Protein AF-0000000072552000 (afdb_homodimer)

Radius of gyration: 31.7 Å; Cα contacts (8 Å, |Δi|>4): 2117; chains: 2; bounding box: 64×114×76 Å

Sequence (1060 aa):
MGSQPPVSKRLIVCCDGTWMNSDNGYQEPTLEHPQPTLQVPSNVTRISRCFKRRCDDGTLQVMSYESGVGTGSNVIDHLTGGAFGLGLSERVREAYSYLCANHMDGDEIFLVGFSRGAFTARSVAGMVGTLGLLTREGLEYFYPIFKDMENWNNDKYEDEFPGQPFPNKPKGPNAADEYRTRLEKLGYTRVYQENGELIKIKAVCVWDTVGSLGIPKVSTYKWHDTSLSDRIEHAFQALALDETRAPFTPAVWERLPENRLTTDLRQVWFPGNHANCGGGWPDQEAADASLAWMMDQMASVGVEFDLSCLERVAHKTVSYYKSLKPAKKGLEWAVEPIYKENQPVRPWALGSINKAGDFIYKLSGFENRTPGLYKRTDPKTDRETGIFLQDTNERIHSSARVRLACKGLGLDDKAVWTCPSLANWQLKHTNETFKDPIPHDPSWWQGPPDESGVDKQESGRWIWEYAGPQGAAPTDPKQRIMVEEPLGPFERYLLQLTEGTPNVYLFAETQDIDWQGNKIPALRSRKNGVMGSQPPVSKRLIVCCDGTWMNSDNGYQEPTLEHPQPTLQVPSNVTRISRCFKRRCDDGTLQVMSYESGVGTGSNVIDHLTGGAFGLGLSERVREAYSYLCANHMDGDEIFLVGFSRGAFTARSVAGMVGTLGLLTREGLEYFYPIFKDMENWNNDKYEDEFPGQPFPNKPKGPNAADEYRTRLEKLGYTRVYQENGELIKIKAVCVWDTVGSLGIPKVSTYKWHDTSLSDRIEHAFQALALDETRAPFTPAVWERLPENRLTTDLRQVWFPGNHANCGGGWPDQEAADASLAWMMDQMASVGVEFDLSCLERVAHKTVSYYKSLKPAKKGLEWAVEPIYKENQPVRPWALGSINKAGDFIYKLSGFENRTPGLYKRTDPKTDRETGIFLQDTNERIHSSARVRLACKGLGLDDKAVWTCPSLANWQLKHTNETFKDPIPHDPSWWQGPPDESGVDKQESGRWIWEYAGPQGAAPTDPKQRIMVEEPLGPFERYLLQLTEGTPNVYLFAETQDIDWQGNKIPALRSRKNGV

pLDDT: mean 84.99, std 17.93, range [25.27, 98.88]

Secondary structure (DSSP, 8-state):
--------EEEEEEEE-SS--TTT-EEPPPSS--S-EEPPPBHHHHHHTTB-SB-TTS-EEEEEEE-----SS-TTHHHHSHHHHHHHHHHHHHHHHHHHHH--TT-EEEEEEETHHHHHHHHHHHHHHHH-EE-HHHHTTHHHHHHHHHTTT-TT---SSTTSS-SS---STTHHHHHHHHHHHHT-EE-B-TTSPBP-EEEEEEE--B-SSSS---GGG-----BPPTTEEEEEEEEESS--BGGG-B---B--GGGTTT-EEEEEEESS-HHHHHB-SS--HHHHHHHHHHHHHHHTTT--B-HHHHHHHHHHHHHHHHHSPP-SS---SS-HHHHHHHTTS--TT---B-----THHHHH-B----TT--EEEPTTT-PEEEEEPS---EEEEHHHHHHHHTT-B-BTTSSB---GGGTTEEEEEE------SS-SS-TT--S----SSGGGSPSSEEEEEE-S-GGGS-SSGGGGEEEEEPP-HHHHHHHHHH-TTTTHHHHHTTS-EEETTEEE--SGGGGGG-/--------EEEEEEEE-SS--TTT-EEPPPSS--S-EEPPPBHHHHHHTTB-SB-TTS-EEEEEEE-----SS-HHHHHHSHHHHHHHHHHHHHHHHHHHHH--TT-EEEEEEETHHHHHHHHHHHHHHHH-EE-HHHHTTHHHHHHHHHTTT-TT---SSTTSS-SS---STTHHHHHHHHHHHHT-EE-B-TTSPBP-EEEEEEE--B-SSSS---GGG-----BPPTTEEEEEEEEESS--BGGG-B---B--GGGTTT-EEEEEEESS-HHHHHB-SS--HHHHHHHHHHHHHHHTTT--B-HHHHHHHHHHHHHHHHHSPP-SS---SS-HHHHHHHTTS--TT---B-----THHHHH-B----TT--EEEPTTT-PEEEEEPS---EEEEHHHHHHHHTT-B-BTTSSB---GGGTTEEEEEE------SS-SS-TT--S----SSGGGSPSSEEEEEE-S-GGGS-SSGGGGEEEEEPP-HHHHHHHHHH-TTTTHHHHHTTS-EEETTEEE--SGGGGGG-

Foldseek 3Di:
DPPPPPAAAEEEEQFEADLLQQVCLWDDADPVRNDTGGFWDWLSVLQLVWFDQADPVGYGYDYHYDGHCNPPDDPVCCQADPVVLVRLLVLLLVSLVVCLVDDAPPYAYEQEYAASSLVSSLLNQVCCLQQNRFHPVLNVQSVLVLVCLLCQAPPPDDRPDAQVVHHPQHHDDCRSVVVNVVCVVVRGHDQAHPVGHGQAHAEYHYEQYQPDHRNPPSSRCLVLQLEDDLRYAEYEYEHELPAWQPSSAGSFHFYDPVCVPRYHYYYEYFYAHRCQCTHGDQQNQSVLLNSLVSVLVVVLSPTDTRLVSNVVVLVSNQVSLVPDDPDPDADQQFADQQSVQFPPADFHLQIAHEDDPDVVSVVSGTHGAAPLQAADADSVPRHGDLARGHHSLYAYACSVLLLQQGQGAHYPRHGGDQRVNLLQWDKDWAQDDDDASADADDPSDPDDDQPLCLVVADHTWIKIAGRHDPVRDHPDRVSRIHTHHDRHPSSSVSQVSGLTPPRSSVSSLCGWGQHPNDTRHRPPPPPVVD/DPPPDPAAAEEEEQFEADLLQQVCLWDDADPVRNDTGGFWDWLSVLQLVWFDQADPVGYGYDYHYDGHCNPPDDPVCCQADPVVLVRLLVSLLVSLVVCLVDDAPPYAYEQEYAASSLVSSLLNQVCCLQQNRFHPVLNVQSVLVLVCLLCQAPPPDDRPDAQVVHHPQHHDDCRSVVVNVVCVVVRGHDQAHPVGHGQAHAEYHYEQYQDDHRNPLSSRCLVLVLEDDLRYAEYEYEHELFAWQPSSAGSFHFYDPVCVPRYHYYYEYFYAHRCQCGHGDQQNQSVLLNSLVSVLVVVLSPTDTRLVSSVVVLVSNQVSLVPDDPDPDADQQFADQQSVQFPPADFHLQIAHEDDPDVVSVVSGTHGAAPLQAADADSVPRHGDLAGGHPSLYAYACSVLLLQQGQGAHYPRHGGDQRVNLLQWDKDWAQDDDDASADADDPSDPDDDQPLCLVVADHTWIKIAGRHDPVRAHPDRVSRIHTHHDRHPSSSVSQVSGLGPPRSSVSSLCGWGDHPNDTRHRPPPPPVVD

Structure (mmCIF, N/CA/C/O backbone):
data_AF-0000000072552000-model_v1
#
loop_
_entity.id
_entity.type
_entity.pdbx_description
1 polymer 'Predicted protein'
#
loop_
_atom_site.group_PDB
_atom_site.id
_atom_site.type_symbol
_atom_site.label_atom_id
_atom_site.label_alt_id
_atom_site.label_comp_id
_atom_site.label_asym_id
_atom_site.label_entity_id
_atom_site.label_seq_id
_atom_site.pdbx_PDB_ins_code
_atom_site.Cartn_x
_atom_site.Cartn_y
_atom_site.Cartn_z
_atom_site.occupancy
_atom_site.B_iso_or_equiv
_atom_site.auth_seq_id
_atom_site.auth_comp_id
_atom_site.auth_asym_id
_atom_site.auth_atom_id
_atom_site.pdbx_PDB_model_num
ATOM 1 N N . MET A 1 1 ? 10.758 -7.742 34.344 1 27.23 1 MET A N 1
ATOM 2 C CA . MET A 1 1 ? 9.797 -8.344 33.438 1 27.23 1 MET A CA 1
ATOM 3 C C . MET A 1 1 ? 10.477 -8.789 32.156 1 27.23 1 MET A C 1
ATOM 5 O O . MET A 1 1 ? 11.25 -8.047 31.562 1 27.23 1 MET A O 1
ATOM 9 N N . GLY A 1 2 ? 10.711 -9.93 31.859 1 33.81 2 GLY A N 1
ATOM 10 C CA . GLY A 1 2 ? 11.547 -10.508 30.828 1 33.81 2 GLY A CA 1
ATOM 11 C C . GLY A 1 2 ? 11.211 -10.008 29.438 1 33.81 2 GLY A C 1
ATOM 12 O O . GLY A 1 2 ? 10.039 -9.852 29.094 1 33.81 2 GLY A O 1
ATOM 13 N N . SER A 1 3 ? 12.023 -9.234 28.719 1 39.22 3 SER A N 1
ATOM 14 C CA . SER A 1 3 ? 11.875 -8.555 27.422 1 39.22 3 SER A CA 1
ATOM 15 C C . SER A 1 3 ? 11.266 -9.492 26.391 1 39.22 3 SER A C 1
ATOM 17 O O . SER A 1 3 ? 11.781 -10.578 26.141 1 39.22 3 SER A O 1
ATOM 19 N N . GLN A 1 4 ? 10.039 -9.82 26.438 1 43.84 4 GLN A N 1
ATOM 20 C CA . GLN A 1 4 ? 9.438 -10.672 25.422 1 43.84 4 GLN A CA 1
ATOM 21 C C . GLN A 1 4 ? 10.141 -10.508 24.078 1 43.84 4 GLN A C 1
ATOM 23 O O . GLN A 1 4 ? 10.578 -9.406 23.734 1 43.84 4 GLN A O 1
ATOM 28 N N . PRO A 1 5 ? 10.719 -11.57 23.641 1 51.59 5 PRO A N 1
ATOM 29 C CA . PRO A 1 5 ? 11.406 -11.484 22.344 1 51.59 5 PRO A CA 1
ATOM 30 C C . PRO A 1 5 ? 10.602 -10.711 21.297 1 51.59 5 PRO A C 1
ATOM 32 O O . PRO A 1 5 ? 9.367 -10.789 21.281 1 51.59 5 PRO A O 1
ATOM 35 N N . PRO A 1 6 ? 11.172 -9.703 20.766 1 62.53 6 PRO A N 1
ATOM 36 C CA . PRO A 1 6 ? 10.492 -8.805 19.844 1 62.53 6 PRO A CA 1
ATOM 37 C C . PRO A 1 6 ? 9.773 -9.547 18.719 1 62.53 6 PRO A C 1
ATOM 39 O O . PRO A 1 6 ? 10.312 -10.516 18.172 1 62.53 6 PRO A O 1
ATOM 42 N N . VAL A 1 7 ? 8.43 -9.523 18.672 1 69.62 7 VAL A N 1
ATOM 43 C CA . VAL A 1 7 ? 7.582 -10.133 17.656 1 69.62 7 VAL A CA 1
ATOM 44 C C . VAL A 1 7 ? 8.086 -9.75 16.266 1 69.62 7 VAL A C 1
ATOM 46 O O . VAL A 1 7 ? 8.344 -8.578 16 1 69.62 7 VAL A O 1
ATOM 49 N N . SER A 1 8 ? 8.555 -10.828 15.5 1 84.31 8 SER A N 1
ATOM 50 C CA . SER A 1 8 ? 8.93 -10.648 14.102 1 84.31 8 SER A CA 1
ATOM 51 C C . SER A 1 8 ? 7.719 -10.742 13.18 1 84.31 8 SER A C 1
ATOM 53 O O . SER A 1 8 ? 6.672 -11.266 13.578 1 84.31 8 SER A O 1
ATOM 55 N N . LYS A 1 9 ? 7.738 -10.055 12.102 1 94.56 9 LYS A N 1
ATOM 56 C CA . LYS A 1 9 ? 6.652 -10.109 11.133 1 94.56 9 LYS A CA 1
ATOM 57 C C . LYS A 1 9 ? 7.172 -10.461 9.742 1 94.56 9 LYS A C 1
ATOM 59 O O . LYS A 1 9 ? 8.375 -10.414 9.492 1 94.56 9 LYS A O 1
ATOM 64 N N . ARG A 1 10 ? 6.277 -11.008 8.969 1 97.81 10 ARG A N 1
ATOM 65 C CA . ARG A 1 10 ? 6.5 -11.203 7.543 1 97.81 10 ARG A CA 1
ATOM 66 C C . ARG A 1 10 ? 5.855 -10.086 6.727 1 97.81 10 ARG A C 1
ATOM 68 O O . ARG A 1 10 ? 4.648 -9.852 6.832 1 97.81 10 ARG A O 1
ATOM 75 N N . LEU A 1 11 ? 6.688 -9.352 6.023 1 98.12 11 LEU A N 1
ATOM 76 C CA . LEU A 1 11 ? 6.176 -8.383 5.059 1 98.12 11 LEU A CA 1
ATOM 77 C C . LEU A 1 11 ? 5.922 -9.047 3.707 1 98.12 11 LEU A C 1
ATOM 79 O O . LEU A 1 11 ? 6.867 -9.43 3.012 1 98.12 11 LEU A O 1
ATOM 83 N N . ILE A 1 12 ? 4.637 -9.234 3.371 1 98.62 12 ILE A N 1
ATOM 84 C CA . ILE A 1 12 ? 4.262 -9.867 2.111 1 98.62 12 ILE A CA 1
ATOM 85 C C . ILE A 1 12 ? 3.752 -8.812 1.135 1 98.62 12 ILE A C 1
ATOM 87 O O . ILE A 1 12 ? 2.666 -8.258 1.321 1 98.62 12 ILE A O 1
ATOM 91 N N . VAL A 1 13 ? 4.555 -8.539 0.114 1 97.88 13 VAL A N 1
ATOM 92 C CA . VAL A 1 13 ? 4.184 -7.535 -0.882 1 97.88 13 VAL A CA 1
ATOM 93 C C . VAL A 1 13 ? 3.664 -8.227 -2.141 1 97.88 13 VAL A C 1
ATOM 95 O O . VAL A 1 13 ? 4.406 -8.953 -2.807 1 97.88 13 VAL A O 1
ATOM 98 N N . CYS A 1 14 ? 2.41 -8.008 -2.441 1 96.88 14 CYS A N 1
ATOM 99 C CA . CYS A 1 14 ? 1.757 -8.602 -3.602 1 96.88 14 CYS A CA 1
ATOM 100 C C . CYS A 1 14 ? 1.677 -7.605 -4.754 1 96.88 14 CYS A C 1
ATOM 102 O O . CYS A 1 14 ? 1.012 -6.574 -4.641 1 96.88 14 CYS A O 1
ATOM 104 N N . CYS A 1 15 ? 2.346 -7.938 -5.867 1 92.56 15 CYS A N 1
ATOM 105 C CA . CYS A 1 15 ? 2.387 -7.094 -7.055 1 92.56 15 CYS A CA 1
ATOM 106 C C . CYS A 1 15 ? 1.576 -7.711 -8.188 1 92.56 15 CYS A C 1
ATOM 108 O O . CYS A 1 15 ? 2.033 -8.648 -8.844 1 92.56 15 CYS A O 1
ATOM 110 N N . ASP A 1 16 ? 0.455 -7.125 -8.438 1 87.88 16 ASP A N 1
ATOM 111 C CA . ASP A 1 16 ? -0.422 -7.664 -9.477 1 87.88 16 ASP A CA 1
ATOM 112 C C . ASP A 1 16 ? -0.224 -6.93 -10.797 1 87.88 16 ASP A C 1
ATOM 114 O O . ASP A 1 16 ? -0.372 -5.707 -10.867 1 87.88 16 ASP A O 1
ATOM 118 N N . GLY A 1 17 ? 0.212 -7.562 -11.844 1 72.94 17 GLY A N 1
ATOM 119 C CA . GLY A 1 17 ? 0.52 -6.961 -13.133 1 72.94 17 GLY A CA 1
ATOM 120 C C . GLY A 1 17 ? -0.695 -6.816 -14.023 1 72.94 17 GLY A C 1
ATOM 121 O O . GLY A 1 17 ? -0.604 -6.254 -15.117 1 72.94 17 GLY A O 1
ATOM 122 N N . THR A 1 18 ? -1.724 -7.473 -13.633 1 63.28 18 THR A N 1
ATOM 123 C CA . THR A 1 18 ? -2.891 -7.492 -14.508 1 63.28 18 THR A CA 1
ATOM 124 C C . THR A 1 18 ? -3.719 -6.223 -14.328 1 63.28 18 THR A C 1
ATOM 126 O O . THR A 1 18 ? -3.629 -5.555 -13.297 1 63.28 18 THR A O 1
ATOM 129 N N . TRP A 1 19 ? -3.9 -5.488 -15.422 1 48.62 19 TRP A N 1
ATOM 130 C CA . TRP A 1 19 ? -4.836 -4.371 -15.352 1 48.62 19 TRP A CA 1
ATOM 131 C C . TRP A 1 19 ? -6.07 -4.746 -14.539 1 48.62 19 TRP A C 1
ATOM 133 O O . TRP A 1 19 ? -7.008 -3.953 -14.422 1 48.62 19 TRP A O 1
ATOM 143 N N . MET A 1 20 ? -6.168 -6.051 -14.422 1 41.16 20 MET A N 1
ATOM 144 C CA . MET A 1 20 ? -7.383 -6.617 -13.844 1 41.16 20 MET A CA 1
ATOM 145 C C . MET A 1 20 ? -7.551 -6.18 -12.391 1 41.16 20 MET A C 1
ATOM 147 O O . MET A 1 20 ? -7.145 -6.891 -11.469 1 41.16 20 MET A O 1
ATOM 151 N N . ASN A 1 21 ? -7.105 -4.977 -12.188 1 39.59 21 ASN A N 1
ATOM 152 C CA . ASN A 1 21 ? -7.109 -4.445 -10.828 1 39.59 21 ASN A CA 1
ATOM 153 C C . ASN A 1 21 ? -8.32 -4.938 -10.039 1 39.59 21 ASN A C 1
ATOM 155 O O . ASN A 1 21 ? -9.461 -4.742 -10.461 1 39.59 21 ASN A O 1
ATOM 159 N N . SER A 1 22 ? -8.234 -5.98 -9.523 1 38.12 22 SER A N 1
ATOM 160 C CA . SER A 1 22 ? -9.211 -6.461 -8.547 1 38.12 22 SER A CA 1
ATOM 161 C C . SER A 1 22 ? -10.078 -5.32 -8.031 1 38.12 22 SER A C 1
ATOM 163 O O . SER A 1 22 ? -11.273 -5.504 -7.789 1 38.12 22 SER A O 1
ATOM 165 N N . ASP A 1 23 ? -9.352 -4.293 -7.723 1 37.81 23 ASP A N 1
ATOM 166 C CA . ASP A 1 23 ? -10.148 -3.27 -7.059 1 37.81 23 ASP A CA 1
ATOM 167 C C . ASP A 1 23 ? -11.125 -2.615 -8.039 1 37.81 23 ASP A C 1
ATOM 169 O O . ASP A 1 23 ? -12.109 -2.004 -7.625 1 37.81 23 ASP A O 1
ATOM 173 N N . ASN A 1 24 ? -10.711 -2.596 -9.336 1 42.5 24 ASN A N 1
ATOM 174 C CA . ASN A 1 24 ? -11.633 -2.039 -10.32 1 42.5 24 ASN A CA 1
ATOM 175 C C . ASN A 1 24 ? -12.609 -3.092 -10.836 1 42.5 24 ASN A C 1
ATOM 177 O O . ASN A 1 24 ? -13.648 -2.756 -11.406 1 42.5 24 ASN A O 1
ATOM 181 N N . GLY A 1 25 ? -12.445 -4.266 -10.406 1 49.09 25 GLY A N 1
ATOM 182 C CA . GLY A 1 25 ? -13.273 -5.445 -10.625 1 49.09 25 GLY A CA 1
ATOM 183 C C . GLY A 1 25 ? -14.211 -5.305 -11.805 1 49.09 25 GLY A C 1
ATOM 184 O O . GLY A 1 25 ? -15.203 -6.035 -11.906 1 49.09 25 GLY A O 1
ATOM 185 N N . TYR A 1 26 ? -14.062 -4.086 -12.539 1 50.34 26 TYR A N 1
ATOM 186 C CA . TYR A 1 26 ? -15.102 -3.797 -13.523 1 50.34 26 TYR A CA 1
ATOM 187 C C . TYR A 1 26 ? -14.609 -4.086 -14.93 1 50.34 26 TYR A C 1
ATOM 189 O O . TYR A 1 26 ? -13.508 -3.672 -15.312 1 50.34 26 TYR A O 1
ATOM 197 N N . GLN A 1 27 ? -15.094 -5.07 -15.516 1 50.53 27 GLN A N 1
ATOM 198 C CA . GLN A 1 27 ? -14.93 -5.195 -16.953 1 50.53 27 GLN A CA 1
ATOM 199 C C . GLN A 1 27 ? -16.016 -4.422 -17.703 1 50.53 27 GLN A C 1
ATOM 201 O O . GLN A 1 27 ? -17.203 -4.715 -17.562 1 50.53 27 GLN A O 1
ATOM 206 N N . GLU A 1 28 ? -15.602 -3.258 -18.312 1 47.12 28 GLU A N 1
ATOM 207 C CA . GLU A 1 28 ? -16.562 -2.469 -19.062 1 47.12 28 GLU A CA 1
ATOM 208 C C . GLU A 1 28 ? -17.297 -3.328 -20.094 1 47.12 28 GLU A C 1
ATOM 210 O O . GLU A 1 28 ? -16.703 -4.227 -20.703 1 47.12 28 GLU A O 1
ATOM 215 N N . PRO A 1 29 ? -18.656 -3.098 -20.078 1 47.34 29 PRO A N 1
ATOM 216 C CA . PRO A 1 29 ? -19.438 -3.818 -21.078 1 47.34 29 PRO A CA 1
ATOM 217 C C . PRO A 1 29 ? -18.906 -3.607 -22.5 1 47.34 29 PRO A C 1
ATOM 219 O O . PRO A 1 29 ? -18.391 -2.531 -22.812 1 47.34 29 PRO A O 1
ATOM 222 N N . THR A 1 30 ? -18.594 -4.613 -23.141 1 47.53 30 THR A N 1
ATOM 223 C CA . THR A 1 30 ? -18.312 -4.555 -24.578 1 47.53 30 THR A CA 1
ATOM 224 C C . THR A 1 30 ? -19.562 -4.906 -25.375 1 47.53 30 THR A C 1
ATOM 226 O O . THR A 1 30 ? -20.578 -5.316 -24.812 1 47.53 30 THR A O 1
ATOM 229 N N . LEU A 1 31 ? -19.625 -4.434 -26.688 1 47.5 31 LEU A N 1
ATOM 230 C CA . LEU A 1 31 ? -20.719 -4.781 -27.578 1 47.5 31 LEU A CA 1
ATOM 231 C C . LEU A 1 31 ? -21.031 -6.273 -27.5 1 47.5 31 LEU A C 1
ATOM 233 O O . LEU A 1 31 ? -22.203 -6.676 -27.562 1 47.5 31 LEU A O 1
ATOM 237 N N . GLU A 1 32 ? -20.047 -7.078 -27.234 1 47.81 32 GLU A N 1
ATOM 238 C CA . GLU A 1 32 ? -20.203 -8.531 -27.219 1 47.81 32 GLU A CA 1
ATOM 239 C C . GLU A 1 32 ? -20.672 -9.016 -25.859 1 47.81 32 GLU A C 1
ATOM 241 O O . GLU A 1 32 ? -21.406 -10.008 -25.766 1 47.81 32 GLU A O 1
ATOM 246 N N . HIS A 1 33 ? -20.234 -8.312 -24.875 1 50.81 33 HIS A N 1
ATOM 247 C CA . HIS A 1 33 ? -20.641 -8.641 -23.516 1 50.81 33 HIS A CA 1
ATOM 248 C C . HIS A 1 33 ? -21.203 -7.418 -22.781 1 50.81 33 HIS A C 1
ATOM 250 O O . HIS A 1 33 ? -20.453 -6.703 -22.109 1 50.81 33 HIS A O 1
ATOM 256 N N . PRO A 1 34 ? -22.469 -7.207 -23 1 51.47 34 PRO A N 1
ATOM 257 C CA . PRO A 1 34 ? -23.062 -5.941 -22.562 1 51.47 34 PRO A CA 1
ATOM 258 C C . PRO A 1 34 ? -23.188 -5.848 -21.031 1 51.47 34 PRO A C 1
ATOM 260 O O . PRO A 1 34 ? -23.422 -4.766 -20.5 1 51.47 34 PRO A O 1
ATOM 263 N N . GLN A 1 35 ? -23.047 -7.02 -20.375 1 53.31 35 GLN A N 1
ATOM 264 C CA . GLN A 1 35 ? -23.219 -6.934 -18.922 1 53.31 35 GLN A CA 1
ATOM 265 C C . GLN A 1 35 ? -21.875 -6.773 -18.219 1 53.31 35 GLN A C 1
ATOM 267 O O . GLN A 1 35 ? -20.922 -7.48 -18.531 1 53.31 35 GLN A O 1
ATOM 272 N N . PRO A 1 36 ? -21.781 -5.699 -17.438 1 56.03 36 PRO A N 1
ATOM 273 C CA . PRO A 1 36 ? -20.547 -5.566 -16.672 1 56.03 36 PRO A CA 1
ATOM 274 C C . PRO A 1 36 ? -20.281 -6.773 -15.773 1 56.03 36 PRO A C 1
ATOM 276 O O . PRO A 1 36 ? -21.219 -7.363 -15.227 1 56.03 36 PRO A O 1
ATOM 279 N N . THR A 1 37 ? -19.203 -7.527 -15.969 1 62.53 37 THR A N 1
ATOM 280 C CA . THR A 1 37 ? -18.828 -8.648 -15.109 1 62.53 37 THR A CA 1
ATOM 281 C C . THR A 1 37 ? -17.609 -8.281 -14.258 1 62.53 37 THR A C 1
ATOM 283 O O . THR A 1 37 ? -16.906 -7.328 -14.555 1 62.53 37 THR A O 1
ATOM 286 N N . LEU A 1 38 ? -17.656 -8.883 -13.086 1 69.25 38 LEU A N 1
ATOM 287 C CA . LEU A 1 38 ? -16.484 -8.734 -12.25 1 69.25 38 LEU A CA 1
ATOM 288 C C . LEU A 1 38 ? -15.258 -9.352 -12.922 1 69.25 38 LEU A C 1
ATOM 290 O O . LEU A 1 38 ? -15.359 -10.391 -13.578 1 69.25 38 LEU A O 1
ATOM 294 N N . GLN A 1 39 ? -14.242 -8.672 -12.883 1 74.38 39 GLN A N 1
ATOM 295 C CA . GLN A 1 39 ? -12.992 -9.195 -13.414 1 74.38 39 GLN A CA 1
ATOM 296 C C . GLN A 1 39 ? -12.578 -10.469 -12.68 1 74.38 39 GLN A C 1
ATOM 298 O O . GLN A 1 39 ? -12.719 -10.562 -11.461 1 74.38 39 GLN A O 1
ATOM 303 N N . VAL A 1 40 ? -12.148 -11.492 -13.5 1 85.81 40 VAL A N 1
ATOM 304 C CA . VAL A 1 40 ? -11.609 -12.719 -12.914 1 85.81 40 VAL A CA 1
ATOM 305 C C . VAL A 1 40 ? -10.273 -12.422 -12.242 1 85.81 40 VAL A C 1
ATOM 307 O O . VAL A 1 40 ? -9.367 -11.867 -12.867 1 85.81 40 VAL A O 1
ATOM 310 N N . PRO A 1 41 ? -10.148 -12.703 -11.039 1 88.94 41 PRO A N 1
ATOM 311 C CA . PRO A 1 41 ? -8.945 -12.344 -10.289 1 88.94 41 PRO A CA 1
ATOM 312 C C . PRO A 1 41 ? -7.719 -13.141 -10.719 1 88.94 41 PRO A C 1
ATOM 314 O O . PRO A 1 41 ? -7.848 -14.273 -11.188 1 88.94 41 PRO A O 1
ATOM 317 N N . SER A 1 42 ? -6.539 -12.5 -10.609 1 92.88 42 SER A N 1
ATOM 318 C CA . SER A 1 42 ? -5.266 -13.203 -10.75 1 92.88 42 SER A CA 1
ATOM 319 C C . SER A 1 42 ? -4.953 -14.047 -9.523 1 92.88 42 SER A C 1
ATOM 321 O O . SER A 1 42 ? -5.59 -13.891 -8.477 1 92.88 42 SER A O 1
ATOM 323 N N . ASN A 1 43 ? -4.008 -14.914 -9.656 1 96.62 43 ASN A N 1
ATOM 324 C CA . ASN A 1 43 ? -3.553 -15.695 -8.516 1 96.62 43 ASN A CA 1
ATOM 325 C C . ASN A 1 43 ? -2.92 -14.812 -7.445 1 96.62 43 ASN A C 1
ATOM 327 O O . ASN A 1 43 ? -2.842 -15.203 -6.277 1 96.62 43 ASN A O 1
ATOM 331 N N . VAL A 1 44 ? -2.434 -13.594 -7.832 1 96.25 44 VAL A N 1
ATOM 332 C CA . VAL A 1 44 ? -1.905 -12.672 -6.836 1 96.25 44 VAL A CA 1
ATOM 333 C C . VAL A 1 44 ? -3.035 -12.195 -5.926 1 96.25 44 VAL A C 1
ATOM 335 O O . VAL A 1 44 ? -2.898 -12.203 -4.699 1 96.25 44 VAL A O 1
ATOM 338 N N . THR A 1 45 ? -4.164 -11.836 -6.559 1 92.19 45 THR A N 1
ATOM 339 C CA . THR A 1 45 ? -5.328 -11.414 -5.789 1 92.19 45 THR A CA 1
ATOM 340 C C . THR A 1 45 ? -5.844 -12.562 -4.918 1 92.19 45 THR A C 1
ATOM 342 O O . THR A 1 45 ? -6.109 -12.367 -3.727 1 92.19 45 THR A O 1
ATOM 345 N N . ARG A 1 46 ? -5.941 -13.688 -5.488 1 94.81 46 ARG A N 1
ATOM 346 C CA . ARG A 1 46 ? -6.516 -14.836 -4.793 1 94.81 46 ARG A CA 1
ATOM 347 C C . ARG A 1 46 ? -5.652 -15.242 -3.604 1 94.81 46 ARG A C 1
ATOM 349 O O . ARG A 1 46 ? -6.164 -15.477 -2.508 1 94.81 46 ARG A O 1
ATOM 356 N N . ILE A 1 47 ? -4.324 -15.297 -3.812 1 97.31 47 ILE A N 1
ATOM 357 C CA . ILE A 1 47 ? -3.465 -15.742 -2.725 1 97.31 47 ILE A CA 1
ATOM 358 C C . ILE A 1 47 ? -3.422 -14.68 -1.628 1 97.31 47 ILE A C 1
ATOM 360 O O . ILE A 1 47 ? -3.275 -15.008 -0.447 1 97.31 47 ILE A O 1
ATOM 364 N N . SER A 1 48 ? -3.539 -13.398 -1.966 1 94.81 48 SER A N 1
ATOM 365 C CA . SER A 1 48 ? -3.531 -12.32 -0.988 1 94.81 48 SER A CA 1
ATOM 366 C C . SER A 1 48 ? -4.684 -12.461 0.001 1 94.81 48 SER A C 1
ATOM 368 O O . SER A 1 48 ? -4.625 -11.922 1.109 1 94.81 48 SER A O 1
ATOM 370 N N . ARG A 1 49 ? -5.695 -13.219 -0.396 1 92.69 49 ARG A N 1
ATOM 371 C CA . ARG A 1 49 ? -6.859 -13.422 0.462 1 92.69 49 ARG A CA 1
ATOM 372 C C . ARG A 1 49 ? -6.734 -14.703 1.269 1 92.69 49 ARG A C 1
ATOM 374 O O . ARG A 1 49 ? -7.605 -15.023 2.078 1 92.69 49 ARG A O 1
ATOM 381 N N . CYS A 1 50 ? -5.621 -15.406 1.093 1 96.12 50 CYS A N 1
ATOM 382 C CA . CYS A 1 50 ? -5.508 -16.719 1.706 1 96.12 50 CYS A CA 1
ATOM 383 C C . CYS A 1 50 ? -4.551 -16.688 2.893 1 96.12 50 CYS A C 1
ATOM 385 O O . CYS A 1 50 ? -4.52 -17.625 3.697 1 96.12 50 CYS A O 1
ATOM 387 N N . PHE A 1 51 ? -3.752 -15.633 3.078 1 97.56 51 PHE A N 1
ATOM 388 C CA . PHE A 1 51 ? -2.762 -15.586 4.148 1 97.56 51 PHE A CA 1
ATOM 389 C C . PHE A 1 51 ? -3.439 -15.477 5.508 1 97.56 51 PHE A C 1
ATOM 391 O O . PHE A 1 51 ? -4.379 -14.695 5.68 1 97.56 51 PHE A O 1
ATOM 398 N N . LYS A 1 52 ? -2.971 -16.297 6.383 1 96.31 52 LYS A N 1
ATOM 399 C CA . LYS A 1 52 ? -3.307 -15.953 7.762 1 96.31 52 LYS A CA 1
ATOM 400 C C . LYS A 1 52 ? -2.711 -14.609 8.164 1 96.31 52 LYS A C 1
ATOM 402 O O . LYS A 1 52 ? -1.677 -14.195 7.629 1 96.31 52 LYS A O 1
ATOM 407 N N . ARG A 1 53 ? -3.348 -13.961 9.062 1 94.81 53 ARG A N 1
ATOM 408 C CA . ARG A 1 53 ? -2.811 -12.695 9.547 1 94.81 53 ARG A CA 1
ATOM 409 C C . ARG A 1 53 ? -1.802 -12.922 10.672 1 94.81 53 ARG A C 1
ATOM 411 O O . ARG A 1 53 ? -0.882 -12.125 10.852 1 94.81 53 ARG A O 1
ATOM 418 N N . ARG A 1 54 ? -1.975 -13.961 11.406 1 93.81 54 ARG A N 1
ATOM 419 C CA . ARG A 1 54 ? -1.079 -14.391 12.477 1 93.81 54 ARG A CA 1
ATOM 420 C C . ARG A 1 54 ? -0.819 -15.891 12.398 1 93.81 54 ARG A C 1
ATOM 422 O O . ARG A 1 54 ? -1.76 -16.688 12.352 1 93.81 54 ARG A O 1
ATOM 429 N N . CYS A 1 55 ? 0.429 -16.203 12.336 1 93.94 55 CYS A N 1
ATOM 430 C CA . CYS A 1 55 ? 0.81 -17.609 12.32 1 93.94 55 CYS A CA 1
ATOM 431 C C . CYS A 1 55 ? 0.621 -18.25 13.688 1 93.94 55 CYS A C 1
ATOM 433 O O . CYS A 1 55 ? 0.408 -17.547 14.68 1 93.94 55 CYS A O 1
ATOM 435 N N . ASP A 1 56 ? 0.743 -19.562 13.695 1 91.31 56 ASP A N 1
ATOM 436 C CA . ASP A 1 56 ? 0.584 -20.312 14.938 1 91.31 56 ASP A CA 1
ATOM 437 C C . ASP A 1 56 ? 1.681 -19.953 15.938 1 91.31 56 ASP A C 1
ATOM 439 O O . ASP A 1 56 ? 1.451 -19.969 17.156 1 91.31 56 ASP A O 1
ATOM 443 N N . ASP A 1 57 ? 2.85 -19.594 15.469 1 89.44 57 ASP A N 1
ATOM 444 C CA . ASP A 1 57 ? 3.961 -19.25 16.344 1 89.44 57 ASP A CA 1
ATOM 445 C C . ASP A 1 57 ? 3.9 -17.781 16.766 1 89.44 57 ASP A C 1
ATOM 447 O O . ASP A 1 57 ? 4.812 -17.281 17.422 1 89.44 57 ASP A O 1
ATOM 451 N N . GLY A 1 58 ? 2.916 -17.094 16.297 1 89.44 58 GLY A N 1
ATOM 452 C CA . GLY A 1 58 ? 2.717 -15.719 16.703 1 89.44 58 GLY A CA 1
ATOM 453 C C . GLY A 1 58 ? 3.229 -14.719 15.688 1 89.44 58 GLY A C 1
ATOM 454 O O . GLY A 1 58 ? 2.934 -13.523 15.773 1 89.44 58 GLY A O 1
ATOM 455 N N . THR A 1 59 ? 3.924 -15.18 14.688 1 93.19 59 THR A N 1
ATOM 456 C CA . THR A 1 59 ? 4.457 -14.305 13.648 1 93.19 59 THR A CA 1
ATOM 457 C C . THR A 1 59 ? 3.326 -13.625 12.883 1 93.19 59 THR A C 1
ATOM 459 O O . THR A 1 59 ? 2.373 -14.281 12.461 1 93.19 59 THR A O 1
ATOM 462 N N . LEU A 1 60 ? 3.422 -12.297 12.805 1 94.94 60 LEU A N 1
ATOM 463 C CA . LEU A 1 60 ? 2.426 -11.562 12.039 1 94.94 60 LEU A CA 1
ATOM 464 C C . LEU A 1 60 ? 2.748 -11.602 10.547 1 94.94 60 LEU A C 1
ATOM 466 O O . LEU A 1 60 ? 3.916 -11.516 10.156 1 94.94 60 LEU A O 1
ATOM 470 N N . GLN A 1 61 ? 1.732 -11.859 9.75 1 96.94 61 GLN A N 1
ATOM 471 C CA . GLN A 1 61 ? 1.854 -11.742 8.305 1 96.94 61 GLN A CA 1
ATOM 472 C C . GLN A 1 61 ? 1.116 -10.516 7.789 1 96.94 61 GLN A C 1
ATOM 474 O O . GLN A 1 61 ? -0.116 -10.484 7.766 1 96.94 61 GLN A O 1
ATOM 479 N N . VAL A 1 62 ? 1.907 -9.5 7.414 1 97 62 VAL A N 1
ATOM 480 C CA . VAL A 1 62 ? 1.337 -8.219 7 1 97 62 VAL A CA 1
ATOM 481 C C . VAL A 1 62 ? 1.403 -8.086 5.48 1 97 62 VAL A C 1
ATOM 483 O O . VAL A 1 62 ? 2.479 -8.203 4.887 1 97 62 VAL A O 1
ATOM 486 N N . MET A 1 63 ? 0.238 -7.812 4.91 1 95.31 63 MET A N 1
ATOM 487 C CA . MET A 1 63 ? 0.15 -7.816 3.453 1 95.31 63 MET A CA 1
ATOM 488 C C . MET A 1 63 ? 0.077 -6.395 2.906 1 95.31 63 MET A C 1
ATOM 490 O O . MET A 1 63 ? -0.584 -5.535 3.488 1 95.31 63 MET A O 1
ATOM 494 N N . SER A 1 64 ? 0.815 -6.191 1.89 1 94.75 64 SER A N 1
ATOM 495 C CA . SER A 1 64 ? 0.648 -5.012 1.048 1 94.75 64 SER A CA 1
ATOM 496 C C . SER A 1 64 ? 0.326 -5.402 -0.391 1 94.75 64 SER A C 1
ATOM 498 O O . SER A 1 64 ? 0.964 -6.293 -0.958 1 94.75 64 SER A O 1
ATOM 500 N N . TYR A 1 65 ? -0.741 -4.844 -0.901 1 90.94 65 TYR A N 1
ATOM 501 C CA . TYR A 1 65 ? -1.188 -5.184 -2.248 1 90.94 65 TYR A CA 1
ATOM 502 C C . TYR A 1 65 ? -1.033 -3.994 -3.189 1 90.94 65 TYR A C 1
ATOM 504 O O . TYR A 1 65 ? -1.57 -2.914 -2.93 1 90.94 65 TYR A O 1
ATOM 512 N N . GLU A 1 66 ? -0.244 -4.207 -4.203 1 82.75 66 GLU A N 1
ATOM 513 C CA . GLU A 1 66 ? -0.028 -3.199 -5.242 1 82.75 66 GLU A CA 1
ATOM 514 C C . GLU A 1 66 ? -0.737 -3.582 -6.535 1 82.75 66 GLU A C 1
ATOM 516 O O . GLU A 1 66 ? -0.368 -4.562 -7.184 1 82.75 66 GLU A O 1
ATOM 521 N N . SER A 1 67 ? -1.807 -2.758 -6.754 1 73.94 67 SER A N 1
ATOM 522 C CA . SER A 1 67 ? -2.568 -3.051 -7.961 1 73.94 67 SER A CA 1
ATOM 523 C C . SER A 1 67 ? -1.879 -2.488 -9.203 1 73.94 67 SER A C 1
ATOM 525 O O . SER A 1 67 ? -1.173 -1.481 -9.117 1 73.94 67 SER A O 1
ATOM 527 N N . GLY A 1 68 ? -1.941 -3.195 -10.242 1 58.88 68 GLY A N 1
ATOM 528 C CA . GLY A 1 68 ? -1.325 -2.779 -11.492 1 58.88 68 GLY A CA 1
ATOM 529 C C . GLY A 1 68 ? -1.896 -1.481 -12.039 1 58.88 68 GLY A C 1
ATOM 530 O O . GLY A 1 68 ? -2.924 -1 -11.555 1 58.88 68 GLY A O 1
ATOM 531 N N . VAL A 1 69 ? -1.208 -0.534 -12.797 1 45.72 69 VAL A N 1
ATOM 532 C CA . VAL A 1 69 ? -1.448 0.79 -13.367 1 45.72 69 VAL A CA 1
ATOM 533 C C . VAL A 1 69 ? -2.691 0.754 -14.25 1 45.72 69 VAL A C 1
ATOM 535 O O . VAL A 1 69 ? -2.707 0.078 -15.281 1 45.72 69 VAL A O 1
ATOM 538 N N . GLY A 1 70 ? -3.936 0.593 -13.773 1 40.12 70 GLY A N 1
ATOM 539 C CA . GLY A 1 70 ? -4.984 0.78 -14.766 1 40.12 70 GLY A CA 1
ATOM 540 C C . GLY A 1 70 ? -4.902 2.117 -15.477 1 40.12 70 GLY A C 1
ATOM 541 O O . GLY A 1 70 ? -5.617 3.057 -15.133 1 40.12 70 GLY A O 1
ATOM 542 N N . THR A 1 71 ? -3.809 2.814 -15.641 1 35.69 71 THR A N 1
ATOM 543 C CA . THR A 1 71 ? -4.129 4.086 -16.281 1 35.69 71 THR A CA 1
ATOM 544 C C . THR A 1 71 ? -5.172 3.895 -17.375 1 35.69 71 THR A C 1
ATOM 546 O O . THR A 1 71 ? -5.207 2.85 -18.031 1 35.69 71 THR A O 1
ATOM 549 N N . GLY A 1 72 ? -6.148 4.699 -17.359 1 33.72 72 GLY A N 1
ATOM 550 C CA . GLY A 1 72 ? -7.238 4.945 -18.281 1 33.72 72 GLY A CA 1
ATOM 551 C C . GLY A 1 72 ? -6.934 4.488 -19.703 1 33.72 72 GLY A C 1
ATOM 552 O O . GLY A 1 72 ? -7.785 4.57 -20.578 1 33.72 72 GLY A O 1
ATOM 553 N N . SER A 1 73 ? -5.82 4.996 -20.297 1 33.03 73 SER A N 1
ATOM 554 C CA . SER A 1 73 ? -5.812 4.945 -21.75 1 33.03 73 SER A CA 1
ATOM 555 C C . SER A 1 73 ? -5.879 3.508 -22.25 1 33.03 73 SER A C 1
ATOM 557 O O . SER A 1 73 ? -5.598 2.568 -21.5 1 33.03 73 SER A O 1
ATOM 559 N N . ASN A 1 74 ? -6.129 3.305 -23.484 1 33.41 74 ASN A N 1
ATOM 560 C CA . ASN A 1 74 ? -6.23 2.137 -24.344 1 33.41 74 ASN A CA 1
ATOM 561 C C . ASN A 1 74 ? -5.117 1.13 -24.078 1 33.41 74 ASN A C 1
ATOM 563 O O . ASN A 1 74 ? -3.969 1.514 -23.859 1 33.41 74 ASN A O 1
ATOM 567 N N . VAL A 1 75 ? -5.492 -0.091 -23.812 1 36.88 75 VAL A N 1
ATOM 568 C CA . VAL A 1 75 ? -4.723 -1.321 -23.656 1 36.88 75 VAL A CA 1
ATOM 569 C C . VAL A 1 75 ? -3.398 -1.194 -24.406 1 36.88 75 VAL A C 1
ATOM 571 O O . VAL A 1 75 ? -2.348 -1.595 -23.906 1 36.88 75 VAL A O 1
ATOM 574 N N . ILE A 1 76 ? -3.525 -0.722 -25.625 1 35.22 76 ILE A N 1
ATOM 575 C CA . ILE A 1 76 ? -2.436 -0.741 -26.594 1 35.22 76 ILE A CA 1
ATOM 576 C C . ILE A 1 76 ? -1.357 0.257 -26.172 1 35.22 76 ILE A C 1
ATOM 578 O O . ILE A 1 76 ? -0.163 -0.023 -26.297 1 35.22 76 ILE A O 1
ATOM 582 N N . ASP A 1 77 ? -1.779 1.41 -25.844 1 37.81 77 ASP A N 1
ATOM 583 C CA . ASP A 1 77 ? -0.815 2.447 -25.484 1 37.81 77 ASP A CA 1
ATOM 584 C C . ASP A 1 77 ? -0.054 2.076 -24.219 1 37.81 77 ASP A C 1
ATOM 586 O O . ASP A 1 77 ? 1.027 2.607 -23.953 1 37.81 77 ASP A O 1
ATOM 590 N N . HIS A 1 78 ? -0.373 1.066 -23.438 1 42.22 78 HIS A N 1
ATOM 591 C CA . HIS A 1 78 ? 0.091 0.62 -22.125 1 42.22 78 HIS A CA 1
ATOM 592 C C . HIS A 1 78 ? 1.185 -0.435 -22.266 1 42.22 78 HIS A C 1
ATOM 594 O O . HIS A 1 78 ? 1.907 -0.711 -21.297 1 42.22 78 HIS A O 1
ATOM 600 N N . LEU A 1 79 ? 1.146 -1.178 -23.359 1 40.53 79 LEU A N 1
ATOM 601 C CA . LEU A 1 79 ? 2.094 -2.27 -23.547 1 40.53 79 LEU A CA 1
ATOM 602 C C . LEU A 1 79 ? 3.389 -1.76 -24.172 1 40.53 79 LEU A C 1
ATOM 604 O O . LEU A 1 79 ? 4.406 -2.459 -24.156 1 40.53 79 LEU A O 1
ATOM 608 N N . THR A 1 80 ? 3.322 -0.649 -24.938 1 42.31 80 THR A N 1
ATOM 609 C CA . THR A 1 80 ? 4.516 -0.465 -25.766 1 42.31 80 THR A CA 1
ATOM 610 C C . THR A 1 80 ? 5.188 0.869 -25.438 1 42.31 80 THR A C 1
ATOM 612 O O . THR A 1 80 ? 6.297 1.138 -25.906 1 42.31 80 THR A O 1
ATOM 615 N N . GLY A 1 81 ? 4.664 1.627 -24.422 1 43.19 81 GLY A N 1
ATOM 616 C CA . GLY A 1 81 ? 5.238 2.959 -24.531 1 43.19 81 GLY A CA 1
ATOM 617 C C . GLY A 1 81 ? 5.719 3.506 -23.203 1 43.19 81 GLY A C 1
ATOM 618 O O . GLY A 1 81 ? 5.742 2.787 -22.203 1 43.19 81 GLY A O 1
ATOM 619 N N . GLY A 1 82 ? 6.543 4.691 -23.297 1 42.12 82 GLY A N 1
ATOM 620 C CA . GLY A 1 82 ? 7.109 5.516 -22.234 1 42.12 82 GLY A CA 1
ATOM 621 C C . GLY A 1 82 ? 6.223 5.605 -21.016 1 42.12 82 GLY A C 1
ATOM 622 O O . GLY A 1 82 ? 6.707 5.504 -19.875 1 42.12 82 GLY A O 1
ATOM 623 N N . ALA A 1 83 ? 4.934 5.555 -21.281 1 39.78 83 ALA A N 1
ATOM 624 C CA . ALA A 1 83 ? 3.982 5.672 -20.188 1 39.78 83 ALA A CA 1
ATOM 625 C C . ALA A 1 83 ? 3.932 4.387 -19.359 1 39.78 83 ALA A C 1
ATOM 627 O O . ALA A 1 83 ? 3.816 4.43 -18.141 1 39.78 83 ALA A O 1
ATOM 628 N N . PHE A 1 84 ? 4.184 3.191 -20.031 1 46.03 84 PHE A N 1
ATOM 629 C CA . PHE A 1 84 ? 4.215 1.901 -19.344 1 46.03 84 PHE A CA 1
ATOM 630 C C . PHE A 1 84 ? 5.43 1.798 -18.438 1 46.03 84 PHE A C 1
ATOM 632 O O . PHE A 1 84 ? 5.316 1.345 -17.297 1 46.03 84 PHE A O 1
ATOM 639 N N . GLY A 1 85 ? 6.512 2.215 -18.969 1 53.84 85 GLY A N 1
ATOM 640 C CA . GLY A 1 85 ? 7.727 2.186 -18.172 1 53.84 85 GLY A CA 1
ATOM 641 C C . GLY A 1 85 ? 7.637 3.043 -16.922 1 53.84 85 GLY A C 1
ATOM 642 O O . GLY A 1 85 ? 8.078 2.629 -15.852 1 53.84 85 GLY A O 1
ATOM 643 N N . LEU A 1 86 ? 6.863 4.098 -17.094 1 54.25 86 LEU A N 1
ATOM 644 C CA . LEU A 1 86 ? 6.727 5.02 -15.977 1 54.25 86 LEU A CA 1
ATOM 645 C C . LEU A 1 86 ? 5.855 4.418 -14.883 1 54.25 86 LEU A C 1
ATOM 647 O O . LEU A 1 86 ? 6.168 4.543 -13.695 1 54.25 86 LEU A O 1
ATOM 651 N N . GLY A 1 87 ? 4.828 3.713 -15.312 1 65.12 87 GLY A N 1
ATOM 652 C CA . GLY A 1 87 ? 3.951 3.084 -14.344 1 65.12 87 GLY A CA 1
ATOM 653 C C . GLY A 1 87 ? 4.617 1.959 -13.57 1 65.12 87 GLY A C 1
ATOM 654 O O . GLY A 1 87 ? 4.453 1.847 -12.359 1 65.12 87 GLY A O 1
ATOM 655 N N . LEU A 1 88 ? 5.465 1.232 -14.25 1 70.25 88 LEU A N 1
ATOM 656 C CA . LEU A 1 88 ? 6.176 0.12 -13.633 1 70.25 88 LEU A CA 1
ATOM 657 C C . LEU A 1 88 ? 7.203 0.625 -12.625 1 70.25 88 LEU A C 1
ATOM 659 O O . LEU A 1 88 ? 7.309 0.088 -11.516 1 70.25 88 LEU A O 1
ATOM 663 N N . SER A 1 89 ? 7.891 1.646 -13.039 1 78.06 89 SER A N 1
ATOM 664 C CA . SER A 1 89 ? 8.898 2.217 -12.148 1 78.06 89 SER A CA 1
ATOM 665 C C . SER A 1 89 ? 8.266 2.754 -10.867 1 78.06 89 SER A C 1
ATOM 667 O O . SER A 1 89 ? 8.844 2.631 -9.789 1 78.06 89 SER A O 1
ATOM 669 N N . GLU A 1 90 ? 7.18 3.26 -11.047 1 80.62 90 GLU A N 1
ATOM 670 C CA . GLU A 1 90 ? 6.477 3.793 -9.883 1 80.62 90 GLU A CA 1
ATOM 671 C C . GLU A 1 90 ? 6.082 2.68 -8.914 1 80.62 90 GLU A C 1
ATOM 673 O O . GLU A 1 90 ? 6.219 2.828 -7.699 1 80.62 90 GLU A O 1
ATOM 678 N N . ARG A 1 91 ? 5.656 1.582 -9.453 1 83.12 91 ARG A N 1
ATOM 679 C CA . ARG A 1 91 ? 5.246 0.456 -8.617 1 83.12 91 ARG A CA 1
ATOM 680 C C . ARG A 1 91 ? 6.445 -0.159 -7.902 1 83.12 91 ARG A C 1
ATOM 682 O O . ARG A 1 91 ? 6.34 -0.562 -6.742 1 83.12 91 ARG A O 1
ATOM 689 N N . VAL A 1 92 ? 7.488 -0.201 -8.633 1 87.69 92 VAL A N 1
ATOM 690 C CA . VAL A 1 92 ? 8.719 -0.718 -8.039 1 87.69 92 VAL A CA 1
ATOM 691 C C . VAL A 1 92 ? 9.141 0.169 -6.871 1 87.69 92 VAL A C 1
ATOM 693 O O . VAL A 1 92 ? 9.445 -0.329 -5.785 1 87.69 92 VAL A O 1
ATOM 696 N N . ARG A 1 93 ? 9.086 1.467 -7.062 1 89.25 93 ARG A N 1
ATOM 697 C CA . ARG A 1 93 ? 9.492 2.404 -6.023 1 89.25 93 ARG A CA 1
ATOM 698 C C . ARG A 1 93 ? 8.555 2.324 -4.82 1 89.25 93 ARG A C 1
ATOM 700 O O . ARG A 1 93 ? 9 2.381 -3.674 1 89.25 93 ARG A O 1
ATOM 707 N N . GLU A 1 94 ? 7.281 2.154 -5.086 1 88.44 94 GLU A N 1
ATOM 708 C CA . GLU A 1 94 ? 6.301 2.074 -4.008 1 88.44 94 GLU A CA 1
ATOM 709 C C . GLU A 1 94 ? 6.516 0.829 -3.152 1 88.44 94 GLU A C 1
ATOM 711 O O . GLU A 1 94 ? 6.496 0.901 -1.923 1 88.44 94 GLU A O 1
ATOM 716 N N . ALA A 1 95 ? 6.703 -0.261 -3.834 1 92.44 95 ALA A N 1
ATOM 717 C CA . ALA A 1 95 ? 6.926 -1.514 -3.117 1 92.44 95 ALA A CA 1
ATOM 718 C C . ALA A 1 95 ? 8.219 -1.461 -2.311 1 92.44 95 ALA A C 1
ATOM 720 O O . ALA A 1 95 ? 8.258 -1.885 -1.153 1 92.44 95 ALA A O 1
ATOM 721 N N . TYR A 1 96 ? 9.266 -0.901 -2.91 1 93.69 96 TYR A N 1
ATOM 722 C CA . TYR A 1 96 ? 10.547 -0.776 -2.229 1 93.69 96 TYR A CA 1
ATOM 723 C C . TYR A 1 96 ? 10.445 0.166 -1.035 1 93.69 96 TYR A C 1
ATOM 725 O O . TYR A 1 96 ? 10.961 -0.131 0.046 1 93.69 96 TYR A O 1
ATOM 733 N N . SER A 1 97 ? 9.781 1.271 -1.194 1 94 97 SER A N 1
ATOM 734 C CA . SER A 1 97 ? 9.594 2.24 -0.117 1 94 97 SER A CA 1
ATOM 735 C C . SER A 1 97 ? 8.812 1.635 1.043 1 94 97 SER A C 1
ATOM 737 O O . SER A 1 97 ? 9.094 1.93 2.207 1 94 97 SER A O 1
ATOM 739 N N . TYR A 1 98 ? 7.844 0.806 0.738 1 95.69 98 TYR A N 1
ATOM 740 C CA . TYR A 1 98 ? 7.078 0.115 1.77 1 95.69 98 TYR A CA 1
ATOM 741 C C . TYR A 1 98 ? 7.988 -0.748 2.637 1 95.69 98 TYR A C 1
ATOM 743 O O . TYR A 1 98 ? 7.867 -0.747 3.865 1 95.69 98 TYR A O 1
ATOM 751 N N . LEU A 1 99 ? 8.859 -1.473 1.986 1 97.25 99 LEU A N 1
ATOM 752 C CA . LEU A 1 99 ? 9.789 -2.32 2.725 1 97.25 99 LEU A CA 1
ATOM 753 C C . LEU A 1 99 ? 10.711 -1.48 3.602 1 97.25 99 LEU A C 1
ATOM 755 O O . LEU A 1 99 ? 10.945 -1.816 4.766 1 97.25 99 LEU A O 1
ATOM 759 N N . CYS A 1 100 ? 11.211 -0.378 3.035 1 96.81 100 CYS A N 1
ATOM 760 C CA . CYS A 1 100 ? 12.102 0.5 3.793 1 96.81 100 CYS A CA 1
ATOM 761 C C . CYS A 1 100 ? 11.391 1.058 5.023 1 96.81 100 CYS A C 1
ATOM 763 O O . CYS A 1 100 ? 11.992 1.164 6.094 1 96.81 100 CYS A O 1
ATOM 765 N N . ALA A 1 101 ? 10.148 1.324 4.879 1 94.88 101 ALA A N 1
ATOM 766 C CA . ALA A 1 101 ? 9.383 1.991 5.93 1 94.88 101 ALA A CA 1
ATOM 767 C C . ALA A 1 101 ? 9.031 1.021 7.051 1 94.88 101 ALA A C 1
ATOM 769 O O . ALA A 1 101 ? 8.906 1.422 8.211 1 94.88 101 ALA A O 1
ATOM 770 N N . ASN A 1 102 ? 8.953 -0.279 6.758 1 97.06 102 ASN A N 1
ATOM 771 C CA . ASN A 1 102 ? 8.32 -1.156 7.734 1 97.06 102 ASN A CA 1
ATOM 772 C C . ASN A 1 102 ? 9.289 -2.219 8.25 1 97.06 102 ASN A C 1
ATOM 774 O O . ASN A 1 102 ? 9.07 -2.799 9.312 1 97.06 102 ASN A O 1
ATOM 778 N N . HIS A 1 103 ? 10.328 -2.535 7.527 1 97.12 103 HIS A N 1
ATOM 779 C CA . HIS A 1 103 ? 11.18 -3.662 7.879 1 97.12 103 HIS A CA 1
ATOM 780 C C . HIS A 1 103 ? 11.953 -3.387 9.164 1 97.12 103 HIS A C 1
ATOM 782 O O . HIS A 1 103 ? 12.492 -2.291 9.352 1 97.12 103 HIS A O 1
ATOM 788 N N . MET A 1 104 ? 11.945 -4.309 10.031 1 94.88 104 MET A N 1
ATOM 789 C CA . MET A 1 104 ? 12.773 -4.355 11.227 1 94.88 104 MET A CA 1
ATOM 790 C C . MET A 1 104 ? 13.641 -5.609 11.242 1 94.88 104 MET A C 1
ATOM 792 O O . MET A 1 104 ? 13.344 -6.586 10.547 1 94.88 104 MET A O 1
ATOM 796 N N . ASP A 1 105 ? 14.656 -5.508 11.992 1 94.62 105 ASP A N 1
ATOM 797 C CA . ASP A 1 105 ? 15.516 -6.684 12.102 1 94.62 105 ASP A CA 1
ATOM 798 C C . ASP A 1 105 ? 14.727 -7.906 12.555 1 94.62 105 ASP A C 1
ATOM 800 O O . ASP A 1 105 ? 13.914 -7.82 13.477 1 94.62 105 ASP A O 1
ATOM 804 N N . GLY A 1 106 ? 14.938 -8.977 11.898 1 94 106 GLY A N 1
ATOM 805 C CA . GLY A 1 106 ? 14.227 -10.203 12.195 1 94 106 GLY A CA 1
ATOM 806 C C . GLY A 1 106 ? 13.039 -10.445 11.289 1 94 106 GLY A C 1
ATOM 807 O O . GLY A 1 106 ? 12.531 -11.562 11.203 1 94 106 GLY A O 1
ATOM 808 N N . ASP A 1 107 ? 12.586 -9.414 10.594 1 96.62 107 ASP A N 1
ATOM 809 C CA . ASP A 1 107 ? 11.461 -9.555 9.68 1 96.62 107 ASP A CA 1
ATOM 810 C C . ASP A 1 107 ? 11.852 -10.383 8.453 1 96.62 107 ASP A C 1
ATOM 812 O O . ASP A 1 107 ? 13.023 -10.453 8.094 1 96.62 107 ASP A O 1
ATOM 816 N N . GLU A 1 108 ? 10.891 -11.016 7.93 1 97.69 108 GLU A N 1
ATOM 817 C CA . GLU A 1 108 ? 11.055 -11.711 6.652 1 97.69 108 GLU A CA 1
ATOM 818 C C . GLU A 1 108 ? 10.297 -10.992 5.539 1 97.69 108 GLU A C 1
ATOM 820 O O . GLU A 1 108 ? 9.203 -10.469 5.758 1 97.69 108 GLU A O 1
ATOM 825 N N . ILE A 1 109 ? 10.914 -10.961 4.324 1 98.19 109 ILE A N 1
ATOM 826 C CA . ILE A 1 109 ? 10.312 -10.266 3.191 1 98.19 109 ILE A CA 1
ATOM 827 C C . ILE A 1 109 ? 9.883 -11.281 2.135 1 98.19 109 ILE A C 1
ATOM 829 O O . ILE A 1 109 ? 10.68 -12.117 1.707 1 98.19 109 ILE A O 1
ATOM 833 N N . PHE A 1 110 ? 8.641 -11.25 1.744 1 98.75 110 PHE A N 1
ATOM 834 C CA . PHE A 1 110 ? 8.102 -12.039 0.647 1 98.75 110 PHE A CA 1
ATOM 835 C C . PHE A 1 110 ? 7.582 -11.141 -0.467 1 98.75 110 PHE A C 1
ATOM 837 O O . PHE A 1 110 ? 6.812 -10.211 -0.213 1 98.75 110 PHE A O 1
ATOM 844 N N . LEU A 1 111 ? 8.016 -11.367 -1.693 1 98.06 111 LEU A N 1
ATOM 845 C CA . LEU A 1 111 ? 7.535 -10.648 -2.873 1 98.06 111 LEU A CA 1
ATOM 846 C C . LEU A 1 111 ? 6.758 -11.586 -3.793 1 98.06 111 LEU A C 1
ATOM 848 O O . LEU A 1 111 ? 7.281 -12.609 -4.23 1 98.06 111 LEU A O 1
ATOM 852 N N . VAL A 1 112 ? 5.508 -11.266 -4.035 1 98.38 112 VAL A N 1
ATOM 853 C CA . VAL A 1 112 ? 4.602 -12.094 -4.824 1 98.38 112 VAL A CA 1
ATOM 854 C C . VAL A 1 112 ? 4.164 -11.336 -6.074 1 98.38 112 VAL A C 1
ATOM 856 O O . VAL A 1 112 ? 3.801 -10.156 -6 1 98.38 112 VAL A O 1
ATOM 859 N N . GLY A 1 113 ? 4.246 -11.992 -7.277 1 96.06 113 GLY A N 1
ATOM 860 C CA . GLY A 1 113 ? 3.859 -11.242 -8.469 1 96.06 113 GLY A CA 1
ATOM 861 C C . GLY A 1 113 ? 3.408 -12.133 -9.609 1 96.06 113 GLY A C 1
ATOM 862 O O . GLY A 1 113 ? 3.701 -13.336 -9.625 1 96.06 113 GLY A O 1
ATOM 863 N N . PHE A 1 114 ? 2.678 -11.539 -10.523 1 93.44 114 PHE A N 1
ATOM 864 C CA . PHE A 1 114 ? 2.234 -12.164 -11.766 1 93.44 114 PHE A CA 1
ATOM 865 C C . PHE A 1 114 ? 2.443 -11.234 -12.953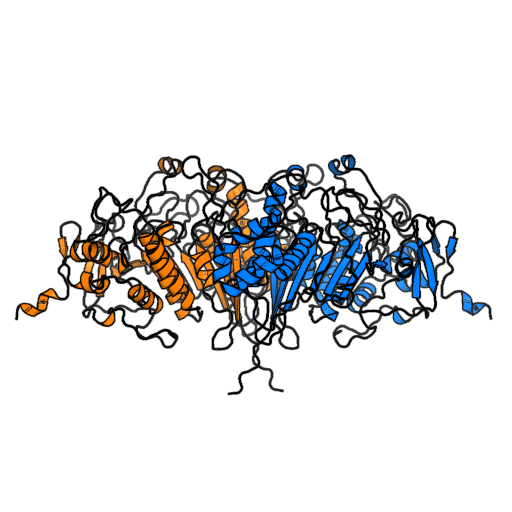 1 93.44 114 PHE A C 1
ATOM 867 O O . PHE A 1 114 ? 2.105 -10.047 -12.883 1 93.44 114 PHE A O 1
ATOM 874 N N . SER A 1 115 ? 2.877 -11.797 -14.078 1 90.31 115 SER A N 1
ATOM 875 C CA . SER A 1 115 ? 3.061 -11.031 -15.305 1 90.31 115 SER A CA 1
ATOM 876 C C . SER A 1 115 ? 3.957 -9.82 -15.062 1 90.31 115 SER A C 1
ATOM 878 O O . SER A 1 115 ? 5.047 -9.945 -14.5 1 90.31 115 SER A O 1
ATOM 880 N N . ARG A 1 116 ? 3.582 -8.695 -15.289 1 83.69 116 ARG A N 1
ATOM 881 C CA . ARG A 1 116 ? 4.348 -7.48 -15.016 1 83.69 116 ARG A CA 1
ATOM 882 C C . ARG A 1 116 ? 4.551 -7.289 -13.516 1 83.69 116 ARG A C 1
ATOM 884 O O . ARG A 1 116 ? 5.559 -6.723 -13.086 1 83.69 116 ARG A O 1
ATOM 891 N N . GLY A 1 117 ? 3.578 -7.738 -12.742 1 89.75 117 GLY A N 1
ATOM 892 C CA . GLY A 1 117 ? 3.762 -7.734 -11.297 1 89.75 117 GLY A CA 1
ATOM 893 C C . GLY A 1 117 ? 4.914 -8.609 -10.844 1 89.75 117 GLY A C 1
ATOM 894 O O . GLY A 1 117 ? 5.598 -8.289 -9.867 1 89.75 117 GLY A O 1
ATOM 895 N N . ALA A 1 118 ? 5.09 -9.703 -11.609 1 92.62 118 ALA A N 1
ATOM 896 C CA . ALA A 1 118 ? 6.246 -10.555 -11.336 1 92.62 118 ALA A CA 1
ATOM 897 C C . ALA A 1 118 ? 7.551 -9.812 -11.609 1 92.62 118 ALA A C 1
ATOM 899 O O . ALA A 1 118 ? 8.516 -9.945 -10.859 1 92.62 118 ALA A O 1
ATOM 900 N N . PHE A 1 119 ? 7.574 -9.094 -12.672 1 85.88 119 PHE A N 1
ATOM 901 C CA . PHE A 1 119 ? 8.727 -8.258 -12.977 1 85.88 119 PHE A CA 1
ATOM 902 C C . PHE A 1 119 ? 8.969 -7.242 -11.875 1 85.88 119 PHE A C 1
ATOM 904 O O . PHE A 1 119 ? 10.109 -7.008 -11.477 1 85.88 119 PHE A O 1
ATOM 911 N N . THR A 1 120 ? 7.898 -6.633 -11.422 1 88.38 120 THR A N 1
ATOM 912 C CA . THR A 1 120 ? 7.992 -5.688 -10.32 1 88.38 120 THR A CA 1
ATOM 913 C C . THR A 1 120 ? 8.594 -6.355 -9.086 1 88.38 120 THR A C 1
ATOM 915 O O . THR A 1 120 ? 9.531 -5.828 -8.484 1 88.38 120 THR A O 1
ATOM 918 N N . ALA A 1 121 ? 8.094 -7.512 -8.727 1 93.31 121 ALA A N 1
ATOM 919 C CA . ALA A 1 121 ? 8.586 -8.25 -7.566 1 93.31 121 ALA A CA 1
ATOM 920 C C . ALA A 1 121 ? 10.07 -8.555 -7.699 1 93.31 121 ALA A C 1
ATOM 922 O O . ALA A 1 121 ? 10.844 -8.344 -6.758 1 93.31 121 ALA A O 1
ATOM 923 N N . ARG A 1 122 ? 10.484 -8.992 -8.875 1 92.25 122 ARG A N 1
ATOM 924 C CA . ARG A 1 122 ? 11.883 -9.312 -9.117 1 92.25 122 ARG A CA 1
ATOM 925 C C . ARG A 1 122 ? 12.75 -8.055 -9.062 1 92.25 122 ARG A C 1
ATOM 927 O O . ARG A 1 122 ? 13.875 -8.094 -8.555 1 92.25 122 ARG A O 1
ATOM 934 N N . SER A 1 123 ? 12.203 -6.984 -9.578 1 89 123 SER A N 1
ATOM 935 C CA . SER A 1 123 ? 12.93 -5.723 -9.562 1 89 123 SER A CA 1
ATOM 936 C C . SER A 1 123 ? 13.148 -5.227 -8.141 1 89 123 SER A C 1
ATOM 938 O O . SER A 1 123 ? 14.242 -4.762 -7.797 1 89 123 SER A O 1
ATOM 940 N N . VAL A 1 124 ? 12.141 -5.324 -7.34 1 92.94 124 VAL A N 1
ATOM 941 C CA . VAL A 1 124 ? 12.242 -4.914 -5.945 1 92.94 124 VAL A CA 1
ATOM 942 C C . VAL A 1 124 ? 13.281 -5.77 -5.223 1 92.94 124 VAL A C 1
ATOM 944 O O . VAL A 1 124 ? 14.094 -5.254 -4.453 1 92.94 124 VAL A O 1
ATOM 947 N N . ALA A 1 125 ? 13.258 -7.059 -5.504 1 94.12 125 ALA A N 1
ATOM 948 C CA . ALA A 1 125 ? 14.25 -7.949 -4.914 1 94.12 125 ALA A CA 1
ATOM 949 C C . ALA A 1 125 ? 15.664 -7.539 -5.312 1 94.12 125 ALA A C 1
ATOM 951 O O . ALA A 1 125 ? 16.578 -7.52 -4.48 1 94.12 125 ALA A O 1
ATOM 952 N N . GLY A 1 126 ? 15.828 -7.23 -6.602 1 90.5 126 GLY A N 1
ATOM 953 C CA . GLY A 1 126 ? 17.109 -6.758 -7.082 1 90.5 126 GLY A CA 1
ATOM 954 C C . GLY A 1 126 ? 17.562 -5.469 -6.41 1 90.5 126 GLY A C 1
ATOM 955 O O . GLY A 1 126 ? 18.75 -5.305 -6.102 1 90.5 126 GLY A O 1
ATOM 956 N N . MET A 1 127 ? 16.672 -4.609 -6.156 1 91.12 127 MET A N 1
ATOM 957 C CA . MET A 1 127 ? 16.984 -3.332 -5.52 1 91.12 127 MET A CA 1
ATOM 958 C C . MET A 1 127 ? 17.438 -3.541 -4.078 1 91.12 127 MET A C 1
ATOM 960 O O . MET A 1 127 ? 18.406 -2.934 -3.637 1 91.12 127 MET A O 1
ATOM 964 N N . VAL A 1 128 ? 16.703 -4.375 -3.357 1 93.81 128 VAL A N 1
ATOM 965 C CA . VAL A 1 128 ? 17.094 -4.676 -1.985 1 93.81 128 VAL A CA 1
ATOM 966 C C . VAL A 1 128 ? 18.484 -5.305 -1.969 1 93.81 128 VAL A C 1
ATOM 968 O O . VAL A 1 128 ? 19.312 -4.988 -1.106 1 93.81 128 VAL A O 1
ATOM 971 N N . GLY A 1 129 ? 18.734 -6.16 -2.92 1 90 129 GLY A N 1
ATOM 972 C CA . GLY A 1 129 ? 20.047 -6.785 -3.016 1 90 129 GLY A CA 1
ATOM 973 C C . GLY A 1 129 ? 21.156 -5.797 -3.336 1 90 129 GLY A C 1
ATOM 974 O O . GLY A 1 129 ? 22.281 -5.934 -2.846 1 90 129 GLY A O 1
ATOM 975 N N . THR A 1 130 ? 20.828 -4.781 -4.098 1 89.38 130 THR A N 1
ATOM 976 C CA . THR A 1 130 ? 21.812 -3.836 -4.598 1 89.38 130 THR A CA 1
ATOM 977 C C . THR A 1 130 ? 22.016 -2.691 -3.609 1 89.38 130 THR A C 1
ATOM 979 O O . THR A 1 130 ? 23.156 -2.295 -3.338 1 89.38 130 THR A O 1
ATOM 982 N N . LEU A 1 131 ? 20.938 -2.201 -3.064 1 93.06 131 LEU A N 1
ATOM 983 C CA . LEU A 1 131 ? 21 -0.979 -2.271 1 93.06 131 LEU A CA 1
ATOM 984 C C . LEU A 1 131 ? 20.828 -1.283 -0.787 1 93.06 131 LEU A C 1
ATOM 986 O O . LEU A 1 131 ? 21.125 -0.437 0.062 1 93.06 131 LEU A O 1
ATOM 990 N N . GLY A 1 132 ? 20.391 -2.484 -0.471 1 94.75 132 GLY A N 1
ATOM 991 C CA . GLY A 1 132 ? 19.844 -2.668 0.865 1 94.75 132 GLY A CA 1
ATOM 992 C C . GLY A 1 132 ? 18.5 -2.004 1.054 1 94.75 132 GLY A C 1
ATOM 993 O O . GLY A 1 132 ? 17.719 -1.896 0.107 1 94.75 132 GLY A O 1
ATOM 994 N N . LEU A 1 133 ? 18.219 -1.724 2.268 1 97.38 133 LEU A N 1
ATOM 995 C CA . LEU A 1 133 ? 17.031 -0.952 2.576 1 97.38 133 LEU A CA 1
ATOM 996 C C . LEU A 1 133 ? 17.391 0.464 3.012 1 97.38 133 LEU A C 1
ATOM 998 O O . LEU A 1 133 ? 18.078 0.652 4.02 1 97.38 133 LEU A O 1
ATOM 1002 N N . LEU A 1 134 ? 16.875 1.421 2.203 1 97.12 134 LEU A N 1
ATOM 1003 C CA . LEU A 1 134 ? 17.172 2.809 2.541 1 97.12 134 LEU A CA 1
ATOM 1004 C C . LEU A 1 134 ? 16.625 3.16 3.92 1 97.12 134 LEU A C 1
ATOM 1006 O O . LEU A 1 134 ? 15.531 2.719 4.289 1 97.12 134 LEU A O 1
ATOM 1010 N N . THR A 1 135 ? 17.453 3.934 4.652 1 96 135 THR A N 1
ATOM 1011 C CA . THR A 1 135 ? 16.984 4.48 5.922 1 96 135 THR A CA 1
ATOM 1012 C C . THR A 1 135 ? 15.977 5.594 5.691 1 96 135 THR A C 1
ATOM 1014 O O . THR A 1 135 ? 15.703 5.969 4.547 1 96 135 THR A O 1
ATOM 1017 N N . ARG A 1 136 ? 15.406 6.086 6.773 1 92.31 136 ARG A N 1
ATOM 1018 C CA . ARG A 1 136 ? 14.492 7.219 6.688 1 92.31 136 ARG A CA 1
ATOM 1019 C C . ARG A 1 136 ? 15.172 8.422 6.039 1 92.31 136 ARG A C 1
ATOM 1021 O O . ARG A 1 136 ? 14.562 9.117 5.227 1 92.31 136 ARG A O 1
ATOM 1028 N N . GLU A 1 137 ? 16.375 8.633 6.387 1 92.56 137 GLU A N 1
ATOM 1029 C CA . GLU A 1 137 ? 17.172 9.719 5.797 1 92.56 137 GLU A CA 1
ATOM 1030 C C . GLU A 1 137 ? 17.438 9.453 4.32 1 92.56 137 GLU A C 1
ATOM 1032 O O . GLU A 1 137 ? 17.344 10.359 3.492 1 92.56 137 GLU A O 1
ATOM 1037 N N . GLY A 1 138 ? 17.781 8.211 4.051 1 94.25 138 GLY A N 1
ATOM 1038 C CA . GLY A 1 138 ? 18.062 7.844 2.672 1 94.25 138 GLY A CA 1
ATOM 1039 C C . GLY A 1 138 ? 16.875 8 1.757 1 94.25 138 GLY A C 1
ATOM 1040 O O . GLY A 1 138 ? 17.016 8.336 0.581 1 94.25 138 GLY A O 1
ATOM 1041 N N . LEU A 1 139 ? 15.688 7.711 2.303 1 92.56 139 LEU A N 1
ATOM 1042 C CA . LEU A 1 139 ? 14.461 7.781 1.522 1 92.56 139 LEU A CA 1
ATOM 1043 C C . LEU A 1 139 ? 14.211 9.203 1.033 1 92.56 139 LEU A C 1
ATOM 1045 O O . LEU A 1 139 ? 13.484 9.414 0.061 1 92.56 139 LEU A O 1
ATOM 1049 N N . GLU A 1 140 ? 14.758 10.172 1.654 1 88 140 GLU A N 1
ATOM 1050 C CA . GLU A 1 140 ? 14.633 11.555 1.199 1 88 140 GLU A CA 1
ATOM 1051 C C . GLU A 1 140 ? 15.281 11.75 -0.168 1 88 140 GLU A C 1
ATOM 1053 O O . GLU A 1 140 ? 14.938 12.68 -0.898 1 88 140 GLU A O 1
ATOM 1058 N N . TYR A 1 141 ? 16.219 10.836 -0.494 1 91.62 141 TYR A N 1
ATOM 1059 C CA . TYR A 1 141 ? 16.953 10.906 -1.754 1 91.62 141 TYR A CA 1
ATOM 1060 C C . TYR A 1 141 ? 16.594 9.742 -2.66 1 91.62 141 TYR A C 1
ATOM 1062 O O . TYR A 1 141 ? 17.359 9.398 -3.574 1 91.62 141 TYR A O 1
ATOM 1070 N N . PHE A 1 142 ? 15.531 9.094 -2.424 1 91.5 142 PHE A N 1
ATOM 1071 C CA . PHE A 1 142 ? 15.227 7.84 -3.104 1 91.5 142 PHE A CA 1
ATOM 1072 C C . PHE A 1 142 ? 15.148 8.047 -4.613 1 91.5 142 PHE A C 1
ATOM 1074 O O . PHE A 1 142 ? 15.703 7.254 -5.379 1 91.5 142 PHE A O 1
ATOM 1081 N N . TYR A 1 143 ? 14.531 9.094 -5.066 1 88.31 143 TYR A N 1
ATOM 1082 C CA . TYR A 1 143 ? 14.328 9.273 -6.5 1 88.31 143 TYR A CA 1
ATOM 1083 C C . TYR A 1 143 ? 15.656 9.453 -7.223 1 88.31 143 TYR A C 1
ATOM 1085 O O . TYR A 1 143 ? 15.93 8.766 -8.211 1 88.31 143 TYR A O 1
ATOM 1093 N N . PRO A 1 144 ? 16.516 10.375 -6.734 1 90.75 144 PRO A N 1
ATOM 1094 C CA . PRO A 1 144 ? 17.844 10.461 -7.363 1 90.75 144 PRO A CA 1
ATOM 1095 C C . PRO A 1 144 ? 18.594 9.133 -7.348 1 90.75 144 PRO A C 1
ATOM 1097 O O . PRO A 1 144 ? 19.266 8.789 -8.32 1 90.75 144 PRO A O 1
ATOM 1100 N N . ILE A 1 145 ? 18.5 8.469 -6.23 1 93.06 145 ILE A N 1
ATOM 1101 C CA . ILE A 1 145 ? 19.172 7.184 -6.102 1 93.06 145 ILE A CA 1
ATOM 1102 C C . ILE A 1 145 ? 18.641 6.215 -7.156 1 93.06 145 ILE A C 1
ATOM 1104 O O . ILE A 1 145 ? 19.406 5.535 -7.832 1 93.06 145 ILE A O 1
ATOM 1108 N N . PHE A 1 146 ? 17.328 6.176 -7.281 1 89.38 146 PHE A N 1
ATOM 1109 C CA . PHE A 1 146 ? 16.672 5.301 -8.242 1 89.38 146 PHE A CA 1
ATOM 1110 C C . PHE A 1 146 ? 17.094 5.641 -9.664 1 89.38 146 PHE A C 1
ATOM 1112 O O . PHE A 1 146 ? 17.391 4.75 -10.469 1 89.38 146 PHE A O 1
ATOM 1119 N N . LYS A 1 147 ? 17.156 6.922 -9.953 1 88.06 147 LYS A N 1
ATOM 1120 C CA . LYS A 1 147 ? 17.578 7.383 -11.273 1 88.06 147 LYS A CA 1
ATOM 1121 C C . LYS A 1 147 ? 19.031 7.016 -11.555 1 88.06 147 LYS A C 1
ATOM 1123 O O . LYS A 1 147 ? 19.375 6.633 -12.672 1 88.06 147 LYS A O 1
ATOM 1128 N N . ASP A 1 148 ? 19.828 7.195 -10.602 1 90.81 148 ASP A N 1
ATOM 1129 C CA . ASP A 1 148 ? 21.219 6.801 -10.75 1 90.81 148 ASP A CA 1
ATOM 1130 C C . ASP A 1 148 ? 21.344 5.309 -11.055 1 90.81 148 ASP A C 1
ATOM 1132 O O . ASP A 1 148 ? 22.062 4.914 -11.977 1 90.81 148 ASP A O 1
ATOM 1136 N N . MET A 1 149 ? 20.672 4.535 -10.266 1 88.69 149 MET A N 1
ATOM 1137 C CA . MET A 1 149 ? 20.703 3.084 -10.43 1 88.69 149 MET A CA 1
ATOM 1138 C C . MET A 1 149 ? 20.312 2.693 -11.852 1 88.69 149 MET A C 1
ATOM 1140 O O . MET A 1 149 ? 20.953 1.832 -12.461 1 88.69 149 MET A O 1
ATOM 1144 N N . GLU A 1 150 ? 19.297 3.348 -12.336 1 82.81 150 GLU A N 1
ATOM 1145 C CA . GLU A 1 150 ? 18.812 3.061 -13.68 1 82.81 150 GLU A CA 1
ATOM 1146 C C . GLU A 1 150 ? 19.859 3.404 -14.734 1 82.81 150 GLU A C 1
ATOM 1148 O O . GLU A 1 150 ? 19.812 2.898 -15.859 1 82.81 150 GLU A O 1
ATOM 1153 N N . ASN A 1 151 ? 20.859 4.277 -14.312 1 87 151 ASN A N 1
ATOM 1154 C CA . ASN A 1 151 ? 21.75 4.82 -15.336 1 87 151 ASN A CA 1
ATOM 1155 C C . ASN A 1 151 ? 23.219 4.535 -15.023 1 87 151 ASN A C 1
ATOM 1157 O O . ASN A 1 151 ? 24.109 5.18 -15.562 1 87 151 ASN A O 1
ATOM 1161 N N . TRP A 1 152 ? 23.453 3.686 -14.195 1 86.88 152 TRP A N 1
ATOM 1162 C CA . TRP A 1 152 ? 24.812 3.342 -13.82 1 86.88 152 TRP A CA 1
ATOM 1163 C C . TRP A 1 152 ? 25.625 2.924 -15.047 1 86.88 152 TRP A C 1
ATOM 1165 O O . TRP A 1 152 ? 26.828 3.182 -15.117 1 86.88 152 TRP A O 1
ATOM 1175 N N . ASN A 1 153 ? 25.016 2.318 -15.969 1 81.38 153 ASN A N 1
ATOM 1176 C CA . ASN A 1 153 ? 25.734 1.825 -17.141 1 81.38 153 ASN A CA 1
ATOM 1177 C C . ASN A 1 153 ? 25.359 2.611 -18.391 1 81.38 153 ASN A C 1
ATOM 1179 O O . ASN A 1 153 ? 25.453 2.092 -19.516 1 81.38 153 ASN A O 1
ATOM 1183 N N . ASN A 1 154 ? 24.797 3.756 -18.188 1 84 154 ASN A N 1
ATOM 1184 C CA . ASN A 1 154 ? 24.453 4.656 -19.281 1 84 154 ASN A CA 1
ATOM 1185 C C . ASN A 1 154 ? 25.375 5.863 -19.344 1 84 154 ASN A C 1
ATOM 1187 O O . ASN A 1 154 ? 25.109 6.887 -18.703 1 84 154 ASN A O 1
ATOM 1191 N N . ASP A 1 155 ? 26.297 5.777 -20.219 1 81.56 155 ASP A N 1
ATOM 1192 C CA . ASP A 1 155 ? 27.328 6.812 -20.312 1 81.56 155 ASP A CA 1
ATOM 1193 C C . ASP A 1 155 ? 26.734 8.125 -20.828 1 81.56 155 ASP A C 1
ATOM 1195 O O . ASP A 1 155 ? 27.312 9.195 -20.625 1 81.56 155 ASP A O 1
ATOM 1199 N N . LYS A 1 156 ? 25.641 8.023 -21.484 1 83.81 156 LYS A N 1
ATOM 1200 C CA . LYS A 1 156 ? 25.047 9.211 -22.094 1 83.81 156 LYS A CA 1
ATOM 1201 C C . LYS A 1 156 ? 24.125 9.93 -21.094 1 83.81 156 LYS A C 1
ATOM 1203 O O . LYS A 1 156 ? 23.641 11.023 -21.375 1 83.81 156 LYS A O 1
ATOM 1208 N N . TYR A 1 157 ? 23.953 9.219 -19.969 1 84.81 157 TYR A N 1
ATOM 1209 C CA . TYR A 1 157 ? 23.031 9.797 -19 1 84.81 157 TYR A CA 1
ATOM 1210 C C . TYR A 1 157 ? 23.641 11.055 -18.375 1 84.81 157 TYR A C 1
ATOM 1212 O O . TYR A 1 157 ? 24.766 11.031 -17.891 1 84.81 157 TYR A O 1
ATOM 1220 N N . GLU A 1 158 ? 22.859 12.195 -18.469 1 86.12 158 GLU A N 1
ATOM 1221 C CA . GLU A 1 158 ? 23.188 13.422 -17.75 1 86.12 158 GLU A CA 1
ATOM 1222 C C . GLU A 1 158 ? 22.469 13.461 -16.391 1 86.12 158 GLU A C 1
ATOM 1224 O O . GLU A 1 158 ? 21.25 13.539 -16.328 1 86.12 158 GLU A O 1
ATOM 1229 N N . ASP A 1 159 ? 23.156 13.5 -15.375 1 86.38 159 ASP A N 1
ATOM 1230 C CA . ASP A 1 159 ? 22.625 13.453 -14.016 1 86.38 159 ASP A CA 1
ATOM 1231 C C . ASP A 1 159 ? 21.734 14.656 -13.734 1 86.38 159 ASP A C 1
ATOM 1233 O O . ASP A 1 159 ? 22.203 15.797 -13.711 1 86.38 159 ASP A O 1
ATOM 1237 N N . GLU A 1 160 ? 20.5 14.422 -13.508 1 81.94 160 GLU A N 1
ATOM 1238 C CA . GLU A 1 160 ? 19.531 15.477 -13.242 1 81.94 160 GLU A CA 1
ATOM 1239 C C . GLU A 1 160 ? 19.656 16 -11.82 1 81.94 160 GLU A C 1
ATOM 1241 O O . GLU A 1 160 ? 19.188 17.109 -11.516 1 81.94 160 GLU A O 1
ATOM 1246 N N . PHE A 1 161 ? 20.25 15.352 -10.969 1 87.44 161 PHE A N 1
ATOM 1247 C CA . PHE A 1 161 ? 20.422 15.711 -9.562 1 87.44 161 PHE A CA 1
ATOM 1248 C C . PHE A 1 161 ? 21.875 15.609 -9.156 1 87.44 161 PHE A C 1
ATOM 1250 O O . PHE A 1 161 ? 22.234 14.836 -8.258 1 87.44 161 PHE A O 1
ATOM 1257 N N . PRO A 1 162 ? 22.531 16.688 -9.742 1 82.06 162 PRO A N 1
ATOM 1258 C CA . PRO A 1 162 ? 23.953 16.609 -9.445 1 82.06 162 PRO A CA 1
ATOM 1259 C C . PRO A 1 162 ? 24.266 16.875 -7.973 1 82.06 162 PRO A C 1
ATOM 1261 O O . PRO A 1 162 ? 23.688 17.766 -7.359 1 82.06 162 PRO A O 1
ATOM 1264 N N . GLY A 1 163 ? 24.781 15.961 -7.215 1 89 163 GLY A N 1
ATOM 1265 C CA . GLY A 1 163 ? 25.203 16.125 -5.832 1 89 163 GLY A CA 1
ATOM 1266 C C . GLY A 1 163 ? 24.312 15.406 -4.844 1 89 163 GLY A C 1
ATOM 1267 O O . GLY A 1 163 ? 24.578 15.406 -3.641 1 89 163 GLY A O 1
ATOM 1268 N N . GLN A 1 164 ? 23.219 15.031 -5.34 1 90.19 164 GLN A N 1
ATOM 1269 C CA . GLN A 1 164 ? 22.312 14.297 -4.48 1 90.19 164 GLN A CA 1
ATOM 1270 C C . GLN A 1 164 ? 22.297 12.812 -4.828 1 90.19 164 GLN A C 1
ATOM 1272 O O . GLN A 1 164 ? 22.141 12.438 -5.992 1 90.19 164 GLN A O 1
ATOM 1277 N N . PRO A 1 165 ? 22.406 11.859 -3.975 1 93.75 165 PRO A N 1
ATOM 1278 C CA . PRO A 1 165 ? 22.625 12.102 -2.547 1 93.75 165 PRO A CA 1
ATOM 1279 C C . PRO A 1 165 ? 24.062 12.508 -2.236 1 93.75 165 PRO A C 1
ATOM 1281 O O . PRO A 1 165 ? 24.375 12.93 -1.117 1 93.75 165 PRO A O 1
ATOM 1284 N N . PHE A 1 166 ? 24.953 12.344 -3.186 1 95.19 166 PHE A N 1
ATOM 1285 C CA . PHE A 1 166 ? 26.344 12.766 -3.074 1 95.19 166 PHE A CA 1
ATOM 1286 C C . PHE A 1 166 ? 26.938 13.047 -4.449 1 95.19 166 PHE A C 1
ATOM 1288 O O . PHE A 1 166 ? 26.375 12.633 -5.469 1 95.19 166 PHE A O 1
ATOM 1295 N N . PRO A 1 167 ? 28.031 13.867 -4.492 1 94.69 167 PRO A N 1
ATOM 1296 C CA . PRO A 1 167 ? 28.641 14.195 -5.777 1 94.69 167 PRO A CA 1
ATOM 1297 C C . PRO A 1 167 ? 29.547 13.078 -6.309 1 94.69 167 PRO A C 1
ATOM 1299 O O . PRO A 1 167 ? 29.75 12.07 -5.633 1 94.69 167 PRO A O 1
ATOM 1302 N N . ASN A 1 168 ? 30 13.219 -7.543 1 93.25 168 ASN A N 1
ATOM 1303 C CA . ASN A 1 168 ? 30.938 12.297 -8.188 1 93.25 168 ASN A CA 1
ATOM 1304 C C . ASN A 1 168 ? 30.422 10.859 -8.125 1 93.25 168 ASN A C 1
ATOM 1306 O O . ASN A 1 168 ? 31.141 9.961 -7.664 1 93.25 168 ASN A O 1
ATOM 1310 N N . LYS A 1 169 ? 29.344 10.641 -8.594 1 94.88 169 LYS A N 1
ATOM 1311 C CA . LYS A 1 169 ? 28.641 9.359 -8.516 1 94.88 169 LYS A CA 1
ATOM 1312 C C . LYS A 1 169 ? 29.328 8.305 -9.375 1 94.88 169 LYS A C 1
ATOM 1314 O O . LYS A 1 169 ? 29.781 8.594 -10.484 1 94.88 169 LYS A O 1
ATOM 1319 N N . PRO A 1 170 ? 29.406 7.141 -8.844 1 93.38 170 PRO A N 1
ATOM 1320 C CA . PRO A 1 170 ? 30.078 6.078 -9.586 1 93.38 170 PRO A CA 1
ATOM 1321 C C . PRO A 1 170 ? 29.297 5.625 -10.812 1 93.38 170 PRO A C 1
ATOM 1323 O O . PRO A 1 170 ? 28.062 5.633 -10.797 1 93.38 170 PRO A O 1
ATOM 1326 N N . LYS A 1 171 ? 29.984 5.145 -11.836 1 90.25 171 LYS A N 1
ATOM 1327 C CA . LYS A 1 171 ? 29.438 4.57 -13.062 1 90.25 171 LYS A CA 1
ATOM 1328 C C . LYS A 1 171 ? 30.219 3.324 -13.477 1 90.25 171 LYS A C 1
ATOM 1330 O O . LYS A 1 171 ? 31.328 3.098 -13.008 1 90.25 171 LYS A O 1
ATOM 1335 N N . GLY A 1 172 ? 29.562 2.531 -14.312 1 86.06 172 GLY A N 1
ATOM 1336 C CA . GLY A 1 172 ? 30.25 1.364 -14.844 1 86.06 172 GLY A CA 1
ATOM 1337 C C . GLY A 1 172 ? 29.984 0.099 -14.055 1 86.06 172 GLY A C 1
ATOM 1338 O O . GLY A 1 172 ? 29.031 0.043 -13.273 1 86.06 172 GLY A O 1
ATOM 1339 N N . PRO A 1 173 ? 30.703 -0.943 -14.211 1 81.25 173 PRO A N 1
ATOM 1340 C CA . PRO A 1 173 ? 30.422 -2.285 -13.695 1 81.25 173 PRO A CA 1
ATOM 1341 C C . PRO A 1 173 ? 30.453 -2.352 -12.172 1 81.25 173 PRO A C 1
ATOM 1343 O O . PRO A 1 173 ? 29.781 -3.182 -11.57 1 81.25 173 PRO A O 1
ATOM 1346 N N . ASN A 1 174 ? 31.172 -1.418 -11.57 1 88.69 174 ASN A N 1
ATOM 1347 C CA . ASN A 1 174 ? 31.297 -1.469 -10.117 1 88.69 174 ASN A CA 1
ATOM 1348 C C . ASN A 1 174 ? 30.453 -0.392 -9.445 1 88.69 174 ASN A C 1
ATOM 1350 O O . ASN A 1 174 ? 30.578 -0.154 -8.242 1 88.69 174 ASN A O 1
ATOM 1354 N N . ALA A 1 175 ? 29.656 0.173 -10.18 1 91.25 175 ALA A N 1
ATOM 1355 C CA . ALA A 1 175 ? 28.891 1.321 -9.695 1 91.25 175 ALA A CA 1
ATOM 1356 C C . ALA A 1 175 ? 28 0.924 -8.531 1 91.25 175 ALA A C 1
ATOM 1358 O O . ALA A 1 175 ? 27.891 1.651 -7.539 1 91.25 175 ALA A O 1
ATOM 1359 N N . ALA A 1 176 ? 27.391 -0.239 -8.609 1 89.06 176 ALA A N 1
ATOM 1360 C CA . ALA A 1 176 ? 26.453 -0.68 -7.582 1 89.06 176 ALA A CA 1
ATOM 1361 C C . ALA A 1 176 ? 27.156 -0.833 -6.23 1 89.06 176 ALA A C 1
ATOM 1363 O O . ALA A 1 176 ? 26.672 -0.328 -5.219 1 89.06 176 ALA A O 1
ATOM 1364 N N . ASP A 1 177 ? 28.266 -1.439 -6.211 1 91.69 177 ASP A N 1
ATOM 1365 C CA . ASP A 1 177 ? 29 -1.691 -4.977 1 91.69 177 ASP A CA 1
ATOM 1366 C C . ASP A 1 177 ? 29.516 -0.388 -4.367 1 91.69 177 ASP A C 1
ATOM 1368 O O . ASP A 1 177 ? 29.422 -0.178 -3.158 1 91.69 177 ASP A O 1
ATOM 1372 N N . GLU A 1 178 ? 30.078 0.38 -5.223 1 95.94 178 GLU A N 1
ATOM 1373 C CA . GLU A 1 178 ? 30.609 1.651 -4.746 1 95.94 178 GLU A CA 1
ATOM 1374 C C . GLU A 1 178 ? 29.5 2.557 -4.227 1 95.94 178 GLU A C 1
ATOM 1376 O O . GLU A 1 178 ? 29.656 3.221 -3.199 1 95.94 178 GLU A O 1
ATOM 1381 N N . TYR A 1 179 ? 28.484 2.592 -4.984 1 95.56 179 TYR A N 1
ATOM 1382 C CA . TYR A 1 179 ? 27.328 3.414 -4.609 1 95.56 179 TYR A CA 1
ATOM 1383 C C . TYR A 1 179 ? 26.781 2.982 -3.26 1 95.56 179 TYR A C 1
ATOM 1385 O O . TYR A 1 179 ? 26.547 3.818 -2.383 1 95.56 179 TYR A O 1
ATOM 1393 N N . ARG A 1 180 ? 26.547 1.707 -3.064 1 95.12 180 ARG A N 1
ATOM 1394 C CA . ARG A 1 180 ? 26.031 1.158 -1.818 1 95.12 180 ARG A CA 1
ATOM 1395 C C . ARG A 1 180 ? 26.953 1.47 -0.649 1 95.12 180 ARG A C 1
ATOM 1397 O O . ARG A 1 180 ? 26.5 1.846 0.431 1 95.12 180 ARG A O 1
ATOM 1404 N N . THR A 1 181 ? 28.219 1.343 -0.875 1 96.94 181 THR A N 1
ATOM 1405 C CA . THR A 1 181 ? 29.203 1.623 0.156 1 96.94 181 THR A CA 1
ATOM 1406 C C . THR A 1 181 ? 29.125 3.076 0.616 1 96.94 181 THR A C 1
ATOM 1408 O O . THR A 1 181 ? 29.188 3.357 1.814 1 96.94 181 THR A O 1
ATOM 1411 N N . ARG A 1 182 ? 28.984 3.887 -0.315 1 97.44 182 ARG A N 1
ATOM 1412 C CA . ARG A 1 182 ? 28.891 5.305 0.013 1 97.44 182 ARG A CA 1
ATOM 1413 C C . ARG A 1 182 ? 27.594 5.602 0.772 1 97.44 182 ARG A C 1
ATOM 1415 O O . ARG A 1 182 ? 27.594 6.383 1.728 1 97.44 182 ARG A O 1
ATOM 1422 N N . LEU A 1 183 ? 26.469 5 0.313 1 97.88 183 LEU A N 1
ATOM 1423 C CA . LEU A 1 183 ? 25.203 5.164 1.029 1 97.88 183 LEU A CA 1
ATOM 1424 C C . LEU A 1 183 ? 25.328 4.68 2.471 1 97.88 183 LEU A C 1
ATOM 1426 O O . LEU A 1 183 ? 24.812 5.312 3.391 1 97.88 183 LEU A O 1
ATOM 1430 N N . GLU A 1 184 ? 26.016 3.576 2.668 1 97.25 184 GLU A N 1
ATOM 1431 C CA . GLU A 1 184 ? 26.219 3.027 4.004 1 97.25 184 GLU A CA 1
ATOM 1432 C C . GLU A 1 184 ? 27.016 3.984 4.879 1 97.25 184 GLU A C 1
ATOM 1434 O O . GLU A 1 184 ? 26.688 4.191 6.051 1 97.25 184 GLU A O 1
ATOM 1439 N N . LYS A 1 185 ? 28.047 4.516 4.277 1 97.25 185 LYS A N 1
ATOM 1440 C CA . LYS A 1 185 ? 28.906 5.441 5.012 1 97.25 185 LYS A CA 1
ATOM 1441 C C . LYS A 1 185 ? 28.125 6.676 5.461 1 97.25 185 LYS A C 1
ATOM 1443 O O . LYS A 1 185 ? 28.391 7.227 6.535 1 97.25 185 LYS A O 1
ATOM 1448 N N . LEU A 1 186 ? 27.172 7.062 4.625 1 96.88 186 LEU A N 1
ATOM 1449 C CA . LEU A 1 186 ? 26.375 8.25 4.918 1 96.88 186 LEU A CA 1
ATOM 1450 C C . LEU A 1 186 ? 25.203 7.91 5.836 1 96.88 186 LEU A C 1
ATOM 1452 O O . LEU A 1 186 ? 24.484 8.797 6.285 1 96.88 186 LEU A O 1
ATOM 1456 N N . GLY A 1 187 ? 24.984 6.672 6.074 1 96.25 187 GLY A N 1
ATOM 1457 C CA . GLY A 1 187 ? 23.859 6.238 6.895 1 96.25 187 GLY A CA 1
ATOM 1458 C C . GLY A 1 187 ? 22.547 6.254 6.148 1 96.25 187 GLY A C 1
ATOM 1459 O O . GLY A 1 187 ? 21.484 6.324 6.766 1 96.25 187 GLY A O 1
ATOM 1460 N N . TYR A 1 188 ? 22.609 6.141 4.801 1 97.5 188 TYR A N 1
ATOM 1461 C CA . TYR A 1 188 ? 21.406 6.289 3.98 1 97.5 188 TYR A CA 1
ATOM 1462 C C . TYR A 1 188 ? 20.828 4.93 3.613 1 97.5 188 TYR A C 1
ATOM 1464 O O . TYR A 1 188 ? 19.75 4.848 3.033 1 97.5 188 TYR A O 1
ATOM 1472 N N . THR A 1 189 ? 21.531 3.805 3.984 1 97.88 189 THR A N 1
ATOM 1473 C CA . THR A 1 189 ? 21 2.465 3.73 1 97.88 189 THR A CA 1
ATOM 1474 C C . THR A 1 189 ? 21.469 1.492 4.809 1 97.88 189 THR A C 1
ATOM 1476 O O . THR A 1 189 ? 22.406 1.79 5.562 1 97.88 189 THR A O 1
ATOM 1479 N N . ARG A 1 190 ? 20.75 0.483 4.98 1 96.69 190 ARG A N 1
ATOM 1480 C CA . ARG A 1 190 ? 21.109 -0.656 5.824 1 96.69 190 ARG A CA 1
ATOM 1481 C C . ARG A 1 190 ? 21.234 -1.931 4.996 1 96.69 190 ARG A C 1
ATOM 1483 O O . ARG A 1 190 ? 20.312 -2.297 4.262 1 96.69 190 ARG A O 1
ATOM 1490 N N . VAL A 1 191 ? 22.312 -2.537 5.129 1 95.75 191 VAL A N 1
ATOM 1491 C CA . VAL A 1 191 ? 22.578 -3.75 4.363 1 95.75 191 VAL A CA 1
ATOM 1492 C C . VAL A 1 191 ? 22.578 -4.961 5.293 1 95.75 191 VAL A C 1
ATOM 1494 O O . VAL A 1 191 ? 22.281 -6.078 4.863 1 95.75 191 VAL A O 1
ATOM 1497 N N . TYR A 1 192 ? 22.844 -4.723 6.539 1 95.5 192 TYR A N 1
ATOM 1498 C CA . TYR A 1 192 ? 22.938 -5.777 7.543 1 95.5 192 TYR A CA 1
ATOM 1499 C C . TYR A 1 192 ? 21.938 -5.543 8.672 1 95.5 192 TYR A C 1
ATOM 1501 O O . TYR A 1 192 ? 21.562 -4.402 8.961 1 95.5 192 TYR A O 1
ATOM 1509 N N . GLN A 1 193 ? 21.562 -6.637 9.188 1 93.69 193 GLN A N 1
ATOM 1510 C CA . GLN A 1 193 ? 20.797 -6.559 10.43 1 93.69 193 GLN A CA 1
ATOM 1511 C C . GLN A 1 193 ? 21.719 -6.297 11.625 1 93.69 193 GLN A C 1
ATOM 1513 O O . GLN A 1 193 ? 22.938 -6.344 11.492 1 93.69 193 GLN A O 1
ATOM 1518 N N . GLU A 1 194 ? 21.125 -6.016 12.742 1 90.12 194 GLU A N 1
ATOM 1519 C CA . GLU A 1 194 ? 21.906 -5.727 13.945 1 90.12 194 GLU A CA 1
ATOM 1520 C C . GLU A 1 194 ? 22.781 -6.918 14.336 1 90.12 194 GLU A C 1
ATOM 1522 O O . GLU A 1 194 ? 23.875 -6.742 14.875 1 90.12 194 GLU A O 1
ATOM 1527 N N . ASN A 1 195 ? 22.391 -8.109 14.039 1 92 195 ASN A N 1
ATOM 1528 C CA . ASN A 1 195 ? 23.141 -9.312 14.398 1 92 195 ASN A CA 1
ATOM 1529 C C . ASN A 1 195 ? 24.25 -9.609 13.391 1 92 195 ASN A C 1
ATOM 1531 O O . ASN A 1 195 ? 24.922 -10.625 13.5 1 92 195 ASN A O 1
ATOM 1535 N N . GLY A 1 196 ? 24.344 -8.766 12.391 1 92.88 196 GLY A N 1
ATOM 1536 C CA . GLY A 1 196 ? 25.422 -8.906 11.43 1 92.88 196 GLY A CA 1
ATOM 1537 C C . GLY A 1 196 ? 25.016 -9.664 10.18 1 92.88 196 GLY A C 1
ATOM 1538 O O . GLY A 1 196 ? 25.781 -9.734 9.211 1 92.88 196 GLY A O 1
ATOM 1539 N N . GLU A 1 197 ? 23.859 -10.18 10.18 1 92.69 197 GLU A N 1
ATOM 1540 C CA . GLU A 1 197 ? 23.391 -10.906 9.008 1 92.69 197 GLU A CA 1
ATOM 1541 C C . GLU A 1 197 ? 22.922 -9.945 7.914 1 92.69 197 GLU A C 1
ATOM 1543 O O . GLU A 1 197 ? 22.422 -8.859 8.203 1 92.69 197 GLU A O 1
ATOM 1548 N N . LEU A 1 198 ? 23.016 -10.336 6.742 1 93.62 198 LEU A N 1
ATOM 1549 C CA . LEU A 1 198 ? 22.531 -9.555 5.609 1 93.62 198 LEU A CA 1
ATOM 1550 C C . LEU A 1 198 ? 21.016 -9.461 5.613 1 93.62 198 LEU A C 1
ATOM 1552 O O . LEU A 1 198 ? 20.328 -10.43 5.957 1 93.62 198 LEU A O 1
ATOM 1556 N N . ILE A 1 199 ? 20.531 -8.305 5.285 1 95.31 199 ILE A N 1
ATOM 1557 C CA . ILE A 1 199 ? 19.109 -8.203 4.98 1 95.31 199 ILE A CA 1
ATOM 1558 C C . ILE A 1 199 ? 18.812 -8.883 3.645 1 95.31 199 ILE A C 1
ATOM 1560 O O . ILE A 1 199 ? 19.359 -8.492 2.611 1 95.31 199 ILE A O 1
ATOM 1564 N N . LYS A 1 200 ? 18.016 -9.93 3.654 1 95.12 200 LYS A N 1
ATOM 1565 C CA . LYS A 1 200 ? 17.734 -10.711 2.455 1 95.12 200 LYS A CA 1
ATOM 1566 C C . LYS A 1 200 ? 16.234 -10.773 2.189 1 95.12 200 LYS A C 1
ATOM 1568 O O . LYS A 1 200 ? 15.422 -10.461 3.068 1 95.12 200 LYS A O 1
ATOM 1573 N N . ILE A 1 201 ? 15.93 -11.094 0.946 1 96.75 201 ILE A N 1
ATOM 1574 C CA . ILE A 1 201 ? 14.578 -11.5 0.583 1 96.75 201 ILE A CA 1
ATOM 1575 C C . ILE A 1 201 ? 14.367 -12.977 0.924 1 96.75 201 ILE A C 1
ATOM 1577 O O . ILE A 1 201 ? 15.117 -13.836 0.453 1 96.75 201 ILE A O 1
ATOM 1581 N N . LYS A 1 202 ? 13.414 -13.203 1.779 1 97.88 202 LYS A N 1
ATOM 1582 C CA . LYS A 1 202 ? 13.156 -14.594 2.121 1 97.88 202 LYS A CA 1
ATOM 1583 C C . LYS A 1 202 ? 12.703 -15.391 0.896 1 97.88 202 LYS A C 1
ATOM 1585 O O . LYS A 1 202 ? 13.203 -16.484 0.646 1 97.88 202 LYS A O 1
ATOM 1590 N N . ALA A 1 203 ? 11.766 -14.781 0.11 1 98.38 203 ALA A N 1
ATOM 1591 C CA . ALA A 1 203 ? 11.32 -15.508 -1.079 1 98.38 203 ALA A CA 1
ATOM 1592 C C . ALA A 1 203 ? 10.727 -14.555 -2.111 1 98.38 203 ALA A C 1
ATOM 1594 O O . ALA A 1 203 ? 10.047 -13.586 -1.755 1 98.38 203 ALA A O 1
ATOM 1595 N N . VAL A 1 204 ? 11.031 -14.805 -3.355 1 97.69 204 VAL A N 1
ATOM 1596 C CA . VAL A 1 204 ? 10.328 -14.234 -4.496 1 97.69 204 VAL A CA 1
ATOM 1597 C C . VAL A 1 204 ? 9.414 -15.289 -5.121 1 97.69 204 VAL A C 1
ATOM 1599 O O . VAL A 1 204 ? 9.875 -16.359 -5.527 1 97.69 204 VAL A O 1
ATOM 1602 N N . CYS A 1 205 ? 8.125 -15.031 -5.168 1 98.69 205 CYS A N 1
ATOM 1603 C CA . CYS A 1 205 ? 7.094 -15.977 -5.574 1 98.69 205 CYS A CA 1
ATOM 1604 C C . CYS A 1 205 ? 6.309 -15.453 -6.773 1 98.69 205 CYS A C 1
ATOM 1606 O O . CYS A 1 205 ? 5.445 -14.586 -6.621 1 98.69 205 CYS A O 1
ATOM 1608 N N . VAL A 1 206 ? 6.535 -16.016 -7.965 1 97.38 206 VAL A N 1
ATOM 1609 C CA . VAL A 1 206 ? 5.977 -15.32 -9.117 1 97.38 206 VAL A CA 1
ATOM 1610 C C . VAL A 1 206 ? 5.328 -16.328 -10.062 1 97.38 206 VAL A C 1
ATOM 1612 O O . VAL A 1 206 ? 5.676 -17.516 -10.055 1 97.38 206 VAL A O 1
ATOM 1615 N N . TRP A 1 207 ? 4.32 -15.844 -10.758 1 97.44 207 TRP A N 1
ATOM 1616 C CA . TRP A 1 207 ? 3.713 -16.578 -11.859 1 97.44 207 TRP A CA 1
ATOM 1617 C C . TRP A 1 207 ? 4.09 -15.953 -13.203 1 97.44 207 TRP A C 1
ATOM 1619 O O . TRP A 1 207 ? 3.785 -14.789 -13.453 1 97.44 207 TRP A O 1
ATOM 1629 N N . ASP A 1 208 ? 4.762 -16.688 -13.984 1 94.94 208 ASP A N 1
ATOM 1630 C CA . ASP A 1 208 ? 4.953 -16.484 -15.414 1 94.94 208 ASP A CA 1
ATOM 1631 C C . ASP A 1 208 ? 5.457 -15.07 -15.703 1 94.94 208 ASP A C 1
ATOM 1633 O O . ASP A 1 208 ? 4.844 -14.328 -16.469 1 94.94 208 ASP A O 1
ATOM 1637 N N . THR A 1 209 ? 6.621 -14.781 -15.195 1 91.19 209 THR A N 1
ATOM 1638 C CA . THR A 1 209 ? 7.246 -13.484 -15.422 1 91.19 209 THR A CA 1
ATOM 1639 C C . THR A 1 209 ? 7.449 -13.234 -16.906 1 91.19 209 THR A C 1
ATOM 1641 O O . THR A 1 209 ? 8.016 -14.078 -17.625 1 91.19 209 THR A O 1
ATOM 1644 N N . VAL A 1 210 ? 6.926 -12.203 -17.406 1 75.62 210 VAL A N 1
ATOM 1645 C CA . VAL A 1 210 ? 7.121 -11.883 -18.828 1 75.62 210 VAL A CA 1
ATOM 1646 C C . VAL A 1 210 ? 8.031 -10.672 -18.953 1 75.62 210 VAL A C 1
ATOM 1648 O O . VAL A 1 210 ? 7.914 -9.711 -18.188 1 75.62 210 VAL A O 1
ATOM 1651 N N . GLY A 1 211 ? 9.391 -11.008 -19.359 1 55.22 211 GLY A N 1
ATOM 1652 C CA . GLY A 1 211 ? 10.43 -10 -19.516 1 55.22 211 GLY A CA 1
ATOM 1653 C C . GLY A 1 211 ? 10.039 -8.883 -20.453 1 55.22 211 GLY A C 1
ATOM 1654 O O . GLY A 1 211 ? 10.336 -7.711 -20.203 1 55.22 211 GLY A O 1
ATOM 1655 N N . SER A 1 212 ? 10.094 -9.391 -21.812 1 45 212 SER A N 1
ATOM 1656 C CA . SER A 1 212 ? 10.617 -8.773 -23.016 1 45 212 SER A CA 1
ATOM 1657 C C . SER A 1 212 ? 9.984 -7.406 -23.266 1 45 212 SER A C 1
ATOM 1659 O O . SER A 1 212 ? 10.695 -6.41 -23.422 1 45 212 SER A O 1
ATOM 1661 N N . LEU A 1 213 ? 9.188 -7.477 -24.391 1 41.78 213 LEU A N 1
ATOM 1662 C CA . LEU A 1 213 ? 8.906 -6.48 -25.422 1 41.78 213 LEU A CA 1
ATOM 1663 C C . LEU A 1 213 ? 8.156 -5.289 -24.828 1 41.78 213 LEU A C 1
ATOM 1665 O O . LEU A 1 213 ? 8.242 -4.176 -25.359 1 41.78 213 LEU A O 1
ATOM 1669 N N . GLY A 1 214 ? 7.203 -5.5 -24.125 1 37.56 214 GLY A N 1
ATOM 1670 C CA . GLY A 1 214 ? 6.434 -4.285 -23.906 1 37.56 214 GLY A CA 1
ATOM 1671 C C . GLY A 1 214 ? 7.07 -3.355 -22.891 1 37.56 214 GLY A C 1
ATOM 1672 O O . GLY A 1 214 ? 6.473 -2.348 -22.5 1 37.56 214 GLY A O 1
ATOM 1673 N N . ILE A 1 215 ? 7.953 -3.828 -22.125 1 38.97 215 ILE A N 1
ATOM 1674 C CA . ILE A 1 215 ? 8.703 -2.859 -21.328 1 38.97 215 ILE A CA 1
ATOM 1675 C C . ILE A 1 215 ? 9.727 -2.15 -22.203 1 38.97 215 ILE A C 1
ATOM 1677 O O . ILE A 1 215 ? 10.656 -2.783 -22.719 1 38.97 215 ILE A O 1
ATOM 1681 N N . PRO A 1 216 ? 9.43 -1.13 -22.703 1 38.12 216 PRO A N 1
ATOM 1682 C CA . PRO A 1 216 ? 10.5 -0.443 -23.438 1 38.12 216 PRO A CA 1
ATOM 1683 C C . PRO A 1 216 ? 11.875 -0.663 -22.828 1 38.12 216 PRO A C 1
ATOM 1685 O O . PRO A 1 216 ? 11.992 -0.848 -21.609 1 38.12 216 PRO A O 1
ATOM 1688 N N . LYS A 1 217 ? 12.953 -0.964 -23.672 1 36.5 217 LYS A N 1
ATOM 1689 C CA . LYS A 1 217 ? 14.391 -1.007 -23.422 1 36.5 217 LYS A CA 1
ATOM 1690 C C . LYS A 1 217 ? 14.797 0.013 -22.375 1 36.5 217 LYS A C 1
ATOM 1692 O O . LYS A 1 217 ? 15.211 1.126 -22.703 1 36.5 217 LYS A O 1
ATOM 1697 N N . VAL A 1 218 ? 13.977 0.288 -21.531 1 37.34 218 VAL A N 1
ATOM 1698 C CA . VAL A 1 218 ? 14.625 1.224 -20.609 1 37.34 218 VAL A CA 1
ATOM 1699 C C . VAL A 1 218 ? 15.859 0.566 -19.984 1 37.34 218 VAL A C 1
ATOM 1701 O O . VAL A 1 218 ? 15.758 -0.5 -19.375 1 37.34 218 VAL A O 1
ATOM 1704 N N . SER A 1 219 ? 17.016 0.967 -20.469 1 40.19 219 SER A N 1
ATOM 1705 C CA . SER A 1 219 ? 18.328 0.543 -20.016 1 40.19 219 SER A CA 1
ATOM 1706 C C . SER A 1 219 ? 18.344 0.201 -18.531 1 40.19 219 SER A C 1
ATOM 1708 O O . SER A 1 219 ? 19.156 -0.591 -18.078 1 40.19 219 SER A O 1
ATOM 1710 N N . THR A 1 220 ? 17.562 0.948 -17.891 1 40.66 220 THR A N 1
ATOM 1711 C CA . THR A 1 220 ? 17.703 1.019 -16.438 1 40.66 220 THR A CA 1
ATOM 1712 C C . THR A 1 220 ? 17.359 -0.318 -15.797 1 40.66 220 THR A C 1
ATOM 1714 O O . THR A 1 220 ? 17.906 -0.674 -14.75 1 40.66 220 THR A O 1
ATOM 1717 N N . TYR A 1 221 ? 16.234 -0.88 -16.234 1 42.47 221 TYR A N 1
ATOM 1718 C CA . TYR A 1 221 ? 15.875 -2.145 -15.609 1 42.47 221 TYR A CA 1
ATOM 1719 C C . TYR A 1 221 ? 16.391 -3.326 -16.422 1 42.47 221 TYR A C 1
ATOM 1721 O O . TYR A 1 221 ? 15.641 -3.965 -17.156 1 42.47 221 TYR A O 1
ATOM 1729 N N . LYS A 1 222 ? 17.344 -3.035 -17.172 1 42.25 222 LYS A N 1
ATOM 1730 C CA . LYS A 1 222 ? 18 -4.238 -17.688 1 42.25 222 LYS A CA 1
ATOM 1731 C C . LYS A 1 222 ? 17.984 -5.352 -16.641 1 42.25 222 LYS A C 1
ATOM 1733 O O . LYS A 1 222 ? 19.047 -5.766 -16.156 1 42.25 222 LYS A O 1
ATOM 1738 N N . TRP A 1 223 ? 17 -5.27 -15.789 1 43.66 223 TRP A N 1
ATOM 1739 C CA . TRP A 1 223 ? 16.688 -6.305 -14.805 1 43.66 223 TRP A CA 1
ATOM 1740 C C . TRP A 1 223 ? 16.562 -7.668 -15.477 1 43.66 223 TRP A C 1
ATOM 1742 O O . TRP A 1 223 ? 16.125 -8.633 -14.852 1 43.66 223 TRP A O 1
ATOM 1752 N N . HIS A 1 224 ? 16.688 -7.633 -16.766 1 43.16 224 HIS A N 1
ATOM 1753 C CA . HIS A 1 224 ? 16.734 -9.031 -17.188 1 43.16 224 HIS A CA 1
ATOM 1754 C C . HIS A 1 224 ? 17.781 -9.805 -16.406 1 43.16 224 HIS A C 1
ATOM 1756 O O . HIS A 1 224 ? 18.484 -10.664 -16.969 1 43.16 224 HIS A O 1
ATOM 1762 N N . ASP A 1 225 ? 18.047 -9.242 -15.336 1 51.62 225 ASP A N 1
ATOM 1763 C CA . ASP A 1 225 ? 19.031 -10.07 -14.656 1 51.62 225 ASP A CA 1
ATOM 1764 C C . ASP A 1 225 ? 18.422 -11.414 -14.25 1 51.62 225 ASP A C 1
ATOM 1766 O O . ASP A 1 225 ? 17.609 -11.484 -13.336 1 51.62 225 ASP A O 1
ATOM 1770 N N . THR A 1 226 ? 18.453 -12.266 -15.164 1 52.69 226 THR A N 1
ATOM 1771 C CA . THR A 1 226 ? 18.062 -13.664 -14.969 1 52.69 226 THR A CA 1
ATOM 1772 C C . THR A 1 226 ? 18.859 -14.281 -13.82 1 52.69 226 THR A C 1
ATOM 1774 O O . THR A 1 226 ? 18.531 -15.383 -13.367 1 52.69 226 THR A O 1
ATOM 1777 N N . SER A 1 227 ? 19.781 -13.445 -13.32 1 63.5 227 SER A N 1
ATOM 1778 C CA . SER A 1 227 ? 20.609 -14.047 -12.273 1 63.5 227 SER A CA 1
ATOM 1779 C C . SER A 1 227 ? 20.094 -13.688 -10.883 1 63.5 227 SER A C 1
ATOM 1781 O O . SER A 1 227 ? 19.656 -12.555 -10.656 1 63.5 227 SER A O 1
ATOM 1783 N N . LEU A 1 228 ? 19.984 -14.758 -10.109 1 75.69 228 LEU A N 1
ATOM 1784 C CA . LEU A 1 228 ? 19.578 -14.594 -8.719 1 75.69 228 LEU A CA 1
ATOM 1785 C C . LEU A 1 228 ? 20.75 -14.141 -7.855 1 75.69 228 LEU A C 1
ATOM 1787 O O . LEU A 1 228 ? 21.875 -14.617 -8.023 1 75.69 228 LEU A O 1
ATOM 1791 N N . SER A 1 229 ? 20.531 -13.109 -7.09 1 77.31 229 SER A N 1
ATOM 1792 C CA . SER A 1 229 ? 21.562 -12.625 -6.168 1 77.31 229 SER A CA 1
ATOM 1793 C C . SER A 1 229 ? 21.562 -13.445 -4.883 1 77.31 229 SER A C 1
ATOM 1795 O O . SER A 1 229 ? 20.609 -14.164 -4.586 1 77.31 229 SER A O 1
ATOM 1797 N N . ASP A 1 230 ? 22.719 -13.352 -4.148 1 79.88 230 ASP A N 1
ATOM 1798 C CA . ASP A 1 230 ? 22.859 -14.023 -2.859 1 79.88 230 ASP A CA 1
ATOM 1799 C C . ASP A 1 230 ? 21.984 -13.359 -1.798 1 79.88 230 ASP A C 1
ATOM 1801 O O . ASP A 1 230 ? 21.969 -13.781 -0.64 1 79.88 230 ASP A O 1
ATOM 1805 N N . ARG A 1 231 ? 21.219 -12.43 -2.262 1 89.56 231 ARG A N 1
ATOM 1806 C CA . ARG A 1 231 ? 20.359 -11.734 -1.326 1 89.56 231 ARG A CA 1
ATOM 1807 C C . ARG A 1 231 ? 18.938 -12.289 -1.382 1 89.56 231 ARG A C 1
ATOM 1809 O O . ARG A 1 231 ? 18.031 -11.781 -0.706 1 89.56 231 ARG A O 1
ATOM 1816 N N . ILE A 1 232 ? 18.734 -13.281 -2.141 1 93.94 232 ILE A N 1
ATOM 1817 C CA . ILE A 1 232 ? 17.453 -13.969 -2.244 1 93.94 232 ILE A CA 1
ATOM 1818 C C . ILE A 1 232 ? 17.609 -15.406 -1.754 1 93.94 232 ILE A C 1
ATOM 1820 O O . ILE A 1 232 ? 18.359 -16.188 -2.326 1 93.94 232 ILE A O 1
ATOM 1824 N N . GLU A 1 233 ? 16.891 -15.766 -0.745 1 96 233 GLU A N 1
ATOM 1825 C CA . GLU A 1 233 ? 17.031 -17.109 -0.185 1 96 233 GLU A CA 1
ATOM 1826 C C . GLU A 1 233 ? 16.266 -18.141 -1.021 1 96 233 GLU A C 1
ATOM 1828 O O . GLU A 1 233 ? 16.766 -19.234 -1.282 1 96 233 GLU A O 1
ATOM 1833 N N . HIS A 1 234 ? 15.07 -17.766 -1.425 1 96.94 234 HIS A N 1
ATOM 1834 C CA . HIS A 1 234 ? 14.227 -18.672 -2.203 1 96.94 234 HIS A CA 1
ATOM 1835 C C . HIS A 1 234 ? 13.602 -17.953 -3.395 1 96.94 234 HIS A C 1
ATOM 1837 O O . HIS A 1 234 ? 13.211 -16.797 -3.287 1 96.94 234 HIS A O 1
ATOM 1843 N N . ALA A 1 235 ? 13.523 -18.562 -4.547 1 96.81 235 ALA A N 1
ATOM 1844 C CA . ALA A 1 235 ? 12.867 -18.062 -5.75 1 96.81 235 ALA A CA 1
ATOM 1845 C C . ALA A 1 235 ? 11.93 -19.125 -6.34 1 96.81 235 ALA A C 1
ATOM 1847 O O . ALA A 1 235 ? 12.375 -20.203 -6.723 1 96.81 235 ALA A O 1
ATOM 1848 N N . PHE A 1 236 ? 10.656 -18.875 -6.352 1 98.44 236 PHE A N 1
ATOM 1849 C CA . PHE A 1 236 ? 9.641 -19.797 -6.844 1 98.44 236 PHE A CA 1
ATOM 1850 C C . PHE A 1 236 ? 8.938 -19.219 -8.07 1 98.44 236 PHE A C 1
ATOM 1852 O O . PHE A 1 236 ? 8.422 -18.094 -8.031 1 98.44 236 PHE A O 1
ATOM 1859 N N . GLN A 1 237 ? 8.859 -19.969 -9.188 1 97.94 237 GLN A N 1
ATOM 1860 C CA . GLN A 1 237 ? 8.18 -19.484 -10.383 1 97.94 237 GLN A CA 1
ATOM 1861 C C . GLN A 1 237 ? 7.336 -20.578 -11.031 1 97.94 237 GLN A C 1
ATOM 1863 O O . GLN A 1 237 ? 7.828 -21.688 -11.273 1 97.94 237 GLN A O 1
ATOM 1868 N N . ALA A 1 238 ? 6.074 -20.281 -11.203 1 98.75 238 ALA A N 1
ATOM 1869 C CA . ALA A 1 238 ? 5.199 -21.094 -12.039 1 98.75 238 ALA A CA 1
ATOM 1870 C C . ALA A 1 238 ? 5.172 -20.578 -13.477 1 98.75 238 ALA A C 1
ATOM 1872 O O . ALA A 1 238 ? 5.008 -19.375 -13.695 1 98.75 238 ALA A O 1
ATOM 1873 N N . LEU A 1 239 ? 5.32 -21.453 -14.445 1 97.69 239 LEU A N 1
ATOM 1874 C CA . LEU A 1 239 ? 5.414 -21.078 -15.852 1 97.69 239 LEU A CA 1
ATOM 1875 C C . LEU A 1 239 ? 4.363 -21.797 -16.672 1 97.69 239 LEU A C 1
ATOM 1877 O O . LEU A 1 239 ? 3.982 -22.922 -16.359 1 97.69 239 LEU A O 1
ATOM 1881 N N . ALA A 1 240 ? 3.953 -21.156 -17.75 1 96.88 240 ALA A N 1
ATOM 1882 C CA . ALA A 1 240 ? 2.924 -21.719 -18.625 1 96.88 240 ALA A CA 1
ATOM 1883 C C . ALA A 1 240 ? 3.545 -22.422 -19.828 1 96.88 240 ALA A C 1
ATOM 1885 O O . ALA A 1 240 ? 4.441 -21.875 -20.469 1 96.88 240 ALA A O 1
ATOM 1886 N N . LEU A 1 241 ? 3.016 -23.562 -20.188 1 97 241 LEU A N 1
ATOM 1887 C CA . LEU A 1 241 ? 3.549 -24.344 -21.297 1 97 241 LEU A CA 1
ATOM 1888 C C . LEU A 1 241 ? 2.971 -23.859 -22.625 1 97 241 LEU A C 1
ATOM 1890 O O . LEU A 1 241 ? 3.629 -23.953 -23.672 1 97 241 LEU A O 1
ATOM 1894 N N . ASP A 1 242 ? 1.756 -23.312 -22.562 1 95.31 242 ASP A N 1
ATOM 1895 C CA . ASP A 1 242 ? 1.019 -23.172 -23.812 1 95.31 242 ASP A CA 1
ATOM 1896 C C . ASP A 1 242 ? 0.871 -21.703 -24.203 1 95.31 242 ASP A C 1
ATOM 1898 O O . ASP A 1 242 ? -0.014 -21.344 -24.984 1 95.31 242 ASP A O 1
ATOM 1902 N N . GLU A 1 243 ? 1.663 -20.844 -23.578 1 91.25 243 GLU A N 1
ATOM 1903 C CA . GLU A 1 243 ? 1.668 -19.453 -24.047 1 91.25 243 GLU A CA 1
ATOM 1904 C C . GLU A 1 243 ? 2.494 -19.297 -25.312 1 91.25 243 GLU A C 1
ATOM 1906 O O . GLU A 1 243 ? 3.658 -19.703 -25.359 1 91.25 243 GLU A O 1
ATOM 1911 N N . THR A 1 244 ? 1.84 -18.672 -26.344 1 87.44 244 THR A N 1
ATOM 1912 C CA . THR A 1 244 ? 2.535 -18.641 -27.625 1 87.44 244 THR A CA 1
ATOM 1913 C C . THR A 1 244 ? 2.777 -17.203 -28.062 1 87.44 244 THR A C 1
ATOM 1915 O O . THR A 1 244 ? 3.488 -16.953 -29.047 1 87.44 244 THR A O 1
ATOM 1918 N N . ARG A 1 245 ? 2.131 -16.25 -27.469 1 84.75 245 ARG A N 1
ATOM 1919 C CA . ARG A 1 245 ? 2.328 -14.852 -27.859 1 84.75 245 ARG A CA 1
ATOM 1920 C C . ARG A 1 245 ? 3.762 -14.414 -27.594 1 84.75 245 ARG A C 1
ATOM 1922 O O . ARG A 1 245 ? 4.242 -14.5 -26.453 1 84.75 245 ARG A O 1
ATOM 1929 N N . ALA A 1 246 ? 4.352 -13.867 -28.484 1 77 246 ALA A N 1
ATOM 1930 C CA . ALA A 1 246 ? 5.777 -13.555 -28.453 1 77 246 ALA A CA 1
ATOM 1931 C C . ALA A 1 246 ? 6.094 -12.539 -27.359 1 77 246 ALA A C 1
ATOM 1933 O O . ALA A 1 246 ? 7.09 -12.672 -26.641 1 77 246 ALA A O 1
ATOM 1934 N N . PRO A 1 247 ? 5.281 -11.562 -27.156 1 73.25 247 PRO A N 1
ATOM 1935 C CA . PRO A 1 247 ? 5.59 -10.586 -26.109 1 73.25 247 PRO A CA 1
ATOM 1936 C C . PRO A 1 247 ? 5.539 -11.18 -24.703 1 73.25 247 PRO A C 1
ATOM 1938 O O . PRO A 1 247 ? 5.988 -10.547 -23.75 1 73.25 247 PRO A O 1
ATOM 1941 N N . PHE A 1 248 ? 5.086 -12.398 -24.594 1 80.81 248 PHE A N 1
ATOM 1942 C CA . PHE A 1 248 ? 4.949 -13.039 -23.297 1 80.81 248 PHE A CA 1
ATOM 1943 C C . PHE A 1 248 ? 6.012 -14.117 -23.094 1 80.81 248 PHE A C 1
ATOM 1945 O O . PHE A 1 248 ? 5.766 -15.125 -22.438 1 80.81 248 PHE A O 1
ATOM 1952 N N . THR A 1 249 ? 7.102 -13.836 -23.781 1 83 249 THR A N 1
ATOM 1953 C CA . THR A 1 249 ? 8.227 -14.727 -23.516 1 83 249 THR A CA 1
ATOM 1954 C C . THR A 1 249 ? 8.586 -14.719 -22.031 1 83 249 THR A C 1
ATOM 1956 O O . THR A 1 249 ? 8.734 -13.656 -21.438 1 83 249 THR A O 1
ATOM 1959 N N . PRO A 1 250 ? 8.703 -15.906 -21.438 1 88.56 250 PRO A N 1
ATOM 1960 C CA . PRO A 1 250 ? 8.93 -15.961 -19.984 1 88.56 250 PRO A CA 1
ATOM 1961 C C . PRO A 1 250 ? 10.359 -15.602 -19.594 1 88.56 250 PRO A C 1
ATOM 1963 O O . PRO A 1 250 ? 11.289 -15.852 -20.359 1 88.56 250 PRO A O 1
ATOM 1966 N N . ALA A 1 251 ? 10.539 -15.047 -18.469 1 88.38 251 ALA A N 1
ATOM 1967 C CA . ALA A 1 251 ? 11.852 -14.797 -17.875 1 88.38 251 ALA A CA 1
ATOM 1968 C C . ALA A 1 251 ? 12.242 -15.914 -16.922 1 88.38 251 ALA A C 1
ATOM 1970 O O . ALA A 1 251 ? 11.984 -15.828 -15.711 1 88.38 251 ALA A O 1
ATOM 1971 N N . VAL A 1 252 ? 12.961 -16.891 -17.453 1 92.38 252 VAL A N 1
ATOM 1972 C CA . VAL A 1 252 ? 13.398 -18.031 -16.641 1 92.38 252 VAL A CA 1
ATOM 1973 C C . VAL A 1 252 ? 14.648 -17.656 -15.852 1 92.38 252 VAL A C 1
ATOM 1975 O O . VAL A 1 252 ? 15.555 -17 -16.391 1 92.38 252 VAL A O 1
ATOM 1978 N N . TRP A 1 253 ? 14.742 -18.047 -14.57 1 92 253 TRP A N 1
ATOM 1979 C CA . TRP A 1 253 ? 15.906 -17.766 -13.734 1 92 253 TRP A CA 1
ATOM 1980 C C . TRP A 1 253 ? 17.016 -18.766 -13.992 1 92 253 TRP A C 1
ATOM 1982 O O . TRP A 1 253 ? 16.75 -19.922 -14.375 1 92 253 TRP A O 1
ATOM 1992 N N . GLU A 1 254 ? 18.219 -18.297 -13.828 1 91.44 254 GLU A N 1
ATOM 1993 C CA . GLU A 1 254 ? 19.375 -19.172 -13.766 1 91.44 254 GLU A CA 1
ATOM 1994 C C . GLU A 1 254 ? 20.172 -18.953 -12.477 1 91.44 254 GLU A C 1
ATOM 1996 O O . GLU A 1 254 ? 20.031 -17.922 -11.828 1 91.44 254 GLU A O 1
ATOM 2001 N N . ARG A 1 255 ? 20.844 -19.953 -12.039 1 90.44 255 ARG A N 1
ATOM 2002 C CA . ARG A 1 255 ? 21.844 -19.828 -10.992 1 90.44 255 ARG A CA 1
ATOM 2003 C C . ARG A 1 255 ? 23.25 -19.969 -11.562 1 90.44 255 ARG A C 1
ATOM 2005 O O . ARG A 1 255 ? 23.594 -21.016 -12.117 1 90.44 255 ARG A O 1
ATOM 2012 N N . LEU A 1 256 ? 23.969 -18.938 -11.391 1 85.25 256 LEU A N 1
ATOM 2013 C CA . LEU A 1 256 ? 25.375 -18.984 -11.797 1 85.25 256 LEU A CA 1
ATOM 2014 C C . LEU A 1 256 ? 26.219 -19.719 -10.758 1 85.25 256 LEU A C 1
ATOM 2016 O O . LEU A 1 256 ? 25.766 -19.922 -9.625 1 85.25 256 LEU A O 1
ATOM 2020 N N . PRO A 1 257 ? 27.312 -20.125 -11.141 1 81.44 257 PRO A N 1
ATOM 2021 C CA . PRO A 1 257 ? 28.156 -20.906 -10.227 1 81.44 257 PRO A CA 1
ATOM 2022 C C . PRO A 1 257 ? 28.391 -20.203 -8.891 1 81.44 257 PRO A C 1
ATOM 2024 O O . PRO A 1 257 ? 28.422 -20.859 -7.844 1 81.44 257 PRO A O 1
ATOM 2027 N N . GLU A 1 258 ? 28.469 -18.938 -8.898 1 76.94 258 GLU A N 1
ATOM 2028 C CA . GLU A 1 258 ? 28.734 -18.172 -7.68 1 76.94 258 GLU A CA 1
ATOM 2029 C C . GLU A 1 258 ? 27.531 -18.188 -6.75 1 76.94 258 GLU A C 1
ATOM 2031 O O . GLU A 1 258 ? 27.672 -18 -5.539 1 76.94 258 GLU A O 1
ATOM 2036 N N . ASN A 1 259 ? 26.406 -18.484 -7.348 1 74.69 259 ASN A N 1
ATOM 2037 C CA . ASN A 1 259 ? 25.188 -18.391 -6.559 1 74.69 259 ASN A CA 1
ATOM 2038 C C . ASN A 1 259 ? 24.516 -19.75 -6.391 1 74.69 259 ASN A C 1
ATOM 2040 O O . ASN A 1 259 ? 23.422 -19.844 -5.859 1 74.69 259 ASN A O 1
ATOM 2044 N N . ARG A 1 260 ? 25.109 -20.797 -6.789 1 72.12 260 ARG A N 1
ATOM 2045 C CA . ARG A 1 260 ? 24.516 -22.125 -6.848 1 72.12 260 ARG A CA 1
ATOM 2046 C C . ARG A 1 260 ? 24.078 -22.594 -5.461 1 72.12 260 ARG A C 1
ATOM 2048 O O . ARG A 1 260 ? 23.047 -23.25 -5.32 1 72.12 260 ARG A O 1
ATOM 2055 N N . LEU A 1 261 ? 24.703 -22.125 -4.488 1 74.31 261 LEU A N 1
ATOM 2056 C CA . LEU A 1 261 ? 24.359 -22.656 -3.172 1 74.31 261 LEU A CA 1
ATOM 2057 C C . LEU A 1 261 ? 23.719 -21.594 -2.297 1 74.31 261 LEU A C 1
ATOM 2059 O O . LEU A 1 261 ? 23.5 -21.812 -1.104 1 74.31 261 LEU A O 1
ATOM 2063 N N . THR A 1 262 ? 23.297 -20.609 -2.945 1 84.12 262 THR A N 1
ATOM 2064 C CA . THR A 1 262 ? 22.828 -19.516 -2.098 1 84.12 262 THR A CA 1
ATOM 2065 C C . THR A 1 262 ? 21.328 -19.344 -2.211 1 84.12 262 THR A C 1
ATOM 2067 O O . THR A 1 262 ? 20.656 -18.953 -1.246 1 84.12 262 THR A O 1
ATOM 2070 N N . THR A 1 263 ? 20.75 -19.672 -3.379 1 92.25 263 THR A N 1
ATOM 2071 C CA . THR A 1 263 ? 19.328 -19.484 -3.578 1 92.25 263 THR A CA 1
ATOM 2072 C C . THR A 1 263 ? 18.641 -20.812 -3.875 1 92.25 263 THR A C 1
ATOM 2074 O O . THR A 1 263 ? 19.094 -21.578 -4.727 1 92.25 263 THR A O 1
ATOM 2077 N N . ASP A 1 264 ? 17.672 -21.156 -3.115 1 95.56 264 ASP A N 1
ATOM 2078 C CA . ASP A 1 264 ? 16.781 -22.266 -3.447 1 95.56 264 ASP A CA 1
ATOM 2079 C C . ASP A 1 264 ? 15.82 -21.891 -4.578 1 95.56 264 ASP A C 1
ATOM 2081 O O . ASP A 1 264 ? 14.844 -21.172 -4.359 1 95.56 264 ASP A O 1
ATOM 2085 N N . LEU A 1 265 ? 16.141 -22.344 -5.789 1 95.94 265 LEU A N 1
ATOM 2086 C CA . LEU A 1 265 ? 15.383 -22 -6.988 1 95.94 265 LEU A CA 1
ATOM 2087 C C . LEU A 1 265 ? 14.438 -23.141 -7.379 1 95.94 265 LEU A C 1
ATOM 2089 O O . LEU A 1 265 ? 14.867 -24.281 -7.516 1 95.94 265 LEU A O 1
ATOM 2093 N N . ARG A 1 266 ? 13.164 -22.859 -7.52 1 97.56 266 ARG A N 1
ATOM 2094 C CA . ARG A 1 266 ? 12.148 -23.812 -7.941 1 97.56 266 ARG A CA 1
ATOM 2095 C C . ARG A 1 266 ? 11.289 -23.25 -9.062 1 97.56 266 ARG A C 1
ATOM 2097 O O . ARG A 1 266 ? 10.539 -22.297 -8.859 1 97.56 266 ARG A O 1
ATOM 2104 N N . GLN A 1 267 ? 11.383 -23.781 -10.242 1 97.69 267 GLN A N 1
ATOM 2105 C CA . GLN A 1 267 ? 10.594 -23.359 -11.398 1 97.69 267 GLN A CA 1
ATOM 2106 C C . GLN A 1 267 ? 9.836 -24.531 -12.008 1 97.69 267 GLN A C 1
ATOM 2108 O O . GLN A 1 267 ? 10.422 -25.578 -12.289 1 97.69 267 GLN A O 1
ATOM 2113 N N . VAL A 1 268 ? 8.531 -24.391 -12.117 1 98.75 268 VAL A N 1
ATOM 2114 C CA . VAL A 1 268 ? 7.719 -25.516 -12.578 1 98.75 268 VAL A CA 1
ATOM 2115 C C . VAL A 1 268 ? 6.816 -25.062 -13.727 1 98.75 268 VAL A C 1
ATOM 2117 O O . VAL A 1 268 ? 6.238 -23.969 -13.68 1 98.75 268 VAL A O 1
ATOM 2120 N N . TRP A 1 269 ? 6.73 -25.891 -14.781 1 98.69 269 TRP A N 1
ATOM 2121 C CA . TRP A 1 269 ? 5.902 -25.641 -15.953 1 98.69 269 TRP A CA 1
ATOM 2122 C C . TRP A 1 269 ? 4.535 -26.297 -15.805 1 98.69 269 TRP A C 1
ATOM 2124 O O . TRP A 1 269 ? 4.441 -27.469 -15.43 1 98.69 269 TRP A O 1
ATOM 2134 N N . PHE A 1 270 ? 3.529 -25.547 -16.094 1 98.62 270 PHE A N 1
ATOM 2135 C CA . PHE A 1 270 ? 2.143 -25.984 -16.016 1 98.62 270 PHE A CA 1
ATOM 2136 C C . PHE A 1 270 ? 1.473 -25.938 -17.375 1 98.62 270 PHE A C 1
ATOM 2138 O O . PHE A 1 270 ? 1.735 -25.031 -18.172 1 98.62 270 PHE A O 1
ATOM 2145 N N . PRO A 1 271 ? 0.503 -26.891 -17.656 1 97.56 271 PRO A N 1
ATOM 2146 C CA . PRO A 1 271 ? -0.308 -26.75 -18.859 1 97.56 271 PRO A CA 1
ATOM 2147 C C . PRO A 1 271 ? -1.137 -25.469 -18.875 1 97.56 271 PRO A C 1
ATOM 2149 O O . PRO A 1 271 ? -1.627 -25.031 -17.828 1 97.56 271 PRO A O 1
ATOM 2152 N N . GLY A 1 272 ? -1.268 -24.922 -20.016 1 96.5 272 GLY A N 1
ATOM 2153 C CA . GLY A 1 272 ? -2.066 -23.703 -20.156 1 96.5 272 GLY A CA 1
ATOM 2154 C C . GLY A 1 272 ? -1.263 -22.516 -20.625 1 96.5 272 GLY A C 1
ATOM 2155 O O . GLY A 1 272 ? -0.033 -22.562 -20.688 1 96.5 272 GLY A O 1
ATOM 2156 N N . ASN A 1 273 ? -1.953 -21.469 -20.969 1 93.38 273 ASN A N 1
ATOM 2157 C CA . ASN A 1 273 ? -1.295 -20.234 -21.359 1 93.38 273 ASN A CA 1
ATOM 2158 C C . ASN A 1 273 ? -1.06 -19.312 -20.172 1 93.38 273 ASN A C 1
ATOM 2160 O O . ASN A 1 273 ? -1.2 -19.734 -19.016 1 93.38 273 ASN A O 1
ATOM 2164 N N . HIS A 1 274 ? -0.682 -18.109 -20.438 1 92.06 274 HIS A N 1
ATOM 2165 C CA . HIS A 1 274 ? -0.294 -17.109 -19.453 1 92.06 274 HIS A CA 1
ATOM 2166 C C . HIS A 1 274 ? -1.379 -16.938 -18.391 1 92.06 274 HIS A C 1
ATOM 2168 O O . HIS A 1 274 ? -1.107 -17.047 -17.203 1 92.06 274 HIS A O 1
ATOM 2174 N N . ALA A 1 275 ? -2.639 -16.766 -18.797 1 91.81 275 ALA A N 1
ATOM 2175 C CA . ALA A 1 275 ? -3.748 -16.5 -17.891 1 91.81 275 ALA A CA 1
ATOM 2176 C C . ALA A 1 275 ? -4.227 -17.797 -17.219 1 91.81 275 ALA A C 1
ATOM 2178 O O . ALA A 1 275 ? -4.832 -17.766 -16.141 1 91.81 275 ALA A O 1
ATOM 2179 N N . ASN A 1 276 ? -3.996 -18.938 -17.859 1 95.5 276 ASN A N 1
ATOM 2180 C CA . ASN A 1 276 ? -4.281 -20.219 -17.188 1 95.5 276 ASN A CA 1
ATOM 2181 C C . ASN A 1 276 ? -3.359 -20.438 -16 1 95.5 276 ASN A C 1
ATOM 2183 O O . ASN A 1 276 ? -3.762 -21.047 -15.008 1 95.5 276 ASN A O 1
ATOM 2187 N N . CYS A 1 277 ? -2.176 -19.938 -16.141 1 95.94 277 CYS A N 1
ATOM 2188 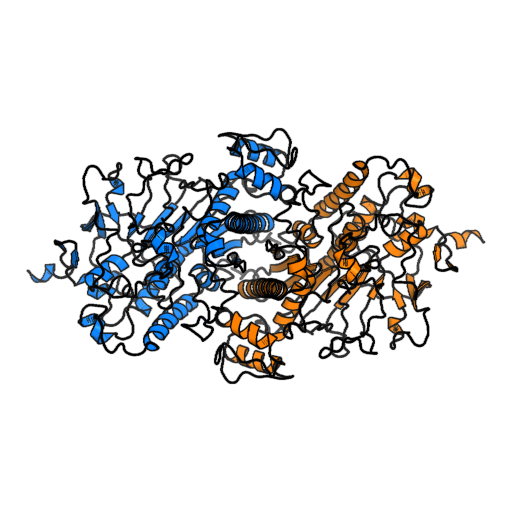C CA . CYS A 1 277 ? -1.172 -20.125 -15.109 1 95.94 277 CYS A CA 1
ATOM 2189 C C . CYS A 1 277 ? -1.354 -19.125 -13.977 1 95.94 277 CYS A C 1
ATOM 2191 O O . CYS A 1 277 ? -1.372 -19.516 -12.805 1 95.94 277 CYS A O 1
ATOM 2193 N N . GLY A 1 278 ? -1.521 -17.891 -14.266 1 95.38 278 GLY A N 1
ATOM 2194 C CA . GLY A 1 278 ? -1.52 -16.828 -13.266 1 95.38 278 GLY A CA 1
ATOM 2195 C C . GLY A 1 278 ? -2.912 -16.359 -12.891 1 95.38 278 GLY A C 1
ATOM 2196 O O . GLY A 1 278 ? -3.076 -15.562 -11.969 1 95.38 278 GLY A O 1
ATOM 2197 N N . GLY A 1 279 ? -3.873 -16.812 -13.609 1 92.44 279 GLY A N 1
ATOM 2198 C CA . GLY A 1 279 ? -5.238 -16.375 -13.367 1 92.44 279 GLY A CA 1
ATOM 2199 C C . GLY A 1 279 ? -5.727 -15.359 -14.375 1 92.44 279 GLY A C 1
ATOM 2200 O O . GLY A 1 279 ? -4.926 -14.641 -14.977 1 92.44 279 GLY A O 1
ATOM 2201 N N . GLY A 1 280 ? -7.105 -15.32 -14.516 1 88.12 280 GLY A N 1
ATOM 2202 C CA . GLY A 1 280 ? -7.684 -14.336 -15.406 1 88.12 280 GLY A CA 1
ATOM 2203 C C . GLY A 1 280 ? -8.766 -14.898 -16.312 1 88.12 280 GLY A C 1
ATOM 2204 O O . GLY A 1 280 ? -9.547 -14.148 -16.906 1 88.12 280 GLY A O 1
ATOM 2205 N N . TRP A 1 281 ? -8.789 -16.203 -16.469 1 90.25 281 TRP A N 1
ATOM 2206 C CA . TRP A 1 281 ? -9.844 -16.844 -17.25 1 90.25 281 TRP A CA 1
ATOM 2207 C C . TRP A 1 281 ? -11.016 -17.234 -16.359 1 90.25 281 TRP A C 1
ATOM 2209 O O . TRP A 1 281 ? -10.82 -17.609 -15.195 1 90.25 281 TRP A O 1
ATOM 2219 N N . PRO A 1 282 ? -12.211 -17.219 -16.938 1 89.81 282 PRO A N 1
ATOM 2220 C CA . PRO A 1 282 ? -13.328 -17.719 -16.141 1 89.81 282 PRO A CA 1
ATOM 2221 C C . PRO A 1 282 ? -13.125 -19.156 -15.664 1 89.81 282 PRO A C 1
ATOM 2223 O O . PRO A 1 282 ? -13.469 -19.484 -14.523 1 89.81 282 PRO A O 1
ATOM 2226 N N . ASP A 1 283 ? -12.617 -20 -16.562 1 94.81 283 ASP A N 1
ATOM 2227 C CA . ASP A 1 283 ? -12.195 -21.328 -16.109 1 94.81 283 ASP A CA 1
ATOM 2228 C C . ASP A 1 283 ? -10.875 -21.25 -15.352 1 94.81 283 ASP A C 1
ATOM 2230 O O . ASP A 1 283 ? -9.812 -21.094 -15.961 1 94.81 283 ASP A O 1
ATOM 2234 N N . GLN A 1 284 ? -10.938 -21.438 -14.086 1 95.75 284 GLN A N 1
ATOM 2235 C CA . GLN A 1 284 ? -9.766 -21.188 -13.258 1 95.75 284 GLN A CA 1
ATOM 2236 C C . GLN A 1 284 ? -9.109 -22.484 -12.812 1 95.75 284 GLN A C 1
ATOM 2238 O O . GLN A 1 284 ? -8.258 -22.484 -11.922 1 95.75 284 GLN A O 1
ATOM 2243 N N . GLU A 1 285 ? -9.531 -23.578 -13.422 1 97.81 285 GLU A N 1
ATOM 2244 C CA . GLU A 1 285 ? -9.023 -24.891 -12.992 1 97.81 285 GLU A CA 1
ATOM 2245 C C . GLU A 1 285 ? -7.5 -24.922 -13.039 1 97.81 285 GLU A C 1
ATOM 2247 O O . GLU A 1 285 ? -6.855 -25.297 -12.055 1 97.81 285 GLU A O 1
ATOM 2252 N N . ALA A 1 286 ? -6.914 -24.594 -14.148 1 97.44 286 ALA A N 1
ATOM 2253 C CA . ALA A 1 286 ? -5.461 -24.594 -14.289 1 97.44 286 ALA A CA 1
ATOM 2254 C C . ALA A 1 286 ? -4.805 -23.609 -13.328 1 97.44 286 ALA A C 1
ATOM 2256 O O . ALA A 1 286 ? -3.754 -23.906 -12.758 1 97.44 286 ALA A O 1
ATOM 2257 N N . ALA A 1 287 ? -5.398 -22.438 -13.156 1 97.5 287 ALA A N 1
ATOM 2258 C CA . ALA A 1 287 ? -4.883 -21.422 -12.234 1 97.5 287 ALA A CA 1
ATOM 2259 C C . ALA A 1 287 ? -4.965 -21.922 -10.789 1 97.5 287 ALA A C 1
ATOM 2261 O O . ALA A 1 287 ? -4.105 -21.594 -9.969 1 97.5 287 ALA A O 1
ATOM 2262 N N . ASP A 1 288 ? -5.992 -22.719 -10.461 1 98.5 288 ASP A N 1
ATOM 2263 C CA . ASP A 1 288 ? -6.098 -23.328 -9.133 1 98.5 288 ASP A CA 1
ATOM 2264 C C . ASP A 1 288 ? -4.891 -24.203 -8.836 1 98.5 288 ASP A C 1
ATOM 2266 O O . ASP A 1 288 ? -4.363 -24.188 -7.719 1 98.5 288 ASP A O 1
ATOM 2270 N N . ALA A 1 289 ? -4.477 -24.938 -9.82 1 98.5 289 ALA A N 1
ATOM 2271 C CA . ALA A 1 289 ? -3.357 -25.859 -9.641 1 98.5 289 ALA A CA 1
ATOM 2272 C C . ALA A 1 289 ? -2.07 -25.094 -9.32 1 98.5 289 ALA A C 1
ATOM 2274 O O . ALA A 1 289 ? -1.35 -25.453 -8.391 1 98.5 289 ALA A O 1
ATOM 2275 N N . SER A 1 290 ? -1.779 -24.047 -10.102 1 98.69 290 SER A N 1
ATOM 2276 C CA . SER A 1 290 ? -0.56 -23.297 -9.859 1 98.69 290 SER A CA 1
ATOM 2277 C C . SER A 1 290 ? -0.661 -22.484 -8.562 1 98.69 290 SER A C 1
ATOM 2279 O O . SER A 1 290 ? 0.348 -22.25 -7.898 1 98.69 290 SER A O 1
ATOM 2281 N N . LEU A 1 291 ? -1.865 -22.047 -8.148 1 98.69 291 LEU A N 1
ATOM 2282 C CA . LEU A 1 291 ? -2.074 -21.391 -6.867 1 98.69 291 LEU A CA 1
ATOM 2283 C C . LEU A 1 291 ? -1.709 -22.312 -5.711 1 98.69 291 LEU A C 1
ATOM 2285 O O . LEU A 1 291 ? -0.965 -21.922 -4.809 1 98.69 291 LEU A O 1
ATOM 2289 N N . ALA A 1 292 ? -2.25 -23.547 -5.785 1 98.69 292 ALA A N 1
ATOM 2290 C CA . ALA A 1 292 ? -1.961 -24.516 -4.734 1 98.69 292 ALA A CA 1
ATOM 2291 C C . ALA A 1 292 ? -0.47 -24.844 -4.68 1 98.69 292 ALA A C 1
ATOM 2293 O O . ALA A 1 292 ? 0.094 -25 -3.594 1 98.69 292 ALA A O 1
ATOM 2294 N N . TRP A 1 293 ? 0.146 -24.938 -5.824 1 98.75 293 TRP A N 1
ATOM 2295 C CA . TRP A 1 293 ? 1.586 -25.172 -5.871 1 98.75 293 TRP A CA 1
ATOM 2296 C C . TRP A 1 293 ? 2.344 -24.062 -5.164 1 98.75 293 TRP A C 1
ATOM 2298 O O . TRP A 1 293 ? 3.248 -24.312 -4.367 1 98.75 293 TRP A O 1
ATOM 2308 N N . MET A 1 294 ? 2.016 -22.828 -5.441 1 98.88 294 MET A N 1
ATOM 2309 C CA . MET A 1 294 ? 2.686 -21.688 -4.836 1 98.88 294 MET A CA 1
ATOM 2310 C C . MET A 1 294 ? 2.463 -21.656 -3.326 1 98.88 294 MET A C 1
ATOM 2312 O O . MET A 1 294 ? 3.373 -21.312 -2.566 1 98.88 294 MET A O 1
ATOM 2316 N N . MET A 1 295 ? 1.237 -22.016 -2.891 1 98.56 295 MET A N 1
ATOM 2317 C CA . MET A 1 295 ? 0.965 -22.109 -1.46 1 98.56 295 MET A CA 1
ATOM 2318 C C . MET A 1 295 ? 1.902 -23.109 -0.795 1 98.56 295 MET A C 1
ATOM 2320 O O . MET A 1 295 ? 2.414 -22.859 0.298 1 98.56 295 MET A O 1
ATOM 2324 N N . ASP A 1 296 ? 2.129 -24.234 -1.468 1 98.5 296 ASP A N 1
ATOM 2325 C CA . ASP A 1 296 ? 3.045 -25.25 -0.94 1 98.5 296 ASP A CA 1
ATOM 2326 C C . ASP A 1 296 ? 4.461 -24.688 -0.812 1 98.5 296 ASP A C 1
ATOM 2328 O O . ASP A 1 296 ? 5.125 -24.891 0.205 1 98.5 296 ASP A O 1
ATOM 2332 N N . GLN A 1 297 ? 4.945 -23.969 -1.875 1 98.56 297 GLN A N 1
ATOM 2333 C CA . GLN A 1 297 ? 6.289 -23.391 -1.831 1 98.56 297 GLN A CA 1
ATOM 2334 C C . GLN A 1 297 ? 6.426 -22.406 -0.683 1 98.56 297 GLN A C 1
ATOM 2336 O O . GLN A 1 297 ? 7.371 -22.484 0.106 1 98.56 297 GLN A O 1
ATOM 2341 N N . MET A 1 298 ? 5.504 -21.531 -0.524 1 98.69 298 MET A N 1
ATOM 2342 C CA . MET A 1 298 ? 5.566 -20.484 0.499 1 98.69 298 MET A CA 1
ATOM 2343 C C . MET A 1 298 ? 5.434 -21.094 1.895 1 98.69 298 MET A C 1
ATOM 2345 O O . MET A 1 298 ? 6.137 -20.672 2.82 1 98.69 298 MET A O 1
ATOM 2349 N N . ALA A 1 299 ? 4.578 -22.078 2 1 98.19 299 ALA A N 1
ATOM 2350 C CA . ALA A 1 299 ? 4.41 -22.75 3.293 1 98.19 299 ALA A CA 1
ATOM 2351 C C . ALA A 1 299 ? 5.695 -23.453 3.721 1 98.19 299 ALA A C 1
ATOM 2353 O O . ALA A 1 299 ? 6.02 -23.5 4.91 1 98.19 299 ALA A O 1
ATOM 2354 N N . SER A 1 300 ? 6.395 -23.984 2.785 1 97.94 300 SER A N 1
ATOM 2355 C CA . SER A 1 300 ? 7.621 -24.719 3.088 1 97.94 300 SER A CA 1
ATOM 2356 C C . SER A 1 300 ? 8.68 -23.797 3.693 1 97.94 300 SER A C 1
ATOM 2358 O O . SER A 1 300 ? 9.664 -24.266 4.266 1 97.94 300 SER A O 1
ATOM 2360 N N . VAL A 1 301 ? 8.453 -22.5 3.566 1 97.69 301 VAL A N 1
ATOM 2361 C CA . VAL A 1 301 ? 9.445 -21.578 4.117 1 97.69 301 VAL A CA 1
ATOM 2362 C C . VAL A 1 301 ? 8.797 -20.688 5.176 1 97.69 301 VAL A C 1
ATOM 2364 O O . VAL A 1 301 ? 9.266 -19.578 5.441 1 97.69 301 VAL A O 1
ATOM 2367 N N . GLY A 1 302 ? 7.633 -21.125 5.68 1 96.75 302 GLY A N 1
ATOM 2368 C CA . GLY A 1 302 ? 7.164 -20.562 6.941 1 96.75 302 GLY A CA 1
ATOM 2369 C C . GLY A 1 302 ? 5.828 -19.859 6.824 1 96.75 302 GLY A C 1
ATOM 2370 O O . GLY A 1 302 ? 5.16 -19.609 7.828 1 96.75 302 GLY A O 1
ATOM 2371 N N . VAL A 1 303 ? 5.332 -19.484 5.594 1 98.25 303 VAL A N 1
ATOM 2372 C CA . VAL A 1 303 ? 4.07 -18.781 5.422 1 98.25 303 VAL A CA 1
ATOM 2373 C C . VAL A 1 303 ? 2.906 -19.688 5.793 1 98.25 303 VAL A C 1
ATOM 2375 O O . VAL A 1 303 ? 2.922 -20.875 5.492 1 98.25 303 VAL A O 1
ATOM 2378 N N . GLU A 1 304 ? 1.924 -19.141 6.441 1 97.81 304 GLU A N 1
ATOM 2379 C CA . GLU A 1 304 ? 0.734 -19.922 6.789 1 97.81 304 GLU A CA 1
ATOM 2380 C C . GLU A 1 304 ? -0.5 -19.391 6.07 1 97.81 304 GLU A C 1
ATOM 2382 O O . GLU A 1 304 ? -0.629 -18.172 5.859 1 97.81 304 GLU A O 1
ATOM 2387 N N . PHE A 1 305 ? -1.395 -20.297 5.703 1 97.69 305 PHE A N 1
ATOM 2388 C CA . PHE A 1 305 ? -2.582 -19.969 4.926 1 97.69 305 PHE A CA 1
ATOM 2389 C C . PHE A 1 305 ? -3.846 -20.422 5.648 1 97.69 305 PHE A C 1
ATOM 2391 O O . PHE A 1 305 ? -3.793 -21.312 6.496 1 97.69 305 PHE A O 1
ATOM 2398 N N . ASP A 1 306 ? -4.926 -19.703 5.332 1 95.06 306 ASP A N 1
ATOM 2399 C CA . ASP A 1 306 ? -6.27 -20.172 5.664 1 95.06 306 ASP A CA 1
ATOM 2400 C C . ASP A 1 306 ? -6.75 -21.219 4.652 1 95.06 306 ASP A C 1
ATOM 2402 O O . ASP A 1 306 ? -7.105 -20.875 3.523 1 95.06 306 ASP A O 1
ATOM 2406 N N . LEU A 1 307 ? -6.883 -22.406 5.062 1 94.5 307 LEU A N 1
ATOM 2407 C CA . LEU A 1 307 ? -7.176 -23.531 4.18 1 94.5 307 LEU A CA 1
ATOM 2408 C C . LEU A 1 307 ? -8.555 -23.375 3.547 1 94.5 307 LEU A C 1
ATOM 2410 O O . LEU A 1 307 ? -8.789 -23.859 2.438 1 94.5 307 LEU A O 1
ATOM 2414 N N . SER A 1 308 ? -9.492 -22.688 4.227 1 94.25 308 SER A N 1
ATOM 2415 C CA . SER A 1 308 ? -10.844 -22.516 3.707 1 94.25 308 SER A CA 1
ATOM 2416 C C . SER A 1 308 ? -10.828 -21.719 2.4 1 94.25 308 SER A C 1
ATOM 2418 O O . SER A 1 308 ? -11.758 -21.828 1.596 1 94.25 308 SER A O 1
ATOM 2420 N N . CYS A 1 309 ? -9.797 -20.984 2.268 1 94.38 309 CYS A N 1
ATOM 2421 C CA . CYS A 1 309 ? -9.68 -20.234 1.024 1 94.38 309 CYS A CA 1
ATOM 2422 C C . CYS A 1 309 ? -9.523 -21.172 -0.167 1 94.38 309 CYS A C 1
ATOM 2424 O O . CYS A 1 309 ? -10.141 -20.953 -1.212 1 94.38 309 CYS A O 1
ATOM 2426 N N . LEU A 1 310 ? -8.68 -22.188 0 1 95.25 310 LEU A N 1
ATOM 2427 C CA . LEU A 1 310 ? -8.477 -23.156 -1.073 1 95.25 310 LEU A CA 1
ATOM 2428 C C . LEU A 1 310 ? -9.773 -23.906 -1.379 1 95.25 310 LEU A C 1
ATOM 2430 O O . LEU A 1 310 ? -10.055 -24.203 -2.539 1 95.25 310 LEU A O 1
ATOM 2434 N N . GLU A 1 311 ? -10.555 -24.141 -0.381 1 96.25 311 GLU A N 1
ATOM 2435 C CA . GLU A 1 311 ? -11.859 -24.781 -0.564 1 96.25 311 GLU A CA 1
ATOM 2436 C C . GLU A 1 311 ? -12.805 -23.891 -1.37 1 96.25 311 GLU A C 1
ATOM 2438 O O . GLU A 1 311 ? -13.492 -24.375 -2.271 1 96.25 311 GLU A O 1
ATOM 2443 N N . ARG A 1 312 ? -12.766 -22.672 -1.041 1 94.44 312 ARG A N 1
ATOM 2444 C CA . ARG A 1 312 ? -13.609 -21.719 -1.767 1 94.44 312 ARG A CA 1
ATOM 2445 C C . ARG A 1 312 ? -13.18 -21.609 -3.227 1 94.44 312 ARG A C 1
ATOM 2447 O O . ARG A 1 312 ? -14.023 -21.531 -4.121 1 94.44 312 ARG A O 1
ATOM 2454 N N . VAL A 1 313 ? -11.898 -21.641 -3.43 1 94.69 313 VAL A N 1
ATOM 2455 C CA . VAL A 1 313 ? -11.344 -21.594 -4.777 1 94.69 313 VAL A CA 1
ATOM 2456 C C . VAL A 1 313 ? -11.836 -22.797 -5.582 1 94.69 313 VAL A C 1
ATOM 2458 O O . VAL A 1 313 ? -12.312 -22.641 -6.711 1 94.69 313 VAL A O 1
ATOM 2461 N N . ALA A 1 314 ? -11.75 -23.969 -5.008 1 96.56 314 ALA A N 1
ATOM 2462 C CA . ALA A 1 314 ? -12.188 -25.203 -5.664 1 96.56 314 ALA A CA 1
ATOM 2463 C C . ALA A 1 314 ? -13.688 -25.172 -5.949 1 96.56 314 ALA A C 1
ATOM 2465 O O . ALA A 1 314 ? -14.125 -25.516 -7.047 1 96.56 314 ALA A O 1
ATOM 2466 N N . HIS A 1 315 ? -14.406 -24.703 -5.02 1 95.81 315 HIS A N 1
ATOM 2467 C CA . HIS A 1 315 ? -15.859 -24.641 -5.16 1 95.81 315 HIS A CA 1
ATOM 2468 C C . HIS A 1 315 ? -16.266 -23.672 -6.262 1 95.81 315 HIS A C 1
ATOM 2470 O O . HIS A 1 315 ? -17.219 -23.922 -7.004 1 95.81 315 HIS A O 1
ATOM 2476 N N . LYS A 1 316 ? -15.617 -22.594 -6.301 1 93.81 316 LYS A N 1
ATOM 2477 C CA . LYS A 1 316 ? -15.922 -21.594 -7.32 1 93.81 316 LYS A CA 1
ATOM 2478 C C . LYS A 1 316 ? -15.695 -22.156 -8.719 1 93.81 316 LYS A C 1
ATOM 2480 O O . LYS A 1 316 ? -16.484 -21.891 -9.633 1 93.81 316 LYS A O 1
ATOM 2485 N N . THR A 1 317 ? -14.633 -22.891 -8.898 1 96.12 317 THR A N 1
ATOM 2486 C CA . THR A 1 317 ? -14.336 -23.5 -10.195 1 96.12 317 THR A CA 1
ATOM 2487 C C . THR A 1 317 ? -15.398 -24.531 -10.562 1 96.12 317 THR A C 1
ATOM 2489 O O . THR A 1 317 ? -15.883 -24.562 -11.688 1 96.12 317 THR A O 1
ATOM 2492 N N . VAL A 1 318 ? -15.805 -25.328 -9.633 1 96.56 318 VAL A N 1
ATOM 2493 C CA . VAL A 1 318 ? -16.844 -26.328 -9.852 1 96.56 318 VAL A CA 1
ATOM 2494 C C . VAL A 1 318 ? -18.156 -25.641 -10.219 1 96.56 318 VAL A C 1
ATOM 2496 O O . VAL A 1 318 ? -18.844 -26.047 -11.156 1 96.56 318 VAL A O 1
ATOM 2499 N N . SER A 1 319 ? -18.438 -24.594 -9.453 1 94.62 319 SER A N 1
ATOM 2500 C CA . SER A 1 319 ? -19.656 -23.844 -9.703 1 94.62 319 SER A CA 1
ATOM 2501 C C . SER A 1 319 ? -19.656 -23.219 -11.094 1 94.62 319 SER A C 1
ATOM 2503 O O . SER A 1 319 ? -20.703 -23.125 -11.742 1 94.62 319 SER A O 1
ATOM 2505 N N . TYR A 1 320 ? -18.531 -22.781 -11.484 1 94.06 320 TYR A N 1
ATOM 2506 C CA . TYR A 1 320 ? -18.406 -22.25 -12.836 1 94.06 320 TYR A CA 1
ATOM 2507 C C . TYR A 1 320 ? -18.797 -23.281 -13.875 1 94.06 320 TYR A C 1
ATOM 2509 O O . TYR A 1 320 ? -19.609 -23 -14.758 1 94.06 320 TYR A O 1
ATOM 2517 N N . TYR A 1 321 ? -18.312 -24.516 -13.773 1 95.19 321 TYR A N 1
ATOM 2518 C CA . TYR A 1 321 ? -18.625 -25.562 -14.734 1 95.19 321 TYR A CA 1
ATOM 2519 C C . TYR A 1 321 ? -20.125 -25.891 -14.719 1 95.19 321 TYR A C 1
ATOM 2521 O O . TYR A 1 321 ? -20.734 -26.094 -15.766 1 95.19 321 TYR A O 1
ATOM 2529 N N . LYS A 1 322 ? -20.656 -25.906 -13.578 1 94.5 322 LYS A N 1
ATOM 2530 C CA . LYS A 1 322 ? -22.062 -26.25 -13.438 1 94.5 322 LYS A CA 1
ATOM 2531 C C . LYS A 1 322 ? -22.969 -25.172 -14.031 1 94.5 322 LYS A C 1
ATOM 2533 O O . LYS A 1 322 ? -24.109 -25.438 -14.398 1 94.5 322 LYS A O 1
ATOM 2538 N N . SER A 1 323 ? -22.391 -23.969 -14.039 1 91.69 323 SER A N 1
ATOM 2539 C CA . SER A 1 323 ? -23.188 -22.859 -14.555 1 91.69 323 SER A CA 1
ATOM 2540 C C . SER A 1 323 ? -23.156 -22.828 -16.078 1 91.69 323 SER A C 1
ATOM 2542 O O . SER A 1 323 ? -23.953 -22.125 -16.703 1 91.69 323 SER A O 1
ATOM 2544 N N . LEU A 1 324 ? -22.234 -23.594 -16.594 1 88.88 324 LEU A N 1
ATOM 2545 C CA . LEU A 1 324 ? -22.125 -23.594 -18.047 1 88.88 324 LEU A CA 1
ATOM 2546 C C . LEU A 1 324 ? -23.297 -24.344 -18.672 1 88.88 324 LEU A C 1
ATOM 2548 O O . LEU A 1 324 ? -23.781 -25.328 -18.125 1 88.88 324 LEU A O 1
ATOM 2552 N N . LYS A 1 325 ? -23.875 -23.703 -19.797 1 76.94 325 LYS A N 1
ATOM 2553 C CA . LYS A 1 325 ? -24.922 -24.359 -20.578 1 76.94 325 LYS A CA 1
ATOM 2554 C C . LYS A 1 325 ? -24.359 -25.562 -21.344 1 76.94 325 LYS A C 1
ATOM 2556 O O . LYS A 1 325 ? -23.234 -25.5 -21.875 1 76.94 325 LYS A O 1
ATOM 2561 N N . PRO A 1 326 ? -25.078 -26.656 -21.281 1 69.88 326 PRO A N 1
ATOM 2562 C CA . PRO A 1 326 ? -24.609 -27.828 -22 1 69.88 326 PRO A CA 1
ATOM 2563 C C . PRO A 1 326 ? -24.266 -27.547 -23.453 1 69.88 326 PRO A C 1
ATOM 2565 O O . PRO A 1 326 ? -25.031 -26.875 -24.156 1 69.88 326 PRO A O 1
ATOM 2568 N N . ALA A 1 327 ? -22.984 -27.734 -23.75 1 64 327 ALA A N 1
ATOM 2569 C CA . ALA A 1 327 ? -22.562 -27.516 -25.141 1 64 327 ALA A CA 1
ATOM 2570 C C . ALA A 1 327 ? -23.188 -28.547 -26.062 1 64 327 ALA A C 1
ATOM 2572 O O . ALA A 1 327 ? -23.234 -29.734 -25.75 1 64 327 ALA A O 1
ATOM 2573 N N . LYS A 1 328 ? -24.219 -28.172 -27.109 1 59.75 328 LYS A N 1
ATOM 2574 C CA . LYS A 1 328 ? -24.891 -29.078 -28.031 1 59.75 328 LYS A CA 1
ATOM 2575 C C . LYS A 1 328 ? -23.891 -29.922 -28.812 1 59.75 328 LYS A C 1
ATOM 2577 O O . LYS A 1 328 ? -24.141 -31.109 -29.062 1 59.75 328 LYS A O 1
ATOM 2582 N N . LYS A 1 329 ? -22.75 -29.344 -29.438 1 67 329 LYS A N 1
ATOM 2583 C CA . LYS A 1 329 ? -21.812 -29.984 -30.375 1 67 329 LYS A CA 1
ATOM 2584 C C . LYS A 1 329 ? -20.375 -29.672 -30 1 67 329 LYS A C 1
ATOM 2586 O O . LYS A 1 329 ? -20.062 -28.562 -29.562 1 67 329 LYS A O 1
ATOM 2591 N N . GLY A 1 330 ? -19.438 -30.812 -29.484 1 77 330 GLY A N 1
ATOM 2592 C CA . GLY A 1 330 ? -18.016 -30.578 -29.297 1 77 330 GLY A CA 1
ATOM 2593 C C . GLY A 1 330 ? -17.25 -31.844 -28.906 1 77 330 GLY A C 1
ATOM 2594 O O . GLY A 1 330 ? -17.859 -32.906 -28.672 1 77 330 GLY A O 1
ATOM 2595 N N . LEU A 1 331 ? -15.945 -31.688 -28.875 1 90.56 331 LEU A N 1
ATOM 2596 C CA . LEU A 1 331 ? -15.07 -32.781 -28.469 1 90.56 331 LEU A CA 1
ATOM 2597 C C . LEU A 1 331 ? -15.203 -33.062 -26.984 1 90.56 331 LEU A C 1
ATOM 2599 O O . LEU A 1 331 ? -15.398 -32.156 -26.188 1 90.56 331 LEU A O 1
ATOM 2603 N N . GLU A 1 332 ? -15.219 -34.406 -26.703 1 94.69 332 GLU A N 1
ATOM 2604 C CA . GLU A 1 332 ? -15.094 -34.719 -25.281 1 94.69 332 GLU A CA 1
ATOM 2605 C C . GLU A 1 332 ? -13.781 -34.219 -24.703 1 94.69 332 GLU A C 1
ATOM 2607 O O . GLU A 1 332 ? -12.719 -34.406 -25.297 1 94.69 332 GLU A O 1
ATOM 2612 N N . TRP A 1 333 ? -13.844 -33.5 -23.609 1 95.69 333 TRP A N 1
ATOM 2613 C CA . TRP A 1 333 ? -12.656 -32.844 -23.094 1 95.69 333 TRP A CA 1
ATOM 2614 C C . TRP A 1 333 ? -11.75 -33.812 -22.359 1 95.69 333 TRP A C 1
ATOM 2616 O O . TRP A 1 333 ? -10.711 -33.438 -21.812 1 95.69 333 TRP A O 1
ATOM 2626 N N . ALA A 1 334 ? -12.094 -35.094 -22.266 1 97.25 334 ALA A N 1
ATOM 2627 C CA . ALA A 1 334 ? -11.312 -36.188 -21.703 1 97.25 334 ALA A CA 1
ATOM 2628 C C . ALA A 1 334 ? -11.742 -37.531 -22.297 1 97.25 334 ALA A C 1
ATOM 2630 O O . ALA A 1 334 ? -12.727 -37.594 -23.031 1 97.25 334 ALA A O 1
ATOM 2631 N N . VAL A 1 335 ? -10.977 -38.562 -22 1 96.62 335 VAL A N 1
ATOM 2632 C CA . VAL A 1 335 ? -11.359 -39.906 -22.391 1 96.62 335 VAL A CA 1
ATOM 2633 C C . VAL A 1 335 ? -12.719 -40.25 -21.797 1 96.62 335 VAL A C 1
ATOM 2635 O O . VAL A 1 335 ? -13.117 -39.688 -20.766 1 96.62 335 VAL A O 1
ATOM 2638 N N . GLU A 1 336 ? -13.367 -41.188 -22.359 1 95.88 336 GLU A N 1
ATOM 2639 C CA . GLU A 1 336 ? -14.789 -41.469 -22.125 1 95.88 336 GLU A CA 1
ATOM 2640 C C . GLU A 1 336 ? -15.062 -41.781 -20.656 1 95.88 336 GLU A C 1
ATOM 2642 O O . GLU A 1 336 ? -16 -41.25 -20.078 1 95.88 336 GLU A O 1
ATOM 2647 N N . PRO A 1 337 ? -14.273 -42.594 -19.969 1 96.12 337 PRO A N 1
ATOM 2648 C CA . PRO A 1 337 ? -14.586 -42.906 -18.578 1 96.12 337 PRO A CA 1
ATOM 2649 C C . PRO A 1 337 ? -14.578 -41.688 -17.672 1 96.12 337 PRO A C 1
ATOM 2651 O O . PRO A 1 337 ? -15.359 -41.594 -16.719 1 96.12 337 PRO A O 1
ATOM 2654 N N . ILE A 1 338 ? -13.758 -40.75 -17.953 1 97.56 338 ILE A N 1
ATOM 2655 C CA . ILE A 1 338 ? -13.648 -39.531 -17.156 1 97.56 338 ILE A CA 1
ATOM 2656 C C . ILE A 1 338 ? -14.719 -38.531 -17.594 1 97.56 338 ILE A C 1
ATOM 2658 O O . ILE A 1 338 ? -15.414 -37.938 -16.766 1 97.56 338 ILE A O 1
ATOM 2662 N N . TYR A 1 339 ? -14.883 -38.406 -18.875 1 96.56 339 TYR A N 1
ATOM 2663 C CA . TYR A 1 339 ? -15.828 -37.438 -19.438 1 96.56 339 TYR A CA 1
ATOM 2664 C C . TYR A 1 339 ? -17.25 -37.781 -19.016 1 96.56 339 TYR A C 1
ATOM 2666 O O . TYR A 1 339 ? -17.984 -36.906 -18.516 1 96.56 339 TYR A O 1
ATOM 2674 N N . LYS A 1 340 ? -17.656 -38.969 -19.203 1 95.75 340 LYS A N 1
ATOM 2675 C CA . LYS A 1 340 ? -19.047 -39.406 -18.984 1 95.75 340 LYS A CA 1
ATOM 2676 C C . LYS A 1 340 ? -19.453 -39.219 -17.531 1 95.75 340 LYS A C 1
ATOM 2678 O O . LYS A 1 340 ? -20.578 -38.75 -17.25 1 95.75 340 LYS A O 1
ATOM 2683 N N . GLU A 1 341 ? -18.562 -39.5 -16.625 1 96.75 341 GLU A N 1
ATOM 2684 C CA . GLU A 1 341 ? -18.922 -39.5 -15.211 1 96.75 341 GLU A CA 1
ATOM 2685 C C . GLU A 1 341 ? -18.828 -38.125 -14.594 1 96.75 341 GLU A C 1
ATOM 2687 O O . GLU A 1 341 ? -19.344 -37.875 -13.5 1 96.75 341 GLU A O 1
ATOM 2692 N N . ASN A 1 342 ? -18.234 -37.125 -15.242 1 96.75 342 ASN A N 1
ATOM 2693 C CA . ASN A 1 342 ? -17.922 -35.875 -14.547 1 96.75 342 ASN A CA 1
ATOM 2694 C C . ASN A 1 342 ? -18.578 -34.656 -15.234 1 96.75 342 ASN A C 1
ATOM 2696 O O . ASN A 1 342 ? -18.75 -33.625 -14.617 1 96.75 342 ASN A O 1
ATOM 2700 N N . GLN A 1 343 ? -18.953 -34.781 -16.484 1 93.81 343 GLN A N 1
ATOM 2701 C CA . GLN A 1 343 ? -19.5 -33.594 -17.188 1 93.81 343 GLN A CA 1
ATOM 2702 C C . GLN A 1 343 ? -20.719 -33.062 -16.453 1 93.81 343 GLN A C 1
ATOM 2704 O O . GLN A 1 343 ? -21.5 -33.812 -15.875 1 93.81 343 GLN A O 1
ATOM 2709 N N . PRO A 1 344 ? -20.766 -31.75 -16.328 1 94.81 344 PRO A N 1
ATOM 2710 C CA . PRO A 1 344 ? -19.984 -30.75 -17.062 1 94.81 344 PRO A CA 1
ATOM 2711 C C . PRO A 1 344 ? -18.734 -30.328 -16.312 1 94.81 344 PRO A C 1
ATOM 2713 O O . PRO A 1 344 ? -17.969 -29.5 -16.797 1 94.81 344 PRO A O 1
ATOM 2716 N N . VAL A 1 345 ? -18.484 -30.844 -15.109 1 96.75 345 VAL A N 1
ATOM 2717 C CA . VAL A 1 345 ? -17.344 -30.453 -14.289 1 96.75 345 VAL A CA 1
ATOM 2718 C C . VAL A 1 345 ? -16.078 -31.125 -14.812 1 96.75 345 VAL A C 1
ATOM 2720 O O . VAL A 1 345 ? -16.016 -32.344 -14.906 1 96.75 345 VAL A O 1
ATOM 2723 N N . ARG A 1 346 ? -15.164 -30.328 -15.25 1 97.38 346 ARG A N 1
ATOM 2724 C CA . ARG A 1 346 ? -13.859 -30.859 -15.625 1 97.38 346 ARG A CA 1
ATOM 2725 C C . ARG A 1 346 ? -12.992 -31.094 -14.398 1 97.38 346 ARG A C 1
ATOM 2727 O O . ARG A 1 346 ? -12.688 -30.156 -13.648 1 97.38 346 ARG A O 1
ATOM 2734 N N . PRO A 1 347 ? -12.547 -32.281 -14.164 1 98.06 347 PRO A N 1
ATOM 2735 C CA . PRO A 1 347 ? -11.703 -32.562 -13 1 98.06 347 PRO A CA 1
ATOM 2736 C C . PRO A 1 347 ? -10.312 -31.938 -13.109 1 98.06 347 PRO A C 1
ATOM 2738 O O . PRO A 1 347 ? -9.984 -31.328 -14.133 1 98.06 347 PRO A O 1
ATOM 2741 N N . TRP A 1 348 ? -9.562 -32.094 -11.992 1 98.12 348 TRP A N 1
ATOM 2742 C CA . TRP A 1 348 ? -8.188 -31.625 -11.859 1 98.12 348 TRP A CA 1
ATOM 2743 C C . TRP A 1 348 ? -7.371 -31.969 -13.094 1 98.12 348 TRP A C 1
ATOM 2745 O O . TRP A 1 348 ? -7.445 -33.094 -13.609 1 98.12 348 TRP A O 1
ATOM 2755 N N . ALA A 1 349 ? -6.617 -30.953 -13.648 1 98.19 349 ALA A N 1
ATOM 2756 C CA . ALA A 1 349 ? -5.656 -31.078 -14.742 1 98.19 349 ALA A CA 1
ATOM 2757 C C . ALA A 1 349 ? -6.352 -30.969 -16.094 1 98.19 349 ALA A C 1
ATOM 2759 O O . ALA A 1 349 ? -5.691 -30.938 -17.141 1 98.19 349 ALA A O 1
ATOM 2760 N N . LEU A 1 350 ? -7.688 -30.859 -16.125 1 98.38 350 LEU A N 1
ATOM 2761 C CA . LEU A 1 350 ? -8.383 -31.016 -17.391 1 98.38 350 LEU A CA 1
ATOM 2762 C C . LEU A 1 350 ? -9.148 -29.75 -17.75 1 98.38 350 LEU A C 1
ATOM 2764 O O . LEU A 1 350 ? -10.008 -29.766 -18.641 1 98.38 350 LEU A O 1
ATOM 2768 N N . GLY A 1 351 ? -8.875 -28.641 -17.047 1 97.5 351 GLY A N 1
ATOM 2769 C CA . GLY A 1 351 ? -9.5 -27.375 -17.391 1 97.5 351 GLY A CA 1
ATOM 2770 C C . GLY A 1 351 ? -9.211 -26.922 -18.812 1 97.5 351 GLY A C 1
ATOM 2771 O O . GLY A 1 351 ? -8.305 -27.453 -19.453 1 97.5 351 GLY A O 1
ATOM 2772 N N . SER A 1 352 ? -9.969 -26.016 -19.266 1 95.81 352 SER A N 1
ATOM 2773 C CA . SER A 1 352 ? -9.789 -25.516 -20.625 1 95.81 352 SER A CA 1
ATOM 2774 C C . SER A 1 352 ? -8.547 -24.641 -20.75 1 95.81 352 SER A C 1
ATOM 2776 O O . SER A 1 352 ? -8.141 -24 -19.781 1 95.81 352 SER A O 1
ATOM 2778 N N . ILE A 1 353 ? -7.898 -24.719 -21.828 1 93.88 353 ILE A N 1
ATOM 2779 C CA . ILE A 1 353 ? -6.82 -23.828 -22.219 1 93.88 353 ILE A CA 1
ATOM 2780 C C . ILE A 1 353 ? -7.328 -22.828 -23.266 1 93.88 353 ILE A C 1
ATOM 2782 O O . ILE A 1 353 ? -7.727 -23.219 -24.359 1 93.88 353 ILE A O 1
ATOM 2786 N N . ASN A 1 354 ? -7.363 -21.578 -22.875 1 84 354 ASN A N 1
ATOM 2787 C CA . ASN A 1 354 ? -7.984 -20.594 -23.734 1 84 354 ASN A CA 1
ATOM 2788 C C . ASN A 1 354 ? -6.941 -19.766 -24.484 1 84 354 ASN A C 1
ATOM 2790 O O . ASN A 1 354 ? -5.777 -19.719 -24.094 1 84 354 ASN A O 1
ATOM 2794 N N . LYS A 1 355 ? -7.355 -19.234 -25.656 1 75.75 355 LYS A N 1
ATOM 2795 C CA . LYS A 1 355 ? -6.477 -18.359 -26.422 1 75.75 355 LYS A CA 1
ATOM 2796 C C . LYS A 1 355 ? -6.824 -16.891 -26.172 1 75.75 355 LYS A C 1
ATOM 2798 O O . LYS A 1 355 ? -8 -16.531 -26.078 1 75.75 355 LYS A O 1
ATOM 2803 N N . ALA A 1 356 ? -5.777 -16.047 -25.938 1 66.69 356 ALA A N 1
ATOM 2804 C CA . ALA A 1 356 ? -5.988 -14.609 -25.766 1 66.69 356 ALA A CA 1
ATOM 2805 C C . ALA A 1 356 ? -6.277 -13.93 -27.109 1 66.69 356 ALA A C 1
ATOM 2807 O O . ALA A 1 356 ? -5.621 -14.219 -28.109 1 66.69 356 ALA A O 1
ATOM 2808 N N . GLY A 1 357 ? -7.445 -13.461 -27.375 1 59.53 357 GLY A N 1
ATOM 2809 C CA . GLY A 1 357 ? -7.957 -13.055 -28.672 1 59.53 357 GLY A CA 1
ATOM 2810 C C . GLY A 1 357 ? -7.422 -11.711 -29.125 1 59.53 357 GLY A C 1
ATOM 2811 O O . GLY A 1 357 ? -7.832 -11.195 -30.172 1 59.53 357 GLY A O 1
ATOM 2812 N N . ASP A 1 358 ? -6.543 -11.094 -28.406 1 57.75 358 ASP A N 1
ATOM 2813 C CA . ASP A 1 358 ? -6.367 -9.734 -28.891 1 57.75 358 ASP A CA 1
ATOM 2814 C C . ASP A 1 358 ? -5.543 -9.719 -30.188 1 57.75 358 ASP A C 1
ATOM 2816 O O . ASP A 1 358 ? -4.492 -10.352 -30.266 1 57.75 358 ASP A O 1
ATOM 2820 N N . PHE A 1 359 ? -6.195 -9.227 -31.312 1 47.16 359 PHE A N 1
ATOM 2821 C CA . PHE A 1 359 ? -5.66 -9.102 -32.656 1 47.16 359 PHE A CA 1
ATOM 2822 C C . PHE A 1 359 ? -4.258 -8.5 -32.625 1 47.16 359 PHE A C 1
ATOM 2824 O O . PHE A 1 359 ? -3.41 -8.852 -33.469 1 47.16 359 PHE A O 1
ATOM 2831 N N . ILE A 1 360 ? -4.012 -7.672 -31.594 1 48.88 360 ILE A N 1
ATOM 2832 C CA . ILE A 1 360 ? -2.74 -6.961 -31.562 1 48.88 360 ILE A CA 1
ATOM 2833 C C . ILE A 1 360 ? -1.599 -7.957 -31.359 1 48.88 360 ILE A C 1
ATOM 2835 O O . ILE A 1 360 ? -0.506 -7.77 -31.906 1 48.88 360 ILE A O 1
ATOM 2839 N N . TYR A 1 361 ? -1.932 -9.07 -30.797 1 58.72 361 TYR A N 1
ATOM 2840 C CA . TYR A 1 361 ? -0.867 -10.047 -30.562 1 58.72 361 TYR A CA 1
ATOM 2841 C C . TYR A 1 361 ? -0.613 -10.883 -31.797 1 58.72 361 TYR A C 1
ATOM 2843 O O . TYR A 1 361 ? 0.448 -11.5 -31.938 1 58.72 361 TYR A O 1
ATOM 2851 N N . LYS A 1 362 ? -1.542 -10.805 -32.688 1 58.88 362 LYS A N 1
ATOM 2852 C CA . LYS A 1 362 ? -1.334 -11.531 -33.938 1 58.88 362 LYS A CA 1
ATOM 2853 C C . LYS A 1 362 ? -0.182 -10.922 -34.75 1 58.88 362 LYS A C 1
ATOM 2855 O O . LYS A 1 362 ? 0.551 -11.641 -35.406 1 58.88 362 LYS A O 1
ATOM 2860 N N . LEU A 1 363 ? -0.061 -9.672 -34.531 1 57.19 363 LEU A N 1
ATOM 2861 C CA . LEU A 1 363 ? 0.974 -8.969 -35.281 1 57.19 363 LEU A CA 1
ATOM 2862 C C . LEU A 1 363 ? 2.354 -9.234 -34.688 1 57.19 363 LEU A C 1
ATOM 2864 O O . LEU A 1 363 ? 3.365 -9.125 -35.375 1 57.19 363 LEU A O 1
ATOM 2868 N N . SER A 1 364 ? 2.381 -9.562 -33.438 1 64.81 364 SER A N 1
ATOM 2869 C CA . SER A 1 364 ? 3.672 -9.75 -32.781 1 64.81 364 SER A CA 1
ATOM 2870 C C . SER A 1 364 ? 4.191 -11.164 -33 1 64.81 364 SER A C 1
ATOM 2872 O O . SER A 1 364 ? 5.355 -11.453 -32.719 1 64.81 364 SER A O 1
ATOM 2874 N N . GLY A 1 365 ? 3.418 -12.023 -33.656 1 73.5 365 GLY A N 1
ATOM 2875 C CA . GLY A 1 365 ? 3.836 -13.383 -33.938 1 73.5 365 GLY A CA 1
ATOM 2876 C C . GLY A 1 365 ? 3.633 -14.344 -32.781 1 73.5 365 GLY A C 1
ATOM 2877 O O . GLY A 1 365 ? 3.254 -13.93 -31.688 1 73.5 365 GLY A O 1
ATOM 2878 N N . PHE A 1 366 ? 3.699 -15.648 -33.125 1 80.38 366 PHE A N 1
ATOM 2879 C CA . PHE A 1 366 ? 3.531 -16.734 -32.156 1 80.38 366 PHE A CA 1
ATOM 2880 C C . PHE A 1 366 ? 4.773 -17.609 -32.125 1 80.38 366 PHE A C 1
ATOM 2882 O O . PHE A 1 366 ? 5.391 -17.875 -33.156 1 80.38 366 PHE A O 1
ATOM 2889 N N . GLU A 1 367 ? 5.188 -17.812 -30.922 1 86.12 367 GLU A N 1
ATOM 2890 C CA . GLU A 1 367 ? 6.312 -18.719 -30.703 1 86.12 367 GLU A CA 1
ATOM 2891 C C . GLU A 1 367 ? 6.047 -19.656 -29.531 1 86.12 367 GLU A C 1
ATOM 2893 O O . GLU A 1 367 ? 5.555 -19.234 -28.484 1 86.12 367 GLU A O 1
ATOM 2898 N N . ASN A 1 368 ? 6.402 -20.953 -29.719 1 91.81 368 ASN A N 1
ATOM 2899 C CA . ASN A 1 368 ? 6.277 -21.891 -28.609 1 91.81 368 ASN A CA 1
ATOM 2900 C C . ASN A 1 368 ? 7.34 -21.641 -27.531 1 91.81 368 ASN A C 1
ATOM 2902 O O . ASN A 1 368 ? 8.484 -21.328 -27.859 1 91.81 368 ASN A O 1
ATOM 2906 N N . ARG A 1 369 ? 6.93 -21.781 -26.359 1 94.25 369 ARG A N 1
ATOM 2907 C CA . ARG A 1 369 ? 7.914 -21.75 -25.281 1 94.25 369 ARG A CA 1
ATOM 2908 C C . ARG A 1 369 ? 8.805 -22.984 -25.328 1 94.25 369 ARG A C 1
ATOM 2910 O O . ARG A 1 369 ? 8.461 -23.984 -25.969 1 94.25 369 ARG A O 1
ATOM 2917 N N . THR A 1 370 ? 10 -22.859 -24.734 1 95 370 THR A N 1
ATOM 2918 C CA . THR A 1 370 ? 11 -23.922 -24.859 1 95 370 THR A CA 1
ATOM 2919 C C . THR A 1 370 ? 11.57 -24.281 -23.484 1 95 370 THR A C 1
ATOM 2921 O O . THR A 1 370 ? 12.75 -24.031 -23.219 1 95 370 THR A O 1
ATOM 2924 N N . PRO A 1 371 ? 10.75 -25.016 -22.625 1 97.44 371 PRO A N 1
ATOM 2925 C CA . PRO A 1 371 ? 11.242 -25.406 -21.297 1 97.44 371 PRO A CA 1
ATOM 2926 C C . PRO A 1 371 ? 12.625 -26.047 -21.359 1 97.44 371 PRO A C 1
ATOM 2928 O O . PRO A 1 371 ? 12.883 -26.906 -22.219 1 97.44 371 PRO A O 1
ATOM 2931 N N . GLY A 1 372 ? 13.492 -25.578 -20.484 1 96.38 372 GLY A N 1
ATOM 2932 C CA . GLY A 1 372 ? 14.82 -26.156 -20.328 1 96.38 372 GLY A CA 1
ATOM 2933 C C . GLY A 1 372 ? 15.781 -25.734 -21.422 1 96.38 372 GLY A C 1
ATOM 2934 O O . GLY A 1 372 ? 16.953 -26.109 -21.406 1 96.38 372 GLY A O 1
ATOM 2935 N N . LEU A 1 373 ? 15.367 -24.953 -22.391 1 95.69 373 LEU A N 1
ATOM 2936 C CA . LEU A 1 373 ? 16.188 -24.703 -23.562 1 95.69 373 LEU A CA 1
ATOM 2937 C C . LEU A 1 373 ? 16.391 -23.219 -23.797 1 95.69 373 LEU A C 1
ATOM 2939 O O . LEU A 1 373 ? 16.75 -22.797 -24.891 1 95.69 373 LEU A O 1
ATOM 2943 N N . TYR A 1 374 ? 16.078 -22.438 -22.797 1 92.19 374 TYR A N 1
ATOM 2944 C CA . TYR A 1 374 ? 16.25 -20.984 -22.953 1 92.19 374 TYR A CA 1
ATOM 2945 C C . TYR A 1 374 ? 17.719 -20.609 -22.906 1 92.19 374 TYR A C 1
ATOM 2947 O O . TYR A 1 374 ? 18.5 -21.203 -22.156 1 92.19 374 TYR A O 1
ATOM 2955 N N . LYS A 1 375 ? 18.016 -19.641 -23.688 1 90.75 375 LYS A N 1
ATOM 2956 C CA . LYS A 1 375 ? 19.391 -19.156 -23.797 1 90.75 375 LYS A CA 1
ATOM 2957 C C . LYS A 1 375 ? 19.5 -17.703 -23.312 1 90.75 375 LYS A C 1
ATOM 2959 O O . LYS A 1 375 ? 18.516 -16.984 -23.281 1 90.75 375 LYS A O 1
ATOM 2964 N N . ARG A 1 376 ? 20.703 -17.391 -22.953 1 85.75 376 ARG A N 1
ATOM 2965 C CA . ARG A 1 376 ? 20.953 -16.047 -22.453 1 85.75 376 ARG A CA 1
ATOM 2966 C C . ARG A 1 376 ? 20.781 -15.016 -23.578 1 85.75 376 ARG A C 1
ATOM 2968 O O . ARG A 1 376 ? 21.062 -15.297 -24.734 1 85.75 376 ARG A O 1
ATOM 2975 N N . THR A 1 377 ? 20.25 -13.906 -23.078 1 78.25 377 THR A N 1
ATOM 2976 C CA . THR A 1 377 ? 20.141 -12.781 -24 1 78.25 377 THR A CA 1
ATOM 2977 C C . THR A 1 377 ? 21.25 -11.766 -23.734 1 78.25 377 THR A C 1
ATOM 2979 O O . THR A 1 377 ? 21.578 -11.484 -22.578 1 78.25 377 THR A O 1
ATOM 2982 N N . ASP A 1 378 ? 21.828 -11.234 -24.766 1 73.12 378 ASP A N 1
ATOM 2983 C CA . ASP A 1 378 ? 22.812 -10.172 -24.625 1 73.12 378 ASP A CA 1
ATOM 2984 C C . ASP A 1 378 ? 22.172 -8.891 -24.094 1 73.12 378 ASP A C 1
ATOM 2986 O O . ASP A 1 378 ? 21.234 -8.359 -24.688 1 73.12 378 ASP A O 1
ATOM 2990 N N . PRO A 1 379 ? 22.672 -8.453 -22.953 1 65.44 379 PRO A N 1
ATOM 2991 C CA . PRO A 1 379 ? 22.031 -7.281 -22.344 1 65.44 379 PRO A CA 1
ATOM 2992 C C . PRO A 1 379 ? 22.125 -6.035 -23.219 1 65.44 379 PRO A C 1
ATOM 2994 O O . PRO A 1 379 ? 21.297 -5.125 -23.094 1 65.44 379 PRO A O 1
ATOM 2997 N N . LYS A 1 380 ? 23.172 -5.938 -24.125 1 64.62 380 LYS A N 1
ATOM 2998 C CA . LYS A 1 380 ? 23.391 -4.75 -24.938 1 64.62 380 LYS A CA 1
ATOM 2999 C C . LYS A 1 380 ? 22.547 -4.809 -26.219 1 64.62 380 LYS A C 1
ATOM 3001 O O . LYS A 1 380 ? 21.969 -3.799 -26.641 1 64.62 380 LYS A O 1
ATOM 3006 N N . THR A 1 381 ? 22.375 -5.992 -26.781 1 66.44 381 THR A N 1
ATOM 3007 C CA . THR A 1 381 ? 21.75 -6.102 -28.094 1 66.44 381 THR A CA 1
ATOM 3008 C C . THR A 1 381 ? 20.359 -6.723 -27.953 1 66.44 381 THR A C 1
ATOM 3010 O O . THR A 1 381 ? 19.562 -6.68 -28.906 1 66.44 381 THR A O 1
ATOM 3013 N N . ASP A 1 382 ? 20.047 -7.25 -26.844 1 65.81 382 ASP A N 1
ATOM 3014 C CA . ASP A 1 382 ? 18.781 -7.945 -26.578 1 65.81 382 ASP A CA 1
ATOM 3015 C C . ASP A 1 382 ? 18.625 -9.141 -27.516 1 65.81 382 ASP A C 1
ATOM 3017 O O . ASP A 1 382 ? 17.5 -9.531 -27.844 1 65.81 382 ASP A O 1
ATOM 3021 N N . ARG A 1 383 ? 19.719 -9.539 -28.016 1 74.12 383 ARG A N 1
ATOM 3022 C CA . ARG A 1 383 ? 19.703 -10.719 -28.875 1 74.12 383 ARG A CA 1
ATOM 3023 C C . ARG A 1 383 ? 20.141 -11.969 -28.109 1 74.12 383 ARG A C 1
ATOM 3025 O O . ARG A 1 383 ? 20.938 -11.875 -27.172 1 74.12 383 ARG A O 1
ATOM 3032 N N . GLU A 1 384 ? 19.422 -13.07 -28.484 1 78.62 384 GLU A N 1
ATOM 3033 C CA . GLU A 1 384 ? 19.766 -14.344 -27.859 1 78.62 384 GLU A CA 1
ATOM 3034 C C . GLU A 1 384 ? 21.203 -14.734 -28.188 1 78.62 384 GLU A C 1
ATOM 3036 O O . GLU A 1 384 ? 21.672 -14.555 -29.312 1 78.62 384 GLU A O 1
ATOM 3041 N N . THR A 1 385 ? 21.75 -15.148 -27.156 1 83.25 385 THR A N 1
ATOM 3042 C CA . THR A 1 385 ? 23.094 -15.695 -27.328 1 83.25 385 THR A CA 1
ATOM 3043 C C . THR A 1 385 ? 23.047 -17.203 -27.562 1 83.25 385 THR A C 1
ATOM 3045 O O . THR A 1 385 ? 21.953 -17.797 -27.547 1 83.25 385 THR A O 1
ATOM 3048 N N . GLY A 1 386 ? 24.047 -17.844 -27.906 1 85.62 386 GLY A N 1
ATOM 3049 C CA . GLY A 1 386 ? 24.125 -19.281 -28.047 1 85.62 386 GLY A CA 1
ATOM 3050 C C . GLY A 1 386 ? 24.375 -20.016 -26.75 1 85.62 386 GLY A C 1
ATOM 3051 O O . GLY A 1 386 ? 24.453 -21.234 -26.719 1 85.62 386 GLY A O 1
ATOM 3052 N N . ILE A 1 387 ? 24.297 -19.266 -25.672 1 89.69 387 ILE A N 1
ATOM 3053 C CA . ILE A 1 387 ? 24.625 -19.859 -24.375 1 89.69 387 ILE A CA 1
ATOM 3054 C C . ILE A 1 387 ? 23.344 -20.156 -23.594 1 89.69 387 ILE A C 1
ATOM 3056 O O . ILE A 1 387 ? 22.547 -19.266 -23.344 1 89.69 387 ILE A O 1
ATOM 3060 N N . PHE A 1 388 ? 23.203 -21.438 -23.172 1 92.81 388 PHE A N 1
ATOM 3061 C CA . PHE A 1 388 ? 22.031 -21.844 -22.406 1 92.81 388 PHE A CA 1
ATOM 3062 C C . PHE A 1 388 ? 22.062 -21.234 -21.016 1 92.81 388 PHE A C 1
ATOM 3064 O O . PHE A 1 388 ? 23.141 -21.062 -20.422 1 92.81 388 PHE A O 1
ATOM 3071 N N . LEU A 1 389 ? 20.844 -20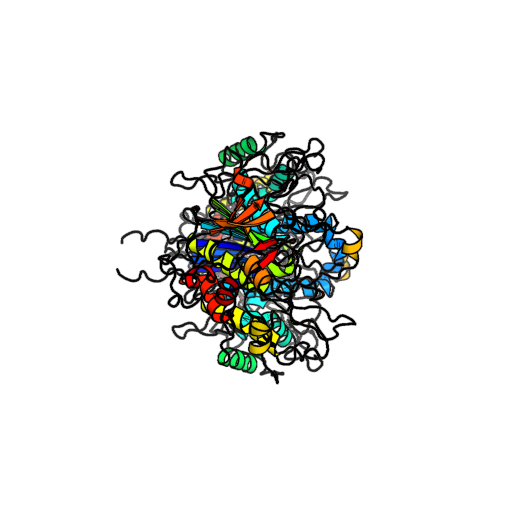.922 -20.469 1 91.56 389 LEU A N 1
ATOM 3072 C CA . LEU A 1 389 ? 20.75 -20.594 -19.047 1 91.56 389 LEU A CA 1
ATOM 3073 C C . LEU A 1 389 ? 21.266 -21.75 -18.203 1 91.56 389 LEU A C 1
ATOM 3075 O O . LEU A 1 389 ? 21.047 -22.922 -18.531 1 91.56 389 LEU A O 1
ATOM 3079 N N . GLN A 1 390 ? 21.859 -21.422 -17.078 1 91.31 390 GLN A N 1
ATOM 3080 C CA . GLN A 1 390 ? 22.516 -22.453 -16.281 1 91.31 390 GLN A CA 1
ATOM 3081 C C . GLN A 1 390 ? 21.703 -22.766 -15.023 1 91.31 390 GLN A C 1
ATOM 3083 O O . GLN A 1 390 ? 21.141 -21.859 -14.406 1 91.31 390 GLN A O 1
ATOM 3088 N N . ASP A 1 391 ? 21.672 -24.047 -14.672 1 92.75 391 ASP A N 1
ATOM 3089 C CA . ASP A 1 391 ? 21.078 -24.516 -13.414 1 92.75 391 ASP A CA 1
ATOM 3090 C C . ASP A 1 391 ? 19.703 -23.875 -13.188 1 92.75 391 ASP A C 1
ATOM 3092 O O . ASP A 1 391 ? 19.469 -23.266 -12.141 1 92.75 391 ASP A O 1
ATOM 3096 N N . THR A 1 392 ? 18.812 -23.984 -14.164 1 94 392 THR A N 1
ATOM 3097 C CA . THR A 1 392 ? 17.5 -23.359 -14.117 1 94 392 THR A CA 1
ATOM 3098 C C . THR A 1 392 ? 16.562 -24.125 -13.188 1 94 392 THR A C 1
ATOM 3100 O O . THR A 1 392 ? 15.516 -23.609 -12.789 1 94 392 THR A O 1
ATOM 3103 N N . ASN A 1 393 ? 16.891 -25.375 -12.875 1 94.94 393 ASN A N 1
ATOM 3104 C CA . ASN A 1 393 ? 16.109 -26.234 -12 1 94.94 393 ASN A CA 1
ATOM 3105 C C . ASN A 1 393 ? 14.633 -26.266 -12.414 1 94.94 393 ASN A C 1
ATOM 3107 O O . ASN A 1 393 ? 13.75 -26.125 -11.57 1 94.94 393 ASN A O 1
ATOM 3111 N N . GLU A 1 394 ? 14.375 -26.312 -13.703 1 97.38 394 GLU A N 1
ATOM 3112 C CA . GLU A 1 394 ? 13.016 -26.406 -14.242 1 97.38 394 GLU A CA 1
ATOM 3113 C C . GLU A 1 394 ? 12.445 -27.797 -14.078 1 97.38 394 GLU A C 1
ATOM 3115 O O . GLU A 1 394 ? 13.148 -28.797 -14.289 1 97.38 394 GLU A O 1
ATOM 3120 N N . ARG A 1 395 ? 11.234 -27.906 -13.672 1 98.38 395 ARG A N 1
ATOM 3121 C CA . ARG A 1 395 ? 10.477 -29.156 -13.539 1 98.38 395 ARG A CA 1
ATOM 3122 C C . ARG A 1 395 ? 9.133 -29.047 -14.25 1 98.38 395 ARG A C 1
ATOM 3124 O O . ARG A 1 395 ? 8.758 -27.969 -14.727 1 98.38 395 ARG A O 1
ATOM 3131 N N . ILE A 1 396 ? 8.461 -30.203 -14.469 1 98.44 396 ILE A N 1
ATOM 3132 C CA . ILE A 1 396 ? 7.152 -30.234 -15.109 1 98.44 396 ILE A CA 1
ATOM 3133 C C . ILE A 1 396 ? 6.094 -30.672 -14.102 1 98.44 396 ILE A C 1
ATOM 3135 O O . ILE A 1 396 ? 6.297 -31.641 -13.359 1 98.44 396 ILE A O 1
ATOM 3139 N N . HIS A 1 397 ? 5.055 -29.984 -14.031 1 98.62 397 HIS A N 1
ATOM 3140 C CA . HIS A 1 397 ? 3.971 -30.344 -13.125 1 98.62 397 HIS A CA 1
ATOM 3141 C C . HIS A 1 397 ? 3.268 -31.609 -13.578 1 98.62 397 HIS A C 1
ATOM 3143 O O . HIS A 1 397 ? 3.082 -31.828 -14.773 1 98.62 397 HIS A O 1
ATOM 3149 N N . SER A 1 398 ? 2.746 -32.375 -12.695 1 96.75 398 SER A N 1
ATOM 3150 C CA . SER A 1 398 ? 2.133 -33.688 -12.984 1 96.75 398 SER A CA 1
ATOM 3151 C C . SER A 1 398 ? 0.842 -33.5 -13.781 1 96.75 398 SER A C 1
ATOM 3153 O O . SER A 1 398 ? 0.382 -34.469 -14.43 1 96.75 398 SER A O 1
ATOM 3155 N N . SER A 1 399 ? 0.243 -32.344 -13.703 1 98.19 399 SER A N 1
ATOM 3156 C CA . SER A 1 399 ? -0.978 -32.125 -14.461 1 98.19 399 SER A CA 1
ATOM 3157 C C . SER A 1 399 ? -0.735 -32.281 -15.961 1 98.19 399 SER A C 1
ATOM 3159 O O . SER A 1 399 ? -1.666 -32.562 -16.719 1 98.19 399 SER A O 1
ATOM 3161 N N . ALA A 1 400 ? 0.508 -32.062 -16.422 1 97.94 400 ALA A N 1
ATOM 3162 C CA . ALA A 1 400 ? 0.833 -32.281 -17.828 1 97.94 400 ALA A CA 1
ATOM 3163 C C . ALA A 1 400 ? 0.66 -33.75 -18.219 1 97.94 400 ALA A C 1
ATOM 3165 O O . ALA A 1 400 ? -0.004 -34.062 -19.203 1 97.94 400 ALA A O 1
ATOM 3166 N N . ARG A 1 401 ? 1.23 -34.594 -17.422 1 96.38 401 ARG A N 1
ATOM 3167 C CA . ARG A 1 401 ? 1.127 -36.031 -17.688 1 96.38 401 ARG A CA 1
ATOM 3168 C C . ARG A 1 401 ? -0.32 -36.5 -17.594 1 96.38 401 ARG A C 1
ATOM 3170 O O . ARG A 1 401 ? -0.779 -37.281 -18.422 1 96.38 401 ARG A O 1
ATOM 3177 N N . VAL A 1 402 ? -1.011 -36.062 -16.578 1 96.81 402 VAL A N 1
ATOM 3178 C CA . VAL A 1 402 ? -2.398 -36.438 -16.375 1 96.81 402 VAL A CA 1
ATOM 3179 C C . VAL A 1 402 ? -3.248 -36 -17.562 1 96.81 402 VAL A C 1
ATOM 3181 O O . VAL A 1 402 ? -4.113 -36.719 -18.047 1 96.81 402 VAL A O 1
ATOM 3184 N N . ARG A 1 403 ? -3.021 -34.781 -18.016 1 97.94 403 ARG A N 1
ATOM 3185 C CA . ARG A 1 403 ? -3.734 -34.281 -19.188 1 97.94 403 ARG A CA 1
ATOM 3186 C C . ARG A 1 403 ? -3.479 -35.156 -20.422 1 97.94 403 ARG A C 1
ATOM 3188 O O . ARG A 1 403 ? -4.402 -35.438 -21.172 1 97.94 403 ARG A O 1
ATOM 3195 N N . LEU A 1 404 ? -2.273 -35.594 -20.641 1 96.94 404 LEU A N 1
ATOM 3196 C CA . LEU A 1 404 ? -1.926 -36.469 -21.75 1 96.94 404 LEU A CA 1
ATOM 3197 C C . LEU A 1 404 ? -2.631 -37.812 -21.625 1 96.94 404 LEU A C 1
ATOM 3199 O O . LEU A 1 404 ? -3.227 -38.312 -22.594 1 96.94 404 LEU A O 1
ATOM 3203 N N . ALA A 1 405 ? -2.568 -38.344 -20.453 1 96 405 ALA A N 1
ATOM 3204 C CA . ALA A 1 405 ? -3.135 -39.688 -20.219 1 96 405 ALA A CA 1
ATOM 3205 C C . ALA A 1 405 ? -4.641 -39.688 -20.438 1 96 405 ALA A C 1
ATOM 3207 O O . ALA A 1 405 ? -5.199 -40.656 -20.922 1 96 405 ALA A O 1
ATOM 3208 N N . CYS A 1 406 ? -5.242 -38.562 -20.094 1 97.38 406 CYS A N 1
ATOM 3209 C CA . CYS A 1 406 ? -6.695 -38.469 -20.188 1 97.38 406 CYS A CA 1
ATOM 3210 C C . CYS A 1 406 ? -7.117 -37.875 -21.516 1 97.38 406 CYS A C 1
ATOM 3212 O O . CYS A 1 406 ? -8.305 -37.594 -21.734 1 97.38 406 CYS A O 1
ATOM 3214 N N . LYS A 1 407 ? -6.207 -37.625 -22.375 1 96.56 407 LYS A N 1
ATOM 3215 C CA . LYS A 1 407 ? -6.465 -36.969 -23.672 1 96.56 407 LYS A CA 1
ATOM 3216 C C . LYS A 1 407 ? -7.227 -35.656 -23.5 1 96.56 407 LYS A C 1
ATOM 3218 O O . LYS A 1 407 ? -8.25 -35.438 -24.141 1 96.56 407 LYS A O 1
ATOM 3223 N N . GLY A 1 408 ? -6.727 -34.875 -22.5 1 97.06 408 GLY A N 1
ATOM 3224 C CA . GLY A 1 408 ? -7.277 -33.531 -22.344 1 97.06 408 GLY A CA 1
ATOM 3225 C C . GLY A 1 408 ? -7.133 -32.688 -23.578 1 97.06 408 GLY A C 1
ATOM 3226 O O . GLY A 1 408 ? -6.281 -32.969 -24.438 1 97.06 408 GLY A O 1
ATOM 3227 N N . LEU A 1 409 ? -7.945 -31.641 -23.672 1 96.25 409 LEU A N 1
ATOM 3228 C CA . LEU A 1 409 ? -7.953 -30.828 -24.875 1 96.25 409 LEU A CA 1
ATOM 3229 C C . LEU A 1 409 ? -6.98 -29.656 -24.75 1 96.25 409 LEU A C 1
ATOM 3231 O O . LEU A 1 409 ? -6.523 -29.344 -23.641 1 96.25 409 LEU A O 1
ATOM 3235 N N . GLY A 1 410 ? -6.582 -29.156 -25.938 1 93.69 410 GLY A N 1
ATOM 3236 C CA . GLY A 1 410 ? -5.652 -28.047 -26.016 1 93.69 410 GLY A CA 1
ATOM 3237 C C . GLY A 1 410 ? -6.344 -26.703 -26.141 1 93.69 410 GLY A C 1
ATOM 3238 O O . GLY A 1 410 ? -7.375 -26.469 -25.516 1 93.69 410 GLY A O 1
ATOM 3239 N N . LEU A 1 411 ? -5.727 -25.812 -26.828 1 89.38 411 LEU A N 1
ATOM 3240 C CA . LEU A 1 411 ? -6.184 -24.438 -26.969 1 89.38 411 LEU A CA 1
ATOM 3241 C C . LEU A 1 411 ? -7.605 -24.391 -27.531 1 89.38 411 LEU A C 1
ATOM 3243 O O . LEU A 1 411 ? -7.891 -24.984 -28.562 1 89.38 411 LEU A O 1
ATOM 3247 N N . ASP A 1 412 ? -8.484 -23.797 -26.828 1 89.19 412 ASP A N 1
ATOM 3248 C CA . ASP A 1 412 ? -9.875 -23.547 -27.172 1 89.19 412 ASP A CA 1
ATOM 3249 C C . ASP A 1 412 ? -10.625 -24.844 -27.438 1 89.19 412 ASP A C 1
ATOM 3251 O O . ASP A 1 412 ? -11.578 -24.875 -28.219 1 89.19 412 ASP A O 1
ATOM 3255 N N . ASP A 1 413 ? -10.141 -25.891 -27 1 91.5 413 ASP A N 1
ATOM 3256 C CA . ASP A 1 413 ? -10.773 -27.203 -27.047 1 91.5 413 ASP A CA 1
ATOM 3257 C C . ASP A 1 413 ? -10.953 -27.672 -28.5 1 91.5 413 ASP A C 1
ATOM 3259 O O . ASP A 1 413 ? -11.953 -28.297 -28.828 1 91.5 413 ASP A O 1
ATOM 3263 N N . LYS A 1 414 ? -10.008 -27.297 -29.281 1 91.38 414 LYS A N 1
ATOM 3264 C CA . LYS A 1 414 ? -10.141 -27.594 -30.703 1 91.38 414 LYS A CA 1
ATOM 3265 C C . LYS A 1 414 ? -9.633 -29 -31.031 1 91.38 414 LYS A C 1
ATOM 3267 O O . LYS A 1 414 ? -10.07 -29.609 -32 1 91.38 414 LYS A O 1
ATOM 3272 N N . ALA A 1 415 ? -8.703 -29.406 -30.281 1 94.38 415 ALA A N 1
ATOM 3273 C CA . ALA A 1 415 ? -8.094 -30.719 -30.484 1 94.38 415 ALA A CA 1
ATOM 3274 C C . ALA A 1 415 ? -7.465 -31.25 -29.203 1 94.38 415 ALA A C 1
ATOM 3276 O O . ALA A 1 415 ? -7.371 -30.516 -28.203 1 94.38 415 ALA A O 1
ATOM 3277 N N . VAL A 1 416 ? -7.125 -32.5 -29.234 1 95.62 416 VAL A N 1
ATOM 3278 C CA . VAL A 1 416 ? -6.426 -33.094 -28.109 1 95.62 416 VAL A CA 1
ATOM 3279 C C . VAL A 1 416 ? -5.109 -32.344 -27.859 1 95.62 416 VAL A C 1
ATOM 3281 O O . VAL A 1 416 ? -4.422 -31.969 -28.812 1 95.62 416 VAL A O 1
ATOM 3284 N N . TRP A 1 417 ? -4.793 -32.156 -26.656 1 96.44 417 TRP A N 1
ATOM 3285 C CA . TRP A 1 417 ? -3.607 -31.406 -26.234 1 96.44 417 TRP A CA 1
ATOM 3286 C C . TRP A 1 417 ? -2.336 -32.125 -26.672 1 96.44 417 TRP A C 1
ATOM 3288 O O . TRP A 1 417 ? -2.158 -33.312 -26.406 1 96.44 417 TRP A O 1
ATOM 3298 N N . THR A 1 418 ? -1.43 -31.438 -27.453 1 93.69 418 THR A N 1
ATOM 3299 C CA . THR A 1 418 ? -0.197 -32.031 -27.969 1 93.69 418 THR A CA 1
ATOM 3300 C C . THR A 1 418 ? 1.023 -31.328 -27.359 1 93.69 418 THR A C 1
ATOM 3302 O O . THR A 1 418 ? 2.158 -31.75 -27.594 1 93.69 418 THR A O 1
ATOM 3305 N N . CYS A 1 419 ? 0.905 -30.219 -26.656 1 95.06 419 CYS A N 1
ATOM 3306 C CA . CYS A 1 419 ? 1.93 -29.438 -25.969 1 95.06 419 CYS A CA 1
ATOM 3307 C C . CYS A 1 419 ? 3.17 -29.281 -26.844 1 95.06 419 CYS A C 1
ATOM 3309 O O . CYS A 1 419 ? 4.238 -29.797 -26.516 1 95.06 419 CYS A O 1
ATOM 3311 N N . PRO A 1 420 ? 3.162 -28.453 -27.828 1 95.06 420 PRO A N 1
ATOM 3312 C CA . PRO A 1 420 ? 4.32 -28.25 -28.703 1 95.06 420 PRO A CA 1
ATOM 3313 C C . PRO A 1 420 ? 5.559 -27.797 -27.938 1 95.06 420 PRO A C 1
ATOM 3315 O O . PRO A 1 420 ? 6.688 -28.047 -28.375 1 95.06 420 PRO A O 1
ATOM 3318 N N . SER A 1 421 ? 5.434 -27.172 -26.828 1 96.38 421 SER A N 1
ATOM 3319 C CA . SER A 1 421 ? 6.543 -26.672 -26.031 1 96.38 421 SER A CA 1
ATOM 3320 C C . SER A 1 421 ? 7.434 -27.828 -25.547 1 96.38 421 SER A C 1
ATOM 3322 O O . SER A 1 421 ? 8.617 -27.625 -25.297 1 96.38 421 SER A O 1
ATOM 3324 N N . LEU A 1 422 ? 6.895 -29.016 -25.469 1 97.31 422 LEU A N 1
ATOM 3325 C CA . LEU A 1 422 ? 7.648 -30.172 -24.969 1 97.31 422 LEU A CA 1
ATOM 3326 C C . LEU A 1 422 ? 7.984 -31.125 -26.109 1 97.31 422 LEU A C 1
ATOM 3328 O O . LEU A 1 422 ? 8.273 -32.312 -25.875 1 97.31 422 LEU A O 1
ATOM 3332 N N . ALA A 1 423 ? 7.984 -30.578 -27.344 1 95.44 423 ALA A N 1
ATOM 3333 C CA . ALA A 1 423 ? 8.18 -31.422 -28.516 1 95.44 423 ALA A CA 1
ATOM 3334 C C . ALA A 1 423 ? 9.57 -32.062 -28.516 1 95.44 423 ALA A C 1
ATOM 3336 O O . ALA A 1 423 ? 9.766 -33.125 -29.094 1 95.44 423 ALA A O 1
ATOM 3337 N N . ASN A 1 424 ? 10.531 -31.406 -27.844 1 96.44 424 ASN A N 1
ATOM 3338 C CA . ASN A 1 424 ? 11.898 -31.906 -27.828 1 96.44 424 ASN A CA 1
ATOM 3339 C C . ASN A 1 424 ? 12.148 -32.781 -26.609 1 96.44 424 ASN A C 1
ATOM 3341 O O . ASN A 1 424 ? 13.297 -33.062 -26.266 1 96.44 424 ASN A O 1
ATOM 3345 N N . TRP A 1 425 ? 11.164 -33.188 -25.938 1 97.69 425 TRP A N 1
ATOM 3346 C CA . TRP A 1 425 ? 11.297 -33.938 -24.703 1 97.69 425 TRP A CA 1
ATOM 3347 C C . TRP A 1 425 ? 10.492 -35.25 -24.781 1 97.69 425 TRP A C 1
ATOM 3349 O O . TRP A 1 425 ? 9.414 -35.281 -25.391 1 97.69 425 TRP A O 1
ATOM 3359 N N . GLN A 1 426 ? 10.977 -36.281 -24.188 1 96.5 426 GLN A N 1
ATOM 3360 C CA . GLN A 1 426 ? 10.305 -37.562 -24.125 1 96.5 426 GLN A CA 1
ATOM 3361 C C . GLN A 1 426 ? 9.93 -37.938 -22.688 1 96.5 426 GLN A C 1
ATOM 3363 O O . GLN A 1 426 ? 10.781 -37.875 -21.797 1 96.5 426 GLN A O 1
ATOM 3368 N N . LEU A 1 427 ? 8.695 -38.188 -22.469 1 96.5 427 LEU A N 1
ATOM 3369 C CA . LEU A 1 427 ? 8.211 -38.625 -21.156 1 96.5 427 LEU A CA 1
ATOM 3370 C C . LEU A 1 427 ? 8.672 -40.031 -20.859 1 96.5 427 LEU A C 1
ATOM 3372 O O . LEU A 1 427 ? 8.531 -40.938 -21.703 1 96.5 427 LEU A O 1
ATOM 3376 N N . LYS A 1 428 ? 9.289 -40.219 -19.703 1 94 428 LYS A N 1
ATOM 3377 C CA . LYS A 1 428 ? 9.797 -41.531 -19.281 1 94 428 LYS A CA 1
ATOM 3378 C C . LYS A 1 428 ? 9.57 -41.75 -17.781 1 94 428 LYS A C 1
ATOM 3380 O O . LYS A 1 428 ? 9.414 -40.781 -17.031 1 94 428 LYS A O 1
ATOM 3385 N N . HIS A 1 429 ? 9.43 -43 -17.469 1 93.5 429 HIS A N 1
ATOM 3386 C CA . HIS A 1 429 ? 9.398 -43.406 -16.062 1 93.5 429 HIS A CA 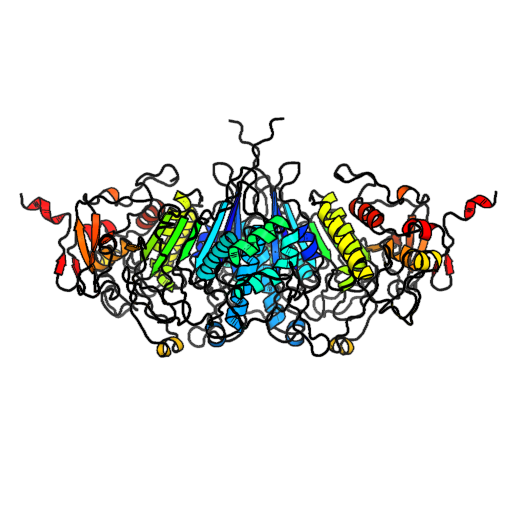1
ATOM 3387 C C . HIS A 1 429 ? 10.727 -44.031 -15.641 1 93.5 429 HIS A C 1
ATOM 3389 O O . HIS A 1 429 ? 11.32 -44.812 -16.391 1 93.5 429 HIS A O 1
ATOM 3395 N N . THR A 1 430 ? 11.25 -43.625 -14.508 1 94 430 THR A N 1
ATOM 3396 C CA . THR A 1 430 ? 12.562 -44.062 -14.062 1 94 430 THR A CA 1
ATOM 3397 C C . THR A 1 430 ? 12.539 -44.375 -12.57 1 94 430 THR A C 1
ATOM 3399 O O . THR A 1 430 ? 11.633 -43.969 -11.852 1 94 430 THR A O 1
ATOM 3402 N N . ASN A 1 431 ? 13.477 -45.219 -12.094 1 92.75 431 ASN A N 1
ATOM 3403 C CA . ASN A 1 431 ? 13.633 -45.5 -10.672 1 92.75 431 ASN A CA 1
ATOM 3404 C C . ASN A 1 431 ? 14.695 -44.625 -10.023 1 92.75 431 ASN A C 1
ATOM 3406 O O . ASN A 1 431 ? 14.992 -44.781 -8.836 1 92.75 431 ASN A O 1
ATOM 3410 N N . GLU A 1 432 ? 15.188 -43.719 -10.773 1 93 432 GLU A N 1
ATOM 3411 C CA . GLU A 1 432 ? 16.156 -42.781 -10.211 1 93 432 GLU A CA 1
ATOM 3412 C C . GLU A 1 432 ? 15.531 -41.938 -9.125 1 93 432 GLU A C 1
ATOM 3414 O O . GLU A 1 432 ? 14.328 -41.656 -9.156 1 93 432 GLU A O 1
ATOM 3419 N N . THR A 1 433 ? 16.391 -41.562 -8.188 1 91.81 433 THR A N 1
ATOM 3420 C CA . THR A 1 433 ? 15.93 -40.719 -7.094 1 91.81 433 THR A CA 1
ATOM 3421 C C . THR A 1 433 ? 16.297 -39.281 -7.336 1 91.81 433 THR A C 1
ATOM 3423 O O . THR A 1 433 ? 17.391 -38.969 -7.844 1 91.81 433 THR A O 1
ATOM 3426 N N . PHE A 1 434 ? 15.414 -38.406 -7.027 1 92.56 434 PHE A N 1
ATOM 3427 C CA . PHE A 1 434 ? 15.625 -36.969 -7.141 1 92.56 434 PHE A CA 1
ATOM 3428 C C . PHE A 1 434 ? 15.273 -36.281 -5.836 1 92.56 434 PHE A C 1
ATOM 3430 O O . PHE A 1 434 ? 14.367 -36.688 -5.121 1 92.56 434 PHE A O 1
ATOM 3437 N N . LYS A 1 435 ? 16.031 -35.281 -5.504 1 90.75 435 LYS A N 1
ATOM 3438 C CA . LYS A 1 435 ? 15.742 -34.469 -4.316 1 90.75 435 LYS A CA 1
ATOM 3439 C C . LYS A 1 435 ? 14.516 -33.594 -4.535 1 90.75 435 LYS A C 1
ATOM 3441 O O . LYS A 1 435 ? 14.445 -32.875 -5.527 1 90.75 435 LYS A O 1
ATOM 3446 N N . ASP A 1 436 ? 13.539 -33.719 -3.633 1 93.19 436 ASP A N 1
ATOM 3447 C CA . ASP A 1 436 ? 12.344 -32.875 -3.67 1 93.19 436 ASP A CA 1
ATOM 3448 C C . ASP A 1 436 ? 12.344 -31.875 -2.527 1 93.19 436 ASP A C 1
ATOM 3450 O O . ASP A 1 436 ? 12.656 -32.219 -1.387 1 93.19 436 ASP A O 1
ATOM 3454 N N . PRO A 1 437 ? 12.039 -30.688 -2.846 1 90.56 437 PRO A N 1
ATOM 3455 C CA . PRO A 1 437 ? 12.125 -29.641 -1.827 1 90.56 437 PRO A CA 1
ATOM 3456 C C . PRO A 1 437 ? 11.055 -29.766 -0.744 1 90.56 437 PRO A C 1
ATOM 3458 O O . PRO A 1 437 ? 11.258 -29.328 0.388 1 90.56 437 PRO A O 1
ATOM 3461 N N . ILE A 1 438 ? 9.898 -30.297 -1.053 1 94.62 438 ILE A N 1
ATOM 3462 C CA . ILE A 1 438 ? 8.812 -30.453 -0.091 1 94.62 438 ILE A CA 1
ATOM 3463 C C . ILE A 1 438 ? 8.633 -31.938 0.246 1 94.62 438 ILE A C 1
ATOM 3465 O O . ILE A 1 438 ? 8.344 -32.75 -0.635 1 94.62 438 ILE A O 1
ATOM 3469 N N . PRO A 1 439 ? 8.797 -32.25 1.503 1 91.31 439 PRO A N 1
ATOM 3470 C CA . PRO A 1 439 ? 8.594 -33.625 1.895 1 91.31 439 PRO A CA 1
ATOM 3471 C C . PRO A 1 439 ? 7.148 -34.094 1.729 1 91.31 439 PRO A C 1
ATOM 3473 O O . PRO A 1 439 ? 6.234 -33.281 1.702 1 91.31 439 PRO A O 1
ATOM 3476 N N . HIS A 1 440 ? 6.992 -35.344 1.639 1 88.81 440 HIS A N 1
ATOM 3477 C CA . HIS A 1 440 ? 5.668 -35.938 1.439 1 88.81 440 HIS A CA 1
ATOM 3478 C C . HIS A 1 440 ? 4.754 -35.625 2.623 1 88.81 440 HIS A C 1
ATOM 3480 O O . HIS A 1 440 ? 3.572 -35.312 2.439 1 88.81 440 HIS A O 1
ATOM 3486 N N . ASP A 1 441 ? 5.32 -35.719 3.828 1 89.62 441 ASP A N 1
ATOM 3487 C CA . ASP A 1 441 ? 4.559 -35.469 5.047 1 89.62 441 ASP A CA 1
ATOM 3488 C C . ASP A 1 441 ? 5.191 -34.344 5.859 1 89.62 441 ASP A C 1
ATOM 3490 O O . ASP A 1 441 ? 5.762 -34.562 6.926 1 89.62 441 ASP A O 1
ATOM 3494 N N . PRO A 1 442 ? 4.973 -33.156 5.371 1 94.19 442 PRO A N 1
ATOM 3495 C CA . PRO A 1 442 ? 5.621 -32.062 6.102 1 94.19 442 PRO A CA 1
ATOM 3496 C C . PRO A 1 442 ? 4.949 -31.766 7.438 1 94.19 442 PRO A C 1
ATOM 3498 O O . PRO A 1 442 ? 3.721 -31.828 7.547 1 94.19 442 PRO A O 1
ATOM 3501 N N . SER A 1 443 ? 5.68 -31.297 8.438 1 91.12 443 SER A N 1
ATOM 3502 C CA . SER A 1 443 ? 5.188 -31.016 9.781 1 91.12 443 SER A CA 1
ATOM 3503 C C . SER A 1 443 ? 4.32 -29.766 9.812 1 91.12 443 SER A C 1
ATOM 3505 O O . SER A 1 443 ? 3.508 -29.594 10.719 1 91.12 443 SER A O 1
ATOM 3507 N N . TRP A 1 444 ? 4.488 -28.938 8.812 1 91 444 TRP A N 1
ATOM 3508 C CA . TRP A 1 444 ? 3.775 -27.656 8.836 1 91 444 TRP A CA 1
ATOM 3509 C C . TRP A 1 444 ? 2.367 -27.812 8.273 1 91 444 TRP A C 1
ATOM 3511 O O . TRP A 1 444 ? 1.562 -26.875 8.336 1 91 444 TRP A O 1
ATOM 3521 N N . TRP A 1 445 ? 2.059 -28.938 7.652 1 94.25 445 TRP A N 1
ATOM 3522 C CA . TRP A 1 445 ? 0.709 -29.172 7.145 1 94.25 445 TRP A CA 1
ATOM 3523 C C . TRP A 1 445 ? -0.281 -29.328 8.297 1 94.25 445 TRP A C 1
ATOM 3525 O O . TRP A 1 445 ? -0.091 -30.172 9.172 1 94.25 445 TRP A O 1
ATOM 3535 N N . GLN A 1 446 ? -1.368 -28.5 8.266 1 87.94 446 GLN A N 1
ATOM 3536 C CA . GLN A 1 446 ? -2.371 -28.531 9.328 1 87.94 446 GLN A CA 1
ATOM 3537 C C . GLN A 1 446 ? -3.74 -28.906 8.781 1 87.94 446 GLN A C 1
ATOM 3539 O O . GLN A 1 446 ? -4.758 -28.734 9.453 1 87.94 446 GLN A O 1
ATOM 3544 N N . GLY A 1 447 ? -3.785 -29.391 7.559 1 91.94 447 GLY A N 1
ATOM 3545 C CA . GLY A 1 447 ? -5.051 -29.766 6.953 1 91.94 447 GLY A CA 1
ATOM 3546 C C . GLY A 1 447 ? -5.43 -31.203 7.227 1 91.94 447 GLY A C 1
ATOM 3547 O O . GLY A 1 447 ? -4.84 -31.859 8.094 1 91.94 447 GLY A O 1
ATOM 3548 N N . PRO A 1 448 ? -6.488 -31.703 6.645 1 93.25 448 PRO A N 1
ATOM 3549 C CA . PRO A 1 448 ? -6.938 -33.094 6.836 1 93.25 448 PRO A CA 1
ATOM 3550 C C . PRO A 1 448 ? -5.941 -34.125 6.293 1 93.25 448 PRO A C 1
ATOM 3552 O O . PRO A 1 448 ? -5.027 -33.75 5.551 1 93.25 448 PRO A O 1
ATOM 3555 N N . PRO A 1 449 ? -6.125 -35.312 6.727 1 91.44 449 PRO A N 1
ATOM 3556 C CA . PRO A 1 449 ? -5.273 -36.344 6.164 1 91.44 449 PRO A CA 1
ATOM 3557 C C . PRO A 1 449 ? -5.379 -36.438 4.645 1 91.44 449 PRO A C 1
ATOM 3559 O O . PRO A 1 449 ? -6.434 -36.156 4.074 1 91.44 449 PRO A O 1
ATOM 3562 N N . ASP A 1 450 ? -4.266 -36.875 4.055 1 91.06 450 ASP A N 1
ATOM 3563 C CA . ASP A 1 450 ? -4.195 -36.969 2.602 1 91.06 450 ASP A CA 1
ATOM 3564 C C . ASP A 1 450 ? -5.062 -38.094 2.086 1 91.06 450 ASP A C 1
ATOM 3566 O O . ASP A 1 450 ? -4.797 -39.281 2.381 1 91.06 450 ASP A O 1
ATOM 3570 N N . GLU A 1 451 ? -6.078 -37.844 1.36 1 88.62 451 GLU A N 1
ATOM 3571 C CA . GLU A 1 451 ? -6.953 -38.844 0.744 1 88.62 451 GLU A CA 1
ATOM 3572 C C . GLU A 1 451 ? -6.98 -38.688 -0.774 1 88.62 451 GLU A C 1
ATOM 3574 O O . GLU A 1 451 ? -7.941 -39.094 -1.428 1 88.62 451 GLU A O 1
ATOM 3579 N N . SER A 1 452 ? -5.938 -38.062 -1.348 1 86.5 452 SER A N 1
ATOM 3580 C CA . SER A 1 452 ? -5.906 -37.75 -2.771 1 86.5 452 SER A CA 1
ATOM 3581 C C . SER A 1 452 ? -5.602 -38.969 -3.607 1 86.5 452 SER A C 1
ATOM 3583 O O . SER A 1 452 ? -5.844 -39 -4.816 1 86.5 452 SER A O 1
ATOM 3585 N N . GLY A 1 453 ? -4.938 -40.031 -2.967 1 85.44 453 GLY A N 1
ATOM 3586 C CA . GLY A 1 453 ? -4.527 -41.25 -3.668 1 85.44 453 GLY A CA 1
ATOM 3587 C C . GLY A 1 453 ? -3.125 -41.156 -4.238 1 85.44 453 GLY A C 1
ATOM 3588 O O . GLY A 1 453 ? -2.605 -42.125 -4.777 1 85.44 453 GLY A O 1
ATOM 3589 N N . VAL A 1 454 ? -2.434 -40.031 -4.109 1 86.56 454 VAL A N 1
ATOM 3590 C CA . VAL A 1 454 ? -1.105 -39.812 -4.676 1 86.56 454 VAL A CA 1
ATOM 3591 C C . VAL A 1 454 ? -0.125 -40.812 -4.09 1 86.56 454 VAL A C 1
ATOM 3593 O O . VAL A 1 454 ? 0.801 -41.25 -4.777 1 86.56 454 VAL A O 1
ATOM 3596 N N . ASP A 1 455 ? -0.374 -41.219 -2.846 1 79.5 455 ASP A N 1
ATOM 3597 C CA . ASP A 1 455 ? 0.505 -42.156 -2.166 1 79.5 455 ASP A CA 1
ATOM 3598 C C . ASP A 1 455 ? 0.366 -43.562 -2.758 1 79.5 455 ASP A C 1
ATOM 3600 O O . ASP A 1 455 ? 1.198 -44.438 -2.502 1 79.5 455 ASP A O 1
ATOM 3604 N N . LYS A 1 456 ? -0.644 -43.75 -3.523 1 74.31 456 LYS A N 1
ATOM 3605 C CA . LYS A 1 456 ? -0.875 -45.031 -4.145 1 74.31 456 LYS A CA 1
ATOM 3606 C C . LYS A 1 456 ? -0.119 -45.156 -5.465 1 74.31 456 LYS A C 1
ATOM 3608 O O . LYS A 1 456 ? -0.185 -46.188 -6.129 1 74.31 456 LYS A O 1
ATOM 3613 N N . GLN A 1 457 ? 0.534 -44.094 -5.77 1 70.38 457 GLN A N 1
ATOM 3614 C CA . GLN A 1 457 ? 1.328 -44.125 -6.992 1 70.38 457 GLN A CA 1
ATOM 3615 C C . GLN A 1 457 ? 2.455 -45.156 -6.898 1 70.38 457 GLN A C 1
ATOM 3617 O O . GLN A 1 457 ? 3.014 -45.375 -5.82 1 70.38 457 GLN A O 1
ATOM 3622 N N . GLU A 1 458 ? 2.691 -45.719 -8.055 1 70.44 458 GLU A N 1
ATOM 3623 C CA . GLU A 1 458 ? 3.787 -46.656 -8.141 1 70.44 458 GLU A CA 1
ATOM 3624 C C . GLU A 1 458 ? 5.129 -46 -7.84 1 70.44 458 GLU A C 1
ATOM 3626 O O . GLU A 1 458 ? 5.285 -44.781 -8.023 1 70.44 458 GLU A O 1
ATOM 3631 N N . SER A 1 459 ? 6.008 -46.875 -7.359 1 79.81 459 SER A N 1
ATOM 3632 C CA . SER A 1 459 ? 7.352 -46.406 -7.074 1 79.81 459 SER A CA 1
ATOM 3633 C C . SER A 1 459 ? 8.023 -45.844 -8.336 1 79.81 459 SER A C 1
ATOM 3635 O O . SER A 1 459 ? 7.617 -46.188 -9.453 1 79.81 459 SER A O 1
ATOM 3637 N N . GLY A 1 460 ? 8.93 -44.906 -8.156 1 88.75 460 GLY A N 1
ATOM 3638 C CA . GLY A 1 460 ? 9.648 -44.312 -9.266 1 88.75 460 GLY A CA 1
ATOM 3639 C C . GLY A 1 460 ? 9.281 -42.875 -9.5 1 88.75 460 GLY A C 1
ATOM 3640 O O . GLY A 1 460 ? 8.695 -42.219 -8.633 1 88.75 460 GLY A O 1
ATOM 3641 N N . ARG A 1 461 ? 9.852 -42.406 -10.664 1 93.25 461 ARG A N 1
ATOM 3642 C CA . ARG A 1 461 ? 9.656 -40.969 -10.969 1 93.25 461 ARG A CA 1
ATOM 3643 C C . ARG A 1 461 ? 9.414 -40.781 -12.461 1 93.25 461 ARG A C 1
ATOM 3645 O O . ARG A 1 461 ? 10.016 -41.438 -13.289 1 93.25 461 ARG A O 1
ATOM 3652 N N . TRP A 1 462 ? 8.406 -39.969 -12.773 1 95.12 462 TRP A N 1
ATOM 3653 C CA . TRP A 1 462 ? 8.25 -39.531 -14.148 1 95.12 462 TRP A CA 1
ATOM 3654 C C . TRP A 1 462 ? 9.234 -38.406 -14.469 1 95.12 462 TRP A C 1
ATOM 3656 O O . TRP A 1 462 ? 9.469 -37.5 -13.641 1 95.12 462 TRP A O 1
ATOM 3666 N N . ILE A 1 463 ? 9.898 -38.5 -15.617 1 97 463 ILE A N 1
ATOM 3667 C CA . ILE A 1 463 ? 10.844 -37.469 -16.062 1 97 463 ILE A CA 1
ATOM 3668 C C . ILE A 1 463 ? 10.586 -37.125 -17.531 1 97 463 ILE A C 1
ATOM 3670 O O . ILE A 1 463 ? 9.914 -37.875 -18.234 1 97 463 ILE A O 1
ATOM 3674 N N . TRP A 1 464 ? 10.992 -36 -17.922 1 98 464 TRP A N 1
ATOM 3675 C CA . TRP A 1 464 ? 11.078 -35.594 -19.312 1 98 464 TRP A CA 1
ATOM 3676 C C . TRP A 1 464 ? 12.531 -35.5 -19.766 1 98 464 TRP A C 1
ATOM 3678 O O . TRP A 1 464 ? 13.258 -34.594 -19.344 1 98 464 TRP A O 1
ATOM 3688 N N . GLU A 1 465 ? 12.945 -36.406 -20.578 1 97.12 465 GLU A N 1
ATOM 3689 C CA . GLU A 1 465 ? 14.328 -36.469 -21.062 1 97.12 465 GLU A CA 1
ATOM 3690 C C . GLU A 1 465 ? 14.461 -35.812 -22.438 1 97.12 465 GLU A C 1
ATOM 3692 O O . GLU A 1 465 ? 13.625 -36.062 -23.312 1 97.12 465 GLU A O 1
ATOM 3697 N N . TYR A 1 466 ? 15.508 -35.031 -22.562 1 97.81 466 TYR A N 1
ATOM 3698 C CA . TYR A 1 466 ? 15.727 -34.344 -23.844 1 97.81 466 TYR A CA 1
ATOM 3699 C C . TYR A 1 466 ? 15.867 -35.375 -24.969 1 97.81 466 TYR A C 1
ATOM 3701 O O . TYR A 1 466 ? 16.625 -36.344 -24.859 1 97.81 466 TYR A O 1
ATOM 3709 N N . ALA A 1 467 ? 15.125 -35.125 -26.078 1 96.25 467 ALA A N 1
ATOM 3710 C CA . ALA A 1 467 ? 15.125 -36 -27.234 1 96.25 467 ALA A CA 1
ATOM 3711 C C . ALA A 1 467 ? 15.203 -35.219 -28.547 1 96.25 467 ALA A C 1
ATOM 3713 O O . ALA A 1 467 ? 14.844 -35.75 -29.594 1 96.25 467 ALA A O 1
ATOM 3714 N N . GLY A 1 468 ? 15.539 -34 -28.438 1 95.31 468 GLY A N 1
ATOM 3715 C CA . GLY A 1 468 ? 15.711 -33.156 -29.625 1 95.31 468 GLY A CA 1
ATOM 3716 C C . GLY A 1 468 ? 17.047 -33.375 -30.312 1 95.31 468 GLY A C 1
ATOM 3717 O O . GLY A 1 468 ? 17.766 -34.344 -30 1 95.31 468 GLY A O 1
ATOM 3718 N N . PRO A 1 469 ? 17.344 -32.531 -31.328 1 95.31 469 PRO A N 1
ATOM 3719 C CA . PRO A 1 469 ? 18.641 -32.625 -32 1 95.31 469 PRO A CA 1
ATOM 3720 C C . PRO A 1 469 ? 19.828 -32.438 -31.078 1 95.31 469 PRO A C 1
ATOM 3722 O O . PRO A 1 469 ? 19.797 -31.547 -30.219 1 95.31 469 PRO A O 1
ATOM 3725 N N . GLN A 1 470 ? 20.812 -33.188 -31.312 1 93.88 470 GLN A N 1
ATOM 3726 C CA . GLN A 1 470 ? 22 -33.156 -30.453 1 93.88 470 GLN A CA 1
ATOM 3727 C C . GLN A 1 470 ? 22.672 -31.797 -30.469 1 93.88 470 GLN A C 1
ATOM 3729 O O . GLN A 1 470 ? 23.172 -31.328 -29.453 1 93.88 470 GLN A O 1
ATOM 3734 N N . GLY A 1 471 ? 22.609 -31.141 -31.562 1 92.06 471 GLY A N 1
ATOM 3735 C CA . GLY A 1 471 ? 23.234 -29.828 -31.703 1 92.06 471 GLY A CA 1
ATOM 3736 C C . GLY A 1 471 ? 22.516 -28.734 -30.938 1 92.06 471 GLY A C 1
ATOM 3737 O O . GLY A 1 471 ? 23.078 -27.688 -30.656 1 92.06 471 GLY A O 1
ATOM 3738 N N . ALA A 1 472 ? 21.328 -29.062 -30.531 1 93.94 472 ALA A N 1
ATOM 3739 C CA . ALA A 1 472 ? 20.516 -28.078 -29.844 1 93.94 472 ALA A CA 1
ATOM 3740 C C . ALA A 1 472 ? 20.297 -28.453 -28.391 1 93.94 472 ALA A C 1
ATOM 3742 O O . ALA A 1 472 ? 19.5 -27.828 -27.688 1 93.94 472 ALA A O 1
ATOM 3743 N N . ALA A 1 473 ? 21.016 -29.484 -27.938 1 95.81 473 ALA A N 1
ATOM 3744 C CA . ALA A 1 473 ? 20.859 -29.969 -26.578 1 95.81 473 ALA A CA 1
ATOM 3745 C C . ALA A 1 473 ? 21.547 -29.047 -25.578 1 95.81 473 ALA A C 1
ATOM 3747 O O . ALA A 1 473 ? 22.578 -28.453 -25.891 1 95.81 473 ALA A O 1
ATOM 3748 N N . PRO A 1 474 ? 20.922 -28.938 -24.375 1 95.25 474 PRO A N 1
ATOM 3749 C CA . PRO A 1 474 ? 21.625 -28.188 -23.344 1 95.25 474 PRO A CA 1
ATOM 3750 C C . PRO A 1 474 ? 23.047 -28.688 -23.109 1 95.25 474 PRO A C 1
ATOM 3752 O O . PRO A 1 474 ? 23.297 -29.891 -23.156 1 95.25 474 PRO A O 1
ATOM 3755 N N . THR A 1 475 ? 23.984 -27.703 -22.812 1 92.25 475 THR A N 1
ATOM 3756 C CA . THR A 1 475 ? 25.391 -28.031 -22.609 1 92.25 475 THR A CA 1
ATOM 3757 C C . THR A 1 475 ? 25.578 -28.875 -21.359 1 92.25 475 THR A C 1
ATOM 3759 O O . THR A 1 475 ? 26.375 -29.812 -21.359 1 92.25 475 THR A O 1
ATOM 3762 N N . ASP A 1 476 ? 24.953 -28.609 -20.344 1 92.94 476 ASP A N 1
ATOM 3763 C CA . ASP A 1 476 ? 24.984 -29.375 -19.109 1 92.94 476 ASP A CA 1
ATOM 3764 C C . ASP A 1 476 ? 24.078 -30.594 -19.188 1 92.94 476 ASP A C 1
ATOM 3766 O O . ASP A 1 476 ? 22.844 -30.453 -19.281 1 92.94 476 ASP A O 1
ATOM 3770 N N . PRO A 1 477 ? 24.516 -31.75 -19.078 1 93.25 477 PRO A N 1
ATOM 3771 C CA . PRO A 1 477 ? 23.703 -32.969 -19.156 1 93.25 477 PRO A CA 1
ATOM 3772 C C . PRO A 1 477 ? 22.625 -33 -18.078 1 93.25 477 PRO A C 1
ATOM 3774 O O . PRO A 1 477 ? 21.562 -33.594 -18.281 1 93.25 477 PRO A O 1
ATOM 3777 N N . LYS A 1 478 ? 22.891 -32.406 -16.984 1 91.62 478 LYS A N 1
ATOM 3778 C CA . LYS A 1 478 ? 21.906 -32.406 -15.906 1 91.62 478 LYS A CA 1
ATOM 3779 C C . LYS A 1 478 ? 20.641 -31.656 -16.312 1 91.62 478 LYS A C 1
ATOM 3781 O O . LYS A 1 478 ? 19.562 -31.906 -15.766 1 91.62 478 LYS A O 1
ATOM 3786 N N . GLN A 1 479 ? 20.797 -30.797 -17.281 1 94.88 479 GLN A N 1
ATOM 3787 C CA . GLN A 1 479 ? 19.656 -30 -17.734 1 94.88 479 GLN A CA 1
ATOM 3788 C C . GLN A 1 479 ? 18.906 -30.703 -18.859 1 94.88 479 GLN A C 1
ATOM 3790 O O . GLN A 1 479 ? 17.953 -30.141 -19.422 1 94.88 479 GLN A O 1
ATOM 3795 N N . ARG A 1 480 ? 19.344 -31.922 -19.172 1 97.38 480 ARG A N 1
ATOM 3796 C CA . ARG A 1 480 ? 18.672 -32.688 -20.203 1 97.38 480 ARG A CA 1
ATOM 3797 C C . ARG A 1 480 ? 17.578 -33.594 -19.609 1 97.38 480 ARG A C 1
ATOM 3799 O O . ARG A 1 480 ? 17.047 -34.469 -20.281 1 97.38 480 ARG A O 1
ATOM 3806 N N . ILE A 1 481 ? 17.344 -33.406 -18.328 1 97.38 481 ILE A N 1
ATOM 3807 C CA . ILE A 1 481 ? 16.266 -34.062 -17.625 1 97.38 481 ILE A CA 1
ATOM 3808 C C . ILE A 1 481 ? 15.438 -33.062 -16.844 1 97.38 481 ILE A C 1
ATOM 3810 O O . ILE A 1 481 ? 15.977 -32.281 -16.062 1 97.38 481 ILE A O 1
ATOM 3814 N N . MET A 1 482 ? 14.203 -33 -17.062 1 98 482 MET A N 1
ATOM 3815 C CA . MET A 1 482 ? 13.25 -32.281 -16.219 1 98 482 MET A CA 1
ATOM 3816 C C . MET A 1 482 ? 12.344 -33.25 -15.469 1 98 482 MET A C 1
ATOM 3818 O O . MET A 1 482 ? 11.594 -34 -16.094 1 98 482 MET A O 1
ATOM 3822 N N . VAL A 1 483 ? 12.398 -33.219 -14.211 1 97.25 483 VAL A N 1
ATOM 3823 C CA . VAL A 1 483 ? 11.672 -34.188 -13.383 1 97.25 483 VAL A CA 1
ATOM 3824 C C . VAL A 1 483 ? 10.234 -33.719 -13.188 1 97.25 483 VAL A C 1
ATOM 3826 O O . VAL A 1 483 ? 9.969 -32.531 -13.156 1 97.25 483 VAL A O 1
ATOM 3829 N N . GLU A 1 484 ? 9.266 -34.625 -13.172 1 96.25 484 GLU A N 1
ATOM 3830 C CA . GLU A 1 484 ? 7.906 -34.281 -12.75 1 96.25 484 GLU A CA 1
ATOM 3831 C C . GLU A 1 484 ? 7.859 -33.938 -11.273 1 96.25 484 GLU A C 1
ATOM 3833 O O . GLU A 1 484 ? 8.352 -34.688 -10.43 1 96.25 484 GLU A O 1
ATOM 3838 N N . GLU A 1 485 ? 7.301 -32.781 -11.047 1 94.19 485 GLU A N 1
ATOM 3839 C CA . GLU A 1 485 ? 7.23 -32.281 -9.68 1 94.19 485 GLU A CA 1
ATOM 3840 C C . GLU A 1 485 ? 6.207 -33.062 -8.852 1 94.19 485 GLU A C 1
ATOM 3842 O O . GLU A 1 485 ? 5.074 -33.281 -9.297 1 94.19 485 GLU A O 1
ATOM 3847 N N . PRO A 1 486 ? 6.605 -33.562 -7.656 1 92.94 486 PRO A N 1
ATOM 3848 C CA . PRO A 1 486 ? 5.582 -34.188 -6.797 1 92.94 486 PRO A CA 1
ATOM 3849 C C . PRO A 1 486 ? 4.594 -33.156 -6.246 1 92.94 486 PRO A C 1
ATOM 3851 O O . PRO A 1 486 ? 4.941 -31.969 -6.098 1 92.94 486 PRO A O 1
ATOM 3854 N N . LEU A 1 487 ? 3.438 -33.594 -5.887 1 96.56 487 LEU A N 1
ATOM 3855 C CA . LEU A 1 487 ? 2.422 -32.688 -5.344 1 96.56 487 LEU A CA 1
ATOM 3856 C C . LEU A 1 487 ? 2.648 -32.469 -3.854 1 96.56 487 LEU A C 1
ATOM 3858 O O . LEU A 1 487 ? 2.822 -33.406 -3.088 1 96.56 487 LEU A O 1
ATOM 3862 N N . GLY A 1 488 ? 2.662 -31.203 -3.443 1 96.88 488 GLY A N 1
ATOM 3863 C CA . GLY A 1 488 ? 2.689 -30.875 -2.027 1 96.88 488 GLY A CA 1
ATOM 3864 C C . GLY A 1 488 ? 1.34 -31.031 -1.352 1 96.88 488 GLY A C 1
ATOM 3865 O O . GLY A 1 488 ? 0.356 -31.391 -1.998 1 96.88 488 GLY A O 1
ATOM 3866 N N . PRO A 1 489 ? 1.255 -30.797 -0.06 1 96.88 489 PRO A N 1
ATOM 3867 C CA . PRO A 1 489 ? 0.023 -31.031 0.696 1 96.88 489 PRO A CA 1
ATOM 3868 C C . PRO A 1 489 ? -1.14 -30.172 0.218 1 96.88 489 PRO A C 1
ATOM 3870 O O . PRO A 1 489 ? -2.279 -30.641 0.153 1 96.88 489 PRO A O 1
ATOM 3873 N N . PHE A 1 490 ? -0.924 -28.844 -0.054 1 97.94 490 PHE A N 1
ATOM 3874 C CA . PHE A 1 490 ? -2.004 -28.016 -0.566 1 97.94 490 PHE A CA 1
ATOM 3875 C C . PHE A 1 490 ? -2.471 -28.516 -1.931 1 97.94 490 PHE A C 1
ATOM 3877 O O . PHE A 1 490 ? -3.67 -28.531 -2.215 1 97.94 490 PHE A O 1
ATOM 3884 N N . GLU A 1 491 ? -1.527 -28.922 -2.797 1 97.81 491 GLU A N 1
ATOM 3885 C CA . GLU A 1 491 ? -1.862 -29.484 -4.105 1 97.81 491 GLU A CA 1
ATOM 3886 C C . GLU A 1 491 ? -2.682 -30.75 -3.969 1 97.81 491 GLU A C 1
ATOM 3888 O O . GLU A 1 491 ? -3.66 -30.953 -4.691 1 97.81 491 GLU A O 1
ATOM 3893 N N . ARG A 1 492 ? -2.283 -31.625 -3.061 1 97.44 492 ARG A N 1
ATOM 3894 C CA . ARG A 1 492 ? -3.01 -32.875 -2.85 1 97.44 492 ARG A CA 1
ATOM 3895 C C . ARG A 1 492 ? -4.414 -32.594 -2.324 1 97.44 492 ARG A C 1
ATOM 3897 O O . ARG A 1 492 ? -5.363 -33.312 -2.684 1 97.44 492 ARG A O 1
ATOM 3904 N N . TYR A 1 493 ? -4.488 -31.625 -1.46 1 97.44 493 TYR A N 1
ATOM 3905 C CA . TYR A 1 493 ? -5.809 -31.266 -0.955 1 97.44 493 TYR A CA 1
ATOM 3906 C C . TYR A 1 493 ? -6.695 -30.734 -2.076 1 97.44 493 TYR A C 1
ATOM 3908 O O . TYR A 1 493 ? -7.871 -31.094 -2.17 1 97.44 493 TYR A O 1
ATOM 3916 N N . LEU A 1 494 ? -6.145 -29.859 -2.922 1 98.12 494 LEU A N 1
ATOM 3917 C CA . LEU A 1 494 ? -6.902 -29.375 -4.07 1 98.12 494 LEU A CA 1
ATOM 3918 C C . LEU A 1 494 ? -7.336 -30.531 -4.961 1 98.12 494 LEU A C 1
ATOM 3920 O O . LEU A 1 494 ? -8.477 -30.562 -5.438 1 98.12 494 LEU A O 1
ATOM 3924 N N . LEU A 1 495 ? -6.395 -31.5 -5.227 1 97.81 495 LEU A N 1
ATOM 3925 C CA . LEU A 1 495 ? -6.707 -32.688 -6.016 1 97.81 495 LEU A CA 1
ATOM 3926 C C . LEU A 1 495 ? -7.879 -33.438 -5.41 1 97.81 495 LEU A C 1
ATOM 3928 O O . LEU A 1 495 ? -8.805 -33.844 -6.121 1 97.81 495 LEU A O 1
ATOM 3932 N N . GLN A 1 496 ? -7.898 -33.625 -4.145 1 96.69 496 GLN A N 1
ATOM 3933 C CA . GLN A 1 496 ? -8.977 -34.312 -3.449 1 96.69 496 GLN A CA 1
ATOM 3934 C C . GLN A 1 496 ? -10.32 -33.625 -3.689 1 96.69 496 GLN A C 1
ATOM 3936 O O . GLN A 1 496 ? -11.344 -34.281 -3.842 1 96.69 496 GLN A O 1
ATOM 3941 N N . LEU A 1 497 ? -10.297 -32.281 -3.689 1 97.06 497 LEU A N 1
ATOM 3942 C CA . LEU A 1 497 ? -11.523 -31.516 -3.824 1 97.06 497 LEU A CA 1
ATOM 3943 C C . LEU A 1 497 ? -12.031 -31.547 -5.262 1 97.06 497 LEU A C 1
ATOM 3945 O O . LEU A 1 497 ? -13.211 -31.281 -5.512 1 97.06 497 LEU A O 1
ATOM 3949 N N . THR A 1 498 ? -11.141 -31.891 -6.277 1 97.69 498 THR A N 1
ATOM 3950 C CA . THR A 1 498 ? -11.523 -31.719 -7.676 1 97.69 498 THR A CA 1
ATOM 3951 C C . THR A 1 498 ? -11.125 -32.938 -8.5 1 97.69 498 THR A C 1
ATOM 3953 O O . THR A 1 498 ? -10.977 -32.844 -9.719 1 97.69 498 THR A O 1
ATOM 3956 N N . GLU A 1 499 ? -10.914 -34.094 -7.934 1 96.56 499 GLU A N 1
ATOM 3957 C CA . GLU A 1 499 ? -10.367 -35.281 -8.562 1 96.56 499 GLU A CA 1
ATOM 3958 C C . GLU A 1 499 ? -11.375 -35.906 -9.531 1 96.56 499 GLU A C 1
ATOM 3960 O O . GLU A 1 499 ? -10.992 -36.656 -10.438 1 96.56 499 GLU A O 1
ATOM 3965 N N . GLY A 1 500 ? -12.656 -35.688 -9.32 1 96.56 500 GLY A N 1
ATOM 3966 C CA . GLY A 1 500 ? -13.688 -36.312 -10.141 1 96.56 500 GLY A CA 1
ATOM 3967 C C . GLY A 1 500 ? -13.859 -37.781 -9.883 1 96.56 500 GLY A C 1
ATOM 3968 O O . GLY A 1 500 ? -13.375 -38.312 -8.867 1 96.56 500 GLY A O 1
ATOM 3969 N N . THR A 1 501 ? -14.695 -38.344 -10.758 1 96.31 501 THR A N 1
ATOM 3970 C CA . THR A 1 501 ? -14.961 -39.781 -10.688 1 96.31 501 THR A CA 1
ATOM 3971 C C . THR A 1 501 ? -14.711 -40.438 -12.047 1 96.31 501 THR A C 1
ATOM 3973 O O . THR A 1 501 ? -15.32 -40.062 -13.047 1 96.31 501 THR A O 1
ATOM 3976 N N . PRO A 1 502 ? -13.945 -41.562 -12.102 1 96 502 PRO A N 1
ATOM 3977 C CA . PRO A 1 502 ? -13.008 -41.938 -11.047 1 96 502 PRO A CA 1
ATOM 3978 C C . PRO A 1 502 ? -11.969 -40.844 -10.766 1 96 502 PRO A C 1
ATOM 3980 O O . PRO A 1 502 ? -11.938 -39.844 -11.461 1 96 502 PRO A O 1
ATOM 3983 N N . ASN A 1 503 ? -11.18 -41.062 -9.742 1 96.19 503 ASN A N 1
ATOM 3984 C CA . ASN A 1 503 ? -10.062 -40.188 -9.445 1 96.19 503 ASN A CA 1
ATOM 3985 C C . ASN A 1 503 ? -9.141 -40 -10.648 1 96.19 503 ASN A C 1
ATOM 3987 O O . ASN A 1 503 ? -8.469 -40.969 -11.055 1 96.19 503 ASN A O 1
ATOM 3991 N N . VAL A 1 504 ? -9.07 -38.812 -11.156 1 97.12 504 VAL A N 1
ATOM 3992 C CA . VAL A 1 504 ? -8.43 -38.562 -12.445 1 97.12 504 VAL A CA 1
ATOM 3993 C C . VAL A 1 504 ? -6.934 -38.844 -12.344 1 97.12 504 VAL A C 1
ATOM 3995 O O . VAL A 1 504 ? -6.312 -39.312 -13.297 1 97.12 504 VAL A O 1
ATOM 3998 N N . TYR A 1 505 ? -6.293 -38.5 -11.234 1 95.75 505 TYR A N 1
ATOM 3999 C CA . TYR A 1 505 ? -4.867 -38.719 -11.039 1 95.75 505 TYR A CA 1
ATOM 4000 C C . TYR A 1 505 ? -4.539 -40.188 -11.047 1 95.75 505 TYR A C 1
ATOM 4002 O O . TYR A 1 505 ? -3.604 -40.625 -11.727 1 95.75 505 TYR A O 1
ATOM 4010 N N . LEU A 1 506 ? -5.285 -41 -10.32 1 93.44 506 LEU A N 1
ATOM 4011 C CA . LEU A 1 506 ? -5.094 -42.438 -10.258 1 93.44 506 LEU A CA 1
ATOM 4012 C C . LEU A 1 506 ? -5.445 -43.094 -11.594 1 93.44 506 LEU A C 1
ATOM 4014 O O . LEU A 1 506 ? -4.773 -44.031 -12.023 1 93.44 506 LEU A O 1
ATOM 4018 N N . PHE A 1 507 ? -6.504 -42.594 -12.156 1 94.94 507 PHE A N 1
ATOM 4019 C CA . PHE A 1 507 ? -6.898 -43.094 -13.469 1 94.94 507 PHE A CA 1
ATOM 4020 C C . PHE A 1 507 ? -5.766 -42.938 -14.477 1 94.94 507 PHE A C 1
ATOM 4022 O O . PHE A 1 507 ? -5.48 -43.844 -15.258 1 94.94 507 PHE A O 1
ATOM 4029 N N . ALA A 1 508 ? -5.094 -41.781 -14.469 1 94.56 508 ALA A N 1
ATOM 4030 C CA . ALA A 1 508 ? -4.008 -41.5 -15.391 1 94.56 508 ALA A CA 1
ATOM 4031 C C . ALA A 1 508 ? -2.869 -42.5 -15.25 1 94.56 508 ALA A C 1
ATOM 4033 O O . ALA A 1 508 ? -2.191 -42.812 -16.234 1 94.56 508 ALA A O 1
ATOM 4034 N N . GLU A 1 509 ? -2.66 -43.031 -14.078 1 91.25 509 GLU A N 1
ATOM 4035 C CA . GLU A 1 509 ? -1.598 -44 -13.812 1 91.25 509 GLU A CA 1
ATOM 4036 C C . GLU A 1 509 ? -1.882 -45.344 -14.484 1 91.25 509 GLU A C 1
ATOM 4038 O O . GLU A 1 509 ? -0.979 -46.156 -14.648 1 91.25 509 GLU A O 1
ATOM 4043 N N . THR A 1 510 ? -3.141 -45.562 -14.898 1 91.81 510 THR A N 1
ATOM 4044 C CA . THR A 1 510 ? -3.537 -46.812 -15.492 1 91.81 510 THR A CA 1
ATOM 4045 C C . THR A 1 510 ? -3.631 -46.719 -17.016 1 91.81 510 THR A C 1
ATOM 4047 O O . THR A 1 510 ? -4.016 -47.656 -17.688 1 91.81 510 THR A O 1
ATOM 4050 N N . GLN A 1 511 ? -3.291 -45.594 -17.5 1 93.44 511 GLN A N 1
ATOM 4051 C CA . GLN A 1 511 ? -3.471 -45.344 -18.938 1 93.44 511 GLN A CA 1
ATOM 4052 C C . GLN A 1 511 ? -2.131 -45.344 -19.672 1 93.44 511 GLN A C 1
ATOM 4054 O O . GLN A 1 511 ? -1.148 -44.812 -19.156 1 93.44 511 GLN A O 1
ATOM 4059 N N . ASP A 1 512 ? -2.145 -46 -20.812 1 94.12 512 ASP A N 1
ATOM 4060 C CA . ASP A 1 512 ? -1.044 -45.781 -21.734 1 94.12 512 ASP A CA 1
ATOM 4061 C C . ASP A 1 512 ? -1.102 -44.344 -22.312 1 94.12 512 ASP A C 1
ATOM 4063 O O . ASP A 1 512 ? -2.186 -43.812 -22.531 1 94.12 512 ASP A O 1
ATOM 4067 N N . ILE A 1 513 ? 0.066 -43.812 -22.438 1 94.88 513 ILE A N 1
ATOM 4068 C CA . ILE A 1 513 ? 0.128 -42.469 -22.984 1 94.88 513 ILE A CA 1
ATOM 4069 C C . ILE A 1 513 ? 0.777 -42.5 -24.375 1 94.88 513 ILE A C 1
ATOM 4071 O O . ILE A 1 513 ? 1.854 -43.062 -24.547 1 94.88 513 ILE A O 1
ATOM 4075 N N . ASP A 1 514 ? 0.071 -42 -25.391 1 90.75 514 ASP A N 1
ATOM 4076 C CA . ASP A 1 514 ? 0.659 -41.781 -26.703 1 90.75 514 ASP A CA 1
ATOM 4077 C C . ASP A 1 514 ? 1.344 -40.438 -26.797 1 90.75 514 ASP A C 1
ATOM 4079 O O . ASP A 1 514 ? 0.683 -39.375 -26.734 1 90.75 514 ASP A O 1
ATOM 4083 N N . TRP A 1 515 ? 2.672 -40.469 -26.875 1 92.31 515 TRP A N 1
ATOM 4084 C CA . TRP A 1 515 ? 3.424 -39.219 -26.938 1 92.31 515 TRP A CA 1
ATOM 4085 C C . TRP A 1 515 ? 4.367 -39.219 -28.141 1 92.31 515 TRP A C 1
ATOM 4087 O O . TRP A 1 515 ? 5.352 -39.969 -28.172 1 92.31 515 TRP A O 1
ATOM 4097 N N . GLN A 1 516 ? 3.959 -38.375 -29.125 1 87.56 516 GLN A N 1
ATOM 4098 C CA . GLN A 1 516 ? 4.77 -38.156 -30.328 1 87.56 516 GLN A CA 1
ATOM 4099 C C . GLN A 1 516 ? 5.082 -39.469 -31.031 1 87.56 516 GLN A C 1
ATOM 4101 O O . GLN A 1 516 ? 6.234 -39.75 -31.359 1 87.56 516 GLN A O 1
ATOM 4106 N N . GLY A 1 517 ? 4.125 -40.219 -31.109 1 83.75 517 GLY A N 1
ATOM 4107 C CA . GLY A 1 517 ? 4.242 -41.469 -31.859 1 83.75 517 GLY A CA 1
ATOM 4108 C C . GLY A 1 517 ? 4.742 -42.625 -31.016 1 83.75 517 GLY A C 1
ATOM 4109 O O . GLY A 1 517 ? 4.785 -43.781 -31.484 1 83.75 517 GLY A O 1
ATOM 4110 N N . ASN A 1 518 ? 5.129 -42.375 -29.812 1 89.12 518 ASN A N 1
ATOM 4111 C CA . ASN A 1 518 ? 5.578 -43.406 -28.891 1 89.12 518 ASN A CA 1
ATOM 4112 C C . ASN A 1 518 ? 4.52 -43.719 -27.844 1 89.12 518 ASN A C 1
ATOM 4114 O O . ASN A 1 518 ? 3.91 -42.812 -27.281 1 89.12 518 ASN A O 1
ATOM 4118 N N . LYS A 1 519 ? 4.312 -44.969 -27.703 1 92.12 519 LYS A N 1
ATOM 4119 C CA . LYS A 1 519 ? 3.41 -45.406 -26.641 1 92.12 519 LYS A CA 1
ATOM 4120 C C . LYS A 1 519 ? 4.16 -45.594 -25.328 1 92.12 519 LYS A C 1
ATOM 4122 O O . LYS A 1 519 ? 5.082 -46.438 -25.25 1 92.12 519 LYS A O 1
ATOM 4127 N N . ILE A 1 520 ? 3.781 -44.906 -24.391 1 93.06 520 ILE A N 1
ATOM 4128 C CA . ILE A 1 520 ? 4.352 -45 -23.047 1 93.06 520 ILE A CA 1
ATOM 4129 C C . ILE A 1 520 ? 3.422 -45.844 -22.156 1 93.06 520 ILE A C 1
ATOM 4131 O O . ILE A 1 520 ? 2.312 -45.406 -21.844 1 93.06 520 ILE A O 1
ATOM 4135 N N . PRO A 1 521 ? 3.877 -46.969 -21.734 1 89.31 521 PRO A N 1
ATOM 4136 C CA . PRO A 1 521 ? 2.984 -47.875 -21 1 89.31 521 PRO A CA 1
ATOM 4137 C C . PRO A 1 521 ? 2.58 -47.312 -19.641 1 89.31 521 PRO A C 1
ATOM 4139 O O . PRO A 1 521 ? 3.365 -46.594 -19 1 89.31 521 PRO A O 1
ATOM 4142 N N . ALA A 1 522 ? 1.388 -47.812 -19.25 1 88.5 522 ALA A N 1
ATOM 4143 C CA . ALA A 1 522 ? 0.905 -47.5 -17.906 1 88.5 522 ALA A CA 1
ATOM 4144 C C . ALA A 1 522 ? 1.773 -48.156 -16.844 1 88.5 522 ALA A C 1
ATOM 4146 O O . ALA A 1 522 ? 2.43 -49.156 -17.094 1 88.5 522 ALA A O 1
ATOM 4147 N N . LEU A 1 523 ? 1.911 -47.531 -15.75 1 76.88 523 LEU A N 1
ATOM 4148 C CA . LEU A 1 523 ? 2.693 -48.125 -14.664 1 76.88 523 LEU A CA 1
ATOM 4149 C C . LEU A 1 523 ? 1.996 -49.344 -14.086 1 76.88 523 LEU A C 1
ATOM 4151 O O . LEU A 1 523 ? 2.654 -50.312 -13.703 1 76.88 523 LEU A O 1
ATOM 4155 N N . ARG A 1 524 ? 0.668 -49.531 -13.742 1 64.69 524 ARG A N 1
ATOM 4156 C CA . ARG A 1 524 ? -0.028 -50.625 -13.094 1 64.69 524 ARG A CA 1
ATOM 4157 C C . ARG A 1 524 ? -0.233 -51.781 -14.07 1 64.69 524 ARG A C 1
ATOM 4159 O O . ARG A 1 524 ? -0.653 -52.875 -13.672 1 64.69 524 ARG A O 1
ATOM 4166 N N . SER A 1 525 ? -0.198 -51.781 -15.375 1 52.69 525 SER A N 1
ATOM 4167 C CA . SER A 1 525 ? -0.476 -52.969 -16.188 1 52.69 525 SER A CA 1
ATOM 4168 C C . SER A 1 525 ? 0.542 -54.062 -15.914 1 52.69 525 SER A C 1
ATOM 4170 O O . SER A 1 525 ? 0.392 -55.188 -16.406 1 52.69 525 SER A O 1
ATOM 4172 N N . ARG A 1 526 ? 1.767 -54 -15.516 1 47.66 526 ARG A N 1
ATOM 4173 C CA . ARG A 1 526 ? 2.783 -55.031 -15.602 1 47.66 526 ARG A CA 1
ATOM 4174 C C . ARG A 1 526 ? 2.439 -56.188 -14.688 1 47.66 526 ARG A C 1
ATOM 4176 O O . ARG A 1 526 ? 3.061 -57.25 -14.773 1 47.66 526 ARG A O 1
ATOM 4183 N N . LYS A 1 527 ? 1.752 -56.156 -13.562 1 44.28 527 LYS A N 1
ATOM 4184 C CA . LYS A 1 527 ? 1.847 -57.312 -12.688 1 44.28 527 LYS A CA 1
ATOM 4185 C C . LYS A 1 527 ? 0.942 -58.438 -13.18 1 44.28 527 LYS A C 1
ATOM 4187 O O . LYS A 1 527 ? 0.836 -59.469 -12.531 1 44.28 527 LYS A O 1
ATOM 4192 N N . ASN A 1 528 ? -0.123 -58.125 -13.984 1 35.19 528 ASN A N 1
ATOM 4193 C CA . ASN A 1 528 ? -0.813 -59.406 -14.07 1 35.19 528 ASN A CA 1
ATOM 4194 C C . ASN A 1 528 ? -0.056 -60.406 -14.953 1 35.19 528 ASN A C 1
ATOM 4196 O O . ASN A 1 528 ? -0.621 -61.406 -15.398 1 35.19 528 ASN A O 1
ATOM 4200 N N . GLY A 1 529 ? 1.042 -60.062 -15.695 1 28.77 529 GLY A N 1
ATOM 4201 C CA . GLY A 1 529 ? 1.549 -61.219 -16.375 1 28.77 529 GLY A CA 1
ATOM 4202 C C . GLY A 1 529 ? 2.104 -62.281 -15.438 1 28.77 529 GLY A C 1
ATOM 4203 O O . GLY A 1 529 ? 2.51 -63.344 -15.867 1 28.77 529 GLY A O 1
ATOM 4204 N N . VAL A 1 530 ? 2.361 -62.219 -14.18 1 25.27 530 VAL A N 1
ATOM 4205 C CA . VAL A 1 530 ? 2.668 -63.531 -13.609 1 25.27 530 VAL A CA 1
ATOM 4206 C C . VAL A 1 530 ? 1.372 -64.25 -13.281 1 25.27 530 VAL A C 1
ATOM 4208 O O . VAL A 1 530 ? 0.396 -63.656 -12.844 1 25.27 530 VAL A O 1
ATOM 4211 N N . MET B 1 1 ? 3.078 -23.234 28.375 1 26.91 1 MET B N 1
ATOM 4212 C CA . MET B 1 1 ? 3.736 -22 27.984 1 26.91 1 MET B CA 1
ATOM 4213 C C . MET B 1 1 ? 2.725 -20.875 27.844 1 26.91 1 MET B C 1
ATOM 4215 O O . MET B 1 1 ? 1.679 -21.047 27.203 1 26.91 1 MET B O 1
ATOM 4219 N N . GLY B 1 2 ? 2.58 -20 28.641 1 34.09 2 GLY B N 1
ATOM 4220 C CA . GLY B 1 2 ? 1.548 -18.984 28.781 1 34.09 2 GLY B CA 1
ATOM 4221 C C . GLY B 1 2 ? 1.321 -18.188 27.516 1 34.09 2 GLY B C 1
ATOM 4222 O O . GLY B 1 2 ? 2.277 -17.797 26.844 1 34.09 2 GLY B O 1
ATOM 4223 N N . SER B 1 3 ? 0.224 -18.266 26.781 1 39.06 3 SER B N 1
ATOM 4224 C CA . SER B 1 3 ? -0.164 -17.688 25.5 1 39.06 3 SER B CA 1
ATOM 4225 C C . SER B 1 3 ? 0.186 -16.203 25.438 1 39.06 3 SER B C 1
ATOM 4227 O O . SER B 1 3 ? -0.224 -15.422 26.297 1 39.06 3 SER B O 1
ATOM 4229 N N . GLN B 1 4 ? 1.376 -15.812 25.328 1 43.53 4 GLN B N 1
ATOM 4230 C CA . GLN B 1 4 ? 1.729 -14.398 25.219 1 43.53 4 GLN B CA 1
ATOM 4231 C C . GLN B 1 4 ? 0.598 -13.594 24.594 1 43.53 4 GLN B C 1
ATOM 4233 O O . GLN B 1 4 ? -0.104 -14.094 23.703 1 43.53 4 GLN B O 1
ATOM 4238 N N . PRO B 1 5 ? 0.084 -12.695 25.359 1 51.34 5 PRO B N 1
ATOM 4239 C CA . PRO B 1 5 ? -0.999 -11.883 24.797 1 51.34 5 PRO B CA 1
ATOM 4240 C C . PRO B 1 5 ? -0.725 -11.438 23.359 1 51.34 5 PRO B C 1
ATOM 4242 O O . PRO B 1 5 ? 0.424 -11.156 23 1 51.34 5 PRO B O 1
ATOM 4245 N N . PRO B 1 6 ? -1.593 -11.758 22.484 1 62.03 6 PRO B N 1
ATOM 4246 C CA . PRO B 1 6 ? -1.408 -11.516 21.047 1 62.03 6 PRO B CA 1
ATOM 4247 C C . PRO B 1 6 ? -0.994 -10.078 20.75 1 62.03 6 PRO B C 1
ATOM 4249 O O . PRO B 1 6 ? -1.53 -9.141 21.344 1 62.03 6 PRO B O 1
ATOM 4252 N N . VAL B 1 7 ? 0.249 -9.844 20.281 1 69.38 7 VAL B N 1
ATOM 4253 C CA . VAL B 1 7 ? 0.801 -8.555 19.875 1 69.38 7 VAL B CA 1
ATOM 4254 C C . VAL B 1 7 ? -0.191 -7.824 18.984 1 69.38 7 VAL B C 1
ATOM 4256 O O . VAL B 1 7 ? -0.722 -8.406 18.031 1 69.38 7 VAL B O 1
ATOM 4259 N N . SER B 1 8 ? -0.708 -6.633 19.516 1 84.31 8 SER B N 1
ATOM 4260 C CA . SER B 1 8 ? -1.556 -5.746 18.719 1 84.31 8 SER B CA 1
ATOM 4261 C C . SER B 1 8 ? -0.721 -4.793 17.875 1 84.31 8 SER B C 1
ATOM 4263 O O . SER B 1 8 ? 0.464 -4.59 18.141 1 84.31 8 SER B O 1
ATOM 4265 N N . LYS B 1 9 ? -1.208 -4.418 16.75 1 94.62 9 LYS B N 1
ATOM 4266 C CA . LYS B 1 9 ? -0.513 -3.471 15.875 1 94.62 9 LYS B CA 1
ATOM 4267 C C . LYS B 1 9 ? -1.403 -2.279 15.539 1 94.62 9 LYS B C 1
ATOM 4269 O O . LYS B 1 9 ? -2.615 -2.32 15.766 1 94.62 9 LYS B O 1
ATOM 4274 N N . ARG B 1 10 ? -0.74 -1.208 15.227 1 97.88 10 ARG B N 1
ATOM 4275 C CA . ARG B 1 10 ? -1.393 -0.036 14.656 1 97.88 10 ARG B CA 1
ATOM 4276 C C . ARG B 1 10 ? -1.243 -0.016 13.133 1 97.88 10 ARG B C 1
ATOM 4278 O O . ARG B 1 10 ? -0.126 -0.043 12.617 1 97.88 10 ARG B O 1
ATOM 4285 N N . LEU B 1 11 ? -2.373 -0.088 12.453 1 98.12 11 LEU B N 1
ATOM 4286 C CA . LEU B 1 11 ? -2.373 0.118 11.008 1 98.12 11 LEU B CA 1
ATOM 4287 C C . LEU B 1 11 ? -2.484 1.602 10.672 1 98.12 11 LEU B C 1
ATOM 4289 O O . LEU B 1 11 ? -3.533 2.215 10.883 1 98.12 11 LEU B O 1
ATOM 4293 N N . ILE B 1 12 ? -1.369 2.186 10.203 1 98.62 12 ILE B N 1
ATOM 4294 C CA . ILE B 1 12 ? -1.34 3.602 9.852 1 98.62 12 ILE B CA 1
ATOM 4295 C C . ILE B 1 12 ? -1.359 3.76 8.336 1 98.62 12 ILE B C 1
ATOM 4297 O O . ILE B 1 12 ? -0.377 3.447 7.656 1 98.62 12 ILE B O 1
ATOM 4301 N N . VAL B 1 13 ? -2.494 4.227 7.812 1 97.88 13 VAL B N 1
ATOM 4302 C CA . VAL B 1 13 ? -2.641 4.41 6.375 1 97.88 13 VAL B CA 1
ATOM 4303 C C . VAL B 1 13 ? -2.465 5.887 6.023 1 97.88 13 VAL B C 1
ATOM 4305 O O . VAL B 1 13 ? -3.256 6.73 6.445 1 97.88 13 VAL B O 1
ATOM 4308 N N . CYS B 1 14 ? -1.429 6.172 5.27 1 96.88 14 CYS B N 1
ATOM 4309 C CA . CYS B 1 14 ? -1.111 7.535 4.852 1 96.88 14 CYS B CA 1
ATOM 4310 C C . CYS B 1 14 ? -1.583 7.789 3.428 1 96.88 14 CYS B C 1
ATOM 4312 O O . CYS B 1 14 ? -1.094 7.164 2.484 1 96.88 14 CYS B O 1
ATOM 4314 N N . CYS B 1 15 ? -2.525 8.734 3.277 1 92.62 15 CYS B N 1
ATOM 4315 C CA . CYS B 1 15 ? -3.096 9.102 1.986 1 92.62 15 CYS B CA 1
ATOM 4316 C C . CYS B 1 15 ? -2.617 10.477 1.545 1 92.62 15 CYS B C 1
ATOM 4318 O O . CYS B 1 15 ? -3.104 11.5 2.041 1 92.62 15 CYS B O 1
ATOM 4320 N N . ASP B 1 16 ? -1.753 10.477 0.589 1 87.81 16 ASP B N 1
ATOM 4321 C CA . ASP B 1 16 ? -1.193 11.742 0.123 1 87.81 16 ASP B CA 1
ATOM 4322 C C . ASP B 1 16 ? -1.934 12.25 -1.113 1 87.81 16 ASP B C 1
ATOM 4324 O O . ASP B 1 16 ? -2.01 11.555 -2.127 1 87.81 16 ASP B O 1
ATOM 4328 N N . GLY B 1 17 ? -2.592 13.375 -1.073 1 73 17 GLY B N 1
ATOM 4329 C CA . GLY B 1 17 ? -3.4 13.914 -2.152 1 73 17 GLY B CA 1
ATOM 4330 C C . GLY B 1 17 ? -2.594 14.703 -3.166 1 73 17 GLY B C 1
ATOM 4331 O O . GLY B 1 17 ? -3.135 15.18 -4.168 1 73 17 GLY B O 1
ATOM 4332 N N . THR B 1 18 ? -1.411 14.977 -2.793 1 62.91 18 THR B N 1
ATOM 4333 C CA . THR B 1 18 ? -0.612 15.844 -3.65 1 62.91 18 THR B CA 1
ATOM 4334 C C . THR B 1 18 ? 0.008 15.047 -4.797 1 62.91 18 THR B C 1
ATOM 4336 O O . THR B 1 18 ? 0.17 13.836 -4.699 1 62.91 18 THR B O 1
ATOM 4339 N N . TRP B 1 19 ? -0.379 15.414 -6.031 1 48.53 19 TRP B N 1
ATOM 4340 C CA . TRP B 1 19 ? 0.287 14.812 -7.184 1 48.53 19 TRP B CA 1
ATOM 4341 C C . TRP B 1 19 ? 1.778 14.641 -6.918 1 48.53 19 TRP B C 1
ATOM 4343 O O . TRP B 1 19 ? 2.523 14.195 -7.797 1 48.53 19 TRP B O 1
ATOM 4353 N N . MET B 1 20 ? 2.152 15.391 -5.906 1 41.03 20 MET B N 1
ATOM 4354 C CA . MET B 1 20 ? 3.582 15.492 -5.633 1 41.03 20 MET B CA 1
ATOM 4355 C C . MET B 1 20 ? 4.16 14.141 -5.219 1 41.03 20 MET B C 1
ATOM 4357 O O . MET B 1 20 ? 4.242 13.844 -4.027 1 41.03 20 MET B O 1
ATOM 4361 N N . ASN B 1 21 ? 3.627 13.18 -5.871 1 39 21 ASN B N 1
ATOM 4362 C CA . ASN B 1 21 ? 4.008 11.805 -5.555 1 39 21 ASN B CA 1
ATOM 4363 C C . ASN B 1 21 ? 5.449 11.727 -5.059 1 39 21 ASN B C 1
ATOM 4365 O O . ASN B 1 21 ? 6.379 12.109 -5.766 1 39 21 ASN B O 1
ATOM 4369 N N . SER B 1 22 ? 5.645 12.023 -3.945 1 38 22 SER B N 1
ATOM 4370 C CA . SER B 1 22 ? 6.93 11.773 -3.295 1 38 22 SER B CA 1
ATOM 4371 C C . SER B 1 22 ? 7.777 10.797 -4.102 1 38 22 SER B C 1
ATOM 4373 O O . SER B 1 22 ? 9 10.945 -4.172 1 38 22 SER B O 1
ATOM 4375 N N . ASP B 1 23 ? 7.07 9.75 -4.469 1 37.62 23 ASP B N 1
ATOM 4376 C CA . ASP B 1 23 ? 7.922 8.75 -5.105 1 37.62 23 ASP B CA 1
ATOM 4377 C C . ASP B 1 23 ? 8.43 9.242 -6.457 1 37.62 23 ASP B C 1
ATOM 4379 O O . ASP B 1 23 ? 9.414 8.719 -6.984 1 37.62 23 ASP B O 1
ATOM 4383 N N . ASN B 1 24 ? 7.613 10.141 -7.078 1 42.41 24 ASN B N 1
ATOM 4384 C CA . ASN B 1 24 ? 8.086 10.68 -8.352 1 42.41 24 ASN B CA 1
ATOM 4385 C C . ASN B 1 24 ? 8.992 11.891 -8.141 1 42.41 24 ASN B C 1
ATOM 4387 O O . ASN B 1 24 ? 9.727 12.281 -9.047 1 42.41 24 ASN B O 1
ATOM 4391 N N . GLY B 1 25 ? 9.148 12.258 -6.934 1 48.84 25 GLY B N 1
ATOM 4392 C CA . GLY B 1 25 ? 10.023 13.305 -6.43 1 48.84 25 GLY B CA 1
ATOM 4393 C C . GLY B 1 25 ? 10.492 14.258 -7.516 1 48.84 25 GLY B C 1
ATOM 4394 O O . GLY B 1 25 ? 11.508 14.938 -7.352 1 48.84 25 GLY B O 1
ATOM 4395 N N . TYR B 1 26 ? 9.93 14.023 -8.812 1 50.5 26 TYR B N 1
ATOM 4396 C CA . TYR B 1 26 ? 10.539 14.766 -9.914 1 50.5 26 TYR B CA 1
ATOM 4397 C C . TYR B 1 26 ? 9.672 15.945 -10.32 1 50.5 26 TYR B C 1
ATOM 4399 O O . TYR B 1 26 ? 8.461 15.789 -10.523 1 50.5 26 TYR B O 1
ATOM 4407 N N . GLN B 1 27 ? 10.086 17.094 -10.062 1 50.53 27 GLN B N 1
ATOM 4408 C CA . GLN B 1 27 ? 9.484 18.25 -10.727 1 50.53 27 GLN B CA 1
ATOM 4409 C C . GLN B 1 27 ? 10.133 18.5 -12.078 1 50.53 27 GLN B C 1
ATOM 4411 O O . GLN B 1 27 ? 11.336 18.766 -12.156 1 50.53 27 GLN B O 1
ATOM 4416 N N . GLU B 1 28 ? 9.375 18.188 -13.18 1 46.94 28 GLU B N 1
ATOM 4417 C CA . GLU B 1 28 ? 9.914 18.422 -14.523 1 46.94 28 GLU B CA 1
ATOM 4418 C C . GLU B 1 28 ? 10.398 19.859 -14.672 1 46.94 28 GLU B C 1
ATOM 4420 O O . GLU B 1 28 ? 9.797 20.797 -14.125 1 46.94 28 GLU B O 1
ATOM 4425 N N . PRO B 1 29 ? 11.625 19.922 -15.266 1 47.28 29 PRO B N 1
ATOM 4426 C CA . PRO B 1 29 ? 12.141 21.266 -15.531 1 47.28 29 PRO B CA 1
ATOM 4427 C C . PRO B 1 29 ? 11.164 22.125 -16.312 1 47.28 29 PRO B C 1
ATOM 4429 O O . PRO B 1 29 ? 10.406 21.625 -17.141 1 47.28 29 PRO B O 1
ATOM 4432 N N . THR B 1 30 ? 10.828 23.203 -15.805 1 47.66 30 THR B N 1
ATOM 4433 C CA . THR B 1 30 ? 10.094 24.219 -16.562 1 47.66 30 THR B CA 1
ATOM 4434 C C . THR B 1 30 ? 11.055 25.25 -17.156 1 47.66 30 THR B C 1
ATOM 4436 O O . THR B 1 30 ? 12.25 25.234 -16.844 1 47.66 30 THR B O 1
ATOM 4439 N N . LEU B 1 31 ? 10.625 25.969 -18.266 1 47.69 31 LEU B N 1
ATOM 4440 C CA . LEU B 1 31 ? 11.43 27.031 -18.859 1 47.69 31 LEU B CA 1
ATOM 4441 C C . LEU B 1 31 ? 11.984 27.953 -17.781 1 47.69 31 LEU B C 1
ATOM 4443 O O . LEU B 1 31 ? 13.117 28.438 -17.891 1 47.69 31 LEU B O 1
ATOM 4447 N N . GLU B 1 32 ? 11.281 28.125 -16.719 1 47.72 32 GLU B N 1
ATOM 4448 C CA . GLU B 1 32 ? 11.68 29.047 -15.648 1 47.72 32 GLU B CA 1
ATOM 4449 C C . GLU B 1 32 ? 12.633 28.375 -14.672 1 47.72 32 GLU B C 1
ATOM 4451 O O . GLU B 1 32 ? 13.508 29.031 -14.094 1 47.72 32 GLU B O 1
ATOM 4456 N N . HIS B 1 33 ? 12.422 27.109 -14.516 1 50.62 33 HIS B N 1
ATOM 4457 C CA . HIS B 1 33 ? 13.281 26.344 -13.633 1 50.62 33 HIS B CA 1
ATOM 4458 C C . HIS B 1 33 ? 13.828 25.094 -14.344 1 50.62 33 HIS B C 1
ATOM 4460 O O . HIS B 1 33 ? 13.227 24.031 -14.273 1 50.62 33 HIS B O 1
ATOM 4466 N N . PRO B 1 34 ? 14.906 25.312 -15.047 1 51.25 34 PRO B N 1
ATOM 4467 C CA . PRO B 1 34 ? 15.391 24.281 -15.961 1 51.25 34 PRO B CA 1
ATOM 4468 C C . PRO B 1 34 ? 15.969 23.062 -15.219 1 51.25 34 PRO B C 1
ATOM 4470 O O . PRO B 1 34 ? 16.188 22.016 -15.828 1 51.25 34 PRO B O 1
ATOM 4473 N N . GLN B 1 35 ? 16.266 23.281 -13.914 1 53.41 35 GLN B N 1
ATOM 4474 C CA . GLN B 1 35 ? 16.859 22.141 -13.227 1 53.41 35 GLN B CA 1
ATOM 4475 C C . GLN B 1 35 ? 15.805 21.297 -12.523 1 53.41 35 GLN B C 1
ATOM 4477 O O . GLN B 1 35 ? 14.922 21.844 -11.852 1 53.41 35 GLN B O 1
ATOM 4482 N N . PRO B 1 36 ? 15.781 20.016 -12.875 1 56.09 36 PRO B N 1
ATOM 4483 C CA . PRO B 1 36 ? 14.844 19.141 -12.141 1 56.09 36 PRO B CA 1
ATOM 4484 C C . PRO B 1 36 ? 15.07 19.172 -10.633 1 56.09 36 PRO B C 1
ATOM 4486 O O . PRO B 1 36 ? 16.219 19.281 -10.18 1 56.09 36 PRO B O 1
ATOM 4489 N N . THR B 1 37 ? 14.125 19.625 -9.828 1 62.5 37 THR B N 1
ATOM 4490 C CA . THR B 1 37 ? 14.219 19.625 -8.375 1 62.5 37 THR B CA 1
ATOM 4491 C C . THR B 1 37 ? 13.32 18.547 -7.781 1 62.5 37 THR B C 1
ATOM 4493 O O . THR B 1 37 ? 12.406 18.047 -8.445 1 62.5 37 THR B O 1
ATOM 4496 N N . LEU B 1 38 ? 13.828 18.047 -6.676 1 69.12 38 LEU B N 1
ATOM 4497 C CA . LEU B 1 38 ? 12.977 17.125 -5.941 1 69.12 38 LEU B CA 1
ATOM 4498 C C . LEU B 1 38 ? 11.719 17.812 -5.441 1 69.12 38 LEU B C 1
ATOM 4500 O O . LEU B 1 38 ? 11.766 18.984 -5.051 1 69.12 38 LEU B O 1
ATOM 4504 N N . GLN B 1 39 ? 10.688 17.188 -5.609 1 74.44 39 GLN B N 1
ATOM 4505 C CA . GLN B 1 39 ? 9.43 17.719 -5.094 1 74.44 39 GLN B CA 1
ATOM 4506 C C . GLN B 1 39 ? 9.492 17.906 -3.578 1 74.44 39 GLN B C 1
ATOM 4508 O O . GLN B 1 39 ? 10.047 17.062 -2.869 1 74.44 39 GLN B O 1
ATOM 4513 N N . VAL B 1 40 ? 8.984 19.094 -3.123 1 85.81 40 VAL B N 1
ATOM 4514 C CA . VAL B 1 40 ? 8.875 19.344 -1.688 1 85.81 40 VAL B CA 1
ATOM 4515 C C . VAL B 1 40 ? 7.809 18.422 -1.092 1 85.81 40 VAL B C 1
ATOM 4517 O O . VAL B 1 40 ? 6.668 18.406 -1.564 1 85.81 40 VAL B O 1
ATOM 4520 N N . PRO B 1 41 ? 8.141 17.672 -0.168 1 89 41 PRO B N 1
ATOM 4521 C CA . PRO B 1 41 ? 7.211 16.688 0.378 1 89 41 PRO B CA 1
ATOM 4522 C C . PRO B 1 41 ? 6.059 17.312 1.153 1 89 41 PRO B C 1
ATOM 4524 O O . PRO B 1 41 ? 6.211 18.406 1.714 1 89 41 PRO B O 1
ATOM 4527 N N . SER B 1 42 ? 4.895 16.641 1.123 1 92.81 42 SER B N 1
ATOM 4528 C CA . SER B 1 42 ? 3.775 16.984 1.993 1 92.81 42 SER B CA 1
ATOM 4529 C C . SER B 1 42 ? 4.031 16.531 3.428 1 92.81 42 SER B C 1
ATOM 4531 O O . SER B 1 42 ? 4.949 15.75 3.684 1 92.81 42 SER B O 1
ATOM 4533 N N . ASN B 1 43 ? 3.25 17.031 4.328 1 96.62 43 ASN B N 1
ATOM 4534 C CA . ASN B 1 43 ? 3.334 16.594 5.715 1 96.62 43 ASN B CA 1
ATOM 4535 C C . ASN B 1 43 ? 2.959 15.117 5.855 1 96.62 43 ASN B C 1
ATOM 4537 O O . ASN B 1 43 ? 3.34 14.469 6.828 1 96.62 43 ASN B O 1
ATOM 4541 N N . VAL B 1 44 ? 2.172 14.562 4.871 1 96.25 44 VAL B N 1
ATOM 4542 C CA . VAL B 1 44 ? 1.863 13.133 4.906 1 96.25 44 VAL B CA 1
ATOM 4543 C C . VAL B 1 44 ? 3.139 12.32 4.684 1 96.25 44 VAL B C 1
ATOM 4545 O O . VAL B 1 44 ? 3.422 11.383 5.426 1 96.25 44 VAL B O 1
ATOM 4548 N N . THR B 1 45 ? 3.922 12.758 3.68 1 92.12 45 THR B N 1
ATOM 4549 C CA . THR B 1 45 ? 5.191 12.094 3.408 1 92.12 45 THR B CA 1
ATOM 4550 C C . THR B 1 45 ? 6.145 12.242 4.594 1 92.12 45 THR B C 1
ATOM 4552 O O . THR B 1 45 ? 6.758 11.266 5.027 1 92.12 45 THR B O 1
ATOM 4555 N N . ARG B 1 46 ? 6.234 13.422 5.09 1 94.81 46 ARG B N 1
ATOM 4556 C CA . ARG B 1 46 ? 7.184 13.711 6.156 1 94.81 46 ARG B CA 1
ATOM 4557 C C . ARG B 1 46 ? 6.844 12.93 7.422 1 94.81 46 ARG B C 1
ATOM 4559 O O . ARG B 1 46 ? 7.723 12.328 8.047 1 94.81 46 ARG B O 1
ATOM 4566 N N . ILE B 1 47 ? 5.547 12.906 7.789 1 97.38 47 ILE B N 1
ATOM 4567 C CA . ILE B 1 47 ? 5.184 12.227 9.023 1 97.38 47 ILE B CA 1
ATOM 4568 C C . ILE B 1 47 ? 5.34 10.711 8.852 1 97.38 47 ILE B C 1
ATOM 4570 O O . ILE B 1 47 ? 5.648 10 9.812 1 97.38 47 ILE B O 1
ATOM 4574 N N . SER B 1 48 ? 5.129 10.18 7.652 1 94.81 48 SER B N 1
ATOM 4575 C CA . SER B 1 48 ? 5.277 8.75 7.383 1 94.81 48 SER B CA 1
ATOM 4576 C C . SER B 1 48 ? 6.699 8.281 7.66 1 94.81 48 SER B C 1
ATOM 4578 O O . SER B 1 48 ? 6.93 7.09 7.891 1 94.81 48 SER B O 1
ATOM 4580 N N . ARG B 1 49 ? 7.629 9.227 7.676 1 92.69 49 ARG B N 1
ATOM 4581 C CA . ARG B 1 49 ? 9.023 8.891 7.922 1 92.69 49 ARG B CA 1
ATOM 4582 C C . ARG B 1 49 ? 9.383 9.07 9.391 1 92.69 49 ARG B C 1
ATOM 4584 O O . ARG B 1 49 ? 10.516 8.805 9.805 1 92.69 49 ARG B O 1
ATOM 4591 N N . CYS B 1 50 ? 8.406 9.469 10.195 1 96.06 50 CYS B N 1
ATOM 4592 C CA . CYS B 1 50 ? 8.711 9.812 11.578 1 96.06 50 CYS B CA 1
ATOM 4593 C C . CYS B 1 50 ? 8.203 8.75 12.539 1 96.06 50 CYS B C 1
ATOM 4595 O O . CYS B 1 50 ? 8.594 8.719 13.711 1 96.06 50 CYS B O 1
ATOM 4597 N N . PHE B 1 51 ? 7.355 7.805 12.094 1 97.56 51 PHE B N 1
ATOM 4598 C CA . PHE B 1 51 ? 6.781 6.801 12.984 1 97.56 51 PHE B CA 1
ATOM 4599 C C . PHE B 1 51 ? 7.848 5.812 13.445 1 97.56 51 PHE B C 1
ATOM 4601 O O . PHE B 1 51 ? 8.656 5.344 12.641 1 97.56 51 PHE B O 1
ATOM 4608 N N . LYS B 1 52 ? 7.84 5.59 14.719 1 96.25 52 LYS B N 1
ATOM 4609 C CA . LYS B 1 52 ? 8.555 4.387 15.117 1 96.25 52 LYS B CA 1
ATOM 4610 C C . LYS B 1 52 ? 7.922 3.139 14.516 1 96.25 52 LYS B C 1
ATOM 4612 O O . LYS B 1 52 ? 6.719 3.117 14.25 1 96.25 52 LYS B O 1
ATOM 4617 N N . ARG B 1 53 ? 8.711 2.156 14.32 1 94.81 53 ARG B N 1
ATOM 4618 C CA . ARG B 1 53 ? 8.164 0.901 13.812 1 94.81 53 ARG B CA 1
ATOM 4619 C C . ARG B 1 53 ? 7.641 0.029 14.945 1 94.81 53 ARG B C 1
ATOM 4621 O O . ARG B 1 53 ? 6.715 -0.763 14.75 1 94.81 53 ARG B O 1
ATOM 4628 N N . ARG B 1 54 ? 8.211 0.142 16.094 1 93.75 54 ARG B N 1
ATOM 4629 C CA . ARG B 1 54 ? 7.801 -0.541 17.312 1 93.75 54 ARG B CA 1
ATOM 4630 C C . ARG B 1 54 ? 7.773 0.424 18.5 1 93.75 54 ARG B C 1
ATOM 4632 O O . ARG B 1 54 ? 8.758 1.117 18.766 1 93.75 54 ARG B O 1
ATOM 4639 N N . CYS B 1 55 ? 6.648 0.463 19.109 1 93.94 55 CYS B N 1
ATOM 4640 C CA . CYS B 1 55 ? 6.512 1.307 20.297 1 93.94 55 CYS B CA 1
ATOM 4641 C C . CYS B 1 55 ? 7.246 0.699 21.484 1 93.94 55 CYS B C 1
ATOM 4643 O O . CYS B 1 55 ? 7.656 -0.462 21.438 1 93.94 55 CYS B O 1
ATOM 4645 N N . ASP B 1 56 ? 7.348 1.506 22.516 1 91.25 56 ASP B N 1
ATOM 4646 C CA . ASP B 1 56 ? 8.031 1.064 23.734 1 91.25 56 ASP B CA 1
ATOM 4647 C C . ASP B 1 56 ? 7.289 -0.099 24.391 1 91.25 56 ASP B C 1
ATOM 4649 O O . ASP B 1 56 ? 7.906 -0.973 25 1 91.25 56 ASP B O 1
ATOM 4653 N N . ASP B 1 57 ? 5.984 -0.158 24.25 1 89.38 57 ASP B N 1
ATOM 4654 C CA . ASP B 1 57 ? 5.191 -1.225 24.844 1 89.38 57 ASP B CA 1
ATOM 4655 C C . ASP B 1 57 ? 5.145 -2.455 23.953 1 89.38 57 ASP B C 1
ATOM 4657 O O . ASP B 1 57 ? 4.434 -3.418 24.234 1 89.38 57 ASP B O 1
ATOM 4661 N N . GLY B 1 58 ? 5.801 -2.375 22.844 1 89.5 58 GLY B N 1
ATOM 4662 C CA . GLY B 1 58 ? 5.898 -3.521 21.953 1 89.5 58 GLY B CA 1
ATOM 4663 C C . GLY B 1 58 ? 4.922 -3.461 20.797 1 89.5 58 GLY B C 1
ATOM 4664 O O . GLY B 1 58 ? 5.035 -4.23 19.844 1 89.5 58 GLY B O 1
ATOM 4665 N N . THR B 1 59 ? 4.012 -2.525 20.828 1 93.19 59 THR B N 1
ATOM 4666 C CA . THR B 1 59 ? 3.031 -2.381 19.75 1 93.19 59 THR B CA 1
ATOM 4667 C C . THR B 1 59 ? 3.717 -2.047 18.438 1 93.19 59 THR B C 1
ATOM 4669 O O . THR B 1 59 ? 4.562 -1.153 18.375 1 93.19 59 THR B O 1
ATOM 4672 N N . LEU B 1 60 ? 3.385 -2.842 17.406 1 94.94 60 LEU B N 1
ATOM 4673 C CA . LEU B 1 60 ? 3.936 -2.561 16.094 1 94.94 60 LEU B CA 1
ATOM 4674 C C . LEU B 1 60 ? 3.148 -1.453 15.391 1 94.94 60 LEU B C 1
ATOM 4676 O O . LEU B 1 60 ? 1.922 -1.401 15.492 1 94.94 60 LEU B O 1
ATOM 4680 N N . GLN B 1 61 ? 3.875 -0.525 14.812 1 96.94 61 GLN B N 1
ATOM 4681 C CA . GLN B 1 61 ? 3.26 0.48 13.953 1 96.94 61 GLN B CA 1
ATOM 4682 C C . GLN B 1 61 ? 3.574 0.213 12.484 1 96.94 61 GLN B C 1
ATOM 4684 O O . GLN B 1 61 ? 4.707 0.417 12.039 1 96.94 61 GLN B O 1
ATOM 4689 N N . VAL B 1 62 ? 2.557 -0.274 11.758 1 97 62 VAL B N 1
ATOM 4690 C CA . VAL B 1 62 ? 2.74 -0.678 10.367 1 97 62 VAL B CA 1
ATOM 4691 C C . VAL B 1 62 ? 2.152 0.382 9.438 1 97 62 VAL B C 1
ATOM 4693 O O . VAL B 1 62 ? 0.974 0.73 9.555 1 97 62 VAL B O 1
ATOM 4696 N N . MET B 1 63 ? 2.996 0.828 8.531 1 95.31 63 MET B N 1
ATOM 4697 C CA . MET B 1 63 ? 2.596 1.952 7.688 1 95.31 63 MET B CA 1
ATOM 4698 C C . MET B 1 63 ? 2.254 1.48 6.277 1 95.31 63 MET B C 1
ATOM 4700 O O . MET B 1 63 ? 2.924 0.602 5.73 1 95.31 63 MET B O 1
ATOM 4704 N N . SER B 1 64 ? 1.205 1.998 5.785 1 94.75 64 SER B N 1
ATOM 4705 C CA . SER B 1 64 ? 0.89 1.917 4.363 1 94.75 64 SER B CA 1
ATOM 4706 C C . SER B 1 64 ? 0.773 3.305 3.742 1 94.75 64 SER B C 1
ATOM 4708 O O . SER B 1 64 ? 0.142 4.195 4.312 1 94.75 64 SER B O 1
ATOM 4710 N N . TYR B 1 65 ? 1.504 3.518 2.689 1 90.94 65 TYR B N 1
ATOM 4711 C CA . TYR B 1 65 ? 1.525 4.824 2.041 1 90.94 65 TYR B CA 1
ATOM 4712 C C . TYR B 1 65 ? 0.873 4.762 0.666 1 90.94 65 TYR B C 1
ATOM 4714 O O . TYR B 1 65 ? 1.289 3.977 -0.19 1 90.94 65 TYR B O 1
ATOM 4722 N N . GLU B 1 66 ? -0.17 5.52 0.525 1 82.75 66 GLU B N 1
ATOM 4723 C CA . GLU B 1 66 ? -0.882 5.633 -0.745 1 82.75 66 GLU B CA 1
ATOM 4724 C C . GLU B 1 66 ? -0.596 6.973 -1.421 1 82.75 66 GLU B C 1
ATOM 4726 O O . GLU B 1 66 ? -1.006 8.023 -0.925 1 82.75 66 GLU B O 1
ATOM 4731 N N . SER B 1 67 ? 0.2 6.793 -2.525 1 73.75 67 SER B N 1
ATOM 4732 C CA . SER B 1 67 ? 0.55 8.016 -3.236 1 73.75 67 SER B CA 1
ATOM 4733 C C . SER B 1 67 ? -0.589 8.477 -4.141 1 73.75 67 SER B C 1
ATOM 4735 O O . SER B 1 67 ? -1.356 7.652 -4.645 1 73.75 67 SER B O 1
ATOM 4737 N N . GLY B 1 68 ? -0.797 9.703 -4.215 1 58.53 68 GLY B N 1
ATOM 4738 C CA . GLY B 1 68 ? -1.851 10.273 -5.035 1 58.53 68 GLY B CA 1
ATOM 4739 C C . GLY B 1 68 ? -1.688 9.969 -6.512 1 58.53 68 GLY B C 1
ATOM 4740 O O . GLY B 1 68 ? -0.635 9.492 -6.941 1 58.53 68 GLY B O 1
ATOM 4741 N N . VAL B 1 69 ? -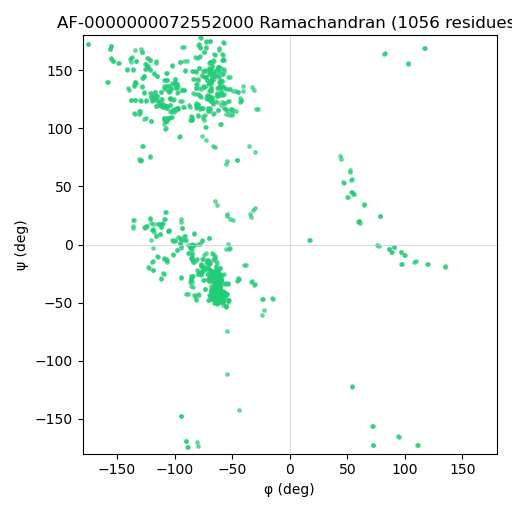2.717 9.805 -7.441 1 45.56 69 VAL B N 1
ATOM 4742 C CA . VAL B 1 69 ? -2.875 9.438 -8.844 1 45.56 69 VAL B CA 1
ATOM 4743 C C . VAL B 1 69 ? -2.012 10.352 -9.719 1 45.56 69 VAL B C 1
ATOM 4745 O O . VAL B 1 69 ? -2.23 11.562 -9.766 1 45.56 69 VAL B O 1
ATOM 4748 N N . GLY B 1 70 ? -0.673 10.273 -9.773 1 39.56 70 GLY B N 1
ATOM 4749 C CA . GLY B 1 70 ? -0.058 11.078 -10.82 1 39.56 70 GLY B CA 1
ATOM 4750 C C . GLY B 1 70 ? -0.62 10.789 -12.195 1 39.56 70 GLY B C 1
ATOM 4751 O O . GLY B 1 70 ? 0.012 10.102 -13 1 39.56 70 GLY B O 1
ATOM 4752 N N . THR B 1 71 ? -1.798 10.297 -12.445 1 35.31 71 THR B N 1
ATOM 4753 C CA . THR B 1 71 ? -1.916 10.039 -13.875 1 35.31 71 THR B CA 1
ATOM 4754 C C . THR B 1 71 ? -1.287 11.18 -14.68 1 35.31 71 THR B C 1
ATOM 4756 O O . THR B 1 71 ? -1.28 12.328 -14.234 1 35.31 71 THR B O 1
ATOM 4759 N N . GLY B 1 72 ? -0.568 10.82 -15.672 1 33.28 72 GLY B N 1
ATOM 4760 C CA . GLY B 1 72 ? 0.093 11.547 -16.734 1 33.28 72 GLY B CA 1
ATOM 4761 C C . GLY B 1 72 ? -0.542 12.898 -17.016 1 33.28 72 GLY B C 1
ATOM 4762 O O . GLY B 1 72 ? -0.011 13.688 -17.812 1 33.28 72 GLY B O 1
ATOM 4763 N N . SER B 1 73 ? -1.854 12.891 -17.406 1 32.94 73 SER B N 1
ATOM 4764 C CA . SER B 1 73 ? -2.311 14.047 -18.156 1 32.94 73 SER B CA 1
ATOM 4765 C C . SER B 1 73 ? -2.191 15.328 -17.344 1 32.94 73 SER B C 1
ATOM 4767 O O . SER B 1 73 ? -2.074 15.281 -16.125 1 32.94 73 SER B O 1
ATOM 4769 N N . ASN B 1 74 ? -2.352 16.438 -17.953 1 33.28 74 ASN B N 1
ATOM 4770 C CA . ASN B 1 74 ? -2.373 17.844 -17.562 1 33.28 74 ASN B CA 1
ATOM 4771 C C . ASN B 1 74 ? -3.152 18.062 -16.266 1 33.28 74 ASN B C 1
ATOM 4773 O O . ASN B 1 74 ? -4.203 17.453 -16.062 1 33.28 74 ASN B O 1
ATOM 4777 N N . VAL B 1 75 ? -2.537 18.656 -15.305 1 36.69 75 VAL B N 1
ATOM 4778 C CA . VAL B 1 75 ? -3.018 19.172 -14.031 1 36.69 75 VAL B CA 1
ATOM 4779 C C . VAL B 1 75 ? -4.516 19.453 -14.117 1 36.69 75 VAL B C 1
ATOM 4781 O O . VAL B 1 75 ? -5.262 19.156 -13.18 1 36.69 75 VAL B O 1
ATOM 4784 N N . ILE B 1 76 ? -4.867 20.109 -15.188 1 34.81 76 ILE B N 1
ATOM 4785 C CA . ILE B 1 76 ? -6.203 20.688 -15.359 1 34.81 76 ILE B CA 1
ATOM 4786 C C . ILE B 1 76 ? -7.219 19.562 -15.555 1 34.81 76 ILE B C 1
ATOM 4788 O O . ILE B 1 76 ? -8.328 19.625 -15.016 1 34.81 76 ILE B O 1
ATOM 4792 N N . ASP B 1 77 ? -6.902 18.672 -16.391 1 37.69 77 ASP B N 1
ATOM 4793 C CA . ASP B 1 77 ? -7.84 17.594 -16.703 1 37.69 77 ASP B CA 1
ATOM 4794 C C . ASP B 1 77 ? -8.078 16.719 -15.469 1 37.69 77 ASP B C 1
ATOM 4796 O O . ASP B 1 77 ? -9.094 16.031 -15.383 1 37.69 77 ASP B O 1
ATOM 4800 N N . HIS B 1 78 ? -7.359 16.781 -14.383 1 41.94 78 HIS B N 1
ATOM 4801 C CA . HIS B 1 78 ? -7.301 15.969 -13.172 1 41.94 78 HIS B CA 1
ATOM 4802 C C . HIS B 1 78 ? -8.172 16.547 -12.07 1 41.94 78 HIS B C 1
ATOM 4804 O O . HIS B 1 78 ? -8.516 15.859 -11.109 1 41.94 78 HIS B O 1
ATOM 4810 N N . LEU B 1 79 ? -8.344 17.859 -12.094 1 40.28 79 LEU B N 1
ATOM 4811 C CA . LEU B 1 79 ? -9.109 18.547 -11.055 1 40.28 79 LEU B CA 1
ATOM 4812 C C . LEU B 1 79 ? -10.602 18.516 -11.359 1 40.28 79 LEU B C 1
ATOM 4814 O O . LEU B 1 79 ? -11.422 18.781 -10.484 1 40.28 79 LEU B O 1
ATOM 4818 N N . THR B 1 80 ? -10.977 18.422 -12.648 1 41.81 80 THR B N 1
ATOM 4819 C CA . THR B 1 80 ? -12.383 18.734 -12.852 1 41.81 80 THR B CA 1
ATOM 4820 C C . THR B 1 80 ? -13.125 17.531 -13.422 1 41.81 80 THR B C 1
ATOM 4822 O O . THR B 1 80 ? -14.359 17.531 -13.5 1 41.81 80 THR B O 1
ATOM 4825 N N . GLY B 1 81 ? -12.406 16.406 -13.703 1 42.59 81 GLY B N 1
ATOM 4826 C CA . GLY B 1 81 ? -13.211 15.555 -14.562 1 42.59 81 GLY B CA 1
ATOM 4827 C C . GLY B 1 81 ? -13.305 14.125 -14.055 1 42.59 81 GLY B C 1
ATOM 4828 O O . GLY B 1 81 ? -12.875 13.828 -12.945 1 42.59 81 GLY B O 1
ATOM 4829 N N . GLY B 1 82 ? -14.305 13.305 -14.711 1 42.03 82 GLY B N 1
ATOM 4830 C CA . GLY B 1 82 ? -14.625 11.891 -14.547 1 42.03 82 GLY B CA 1
ATOM 4831 C C . GLY B 1 82 ? -13.406 11.047 -14.219 1 42.03 82 GLY B C 1
ATOM 4832 O O . GLY B 1 82 ? -13.469 10.172 -13.352 1 42.03 82 GLY B O 1
ATOM 4833 N N . ALA B 1 83 ? -12.281 11.484 -14.75 1 39.59 83 ALA B N 1
ATOM 4834 C CA . ALA B 1 83 ? -11.055 10.719 -14.531 1 39.59 83 ALA B CA 1
ATOM 4835 C C . ALA B 1 83 ? -10.523 10.922 -13.117 1 39.59 83 ALA B C 1
ATOM 4837 O O . ALA B 1 83 ? -10.016 9.984 -12.5 1 39.59 83 ALA B O 1
ATOM 4838 N N . PHE B 1 84 ? -10.773 12.148 -12.5 1 45.66 84 PHE B N 1
ATOM 4839 C CA . PHE B 1 84 ? -10.359 12.438 -11.133 1 45.66 84 PHE B CA 1
ATOM 4840 C C . PHE B 1 84 ? -11.164 11.617 -10.133 1 45.66 84 PHE B C 1
ATOM 4842 O O . PHE B 1 84 ? -10.609 11.055 -9.195 1 45.66 84 PHE B O 1
ATOM 4849 N N . GLY B 1 85 ? -12.414 11.578 -10.391 1 53.28 85 GLY B N 1
ATOM 4850 C CA . GLY B 1 85 ? -13.273 10.789 -9.516 1 53.28 85 GLY B CA 1
ATOM 4851 C C . GLY B 1 85 ? -12.914 9.32 -9.5 1 53.28 85 GLY B C 1
ATOM 4852 O O . GLY B 1 85 ? -12.898 8.688 -8.438 1 53.28 85 GLY B O 1
ATOM 4853 N N . LEU B 1 86 ? -12.414 8.914 -10.648 1 54.38 86 LEU B N 1
ATOM 4854 C CA . LEU B 1 86 ? -12.062 7.5 -10.766 1 54.38 86 LEU B CA 1
ATOM 4855 C C . LEU B 1 86 ? -10.797 7.188 -9.984 1 54.38 86 LEU B C 1
ATOM 4857 O O . LEU B 1 86 ? -10.711 6.16 -9.305 1 54.38 86 LEU B O 1
ATOM 4861 N N . GLY B 1 87 ? -9.867 8.133 -10.039 1 64.81 87 GLY B N 1
ATOM 4862 C CA . GLY B 1 87 ? -8.633 7.926 -9.305 1 64.81 87 GLY B CA 1
ATOM 4863 C C . GLY B 1 87 ? -8.812 7.949 -7.801 1 64.81 87 GLY B C 1
ATOM 4864 O O . GLY B 1 87 ? -8.242 7.121 -7.086 1 64.81 87 GLY B O 1
ATOM 4865 N N . LEU B 1 88 ? -9.703 8.789 -7.344 1 69.88 88 LEU B N 1
ATOM 4866 C CA . LEU B 1 88 ? -9.977 8.906 -5.914 1 69.88 88 LEU B CA 1
ATOM 4867 C C . LEU B 1 88 ? -10.672 7.652 -5.395 1 69.88 88 LEU B C 1
ATOM 4869 O O . LEU B 1 88 ? -10.32 7.137 -4.328 1 69.88 88 LEU B O 1
ATOM 4873 N N . SER B 1 89 ? -11.609 7.211 -6.176 1 77.75 89 SER B N 1
ATOM 4874 C CA . SER B 1 89 ? -12.336 6.016 -5.777 1 77.75 89 SER B CA 1
ATOM 4875 C C . SER B 1 89 ? -11.414 4.809 -5.676 1 77.75 89 SER B C 1
ATOM 4877 O O . SER B 1 89 ? -11.562 3.973 -4.781 1 77.75 89 SER B O 1
ATOM 4879 N N . GLU B 1 90 ? -10.539 4.797 -6.52 1 80.5 90 GLU B N 1
ATOM 4880 C CA . GLU B 1 90 ? -9.586 3.693 -6.504 1 80.5 90 GLU B CA 1
ATOM 4881 C C . GLU B 1 90 ? -8.719 3.73 -5.25 1 80.5 90 GLU B C 1
ATOM 4883 O O . GLU B 1 90 ? -8.461 2.691 -4.637 1 80.5 90 GLU B O 1
ATOM 4888 N N . ARG B 1 91 ? -8.32 4.902 -4.859 1 82.94 91 ARG B N 1
ATOM 4889 C CA . ARG B 1 91 ? -7.48 5.051 -3.676 1 82.94 91 ARG B CA 1
ATOM 4890 C C . ARG B 1 91 ? -8.258 4.703 -2.41 1 82.94 91 ARG B C 1
ATOM 4892 O O . ARG B 1 91 ? -7.711 4.094 -1.487 1 82.94 91 ARG B O 1
ATOM 4899 N N . VAL B 1 92 ? -9.461 5.117 -2.436 1 87.56 92 VAL B N 1
ATOM 4900 C CA . VAL B 1 92 ? -10.32 4.797 -1.303 1 87.56 92 VAL B CA 1
ATOM 4901 C C . VAL B 1 92 ? -10.469 3.283 -1.179 1 87.56 92 VAL B C 1
ATOM 4903 O O . VAL B 1 92 ? -10.32 2.725 -0.089 1 87.56 92 VAL B O 1
ATOM 4906 N N . ARG B 1 93 ? -10.695 2.623 -2.289 1 89 93 ARG B N 1
ATOM 4907 C CA . ARG B 1 93 ? -10.883 1.176 -2.279 1 89 93 ARG B CA 1
ATOM 4908 C C . ARG B 1 93 ? -9.602 0.465 -1.855 1 89 93 ARG B C 1
ATOM 4910 O O . ARG B 1 93 ? -9.641 -0.512 -1.104 1 89 93 ARG B O 1
ATOM 4917 N N . GLU B 1 94 ? -8.484 0.967 -2.301 1 88.44 94 GLU B N 1
ATOM 4918 C CA . GLU B 1 94 ? -7.199 0.356 -1.962 1 88.44 94 GLU B CA 1
ATOM 4919 C C . GLU B 1 94 ? -6.914 0.462 -0.467 1 88.44 94 GLU B C 1
ATOM 4921 O O . GLU B 1 94 ? -6.5 -0.513 0.162 1 88.44 94 GLU B O 1
ATOM 4926 N N . ALA B 1 95 ? -7.141 1.648 0.044 1 92.25 95 ALA B N 1
ATOM 4927 C CA . ALA B 1 95 ? -6.906 1.86 1.47 1 92.25 95 ALA B CA 1
ATOM 4928 C C . ALA B 1 95 ? -7.848 1.005 2.312 1 92.25 95 ALA B C 1
ATOM 4930 O O . ALA B 1 95 ? -7.43 0.39 3.295 1 92.25 95 ALA B O 1
ATOM 4931 N N . TYR B 1 96 ? -9.109 0.933 1.895 1 93.56 96 TYR B N 1
ATOM 4932 C CA . TYR B 1 96 ? -10.094 0.127 2.607 1 93.56 96 TYR B CA 1
ATOM 4933 C C . TYR B 1 96 ? -9.75 -1.354 2.525 1 93.56 96 TYR B C 1
ATOM 4935 O O . TYR B 1 96 ? -9.82 -2.072 3.527 1 93.56 96 TYR B O 1
ATOM 4943 N N . SER B 1 97 ? -9.367 -1.823 1.378 1 93.94 97 SER B N 1
ATOM 4944 C CA . SER B 1 97 ? -8.992 -3.223 1.188 1 93.94 97 SER B CA 1
ATOM 4945 C C . SER B 1 97 ? -7.781 -3.592 2.037 1 93.94 97 SER B C 1
ATOM 4947 O O . SER B 1 97 ? -7.699 -4.707 2.559 1 93.94 97 SER B O 1
ATOM 4949 N N . TYR B 1 98 ? -6.844 -2.688 2.168 1 95.62 98 TYR B N 1
ATOM 4950 C CA . TYR B 1 98 ? -5.676 -2.908 3.018 1 95.62 98 TYR B CA 1
ATOM 4951 C C . TYR B 1 98 ? -6.094 -3.168 4.461 1 95.62 98 TYR B C 1
ATOM 4953 O O . TYR B 1 98 ? -5.574 -4.078 5.109 1 95.62 98 TYR B O 1
ATOM 4961 N N . LEU B 1 99 ? -7 -2.348 4.938 1 97.25 99 LEU B N 1
ATOM 4962 C CA . LEU B 1 99 ? -7.48 -2.523 6.305 1 97.25 99 LEU B CA 1
ATOM 4963 C C . LEU B 1 99 ? -8.18 -3.867 6.465 1 97.25 99 LEU B C 1
ATOM 4965 O O . LEU B 1 99 ? -7.961 -4.574 7.449 1 97.25 99 LEU B O 1
ATOM 4969 N N . CYS B 1 100 ? -9.016 -4.223 5.477 1 96.75 100 CYS B N 1
ATOM 4970 C CA . CYS B 1 100 ? -9.727 -5.492 5.531 1 96.75 100 CYS B CA 1
ATOM 4971 C C . CYS B 1 100 ? -8.758 -6.664 5.566 1 96.75 100 CYS B C 1
ATOM 4973 O O . CYS B 1 100 ? -8.977 -7.641 6.285 1 96.75 100 CYS B O 1
ATOM 4975 N N . ALA B 1 101 ? -7.691 -6.52 4.867 1 94.94 101 ALA B N 1
ATOM 4976 C CA . ALA B 1 101 ? -6.738 -7.617 4.699 1 94.94 101 ALA B CA 1
ATOM 4977 C C . ALA B 1 101 ? -5.883 -7.797 5.949 1 94.94 101 ALA B C 1
ATOM 4979 O O . ALA B 1 101 ? -5.441 -8.906 6.25 1 94.94 101 ALA B O 1
ATOM 4980 N N . ASN B 1 102 ? -5.691 -6.738 6.746 1 97.06 102 ASN B N 1
ATOM 4981 C CA . ASN B 1 102 ? -4.637 -6.82 7.746 1 97.06 102 ASN B CA 1
ATOM 4982 C C . ASN B 1 102 ? -5.195 -6.695 9.164 1 97.06 102 ASN B C 1
ATOM 4984 O O . ASN B 1 102 ? -4.547 -7.098 10.125 1 97.06 102 ASN B O 1
ATOM 4988 N N . HIS B 1 103 ? -6.352 -6.117 9.344 1 97.19 103 HIS B N 1
ATOM 4989 C CA . HIS B 1 103 ? -6.848 -5.812 10.68 1 97.19 103 HIS B CA 1
ATOM 4990 C C . HIS B 1 103 ? -7.184 -7.09 11.445 1 97.19 103 HIS B C 1
ATOM 4992 O O . HIS B 1 103 ? -7.801 -8.008 10.898 1 97.19 103 HIS B O 1
ATOM 4998 N N . MET B 1 104 ? -6.738 -7.164 12.625 1 94.94 104 MET B N 1
ATOM 4999 C CA . MET B 1 104 ? -7.105 -8.18 13.609 1 94.94 104 MET B CA 1
ATOM 5000 C C . MET B 1 104 ? -7.703 -7.531 14.859 1 94.94 104 MET B C 1
ATOM 5002 O O . MET B 1 104 ? -7.496 -6.344 15.109 1 94.94 104 MET B O 1
ATOM 5006 N N . ASP B 1 105 ? -8.414 -8.328 15.539 1 94.56 105 ASP B N 1
ATOM 5007 C CA . ASP B 1 105 ? -8.992 -7.805 16.766 1 94.56 105 ASP B CA 1
ATOM 5008 C C . ASP B 1 105 ? -7.91 -7.254 17.688 1 94.56 105 ASP B C 1
ATOM 5010 O O . ASP B 1 105 ? -6.863 -7.883 17.875 1 94.56 105 ASP B O 1
ATOM 5014 N N . GLY B 1 106 ? -8.156 -6.113 18.219 1 93.88 106 GLY B N 1
ATOM 5015 C CA . GLY B 1 106 ? -7.191 -5.449 19.078 1 93.88 106 GLY B CA 1
ATOM 5016 C C . GLY B 1 106 ? -6.352 -4.418 18.359 1 93.88 106 GLY B C 1
ATOM 5017 O O . GLY B 1 106 ? -5.727 -3.562 18.984 1 93.88 106 GLY B O 1
ATOM 5018 N N . ASP B 1 107 ? -6.328 -4.473 17.031 1 96.56 107 ASP B N 1
ATOM 5019 C CA . ASP B 1 107 ? -5.566 -3.506 16.25 1 96.56 107 ASP B CA 1
ATOM 5020 C C . ASP B 1 107 ? -6.203 -2.119 16.312 1 96.56 107 ASP B C 1
ATOM 5022 O O . ASP B 1 107 ? -7.402 -1.993 16.562 1 96.56 107 ASP B O 1
ATOM 5026 N N . GLU B 1 108 ? -5.379 -1.159 16.188 1 97.62 108 GLU B N 1
ATOM 5027 C CA . GLU B 1 108 ? -5.848 0.217 16.047 1 97.62 108 GLU B CA 1
ATOM 5028 C C . GLU B 1 108 ? -5.629 0.737 14.633 1 97.62 108 GLU B C 1
ATOM 5030 O O . GLU B 1 108 ? -4.617 0.426 14 1 97.62 108 GLU B O 1
ATOM 5035 N N . ILE B 1 109 ? -6.617 1.529 14.125 1 98.19 109 ILE B N 1
ATOM 5036 C CA . ILE B 1 109 ? -6.547 2.051 12.766 1 98.19 109 ILE B CA 1
ATOM 5037 C C . ILE B 1 109 ? -6.332 3.562 12.797 1 98.19 109 ILE B C 1
ATOM 5039 O O . ILE B 1 109 ? -7.082 4.285 13.461 1 98.19 109 ILE B O 1
ATOM 5043 N N . PHE B 1 110 ? -5.312 4.039 12.141 1 98.75 110 PHE B N 1
ATOM 5044 C CA . PHE B 1 110 ? -5.047 5.461 11.953 1 98.75 110 PHE B CA 1
ATOM 5045 C C . PHE B 1 110 ? -5.078 5.82 10.469 1 98.75 110 PHE B C 1
ATOM 5047 O O . PHE B 1 110 ? -4.43 5.164 9.648 1 98.75 110 PHE B O 1
ATOM 5054 N N . LEU B 1 111 ? -5.855 6.82 10.094 1 98 111 LEU B N 1
ATOM 5055 C CA . LEU B 1 111 ? -5.918 7.34 8.734 1 98 111 LEU B CA 1
ATOM 5056 C C . LEU B 1 111 ? -5.348 8.75 8.664 1 98 111 LEU B C 1
ATOM 5058 O O . LEU B 1 111 ? -5.816 9.648 9.375 1 98 111 LEU B O 1
ATOM 5062 N N . VAL B 1 112 ? -4.316 8.938 7.879 1 98.31 112 VAL B N 1
ATOM 5063 C CA . VAL B 1 112 ? -3.604 10.211 7.766 1 98.31 112 VAL B CA 1
ATOM 5064 C C . VAL B 1 112 ? -3.736 10.75 6.34 1 98.31 112 VAL B C 1
ATOM 5066 O O . VAL B 1 112 ? -3.572 10 5.371 1 98.31 112 VAL B O 1
ATOM 5069 N N . GLY B 1 113 ? -4.102 12.055 6.191 1 96 113 GLY B N 1
ATOM 5070 C CA . GLY B 1 113 ? -4.254 12.547 4.832 1 96 113 GLY B CA 1
ATOM 5071 C C . GLY B 1 113 ? -4.07 14.047 4.715 1 96 113 GLY B C 1
ATOM 5072 O O . GLY B 1 113 ? -4.148 14.773 5.711 1 96 113 GLY B O 1
ATOM 5073 N N . PHE B 1 114 ? -3.791 14.492 3.508 1 93.44 114 PHE B N 1
ATOM 5074 C CA . PHE B 1 114 ? -3.689 15.898 3.143 1 93.44 114 PHE B CA 1
ATOM 5075 C C . PHE B 1 114 ? -4.43 16.172 1.838 1 93.44 114 PHE B C 1
ATOM 5077 O O . PHE B 1 114 ? -4.281 15.43 0.866 1 93.44 114 PHE B O 1
ATOM 5084 N N . SER B 1 115 ? -5.117 17.312 1.786 1 90.31 115 SER B N 1
ATOM 5085 C CA . SER B 1 115 ? -5.816 17.719 0.573 1 90.31 115 SER B CA 1
ATOM 5086 C C . SER B 1 115 ? -6.766 16.625 0.085 1 90.31 115 SER B C 1
ATOM 5088 O O . SER B 1 115 ? -7.57 16.109 0.858 1 90.31 115 SER B O 1
ATOM 5090 N N . ARG B 1 116 ? -6.68 16.156 -1.021 1 83.5 116 ARG B N 1
ATOM 5091 C CA . ARG B 1 116 ? -7.496 15.062 -1.533 1 83.5 116 ARG B CA 1
ATOM 5092 C C . ARG B 1 116 ? -7.211 13.773 -0.772 1 83.5 116 ARG B C 1
ATOM 5094 O O . ARG B 1 116 ? -8.094 12.93 -0.621 1 83.5 116 ARG B O 1
ATOM 5101 N N . GLY B 1 117 ? -5.984 13.625 -0.323 1 89.75 117 GLY B N 1
ATOM 5102 C CA . GLY B 1 117 ? -5.672 12.5 0.546 1 89.75 117 GLY B CA 1
ATOM 5103 C C . GLY B 1 117 ? -6.449 12.516 1.849 1 89.75 117 GLY B C 1
ATOM 5104 O O . GLY B 1 117 ? -6.816 11.461 2.375 1 89.75 117 GLY B O 1
ATOM 5105 N N . ALA B 1 118 ? -6.688 13.766 2.311 1 92.62 118 ALA B N 1
ATOM 5106 C CA . ALA B 1 118 ? -7.531 13.906 3.494 1 92.62 118 ALA B CA 1
ATOM 5107 C C . ALA B 1 118 ? -8.953 13.438 3.209 1 92.62 118 ALA B C 1
ATOM 5109 O O . ALA B 1 118 ? -9.586 12.797 4.055 1 92.62 118 ALA B O 1
ATOM 5110 N N . PHE B 1 119 ? -9.453 13.789 2.076 1 85.69 119 PHE B N 1
ATOM 5111 C CA . PHE B 1 119 ? -10.758 13.305 1.653 1 85.69 119 PHE B CA 1
ATOM 5112 C C . PHE B 1 119 ? -10.781 11.781 1.581 1 85.69 119 PHE B C 1
ATOM 5114 O O . PHE B 1 119 ? -11.75 11.148 2.006 1 85.69 119 PHE B O 1
ATOM 5121 N N . THR B 1 120 ? -9.742 11.227 1.019 1 88.25 120 THR B N 1
ATOM 5122 C CA . THR B 1 120 ? -9.617 9.781 0.952 1 88.25 120 THR B CA 1
ATOM 5123 C C . THR B 1 120 ? -9.664 9.164 2.35 1 88.25 120 THR B C 1
ATOM 5125 O O . THR B 1 120 ? -10.414 8.227 2.598 1 88.25 120 THR B O 1
ATOM 5128 N N . ALA B 1 121 ? -8.883 9.703 3.262 1 93.25 121 ALA B N 1
ATOM 5129 C CA . ALA B 1 121 ? -8.836 9.211 4.637 1 93.25 121 ALA B CA 1
ATOM 5130 C C . ALA B 1 121 ? -10.219 9.258 5.285 1 93.25 121 ALA B C 1
ATOM 5132 O O . ALA B 1 121 ? -10.648 8.297 5.914 1 93.25 121 ALA B O 1
ATOM 5133 N N . ARG B 1 122 ? -10.914 10.367 5.094 1 92.06 122 ARG B N 1
ATOM 5134 C CA . ARG B 1 122 ? -12.242 10.531 5.664 1 92.06 122 ARG B CA 1
ATOM 5135 C C . ARG B 1 122 ? -13.234 9.555 5.035 1 92.06 122 ARG B C 1
ATOM 5137 O O . ARG B 1 122 ? -14.102 9.016 5.719 1 92.06 122 ARG B O 1
ATOM 5144 N N . SER B 1 123 ? -13.062 9.359 3.742 1 88.81 123 SER B N 1
ATOM 5145 C CA . SER B 1 123 ? -13.945 8.438 3.035 1 88.81 123 SER B CA 1
ATOM 5146 C C . SER B 1 123 ? -13.75 7.008 3.529 1 88.81 123 SER B C 1
ATOM 5148 O O . SER B 1 123 ? -14.727 6.277 3.729 1 88.81 123 SER B O 1
ATOM 5150 N N . VAL B 1 124 ? -12.539 6.617 3.717 1 92.81 124 VAL B N 1
ATOM 5151 C CA . VAL B 1 124 ? -12.234 5.281 4.219 1 92.81 124 VAL B CA 1
ATOM 5152 C C . VAL B 1 124 ? -12.82 5.109 5.621 1 92.81 124 VAL B C 1
ATOM 5154 O O . VAL B 1 124 ? -13.406 4.07 5.93 1 92.81 124 VAL B O 1
ATOM 5157 N N . ALA B 1 125 ? -12.68 6.141 6.434 1 94 125 ALA B N 1
ATOM 5158 C CA . ALA B 1 125 ? -13.266 6.098 7.77 1 94 125 ALA B CA 1
ATOM 5159 C C . ALA B 1 125 ? -14.773 5.91 7.699 1 94 125 ALA B C 1
ATOM 5161 O O . ALA B 1 125 ? -15.344 5.121 8.453 1 94 125 ALA B O 1
ATOM 5162 N N . GLY B 1 126 ? -15.406 6.664 6.801 1 90.31 126 GLY B N 1
ATOM 5163 C CA . GLY B 1 126 ? -16.844 6.52 6.598 1 90.31 126 GLY B CA 1
ATOM 5164 C C . GLY B 1 126 ? -17.234 5.125 6.148 1 90.31 126 GLY B C 1
ATOM 5165 O O . GLY B 1 126 ? -18.266 4.594 6.59 1 90.31 126 GLY B O 1
ATOM 5166 N N . MET B 1 127 ? -16.469 4.531 5.336 1 90.94 127 MET B N 1
ATOM 5167 C CA . MET B 1 127 ? -16.75 3.191 4.832 1 90.94 127 MET B CA 1
ATOM 5168 C C . MET B 1 127 ? -16.656 2.158 5.949 1 90.94 127 MET B C 1
ATOM 5170 O O . MET B 1 127 ? -17.516 1.281 6.062 1 90.94 127 MET B O 1
ATOM 5174 N N . VAL B 1 128 ? -15.602 2.254 6.746 1 93.69 128 VAL B N 1
ATOM 5175 C CA . VAL B 1 128 ? -15.461 1.34 7.875 1 93.69 128 VAL B CA 1
ATOM 5176 C C . VAL B 1 128 ? -16.641 1.499 8.82 1 93.69 128 VAL B C 1
ATOM 5178 O O . VAL B 1 128 ? -17.172 0.51 9.336 1 93.69 128 VAL B O 1
ATOM 5181 N N . GLY B 1 129 ? -17.062 2.729 9.031 1 89.81 129 GLY B N 1
ATOM 5182 C CA . GLY B 1 129 ? -18.203 2.98 9.883 1 89.81 129 GLY B CA 1
ATOM 5183 C C . GLY B 1 129 ? -19.5 2.422 9.328 1 89.81 129 GLY B C 1
ATOM 5184 O O . GLY B 1 129 ? -20.359 1.953 10.078 1 89.81 129 GLY B O 1
ATOM 5185 N N . THR B 1 130 ? -19.609 2.4 8.016 1 89.25 130 THR B N 1
ATOM 5186 C CA . THR B 1 130 ? -20.859 2.021 7.348 1 89.25 130 THR B CA 1
ATOM 5187 C C . THR B 1 130 ? -20.891 0.517 7.102 1 89.25 130 THR B C 1
ATOM 5189 O O . THR B 1 130 ? -21.922 -0.127 7.336 1 89.25 130 THR B O 1
ATOM 5192 N N . LEU B 1 131 ? -19.797 -0.028 6.672 1 92.94 131 LEU B N 1
ATOM 5193 C CA . LEU B 1 131 ? -19.781 -1.412 6.211 1 92.94 131 LEU B CA 1
ATOM 5194 C C . LEU B 1 131 ? -19.094 -2.316 7.223 1 92.94 131 LEU B C 1
ATOM 5196 O O . LEU B 1 131 ? -19.219 -3.541 7.156 1 92.94 131 LEU B O 1
ATOM 5200 N N . GLY B 1 132 ? -18.375 -1.733 8.156 1 94.62 132 GLY B N 1
ATOM 5201 C CA . GLY B 1 132 ? -17.391 -2.541 8.867 1 94.62 132 GLY B CA 1
ATOM 5202 C C . GLY B 1 132 ? -16.188 -2.885 8.016 1 94.62 132 GLY B C 1
ATOM 5203 O O . GLY B 1 132 ? -15.789 -2.109 7.145 1 94.62 132 GLY B O 1
ATOM 5204 N N . LEU B 1 133 ? -15.57 -3.938 8.398 1 97.31 133 LEU B N 1
ATOM 5205 C CA . LEU B 1 133 ? -14.477 -4.461 7.586 1 97.31 133 LEU B CA 1
ATOM 5206 C C . LEU B 1 133 ? -14.891 -5.746 6.875 1 97.31 133 LEU B C 1
ATOM 5208 O O . LEU B 1 133 ? -15.227 -6.742 7.527 1 97.31 133 LEU B O 1
ATOM 5212 N N . LEU B 1 134 ? -14.844 -5.652 5.531 1 97.06 134 LEU B N 1
ATOM 5213 C CA . LEU B 1 134 ? -15.234 -6.832 4.766 1 97.06 134 LEU B CA 1
ATOM 5214 C C . LEU B 1 134 ? -14.32 -8.008 5.09 1 97.06 134 LEU B C 1
ATOM 5216 O O . LEU B 1 134 ? -13.109 -7.836 5.27 1 97.06 134 LEU B O 1
ATOM 5220 N N . THR B 1 135 ? -14.969 -9.188 5.184 1 96 135 THR B N 1
ATOM 5221 C CA . THR B 1 135 ? -14.203 -10.422 5.328 1 96 135 THR B CA 1
ATOM 5222 C C . THR B 1 135 ? -13.516 -10.789 4.016 1 96 135 THR B C 1
ATOM 5224 O O . THR B 1 135 ? -13.703 -10.117 2.998 1 96 135 THR B O 1
ATOM 5227 N N . ARG B 1 136 ? -12.703 -11.828 4.059 1 92.38 136 ARG B N 1
ATOM 5228 C CA . ARG B 1 136 ? -12.062 -12.336 2.852 1 92.38 136 ARG B CA 1
ATOM 5229 C C . ARG B 1 136 ? -13.102 -12.711 1.798 1 92.38 136 ARG B C 1
ATOM 5231 O O . ARG B 1 136 ? -12.914 -12.438 0.611 1 92.38 136 ARG B O 1
ATOM 5238 N N . GLU B 1 137 ? -14.148 -13.297 2.23 1 92.56 137 GLU B N 1
ATOM 5239 C CA . GLU B 1 137 ? -15.25 -13.664 1.34 1 92.56 137 GLU B CA 1
ATOM 5240 C C . GLU B 1 137 ? -15.953 -12.422 0.803 1 92.56 137 GLU B C 1
ATOM 5242 O O . GLU B 1 137 ? -16.281 -12.352 -0.384 1 92.56 137 GLU B O 1
ATOM 5247 N N . GLY B 1 138 ? -16.156 -11.492 1.71 1 94.25 138 GLY B N 1
ATOM 5248 C CA . GLY B 1 138 ? -16.828 -10.258 1.308 1 94.25 138 GLY B CA 1
ATOM 5249 C C . GLY B 1 138 ? -16.031 -9.469 0.281 1 94.25 138 GLY B C 1
ATOM 5250 O O . GLY B 1 138 ? -16.625 -8.812 -0.585 1 94.25 138 GLY B O 1
ATOM 5251 N N . LEU B 1 139 ? -14.719 -9.508 0.409 1 92.56 139 LEU B N 1
ATOM 5252 C CA . LEU B 1 139 ? -13.844 -8.766 -0.493 1 92.56 139 LEU B CA 1
ATOM 5253 C C . LEU B 1 139 ? -14.008 -9.25 -1.93 1 92.56 139 LEU B C 1
ATOM 5255 O O . LEU B 1 139 ? -13.688 -8.523 -2.875 1 92.56 139 LEU B O 1
ATOM 5259 N N . GLU B 1 140 ? -14.469 -10.414 -2.135 1 88.06 140 GLU B N 1
ATOM 5260 C CA . GLU B 1 140 ? -14.727 -10.922 -3.479 1 88.06 140 GLU B CA 1
ATOM 5261 C C . GLU B 1 140 ? -15.812 -10.102 -4.176 1 88.06 140 GLU B C 1
ATOM 5263 O O . GLU B 1 140 ? -15.883 -10.078 -5.406 1 88.06 140 GLU B O 1
ATOM 5268 N N . TYR B 1 141 ? -16.656 -9.445 -3.357 1 91.69 141 TYR B N 1
ATOM 5269 C CA . TYR B 1 141 ? -17.766 -8.656 -3.875 1 91.69 141 TYR B CA 1
ATOM 5270 C C . TYR B 1 141 ? -17.547 -7.168 -3.617 1 91.69 141 TYR B C 1
ATOM 5272 O O . TYR B 1 141 ? -18.5 -6.383 -3.623 1 91.69 141 TYR B O 1
ATOM 5280 N N . PHE B 1 142 ? -16.375 -6.773 -3.342 1 91.31 142 PHE B N 1
ATOM 5281 C CA . PHE B 1 142 ? -16.109 -5.418 -2.875 1 91.31 142 PHE B CA 1
ATOM 5282 C C . PHE B 1 142 ? -16.578 -4.391 -3.898 1 91.31 142 PHE B C 1
ATOM 5284 O O . PHE B 1 142 ? -17.219 -3.398 -3.543 1 91.31 142 PHE B O 1
ATOM 5291 N N . TYR B 1 143 ? -16.328 -4.598 -5.152 1 88.19 143 TYR B N 1
ATOM 5292 C CA . TYR B 1 143 ? -16.641 -3.59 -6.16 1 88.19 143 TYR B CA 1
ATOM 5293 C C . TYR B 1 143 ? -18.156 -3.375 -6.258 1 88.19 143 TYR B C 1
ATOM 5295 O O . TYR B 1 143 ? -18.625 -2.238 -6.195 1 88.19 143 TYR B O 1
ATOM 5303 N N . PRO B 1 144 ? -18.922 -4.465 -6.402 1 90.56 144 PRO B N 1
ATOM 5304 C CA . PRO B 1 144 ? -20.375 -4.266 -6.383 1 90.56 144 PRO B CA 1
ATOM 5305 C C . PRO B 1 144 ? -20.859 -3.559 -5.113 1 90.56 144 PRO B C 1
ATOM 5307 O O . PRO B 1 144 ? -21.75 -2.713 -5.176 1 90.56 144 PRO B O 1
ATOM 5310 N N . ILE B 1 145 ? -20.281 -3.973 -4.02 1 92.94 145 ILE B N 1
ATOM 5311 C CA . ILE B 1 145 ? -20.656 -3.365 -2.748 1 92.94 145 ILE B CA 1
ATOM 5312 C C . ILE B 1 145 ? -20.359 -1.869 -2.783 1 92.94 145 ILE B C 1
ATOM 5314 O O . ILE B 1 145 ? -21.203 -1.054 -2.387 1 92.94 145 ILE B O 1
ATOM 5318 N N . PHE B 1 146 ? -19.188 -1.535 -3.254 1 89.12 146 PHE B N 1
ATOM 5319 C CA . PHE B 1 146 ? -18.75 -0.145 -3.346 1 89.12 146 PHE B CA 1
ATOM 5320 C C . PHE B 1 146 ? -19.688 0.648 -4.262 1 89.12 146 PHE B C 1
ATOM 5322 O O . PHE B 1 146 ? -20.078 1.771 -3.936 1 89.12 146 PHE B O 1
ATOM 5329 N N . LYS B 1 147 ? -20.047 0.045 -5.363 1 87.75 147 LYS B N 1
ATOM 5330 C CA . LYS B 1 147 ? -20.938 0.688 -6.316 1 87.75 147 LYS B CA 1
ATOM 5331 C C . LYS B 1 147 ? -22.328 0.892 -5.711 1 87.75 147 LYS B C 1
ATOM 5333 O O . LYS B 1 147 ? -22.953 1.927 -5.93 1 87.75 147 LYS B O 1
ATOM 5338 N N . ASP B 1 148 ? -22.781 -0.076 -5.059 1 90.62 148 ASP B N 1
ATOM 5339 C CA . ASP B 1 148 ? -24.062 0.058 -4.379 1 90.62 148 ASP B CA 1
ATOM 5340 C C . ASP B 1 148 ? -24.047 1.213 -3.381 1 90.62 148 ASP B C 1
ATOM 5342 O O . ASP B 1 148 ? -24.953 2.039 -3.355 1 90.62 148 ASP B O 1
ATOM 5346 N N . MET B 1 149 ? -23.031 1.211 -2.568 1 88.56 149 MET B N 1
ATOM 5347 C CA . MET B 1 149 ? -22.891 2.25 -1.552 1 88.56 149 MET B CA 1
ATOM 5348 C C . MET B 1 149 ? -22.938 3.639 -2.18 1 88.56 149 MET B C 1
ATOM 5350 O O . MET B 1 149 ? -23.594 4.539 -1.655 1 88.56 149 MET B O 1
ATOM 5354 N N . GLU B 1 150 ? -22.266 3.764 -3.285 1 82.62 150 GLU B N 1
ATOM 5355 C CA . GLU B 1 150 ? -22.219 5.043 -3.984 1 82.62 150 GLU B CA 1
ATOM 5356 C C . GLU B 1 150 ? -23.594 5.453 -4.488 1 82.62 150 GLU B C 1
ATOM 5358 O O . GLU B 1 150 ? -23.844 6.629 -4.754 1 82.62 150 GLU B O 1
ATOM 5363 N N . ASN B 1 151 ? -24.531 4.418 -4.578 1 86.94 151 ASN B N 1
ATOM 5364 C CA . ASN B 1 151 ? -25.781 4.703 -5.273 1 86.94 151 ASN B CA 1
ATOM 5365 C C . ASN B 1 151 ? -26.984 4.402 -4.391 1 86.94 151 ASN B C 1
ATOM 5367 O O . ASN B 1 151 ? -28.109 4.258 -4.887 1 86.94 151 ASN B O 1
ATOM 5371 N N . TRP B 1 152 ? -26.797 4.27 -3.201 1 86.75 152 TRP B N 1
ATOM 5372 C CA . TRP B 1 152 ? -27.875 3.979 -2.279 1 86.75 152 TRP B CA 1
ATOM 5373 C C . TRP B 1 152 ? -28.969 5.039 -2.377 1 86.75 152 TRP B C 1
ATOM 5375 O O . TRP B 1 152 ? -30.156 4.734 -2.219 1 86.75 152 TRP B O 1
ATOM 5385 N N . ASN B 1 153 ? -28.625 6.227 -2.633 1 81.31 153 ASN B N 1
ATOM 5386 C CA . ASN B 1 153 ? -29.594 7.309 -2.678 1 81.31 153 ASN B CA 1
ATOM 5387 C C . ASN B 1 153 ? -29.797 7.824 -4.102 1 81.31 153 ASN B C 1
ATOM 5389 O O . ASN B 1 153 ? -30.188 8.977 -4.297 1 81.31 153 ASN B O 1
ATOM 5393 N N . ASN B 1 154 ? -29.406 7.043 -5.047 1 84 154 ASN B N 1
ATOM 5394 C CA . ASN B 1 154 ? -29.578 7.359 -6.461 1 84 154 ASN B CA 1
ATOM 5395 C C . ASN B 1 154 ? -30.656 6.48 -7.098 1 84 154 ASN B C 1
ATOM 5397 O O . ASN B 1 154 ? -30.359 5.402 -7.605 1 84 154 ASN B O 1
ATOM 5401 N N . ASP B 1 155 ? -31.797 7.055 -7.211 1 81.56 155 ASP B N 1
ATOM 5402 C CA . ASP B 1 155 ? -32.938 6.297 -7.703 1 81.56 155 ASP B CA 1
ATOM 5403 C C . ASP B 1 155 ? -32.781 5.969 -9.188 1 81.56 155 ASP B C 1
ATOM 5405 O O . ASP B 1 155 ? -33.406 5.039 -9.695 1 81.56 155 ASP B O 1
ATOM 5409 N N . LYS B 1 156 ? -31.969 6.703 -9.844 1 83.75 156 LYS B N 1
ATOM 5410 C CA . LYS B 1 156 ? -31.812 6.508 -11.281 1 83.75 156 LYS B CA 1
ATOM 5411 C C . LYS B 1 156 ? -30.734 5.465 -11.578 1 83.75 156 LYS B C 1
ATOM 5413 O O . LYS B 1 156 ? -30.547 5.066 -12.727 1 83.75 156 LYS B O 1
ATOM 5418 N N . TYR B 1 157 ? -30.078 5.086 -10.461 1 84.81 157 TYR B N 1
ATOM 5419 C CA . TYR B 1 157 ? -29 4.133 -10.664 1 84.81 157 TYR B CA 1
ATOM 5420 C C . TYR B 1 157 ? -29.531 2.766 -11.062 1 84.81 157 TYR B C 1
ATOM 5422 O O . TYR B 1 157 ? -30.422 2.229 -10.406 1 84.81 157 TYR B O 1
ATOM 5430 N N . GLU B 1 158 ? -29.031 2.246 -12.258 1 86.12 158 GLU B N 1
ATOM 5431 C CA . GLU B 1 158 ? -29.297 0.868 -12.664 1 86.12 158 GLU B CA 1
ATOM 5432 C C . GLU B 1 158 ? -28.188 -0.067 -12.18 1 86.12 158 GLU B C 1
ATOM 5434 O O . GLU B 1 158 ? -27.047 0.035 -12.617 1 86.12 158 GLU B O 1
ATOM 5439 N N . ASP B 1 159 ? -28.484 -0.973 -11.406 1 86.38 159 ASP B N 1
ATOM 5440 C CA . ASP B 1 159 ? -27.531 -1.886 -10.781 1 86.38 159 ASP B CA 1
ATOM 5441 C C . ASP B 1 159 ? -26.797 -2.709 -11.836 1 86.38 159 ASP B C 1
ATOM 5443 O O . ASP B 1 159 ? -27.406 -3.523 -12.531 1 86.38 159 ASP B O 1
ATOM 5447 N N . GLU B 1 160 ? -25.531 -2.525 -11.938 1 81.88 160 GLU B N 1
ATOM 5448 C CA . GLU B 1 160 ? -24.703 -3.227 -12.906 1 81.88 160 GLU B CA 1
ATOM 5449 C C . GLU B 1 160 ? -24.422 -4.664 -12.469 1 81.88 160 GLU B C 1
ATOM 5451 O O . GLU B 1 160 ? -24.062 -5.508 -13.289 1 81.88 160 GLU B O 1
ATOM 5456 N N . PHE B 1 161 ? -24.578 -4.996 -11.312 1 87.44 161 PHE B N 1
ATOM 5457 C CA . PHE B 1 161 ? -24.328 -6.316 -10.742 1 87.44 161 PHE B CA 1
ATOM 5458 C C . PHE B 1 161 ? -25.531 -6.805 -9.953 1 87.44 161 PHE B C 1
ATOM 5460 O O . PHE B 1 161 ? -25.438 -7.051 -8.742 1 87.44 161 PHE B O 1
ATOM 5467 N N . PRO B 1 162 ? -26.5 -7.141 -10.867 1 82.75 162 PRO B N 1
ATOM 5468 C CA . PRO B 1 162 ? -27.719 -7.555 -10.164 1 82.75 162 PRO B CA 1
ATOM 5469 C C . PRO B 1 162 ? -27.562 -8.883 -9.43 1 82.75 162 PRO B C 1
ATOM 5471 O O . PRO B 1 162 ? -26.938 -9.812 -9.961 1 82.75 162 PRO B O 1
ATOM 5474 N N . GLY B 1 163 ? -27.672 -8.969 -8.156 1 89.12 163 GLY B N 1
ATOM 5475 C CA . GLY B 1 163 ? -27.625 -10.195 -7.371 1 89.12 163 GLY B CA 1
ATOM 5476 C C . GLY B 1 163 ? -26.344 -10.336 -6.566 1 89.12 163 GLY B C 1
ATOM 5477 O O . GLY B 1 163 ? -26.203 -11.289 -5.801 1 89.12 163 GLY B O 1
ATOM 5478 N N . GLN B 1 164 ? -25.438 -9.555 -6.93 1 90.31 164 GLN B N 1
ATOM 5479 C CA . GLN B 1 164 ? -24.188 -9.586 -6.195 1 90.31 164 GLN B CA 1
ATOM 5480 C C . GLN B 1 164 ? -24.047 -8.383 -5.266 1 90.31 164 GLN B C 1
ATOM 5482 O O . GLN B 1 164 ? -24.234 -7.242 -5.691 1 90.31 164 GLN B O 1
ATOM 5487 N N . PRO B 1 165 ? -23.703 -8.453 -4.027 1 93.81 165 PRO B N 1
ATOM 5488 C CA . PRO B 1 165 ? -23.484 -9.727 -3.342 1 93.81 165 PRO B CA 1
ATOM 5489 C C . PRO B 1 165 ? -24.781 -10.445 -2.998 1 93.81 165 PRO B C 1
ATOM 5491 O O . PRO B 1 165 ? -24.75 -11.609 -2.584 1 93.81 165 PRO B O 1
ATOM 5494 N N . PHE B 1 166 ? -25.891 -9.773 -3.109 1 95.12 166 PHE B N 1
ATOM 5495 C CA . PHE B 1 166 ? -27.219 -10.344 -2.902 1 95.12 166 PHE B CA 1
ATOM 5496 C C . PHE B 1 166 ? -28.266 -9.578 -3.689 1 95.12 166 PHE B C 1
ATOM 5498 O O . PHE B 1 166 ? -28.031 -8.453 -4.129 1 95.12 166 PHE B O 1
ATOM 5505 N N . PRO B 1 167 ? -29.438 -10.242 -3.975 1 94.62 167 PRO B N 1
ATOM 5506 C CA . PRO B 1 167 ? -30.484 -9.578 -4.742 1 94.62 167 PRO B CA 1
ATOM 5507 C C . PRO B 1 167 ? -31.312 -8.617 -3.893 1 94.62 167 PRO B C 1
ATOM 5509 O O . PRO B 1 167 ? -31.109 -8.523 -2.68 1 94.62 167 PRO B O 1
ATOM 5512 N N . ASN B 1 168 ? -32.188 -7.848 -4.539 1 93.12 168 ASN B N 1
ATOM 5513 C CA . ASN B 1 168 ? -33.125 -6.934 -3.887 1 93.12 168 ASN B CA 1
ATOM 5514 C C . ASN B 1 168 ? -32.406 -5.984 -2.932 1 93.12 168 ASN B C 1
ATOM 5516 O O . ASN B 1 168 ? -32.75 -5.891 -1.757 1 93.12 168 ASN B O 1
ATOM 5520 N N . LYS B 1 169 ? -31.5 -5.316 -3.387 1 94.88 169 LYS B N 1
ATOM 5521 C CA . LYS B 1 169 ? -30.625 -4.453 -2.604 1 94.88 169 LYS B CA 1
ATOM 5522 C C . LYS B 1 169 ? -31.391 -3.25 -2.055 1 94.88 169 LYS B C 1
ATOM 5524 O O . LYS B 1 169 ? -32.219 -2.664 -2.748 1 94.88 169 LYS B O 1
ATOM 5529 N N . PRO B 1 170 ? -31.094 -2.936 -0.842 1 93.31 170 PRO B N 1
ATOM 5530 C CA . PRO B 1 170 ? -31.797 -1.808 -0.228 1 93.31 170 PRO B CA 1
ATOM 5531 C C . PRO B 1 170 ? -31.406 -0.463 -0.833 1 93.31 170 PRO B C 1
ATOM 5533 O O . PRO B 1 170 ? -30.25 -0.278 -1.229 1 93.31 170 PRO B O 1
ATOM 5536 N N . LYS B 1 171 ? -32.312 0.493 -0.821 1 90.19 171 LYS B N 1
ATOM 5537 C CA . LYS B 1 171 ? -32.125 1.875 -1.251 1 90.19 171 LYS B CA 1
ATOM 5538 C C . LYS B 1 171 ? -32.781 2.85 -0.278 1 90.19 171 LYS B C 1
ATOM 5540 O O . LYS B 1 171 ? -33.625 2.451 0.531 1 90.19 171 LYS B O 1
ATOM 5545 N N . GLY B 1 172 ? -32.344 4.098 -0.362 1 85.94 172 GLY B N 1
ATOM 5546 C CA . GLY B 1 172 ? -32.969 5.125 0.453 1 85.94 172 GLY B CA 1
ATOM 5547 C C . GLY B 1 172 ? -32.25 5.367 1.767 1 85.94 172 GLY B C 1
ATOM 5548 O O . GLY B 1 172 ? -31.094 4.957 1.938 1 85.94 172 GLY B O 1
ATOM 5549 N N . PRO B 1 173 ? -32.812 6.016 2.719 1 81.06 173 PRO B N 1
ATOM 5550 C CA . PRO B 1 173 ? -32.156 6.52 3.934 1 81.06 173 PRO B CA 1
ATOM 5551 C C . PRO B 1 173 ? -31.672 5.398 4.848 1 81.06 173 PRO B C 1
ATOM 5553 O O . PRO B 1 173 ? -30.703 5.578 5.59 1 81.06 173 PRO B O 1
ATOM 5556 N N . ASN B 1 174 ? -32.281 4.238 4.711 1 88.44 174 ASN B N 1
ATOM 5557 C CA . ASN B 1 174 ? -31.906 3.148 5.605 1 88.44 174 ASN B CA 1
ATOM 5558 C C . ASN B 1 174 ? -31.062 2.1 4.883 1 88.44 174 ASN B C 1
ATOM 5560 O O . ASN B 1 174 ? -30.828 1.016 5.418 1 88.44 174 ASN B O 1
ATOM 5564 N N . ALA B 1 175 ? -30.656 2.434 3.775 1 91.06 175 ALA B N 1
ATOM 5565 C CA . ALA B 1 175 ? -29.969 1.464 2.928 1 91.06 175 ALA B CA 1
ATOM 5566 C C . ALA B 1 175 ? -28.688 0.984 3.58 1 91.06 175 ALA B C 1
ATOM 5568 O O . ALA B 1 175 ? -28.375 -0.209 3.551 1 91.06 175 ALA B O 1
ATOM 5569 N N . ALA B 1 176 ? -27.969 1.88 4.227 1 88.88 176 ALA B N 1
ATOM 5570 C CA . ALA B 1 176 ? -26.688 1.536 4.824 1 88.88 176 ALA B CA 1
ATOM 5571 C C . ALA B 1 176 ? -26.859 0.496 5.93 1 88.88 176 ALA B C 1
ATOM 5573 O O . ALA B 1 176 ? -26.141 -0.515 5.949 1 88.88 176 ALA B O 1
ATOM 5574 N N . ASP B 1 177 ? -27.781 0.681 6.77 1 91.44 177 ASP B N 1
ATOM 5575 C CA . ASP B 1 177 ? -28.016 -0.216 7.898 1 91.44 177 ASP B CA 1
ATOM 5576 C C . ASP B 1 177 ? -28.5 -1.585 7.422 1 91.44 177 ASP B C 1
ATOM 5578 O O . ASP B 1 177 ? -28.031 -2.617 7.906 1 91.44 177 ASP B O 1
ATOM 5582 N N . GLU B 1 178 ? -29.406 -1.513 6.539 1 95.88 178 GLU B N 1
ATOM 5583 C CA . GLU B 1 178 ? -29.953 -2.766 6.02 1 95.88 178 GLU B CA 1
ATOM 5584 C C . GLU B 1 178 ? -28.891 -3.549 5.25 1 95.88 178 GLU B C 1
ATOM 5586 O O . GLU B 1 178 ? -28.797 -4.773 5.375 1 95.88 178 GLU B O 1
ATOM 5591 N N . TYR B 1 179 ? -28.219 -2.828 4.453 1 95.38 179 TYR B N 1
ATOM 5592 C CA . TYR B 1 179 ? -27.156 -3.445 3.658 1 95.38 179 TYR B CA 1
ATOM 5593 C C . TYR B 1 179 ? -26.109 -4.105 4.555 1 95.38 179 TYR B C 1
ATOM 5595 O O . TYR B 1 179 ? -25.734 -5.258 4.336 1 95.38 179 TYR B O 1
ATOM 5603 N N . ARG B 1 180 ? -25.641 -3.41 5.562 1 95 180 ARG B N 1
ATOM 5604 C CA . ARG B 1 180 ? -24.656 -3.922 6.504 1 95 180 ARG B CA 1
ATOM 5605 C C . ARG B 1 180 ? -25.172 -5.156 7.23 1 95 180 ARG B C 1
ATOM 5607 O O . ARG B 1 180 ? -24.438 -6.137 7.402 1 95 180 ARG B O 1
ATOM 5614 N N . THR B 1 181 ? -26.391 -5.109 7.621 1 96.88 181 THR B N 1
ATOM 5615 C CA . THR B 1 181 ? -27.016 -6.23 8.32 1 96.88 181 THR B CA 1
ATOM 5616 C C . THR B 1 181 ? -27.016 -7.48 7.445 1 96.88 181 THR B C 1
ATOM 5618 O O . THR B 1 181 ? -26.719 -8.578 7.922 1 96.88 181 THR B O 1
ATOM 5621 N N . ARG B 1 182 ? -27.328 -7.266 6.262 1 97.44 182 ARG B N 1
ATOM 5622 C CA . ARG B 1 182 ? -27.344 -8.398 5.34 1 97.44 182 ARG B CA 1
ATOM 5623 C C . ARG B 1 182 ? -25.953 -8.945 5.109 1 97.44 182 ARG B C 1
ATOM 5625 O O . ARG B 1 182 ? -25.75 -10.164 5.051 1 97.44 182 ARG B O 1
ATOM 5632 N N . LEU B 1 183 ? -24.953 -8.031 4.934 1 97.88 183 LEU B N 1
ATOM 5633 C CA . LEU B 1 183 ? -23.578 -8.477 4.793 1 97.88 183 LEU B CA 1
ATOM 5634 C C . LEU B 1 183 ? -23.141 -9.281 6.008 1 97.88 183 LEU B C 1
ATOM 5636 O O . LEU B 1 183 ? -22.453 -10.297 5.871 1 97.88 183 LEU B O 1
ATOM 5640 N N . GLU B 1 184 ? -23.516 -8.844 7.191 1 97.25 184 GLU B N 1
ATOM 5641 C CA . GLU B 1 184 ? -23.172 -9.547 8.422 1 97.25 184 GLU B CA 1
ATOM 5642 C C . GLU B 1 184 ? -23.781 -10.945 8.453 1 97.25 184 GLU B C 1
ATOM 5644 O O . GLU B 1 184 ? -23.125 -11.906 8.844 1 97.25 184 GLU B O 1
ATOM 5649 N N . LYS B 1 185 ? -25.031 -10.984 8.047 1 97.25 185 LYS B N 1
ATOM 5650 C CA . LYS B 1 185 ? -25.719 -12.266 8.047 1 97.25 185 LYS B CA 1
ATOM 5651 C C . LYS B 1 185 ? -25.047 -13.258 7.102 1 97.25 185 LYS B C 1
ATOM 5653 O O . LYS B 1 185 ? -25.031 -14.461 7.371 1 97.25 185 LYS B O 1
ATOM 5658 N N . LEU B 1 186 ? -24.5 -12.719 6.016 1 96.81 186 LEU B N 1
ATOM 5659 C CA . LEU B 1 186 ? -23.859 -13.562 5.016 1 96.81 186 LEU B CA 1
ATOM 5660 C C . LEU B 1 186 ? -22.406 -13.852 5.402 1 96.81 186 LEU B C 1
ATOM 5662 O O . LEU B 1 186 ? -21.734 -14.641 4.734 1 96.81 186 LEU B O 1
ATOM 5666 N N . GLY B 1 187 ? -21.938 -13.219 6.41 1 96.25 187 GLY B N 1
ATOM 5667 C CA . GLY B 1 187 ? -20.547 -13.391 6.824 1 96.25 187 GLY B CA 1
ATOM 5668 C C . GLY B 1 187 ? -19.578 -12.617 5.953 1 96.25 187 GLY B C 1
ATOM 5669 O O . GLY B 1 187 ? -18.391 -12.961 5.898 1 96.25 187 GLY B O 1
ATOM 5670 N N . TYR B 1 188 ? -20.062 -11.539 5.301 1 97.5 188 TYR B N 1
ATOM 5671 C CA . TYR B 1 188 ? -19.234 -10.812 4.336 1 97.5 188 TYR B CA 1
ATOM 5672 C C . TYR B 1 188 ? -18.609 -9.586 4.969 1 97.5 188 TYR B C 1
ATOM 5674 O O . TYR B 1 188 ? -17.766 -8.914 4.348 1 97.5 188 TYR B O 1
ATOM 5682 N N . THR B 1 189 ? -18.953 -9.273 6.262 1 97.88 189 THR B N 1
ATOM 5683 C CA . THR B 1 189 ? -18.344 -8.148 6.965 1 97.88 189 THR B CA 1
ATOM 5684 C C . THR B 1 189 ? -18.25 -8.43 8.461 1 97.88 189 THR B C 1
ATOM 5686 O O . THR B 1 189 ? -18.922 -9.344 8.969 1 97.88 189 THR B O 1
ATOM 5689 N N . ARG B 1 190 ? -17.375 -7.797 9.086 1 96.69 190 ARG B N 1
ATOM 5690 C CA . ARG B 1 190 ? -17.234 -7.773 10.539 1 96.69 190 ARG B CA 1
ATOM 5691 C C . ARG B 1 190 ? -17.422 -6.359 11.078 1 96.69 190 ARG B C 1
ATOM 5693 O O . ARG B 1 190 ? -16.75 -5.426 10.641 1 96.69 190 ARG B O 1
ATOM 5700 N N . VAL B 1 191 ? -18.297 -6.25 11.969 1 95.62 191 VAL B N 1
ATOM 5701 C CA . VAL B 1 191 ? -18.609 -4.945 12.547 1 95.62 191 VAL B CA 1
ATOM 5702 C C . VAL B 1 191 ? -18.094 -4.883 13.984 1 95.62 191 VAL B C 1
ATOM 5704 O O . VAL B 1 191 ? -17.797 -3.803 14.5 1 95.62 191 VAL B O 1
ATOM 5707 N N . TYR B 1 192 ? -17.969 -6.016 14.594 1 95.38 192 TYR B N 1
ATOM 5708 C CA . TYR B 1 192 ? -17.547 -6.125 15.992 1 95.38 192 TYR B CA 1
ATOM 5709 C C . TYR B 1 192 ? -16.281 -6.969 16.125 1 95.38 192 TYR B C 1
ATOM 5711 O O . TYR B 1 192 ? -16.031 -7.852 15.297 1 95.38 192 TYR B O 1
ATOM 5719 N N . GLN B 1 193 ? -15.594 -6.621 17.109 1 93.62 193 GLN B N 1
ATOM 5720 C CA . GLN B 1 193 ? -14.484 -7.484 17.5 1 93.62 193 GLN B CA 1
ATOM 5721 C C . GLN B 1 193 ? -14.984 -8.703 18.281 1 93.62 193 GLN B C 1
ATOM 5723 O O . GLN B 1 193 ? -16.156 -8.773 18.641 1 93.62 193 GLN B O 1
ATOM 5728 N N . GLU B 1 194 ? -14.109 -9.625 18.484 1 90.06 194 GLU B N 1
ATOM 5729 C CA . GLU B 1 194 ? -14.477 -10.844 19.203 1 90.06 194 GLU B CA 1
ATOM 5730 C C . GLU B 1 194 ? -14.969 -10.531 20.625 1 90.06 194 GLU B C 1
ATOM 5732 O O . GLU B 1 194 ? -15.836 -11.227 21.156 1 90.06 194 GLU B O 1
ATOM 5737 N N . ASN B 1 195 ? -14.523 -9.492 21.234 1 91.88 195 ASN B N 1
ATOM 5738 C CA . ASN B 1 195 ? -14.898 -9.125 22.594 1 91.88 195 ASN B CA 1
ATOM 5739 C C . ASN B 1 195 ? -16.219 -8.352 22.625 1 91.88 195 ASN B C 1
ATOM 5741 O O . ASN B 1 195 ? -16.656 -7.887 23.672 1 91.88 195 ASN B O 1
ATOM 5745 N N . GLY B 1 196 ? -16.781 -8.148 21.438 1 92.75 196 GLY B N 1
ATOM 5746 C CA . GLY B 1 196 ? -18.078 -7.5 21.375 1 92.75 196 GLY B CA 1
ATOM 5747 C C . GLY B 1 196 ? -17.984 -6.012 21.109 1 92.75 196 GLY B C 1
ATOM 5748 O O . GLY B 1 196 ? -19 -5.355 20.875 1 92.75 196 GLY B O 1
ATOM 5749 N N . GLU B 1 197 ? -16.828 -5.496 21.109 1 92.5 197 GLU B N 1
ATOM 5750 C CA . GLU B 1 197 ? -16.656 -4.07 20.844 1 92.5 197 GLU B CA 1
ATOM 5751 C C . GLU B 1 197 ? -16.75 -3.775 19.344 1 92.5 197 GLU B C 1
ATOM 5753 O O . GLU B 1 197 ? -16.344 -4.598 18.516 1 92.5 197 GLU B O 1
ATOM 5758 N N . LEU B 1 198 ? -17.156 -2.65 19.031 1 93.5 198 LEU B N 1
ATOM 5759 C CA . LEU B 1 198 ? -17.219 -2.209 17.641 1 93.5 198 LEU B CA 1
ATOM 5760 C C . LEU B 1 198 ? -15.82 -2.021 17.062 1 93.5 198 LEU B C 1
ATOM 5762 O O . LEU B 1 198 ? -14.914 -1.559 17.766 1 93.5 198 LEU B O 1
ATOM 5766 N N . ILE B 1 199 ? -15.664 -2.426 15.836 1 95.19 199 ILE B N 1
ATOM 5767 C CA . ILE B 1 199 ? -14.453 -2.029 15.117 1 95.19 199 ILE B CA 1
ATOM 5768 C C . ILE B 1 199 ? -14.523 -0.539 14.789 1 95.19 199 ILE B C 1
ATOM 5770 O O . ILE B 1 199 ? -15.438 -0.089 14.094 1 95.19 199 ILE B O 1
ATOM 5774 N N . LYS B 1 200 ? -13.609 0.245 15.328 1 94.88 200 LYS B N 1
ATOM 5775 C CA . LYS B 1 200 ? -13.617 1.694 15.156 1 94.88 200 LYS B CA 1
ATOM 5776 C C . LYS B 1 200 ? -12.297 2.182 14.562 1 94.88 200 LYS B C 1
ATOM 5778 O O . LYS B 1 200 ? -11.305 1.447 14.547 1 94.88 200 LYS B O 1
ATOM 5783 N N . ILE B 1 201 ? -12.375 3.369 14.008 1 96.62 201 ILE B N 1
ATOM 5784 C CA . ILE B 1 201 ? -11.172 4.121 13.664 1 96.62 201 ILE B CA 1
ATOM 5785 C C . ILE B 1 201 ? -10.625 4.824 14.906 1 96.62 201 ILE B C 1
ATOM 5787 O O . ILE B 1 201 ? -11.336 5.609 15.539 1 96.62 201 ILE B O 1
ATOM 5791 N N . LYS B 1 202 ? -9.422 4.48 15.242 1 97.81 202 LYS B N 1
ATOM 5792 C CA . LYS B 1 202 ? -8.836 5.145 16.406 1 97.81 202 LYS B CA 1
ATOM 5793 C C . LYS B 1 202 ? -8.695 6.648 16.172 1 97.81 202 LYS B C 1
ATOM 5795 O O . LYS B 1 202 ? -9.062 7.449 17.031 1 97.81 202 LYS B O 1
ATOM 5800 N N . ALA B 1 203 ? -8.18 7.012 14.945 1 98.31 203 ALA B N 1
ATOM 5801 C CA . ALA B 1 203 ? -8.055 8.445 14.68 1 98.31 203 ALA B CA 1
ATOM 5802 C C . ALA B 1 203 ? -7.992 8.719 13.18 1 98.31 203 ALA B C 1
ATOM 5804 O O . ALA B 1 203 ? -7.398 7.949 12.422 1 98.31 203 ALA B O 1
ATOM 5805 N N . VAL B 1 204 ? -8.656 9.766 12.773 1 97.62 204 VAL B N 1
ATOM 5806 C CA . VAL B 1 204 ? -8.469 10.391 11.469 1 97.62 204 VAL B CA 1
ATOM 5807 C C . VAL B 1 204 ? -7.66 11.672 11.617 1 97.62 204 VAL B C 1
ATOM 5809 O O . VAL B 1 204 ? -8.055 12.586 12.344 1 97.62 204 VAL B O 1
ATOM 5812 N N . CYS B 1 205 ? -6.516 11.758 10.969 1 98.69 205 CYS B N 1
ATOM 5813 C CA . CYS B 1 205 ? -5.539 12.828 11.117 1 98.69 205 CYS B CA 1
ATOM 5814 C C . CYS B 1 205 ? -5.297 13.531 9.789 1 98.69 205 CYS B C 1
ATOM 5816 O O . CYS B 1 205 ? -4.582 13.008 8.93 1 98.69 205 CYS B O 1
ATOM 5818 N N . VAL B 1 206 ? -5.809 14.75 9.617 1 97.38 206 VAL B N 1
ATOM 5819 C CA . VAL B 1 206 ? -5.785 15.273 8.258 1 97.38 206 VAL B CA 1
ATOM 5820 C C . VAL B 1 206 ? -5.336 16.734 8.273 1 97.38 206 VAL B C 1
ATOM 5822 O O . VAL B 1 206 ? -5.473 17.422 9.289 1 97.38 206 VAL B O 1
ATOM 5825 N N . TRP B 1 207 ? -4.703 17.109 7.191 1 97.38 207 TRP B N 1
ATOM 5826 C CA . TRP B 1 207 ? -4.387 18.516 6.926 1 97.38 207 TRP B CA 1
ATOM 5827 C C . TRP B 1 207 ? -5.285 19.078 5.828 1 97.38 207 TRP B C 1
ATOM 5829 O O . TRP B 1 207 ? -5.27 18.594 4.695 1 97.38 207 TRP B O 1
ATOM 5839 N N . ASP B 1 208 ? -6.043 20.031 6.176 1 94.88 208 ASP B N 1
ATOM 5840 C CA . ASP B 1 208 ? -6.73 20.953 5.273 1 94.88 208 ASP B CA 1
ATOM 5841 C C . ASP B 1 208 ? -7.52 20.188 4.211 1 94.88 208 ASP B C 1
ATOM 5843 O O . ASP B 1 208 ? -7.328 20.406 3.014 1 94.88 208 ASP B O 1
ATOM 5847 N N . THR B 1 209 ? -8.492 19.453 4.664 1 91.06 209 THR B N 1
ATOM 5848 C CA . THR B 1 209 ? -9.359 18.703 3.764 1 91.06 209 THR B CA 1
ATOM 5849 C C . THR B 1 209 ? -10.078 19.641 2.799 1 91.06 209 THR B C 1
ATOM 5851 O O . THR B 1 209 ? -10.711 20.609 3.225 1 91.06 209 THR B O 1
ATOM 5854 N N . VAL B 1 210 ? -9.883 19.469 1.588 1 75.38 210 VAL B N 1
ATOM 5855 C CA . VAL B 1 210 ? -10.586 20.312 0.622 1 75.38 210 VAL B CA 1
ATOM 5856 C C . VAL B 1 210 ? -11.664 19.5 -0.089 1 75.38 210 VAL B C 1
ATOM 5858 O O . VAL B 1 210 ? -11.445 18.328 -0.409 1 75.38 210 VAL B O 1
ATOM 5861 N N . GLY B 1 211 ? -13 19.828 0.349 1 55.66 211 GLY B N 1
ATOM 5862 C CA . GLY B 1 211 ? -14.164 19.156 -0.208 1 55.66 211 GLY B CA 1
ATOM 5863 C C . GLY B 1 211 ? -14.273 19.297 -1.714 1 55.66 211 GLY B C 1
ATOM 5864 O O . GLY B 1 211 ? -14.992 18.547 -2.367 1 55.66 211 GLY B O 1
ATOM 5865 N N . SER B 1 212 ? -14.172 20.719 -2.059 1 44.72 212 SER B N 1
ATOM 5866 C CA . SER B 1 212 ? -14.953 21.359 -3.105 1 44.72 212 SER B CA 1
ATOM 5867 C C . SER B 1 212 ? -15.008 20.516 -4.367 1 44.72 212 SER B C 1
ATOM 5869 O O . SER B 1 212 ? -16.094 20.188 -4.855 1 44.72 212 SER B O 1
ATOM 5871 N N . LEU B 1 213 ? -14.945 21.391 -5.473 1 40.97 213 LEU B N 1
ATOM 5872 C CA . LEU B 1 213 ? -15.344 21.438 -6.875 1 40.97 213 LEU B CA 1
ATOM 5873 C C . LEU B 1 213 ? -14.781 20.25 -7.648 1 40.97 213 LEU B C 1
ATOM 5875 O O . LEU B 1 213 ? -15.328 19.859 -8.68 1 40.97 213 LEU B O 1
ATOM 5879 N N . GLY B 1 214 ? -13.562 20.062 -7.555 1 36.34 214 GLY B N 1
ATOM 5880 C CA . GLY B 1 214 ? -13.078 19.188 -8.609 1 36.34 214 GLY B CA 1
ATOM 5881 C C . GLY B 1 214 ? -13.484 17.734 -8.43 1 36.34 214 GLY B C 1
ATOM 5882 O O . GLY B 1 214 ? -13.008 16.859 -9.141 1 36.34 214 GLY B O 1
ATOM 5883 N N . ILE B 1 215 ? -13.891 17.406 -7.285 1 38.12 215 ILE B N 1
ATOM 5884 C CA . ILE B 1 215 ? -14.5 16.078 -7.25 1 38.12 215 ILE B CA 1
ATOM 5885 C C . ILE B 1 215 ? -15.867 16.125 -7.926 1 38.12 215 ILE B C 1
ATOM 5887 O O . ILE B 1 215 ? -16.781 16.781 -7.441 1 38.12 215 ILE B O 1
ATOM 5891 N N . PRO B 1 216 ? -15.93 15.922 -9.062 1 37.59 216 PRO B N 1
ATOM 5892 C CA . PRO B 1 216 ? -17.281 15.844 -9.617 1 37.59 216 PRO B CA 1
ATOM 5893 C C . PRO B 1 216 ? -18.297 15.305 -8.617 1 37.59 216 PRO B C 1
ATOM 5895 O O . PRO B 1 216 ? -17.953 14.5 -7.754 1 37.59 216 PRO B O 1
ATOM 5898 N N . LYS B 1 217 ? -19.547 15.984 -8.453 1 35.78 217 LYS B N 1
ATOM 5899 C CA . LYS B 1 217 ? -20.766 15.586 -7.777 1 35.78 217 LYS B CA 1
ATOM 5900 C C . LYS B 1 217 ? -20.953 14.07 -7.812 1 35.78 217 LYS B C 1
ATOM 5902 O O . LYS B 1 217 ? -21.641 13.547 -8.688 1 35.78 217 LYS B O 1
ATOM 5907 N N . VAL B 1 218 ? -19.953 13.391 -7.809 1 36.94 218 VAL B N 1
ATOM 5908 C CA . VAL B 1 218 ? -20.391 12 -7.773 1 36.94 218 VAL B CA 1
ATOM 5909 C C . VAL B 1 218 ? -21.203 11.75 -6.504 1 36.94 218 VAL B C 1
ATOM 5911 O O . VAL B 1 218 ? -20.703 11.969 -5.395 1 36.94 218 VAL B O 1
ATOM 5914 N N . SER B 1 219 ? -22.5 11.672 -6.664 1 39.91 219 SER B N 1
ATOM 5915 C CA . SER B 1 219 ? -23.5 11.383 -5.637 1 39.91 219 SER B CA 1
ATOM 5916 C C . SER B 1 219 ? -22.922 10.477 -4.555 1 39.91 219 SER B C 1
ATOM 5918 O O . SER B 1 219 ? -23.406 10.469 -3.42 1 39.91 219 SER B O 1
ATOM 5920 N N . THR B 1 220 ? -22.094 9.664 -5.039 1 40.19 220 THR B N 1
ATOM 5921 C CA . THR B 1 220 ? -21.719 8.508 -4.23 1 40.19 220 THR B CA 1
ATOM 5922 C C . THR B 1 220 ? -20.953 8.945 -2.986 1 40.19 220 THR B C 1
ATOM 5924 O O . THR B 1 220 ? -21.047 8.305 -1.937 1 40.19 220 THR B O 1
ATOM 5927 N N . TYR B 1 221 ? -20 9.859 -3.195 1 42.41 221 TYR B N 1
ATOM 5928 C CA . TYR B 1 221 ? -19.25 10.273 -2.018 1 42.41 221 TYR B CA 1
ATOM 5929 C C . TYR B 1 221 ? -19.844 11.539 -1.406 1 42.41 221 TYR B C 1
ATOM 5931 O O . TYR B 1 221 ? -19.281 12.625 -1.562 1 42.41 221 TYR B O 1
ATOM 5939 N N . LYS B 1 222 ? -21.016 11.766 -1.752 1 42.38 222 LYS B N 1
ATOM 5940 C CA . LYS B 1 222 ? -21.609 12.805 -0.913 1 42.38 222 LYS B CA 1
ATOM 5941 C C . LYS B 1 222 ? -21.062 12.727 0.515 1 42.38 222 LYS B C 1
ATOM 5943 O O . LYS B 1 222 ? -21.812 12.438 1.449 1 42.38 222 LYS B O 1
ATOM 5948 N N . TRP B 1 223 ? -19.906 12.148 0.606 1 43.41 223 TRP B N 1
ATOM 5949 C CA . TRP B 1 223 ? -19.188 12.117 1.873 1 43.41 223 TRP B CA 1
ATOM 5950 C C . TRP B 1 223 ? -19.031 13.523 2.447 1 43.41 223 TRP B C 1
ATOM 5952 O O . TRP B 1 223 ? -18.25 13.734 3.377 1 43.41 223 TRP B O 1
ATOM 5962 N N . HIS B 1 224 ? -19.547 14.453 1.732 1 43.41 224 HIS B N 1
ATOM 5963 C CA . HIS B 1 224 ? -19.453 15.633 2.586 1 43.41 224 HIS B CA 1
ATOM 5964 C C . HIS B 1 224 ? -20 15.344 3.98 1 43.41 224 HIS B C 1
ATOM 5966 O O . HIS B 1 224 ? -20.688 16.188 4.57 1 43.41 224 HIS B O 1
ATOM 5972 N N . ASP B 1 225 ? -20.016 14.148 4.219 1 50.78 225 ASP B N 1
ATOM 5973 C CA . ASP B 1 225 ? -20.578 14.008 5.562 1 50.78 225 ASP B CA 1
ATOM 5974 C C . ASP B 1 225 ? -19.656 14.648 6.605 1 50.78 225 ASP B C 1
ATOM 5976 O O . ASP B 1 225 ? -18.578 14.125 6.906 1 50.78 225 ASP B O 1
ATOM 5980 N N . THR B 1 226 ? -19.844 15.875 6.707 1 51.41 226 THR B N 1
ATOM 5981 C CA . THR B 1 226 ? -19.203 16.672 7.754 1 51.41 226 THR B CA 1
ATOM 5982 C C . THR B 1 226 ? -19.469 16.062 9.133 1 51.41 226 THR B C 1
ATOM 5984 O O . THR B 1 226 ? -18.844 16.469 10.117 1 51.41 226 THR B O 1
ATOM 5987 N N . SER B 1 227 ? -20.281 14.992 9.086 1 61 227 SER B N 1
ATOM 5988 C CA . SER B 1 227 ? -20.609 14.445 10.398 1 61 227 SER B CA 1
ATOM 5989 C C . SER B 1 227 ? -19.734 13.25 10.742 1 61 227 SER B C 1
ATOM 5991 O O . SER B 1 227 ? -19.438 12.422 9.875 1 61 227 SER B O 1
ATOM 5993 N N . LEU B 1 228 ? -19.203 13.375 11.945 1 73.25 228 LEU B N 1
ATOM 5994 C CA . LEU B 1 228 ? -18.391 12.281 12.477 1 73.25 228 LEU B CA 1
ATOM 5995 C C . LEU B 1 228 ? -19.281 11.156 13.008 1 73.25 228 LEU B C 1
ATOM 5997 O O . LEU B 1 228 ? -20.297 11.414 13.648 1 73.25 228 LEU B O 1
ATOM 6001 N N . SER B 1 229 ? -18.984 9.969 12.555 1 76.5 229 SER B N 1
ATOM 6002 C CA . SER B 1 229 ? -19.719 8.805 13.047 1 76.5 229 SER B CA 1
ATOM 6003 C C . SER B 1 229 ? -19.172 8.344 14.398 1 76.5 229 SER B C 1
ATOM 6005 O O . SER B 1 229 ? -18.062 8.727 14.789 1 76.5 229 SER B O 1
ATOM 6007 N N . ASP B 1 230 ? -20 7.559 15.125 1 79.56 230 ASP B N 1
ATOM 6008 C CA . ASP B 1 230 ? -19.594 6.98 16.406 1 79.56 230 ASP B CA 1
ATOM 6009 C C . ASP B 1 230 ? -18.547 5.895 16.203 1 79.56 230 ASP B C 1
ATOM 6011 O O . ASP B 1 230 ? -18.078 5.281 17.172 1 79.56 230 ASP B O 1
ATOM 6015 N N . ARG B 1 231 ? -18.141 5.789 14.977 1 89.19 231 ARG B N 1
ATOM 6016 C CA . ARG B 1 231 ? -17.125 4.777 14.68 1 89.19 231 ARG B CA 1
ATOM 6017 C C . ARG B 1 231 ? -15.742 5.402 14.602 1 89.19 231 ARG B C 1
ATOM 6019 O O . ARG B 1 231 ? -14.766 4.715 14.305 1 89.19 231 ARG B O 1
ATOM 6026 N N . ILE B 1 232 ? -15.656 6.641 14.859 1 93.75 232 ILE B N 1
ATOM 6027 C CA . ILE B 1 232 ? -14.391 7.363 14.898 1 93.75 232 ILE B CA 1
ATOM 6028 C C . ILE B 1 232 ? -14.133 7.879 16.312 1 93.75 232 ILE B C 1
ATOM 6030 O O . ILE B 1 232 ? -14.906 8.68 16.844 1 93.75 232 ILE B O 1
ATOM 6034 N N . GLU B 1 233 ? -13.078 7.449 16.906 1 95.81 233 GLU B N 1
ATOM 6035 C CA . GLU B 1 233 ? -12.797 7.848 18.281 1 95.81 233 GLU B CA 1
ATOM 6036 C C . GLU B 1 233 ? -12.211 9.258 18.344 1 95.81 233 GLU B C 1
ATOM 6038 O O . GLU B 1 233 ? -12.586 10.055 19.203 1 95.81 233 GLU B O 1
ATOM 6043 N N . HIS B 1 234 ? -11.289 9.523 17.438 1 96.81 234 HIS B N 1
ATOM 6044 C CA . HIS B 1 234 ? -10.617 10.82 17.406 1 96.81 234 HIS B CA 1
ATOM 6045 C C . HIS B 1 234 ? -10.555 11.375 15.992 1 96.81 234 HIS B C 1
ATOM 6047 O O . HIS B 1 234 ? -10.344 10.617 15.039 1 96.81 234 HIS B O 1
ATOM 6053 N N . ALA B 1 235 ? -10.766 12.641 15.789 1 96.69 235 ALA B N 1
ATOM 6054 C CA . ALA B 1 235 ? -10.633 13.352 14.516 1 96.69 235 ALA B CA 1
ATOM 6055 C C . ALA B 1 235 ? -9.797 14.609 14.672 1 96.69 235 ALA B C 1
ATOM 6057 O O . ALA B 1 235 ? -10.156 15.516 15.43 1 96.69 235 ALA B O 1
ATOM 6058 N N . PHE B 1 236 ? -8.648 14.68 14.055 1 98.38 236 PHE B N 1
ATOM 6059 C CA . PHE B 1 236 ? -7.711 15.797 14.141 1 98.38 236 PHE B CA 1
ATOM 6060 C C . PHE B 1 236 ? -7.562 16.469 12.781 1 98.38 236 PHE B C 1
ATOM 6062 O O . PHE B 1 236 ? -7.25 15.82 11.789 1 98.38 236 PHE B O 1
ATOM 6069 N N . GLN B 1 237 ? -7.738 17.812 12.695 1 97.88 237 GLN B N 1
ATOM 6070 C CA . GLN B 1 237 ? -7.586 18.516 11.43 1 97.88 237 GLN B CA 1
ATOM 6071 C C . GLN B 1 237 ? -6.84 19.828 11.617 1 97.88 237 GLN B C 1
ATOM 6073 O O . GLN B 1 237 ? -7.203 20.641 12.484 1 97.88 237 GLN B O 1
ATOM 6078 N N . ALA B 1 238 ? -5.766 19.984 10.883 1 98.75 238 ALA B N 1
ATOM 6079 C CA . ALA B 1 238 ? -5.105 21.281 10.742 1 98.75 238 ALA B CA 1
ATOM 6080 C C . ALA B 1 238 ? -5.641 22.031 9.531 1 98.75 238 ALA B C 1
ATOM 6082 O O . ALA B 1 238 ? -5.758 21.469 8.438 1 98.75 238 ALA B O 1
ATOM 6083 N N . LEU B 1 239 ? -5.957 23.297 9.695 1 97.69 239 LEU B N 1
ATOM 6084 C CA . LEU B 1 239 ? -6.57 24.109 8.648 1 97.69 239 LEU B CA 1
ATOM 6085 C C . LEU B 1 239 ? -5.75 25.375 8.391 1 97.69 239 LEU B C 1
ATOM 6087 O O . LEU B 1 239 ? -5.105 25.891 9.305 1 97.69 239 LEU B O 1
ATOM 6091 N N . ALA B 1 240 ? -5.828 25.844 7.164 1 96.88 240 ALA B N 1
ATOM 6092 C CA . ALA B 1 240 ? -5.066 27.016 6.762 1 96.88 240 ALA B CA 1
ATOM 6093 C C . ALA B 1 240 ? -5.93 28.266 6.816 1 96.88 240 ALA B C 1
ATOM 6095 O O . ALA B 1 240 ? -7.062 28.281 6.336 1 96.88 240 ALA B O 1
ATOM 6096 N N . LEU B 1 241 ? -5.379 29.344 7.309 1 96.94 241 LEU B N 1
ATOM 6097 C CA . LEU B 1 241 ? -6.117 30.594 7.457 1 96.94 241 LEU B CA 1
ATOM 6098 C C . LEU B 1 241 ? -6.098 31.406 6.16 1 96.94 241 LEU B C 1
ATOM 6100 O O . LEU B 1 241 ? -7.039 32.156 5.867 1 96.94 241 LEU B O 1
ATOM 6104 N N . ASP B 1 242 ? -5.039 31.203 5.367 1 95.19 242 ASP B N 1
ATOM 6105 C CA . ASP B 1 242 ? -4.789 32.188 4.312 1 95.19 242 ASP B CA 1
ATOM 6106 C C . ASP B 1 242 ? -5.023 31.578 2.932 1 95.19 242 ASP B C 1
ATOM 6108 O O . ASP B 1 242 ? -4.531 32.094 1.929 1 95.19 242 ASP B O 1
ATOM 6112 N N . GLU B 1 243 ? -5.688 30.422 2.898 1 91.12 243 GLU B N 1
ATOM 6113 C CA . GLU B 1 243 ? -6.07 29.891 1.593 1 91.12 243 GLU B CA 1
ATOM 6114 C C . GLU B 1 243 ? -7.281 30.625 1.03 1 91.12 243 GLU B C 1
ATOM 6116 O O . GLU B 1 243 ? -8.312 30.734 1.696 1 91.12 243 GLU B O 1
ATOM 6121 N N . THR B 1 244 ? -7.105 31.125 -0.244 1 87.25 244 THR B N 1
ATOM 6122 C CA . THR B 1 244 ? -8.18 31.953 -0.768 1 87.25 244 THR B CA 1
ATOM 6123 C C . THR B 1 244 ? -8.789 31.344 -2.023 1 87.25 244 THR B C 1
ATOM 6125 O O . THR B 1 244 ? -9.812 31.812 -2.521 1 87.25 244 THR B O 1
ATOM 6128 N N . ARG B 1 245 ? -8.148 30.391 -2.623 1 84.62 245 ARG B N 1
ATOM 6129 C CA . ARG B 1 245 ? -8.688 29.766 -3.828 1 84.62 245 ARG B CA 1
ATOM 6130 C C . ARG B 1 245 ? -10 29.062 -3.535 1 84.62 245 ARG B C 1
ATOM 6132 O O . ARG B 1 245 ? -10.055 28.172 -2.672 1 84.62 245 ARG B O 1
ATOM 6139 N N . ALA B 1 246 ? -10.938 29.297 -4.246 1 76.81 246 ALA B N 1
ATOM 6140 C CA . ALA B 1 246 ? -12.305 28.844 -3.994 1 76.81 246 ALA B CA 1
ATOM 6141 C C . ALA B 1 246 ? -12.398 27.328 -4.043 1 76.81 246 ALA B C 1
ATOM 6143 O O . ALA B 1 246 ? -13.062 26.719 -3.205 1 76.81 246 ALA B O 1
ATOM 6144 N N . PRO B 1 247 ? -11.734 26.672 -4.93 1 72.75 247 PRO B N 1
ATOM 6145 C CA . PRO B 1 247 ? -11.836 25.219 -4.984 1 72.75 247 PRO B CA 1
ATOM 6146 C C . PRO B 1 247 ? -11.219 24.531 -3.764 1 72.75 247 PRO B C 1
ATOM 6148 O O . PRO B 1 247 ? -11.422 23.344 -3.553 1 72.75 247 PRO B O 1
ATOM 6151 N N . PHE B 1 248 ? -10.57 25.297 -2.926 1 80.5 248 PHE B N 1
ATOM 6152 C CA . PHE B 1 248 ? -9.898 24.734 -1.759 1 80.5 248 PHE B CA 1
ATOM 6153 C C . PHE B 1 248 ? -10.648 25.094 -0.48 1 80.5 248 PHE B C 1
ATOM 6155 O O . PHE B 1 248 ? -10.031 25.281 0.574 1 80.5 248 PHE B O 1
ATOM 6162 N N . THR B 1 249 ? -11.93 25.266 -0.71 1 82.62 249 THR B N 1
ATOM 6163 C CA . THR B 1 249 ? -12.742 25.453 0.489 1 82.62 249 THR B CA 1
ATOM 6164 C C . THR B 1 249 ? -12.594 24.266 1.435 1 82.62 249 THR B C 1
ATOM 6166 O O . THR B 1 249 ? -12.711 23.109 1.013 1 82.62 249 THR B O 1
ATOM 6169 N N . PRO B 1 250 ? -12.297 24.531 2.703 1 88.31 250 PRO B N 1
ATOM 6170 C CA . PRO B 1 250 ? -12.023 23.438 3.631 1 88.31 250 PRO B CA 1
ATOM 6171 C C . PRO B 1 250 ? -13.281 22.688 4.047 1 88.31 250 PRO B C 1
ATOM 6173 O O . PRO B 1 250 ? -14.367 23.281 4.117 1 88.31 250 PRO B O 1
ATOM 6176 N N . ALA B 1 251 ? -13.164 21.453 4.328 1 88.12 251 ALA B N 1
ATOM 6177 C CA . ALA B 1 251 ? -14.227 20.641 4.902 1 88.12 251 ALA B CA 1
ATOM 6178 C C . ALA B 1 251 ? -14.094 20.547 6.418 1 88.12 251 ALA B C 1
ATOM 6180 O O . ALA B 1 251 ? -13.477 19.625 6.941 1 88.12 251 ALA B O 1
ATOM 6181 N N . VAL B 1 252 ? -14.781 21.469 7.098 1 92.12 252 VAL B N 1
ATOM 6182 C CA . VAL B 1 252 ? -14.742 21.5 8.555 1 92.12 252 VAL B CA 1
ATOM 6183 C C . VAL B 1 252 ? -15.703 20.453 9.125 1 92.12 252 VAL B C 1
ATOM 6185 O O . VAL B 1 252 ? -16.812 20.297 8.633 1 92.12 252 VAL B O 1
ATOM 6188 N N . TRP B 1 253 ? -15.305 19.719 10.18 1 91.75 253 TRP B N 1
ATOM 6189 C CA . TRP B 1 253 ? -16.141 18.719 10.828 1 91.75 253 TRP B CA 1
ATOM 6190 C C . TRP B 1 253 ? -17.109 19.375 11.812 1 91.75 253 TRP B C 1
ATOM 6192 O O . TRP B 1 253 ? -16.812 20.438 12.375 1 91.75 253 TRP B O 1
ATOM 6202 N N . GLU B 1 254 ? -18.25 18.766 11.938 1 91.12 254 GLU B N 1
ATOM 6203 C CA . GLU B 1 254 ? -19.156 19.078 13.031 1 91.12 254 GLU B CA 1
ATOM 6204 C C . GLU B 1 254 ? -19.5 17.844 13.852 1 91.12 254 GLU B C 1
ATOM 6206 O O . GLU B 1 254 ? -19.312 16.719 13.383 1 91.12 254 GLU B O 1
ATOM 6211 N N . ARG B 1 255 ? -19.828 18.031 15.078 1 90.06 255 ARG B N 1
ATOM 6212 C CA . ARG B 1 255 ? -20.438 16.984 15.906 1 90.06 255 ARG B CA 1
ATOM 6213 C C . ARG B 1 255 ? -21.906 17.281 16.156 1 90.06 255 ARG B C 1
ATOM 6215 O O . ARG B 1 255 ? -22.25 18.312 16.766 1 90.06 255 ARG B O 1
ATOM 6222 N N . LEU B 1 256 ? -22.672 16.375 15.695 1 84.75 256 LEU B N 1
ATOM 6223 C CA . LEU B 1 256 ? -24.109 16.484 15.969 1 84.75 256 LEU B CA 1
ATOM 6224 C C . LEU B 1 256 ? -24.422 16.031 17.391 1 84.75 256 LEU B C 1
ATOM 6226 O O . LEU B 1 256 ? -23.609 15.375 18.031 1 84.75 256 LEU B O 1
ATOM 6230 N N . PRO B 1 257 ? -25.531 16.406 17.844 1 80.69 257 PRO B N 1
ATOM 6231 C CA . PRO B 1 257 ? -25.875 16.078 19.219 1 80.69 257 PRO B CA 1
ATOM 6232 C C . PRO B 1 257 ? -25.766 14.578 19.531 1 80.69 257 PRO B C 1
ATOM 6234 O O . PRO B 1 257 ? -25.344 14.195 20.609 1 80.69 257 PRO B O 1
ATOM 6237 N N . GLU B 1 258 ? -26.047 13.766 18.594 1 76.19 258 GLU B N 1
ATOM 6238 C CA . GLU B 1 258 ? -26.016 12.32 18.797 1 76.19 258 GLU B CA 1
ATOM 6239 C C . GLU B 1 258 ? -24.578 11.812 18.922 1 76.19 258 GLU B C 1
ATOM 6241 O O . GLU B 1 258 ? -24.344 10.75 19.5 1 76.19 258 GLU B O 1
ATOM 6246 N N . ASN B 1 259 ? -23.672 12.641 18.438 1 74.12 259 ASN B N 1
ATOM 6247 C CA . ASN B 1 259 ? -22.297 12.18 18.406 1 74.12 259 ASN B CA 1
ATOM 6248 C C . ASN B 1 259 ? -21.406 13.023 19.312 1 74.12 259 ASN B C 1
ATOM 6250 O O . ASN B 1 259 ? -20.172 12.867 19.297 1 74.12 259 ASN B O 1
ATOM 6254 N N . ARG B 1 260 ? -21.922 13.891 20.078 1 71.88 260 ARG B N 1
ATOM 6255 C CA . ARG B 1 260 ? -21.172 14.875 20.859 1 71.88 260 ARG B CA 1
ATOM 6256 C C . ARG B 1 260 ? -20.219 14.188 21.844 1 71.88 260 ARG B C 1
ATOM 6258 O O . ARG B 1 260 ? -19.109 14.672 22.078 1 71.88 260 ARG B O 1
ATOM 6265 N N . LEU B 1 261 ? -20.547 13.055 22.234 1 73.94 261 LEU B N 1
ATOM 6266 C CA . LEU B 1 261 ? -19.703 12.453 23.266 1 73.94 261 LEU B CA 1
ATOM 6267 C C . LEU B 1 261 ? -19 11.211 22.734 1 73.94 261 LEU B C 1
ATOM 6269 O O . LEU B 1 261 ? -18.359 10.477 23.484 1 73.94 261 LEU B O 1
ATOM 6273 N N . THR B 1 262 ? -18.984 11.148 21.469 1 83.31 262 THR B N 1
ATOM 6274 C CA . THR B 1 262 ? -18.438 9.891 20.969 1 83.31 262 THR B CA 1
ATOM 6275 C C . THR B 1 262 ? -17.109 10.109 20.266 1 83.31 262 THR B C 1
ATOM 6277 O O . THR B 1 262 ? -16.234 9.242 20.312 1 83.31 262 THR B O 1
ATOM 6280 N N . THR B 1 263 ? -16.906 11.297 19.672 1 92 263 THR B N 1
ATOM 6281 C CA . THR B 1 263 ? -15.672 11.555 18.938 1 92 263 THR B CA 1
ATOM 6282 C C . THR B 1 263 ? -14.922 12.727 19.562 1 92 263 THR B C 1
ATOM 6284 O O . THR B 1 263 ? -15.508 13.789 19.812 1 92 263 THR B O 1
ATOM 6287 N N . ASP B 1 264 ? -13.711 12.531 19.938 1 95.44 264 ASP B N 1
ATOM 6288 C CA . ASP B 1 264 ? -12.812 13.625 20.297 1 95.44 264 ASP B CA 1
ATOM 6289 C C . ASP B 1 264 ? -12.367 14.398 19.062 1 95.44 264 ASP B C 1
ATOM 6291 O O . ASP B 1 264 ? -11.5 13.938 18.312 1 95.44 264 ASP B O 1
ATOM 6295 N N . LEU B 1 265 ? -12.992 15.562 18.828 1 95.81 265 LEU B N 1
ATOM 6296 C CA . LEU B 1 265 ? -12.75 16.375 17.641 1 95.81 265 LEU B CA 1
ATOM 6297 C C . LEU B 1 265 ? -11.82 17.547 17.969 1 95.81 265 LEU B C 1
ATOM 6299 O O . LEU B 1 265 ? -12.078 18.297 18.906 1 95.81 265 LEU B O 1
ATOM 6303 N N . ARG B 1 266 ? -10.719 17.672 17.25 1 97.5 266 ARG B N 1
ATOM 6304 C CA . ARG B 1 266 ? -9.758 18.766 17.406 1 97.5 266 ARG B CA 1
ATOM 6305 C C . ARG B 1 266 ? -9.438 19.391 16.062 1 97.5 266 ARG B C 1
ATOM 6307 O O . ARG B 1 266 ? -8.836 18.75 15.188 1 97.5 266 ARG B O 1
ATOM 6314 N N . GLN B 1 267 ? -9.82 20.609 15.828 1 97.62 267 GLN B N 1
ATOM 6315 C CA . GLN B 1 267 ? -9.547 21.344 14.602 1 97.62 267 GLN B CA 1
ATOM 6316 C C . GLN B 1 267 ? -8.852 22.672 14.898 1 97.62 267 GLN B C 1
ATOM 6318 O O . GLN B 1 267 ? -9.32 23.453 15.734 1 97.62 267 GLN B O 1
ATOM 6323 N N . VAL B 1 268 ? -7.688 22.875 14.297 1 98.75 268 VAL B N 1
ATOM 6324 C CA . VAL B 1 268 ? -6.906 24.062 14.617 1 98.75 268 VAL B CA 1
ATOM 6325 C C . VAL B 1 268 ? -6.523 24.797 13.336 1 98.75 268 VAL B C 1
ATOM 6327 O O . VAL B 1 268 ? -6.145 24.156 12.344 1 98.75 268 VAL B O 1
ATOM 6330 N N . TRP B 1 269 ? -6.66 26.125 13.336 1 98.69 269 TRP B N 1
ATOM 6331 C CA . TRP B 1 269 ? -6.32 26.984 12.211 1 98.69 269 TRP B CA 1
ATOM 6332 C C . TRP B 1 269 ? -4.895 27.516 12.336 1 98.69 269 TRP B C 1
ATOM 6334 O O . TRP B 1 269 ? -4.492 27.984 13.406 1 98.69 269 TRP B O 1
ATOM 6344 N N . PHE B 1 270 ? -4.172 27.422 11.273 1 98.62 270 PHE B N 1
ATOM 6345 C CA . PHE B 1 270 ? -2.785 27.859 11.195 1 98.62 270 PHE B CA 1
ATOM 6346 C C . PHE B 1 270 ? -2.625 28.984 10.172 1 98.62 270 PHE B C 1
ATOM 6348 O O . PHE B 1 270 ? -3.281 28.969 9.125 1 98.62 270 PHE B O 1
ATOM 6355 N N . PRO B 1 271 ? -1.664 29.938 10.422 1 97.56 271 PRO B N 1
ATOM 6356 C CA . PRO B 1 271 ? -1.335 30.906 9.359 1 97.56 271 PRO B CA 1
ATOM 6357 C C . PRO B 1 271 ? -0.772 30.219 8.109 1 97.56 271 PRO B C 1
ATOM 6359 O O . PRO B 1 271 ? -0.037 29.234 8.211 1 97.56 271 PRO B O 1
ATOM 6362 N N . GLY B 1 272 ? -1.122 30.781 7.012 1 96.44 272 GLY B N 1
ATOM 6363 C CA . GLY B 1 272 ? -0.62 30.25 5.754 1 96.44 272 GLY B CA 1
ATOM 6364 C C . GLY B 1 272 ? -1.717 29.703 4.852 1 96.44 272 GLY B C 1
ATOM 6365 O O . GLY B 1 272 ? -2.871 29.594 5.27 1 96.44 272 GLY B O 1
ATOM 6366 N N . ASN B 1 273 ? -1.362 29.422 3.639 1 93.31 273 ASN B N 1
ATOM 6367 C CA . ASN B 1 273 ? -2.307 28.844 2.693 1 93.31 273 ASN B CA 1
ATOM 6368 C C . ASN B 1 273 ? -2.273 27.312 2.746 1 93.31 273 ASN B C 1
ATOM 6370 O O . ASN B 1 273 ? -1.695 26.734 3.664 1 93.31 273 ASN B O 1
ATOM 6374 N N . HIS B 1 274 ? -2.908 26.703 1.798 1 92.06 274 HIS B N 1
ATOM 6375 C CA . HIS B 1 274 ? -3.1 25.25 1.729 1 92.06 274 HIS B CA 1
ATOM 6376 C C . HIS B 1 274 ? -1.768 24.516 1.827 1 92.06 274 HIS B C 1
ATOM 6378 O O . HIS B 1 274 ? -1.603 23.641 2.674 1 92.06 274 HIS B O 1
ATOM 6384 N N . ALA B 1 275 ? -0.757 24.922 1.068 1 91.75 275 ALA B N 1
ATOM 6385 C CA . ALA B 1 275 ? 0.534 24.25 1.013 1 91.75 275 ALA B CA 1
ATOM 6386 C C . ALA B 1 275 ? 1.409 24.625 2.201 1 91.75 275 ALA B C 1
ATOM 6388 O O . ALA B 1 275 ? 2.326 23.891 2.572 1 91.75 275 ALA B O 1
ATOM 6389 N N . ASN B 1 276 ? 1.17 25.797 2.793 1 95.44 276 ASN B N 1
ATOM 6390 C CA . ASN B 1 276 ? 1.858 26.141 4.031 1 95.44 276 ASN B CA 1
ATOM 6391 C C . ASN B 1 276 ? 1.437 25.234 5.18 1 95.44 276 ASN B C 1
ATOM 6393 O O . ASN B 1 276 ? 2.242 24.922 6.059 1 95.44 276 ASN B O 1
ATOM 6397 N N . CYS B 1 277 ? 0.198 24.844 5.105 1 95.88 277 CYS B N 1
ATOM 6398 C CA . CYS B 1 277 ? -0.358 24.016 6.176 1 95.88 277 CYS B CA 1
ATOM 6399 C C . CYS B 1 277 ? 0.026 22.547 5.992 1 95.88 277 CYS B C 1
ATOM 6401 O O . CYS B 1 277 ? 0.488 21.906 6.934 1 95.88 277 CYS B O 1
ATOM 6403 N N . GLY B 1 278 ? -0.113 22 4.828 1 95.38 278 GLY B N 1
ATOM 6404 C CA . GLY B 1 278 ? 0.052 20.578 4.594 1 95.38 278 GLY B CA 1
ATOM 6405 C C . GLY B 1 278 ? 1.395 20.234 3.982 1 95.38 278 GLY B C 1
ATOM 6406 O O . GLY B 1 278 ? 1.731 19.047 3.848 1 95.38 278 GLY B O 1
ATOM 6407 N N . GLY B 1 279 ? 2.117 21.219 3.611 1 92.44 279 GLY B N 1
ATOM 6408 C CA . GLY B 1 279 ? 3.396 20.984 2.961 1 92.44 279 GLY B CA 1
ATOM 6409 C C . GLY B 1 279 ? 3.35 21.188 1.458 1 92.44 279 GLY B C 1
ATOM 6410 O O . GLY B 1 279 ? 2.287 21.062 0.843 1 92.44 279 GLY B O 1
ATOM 6411 N N . GLY B 1 280 ? 4.578 21.484 0.888 1 88.12 280 GLY B N 1
ATOM 6412 C CA . GLY B 1 280 ? 4.656 21.625 -0.557 1 88.12 280 GLY B CA 1
ATOM 6413 C C . GLY B 1 280 ? 5.457 22.844 -0.99 1 88.12 280 GLY B C 1
ATOM 6414 O O . GLY B 1 280 ? 5.863 22.953 -2.148 1 88.12 280 GLY B O 1
ATOM 6415 N N . TRP B 1 281 ? 5.637 23.812 -0.1 1 90.19 281 TRP B N 1
ATOM 6416 C CA . TRP B 1 281 ? 6.465 24.969 -0.409 1 90.19 281 TRP B CA 1
ATOM 6417 C C . TRP B 1 281 ? 7.91 24.719 0.01 1 90.19 281 TRP B C 1
ATOM 6419 O O . TRP B 1 281 ? 8.172 24.031 0.998 1 90.19 281 TRP B O 1
ATOM 6429 N N . PRO B 1 282 ? 8.828 25.344 -0.727 1 89.81 282 PRO B N 1
ATOM 6430 C CA . PRO B 1 282 ? 10.211 25.219 -0.272 1 89.81 282 PRO B CA 1
ATOM 6431 C C . PRO B 1 282 ? 10.414 25.734 1.151 1 89.81 282 PRO B C 1
ATOM 6433 O O . PRO B 1 282 ? 11.164 25.141 1.927 1 89.81 282 PRO B O 1
ATOM 6436 N N . ASP B 1 283 ? 9.789 26.875 1.46 1 94.88 283 ASP B N 1
ATOM 6437 C CA . ASP B 1 283 ? 9.75 27.312 2.854 1 94.88 283 ASP B CA 1
ATOM 6438 C C . ASP B 1 283 ? 8.758 26.484 3.662 1 94.88 283 ASP B C 1
ATOM 6440 O O . ASP B 1 283 ? 7.551 26.688 3.566 1 94.88 283 ASP B O 1
ATOM 6444 N N . GLN B 1 284 ? 9.273 25.641 4.488 1 95.81 284 GLN B N 1
ATOM 6445 C CA . GLN B 1 284 ? 8.414 24.656 5.145 1 95.81 284 GLN B CA 1
ATOM 6446 C C . GLN B 1 284 ? 8.164 25.031 6.605 1 95.81 284 GLN B C 1
ATOM 6448 O O . GLN B 1 284 ? 7.66 24.219 7.387 1 95.81 284 GLN B O 1
ATOM 6453 N N . GLU B 1 285 ? 8.531 26.266 6.957 1 97.88 285 GLU B N 1
ATOM 6454 C CA . GLU B 1 285 ? 8.414 26.672 8.352 1 97.88 285 GLU B CA 1
ATOM 6455 C C . GLU B 1 285 ? 6.992 26.484 8.867 1 97.88 285 GLU B C 1
ATOM 6457 O O . GLU B 1 285 ? 6.781 25.875 9.914 1 97.88 285 GLU B O 1
ATOM 6462 N N . ALA B 1 286 ? 6.02 27.016 8.18 1 97.44 286 ALA B N 1
ATOM 6463 C CA . ALA B 1 286 ? 4.625 26.891 8.594 1 97.44 286 ALA B CA 1
ATOM 6464 C C . ALA B 1 286 ? 4.176 25.438 8.602 1 97.44 286 ALA B C 1
ATOM 6466 O O . ALA B 1 286 ? 3.432 25.016 9.484 1 97.44 286 ALA B O 1
ATOM 6467 N N . ALA B 1 287 ? 4.59 24.656 7.605 1 97.5 287 ALA B N 1
ATOM 6468 C CA . ALA B 1 287 ? 4.262 23.234 7.531 1 97.5 287 ALA B CA 1
ATOM 6469 C C . ALA B 1 287 ? 4.895 22.469 8.688 1 97.5 287 ALA B C 1
ATOM 6471 O O . ALA B 1 287 ? 4.32 21.5 9.188 1 97.5 287 ALA B O 1
ATOM 6472 N N . ASP B 1 288 ? 6.098 22.891 9.141 1 98.56 288 ASP B N 1
ATOM 6473 C CA . ASP B 1 288 ? 6.734 22.281 10.305 1 98.56 288 ASP B CA 1
ATOM 6474 C C . ASP B 1 288 ? 5.852 22.422 11.539 1 98.56 288 ASP B C 1
ATOM 6476 O O . ASP B 1 288 ? 5.73 21.469 12.328 1 98.56 288 ASP B O 1
ATOM 6480 N N . ALA B 1 289 ? 5.258 23.562 11.68 1 98.56 289 ALA B N 1
ATOM 6481 C CA . ALA B 1 289 ? 4.426 23.828 12.852 1 98.56 289 ALA B CA 1
ATOM 6482 C C . ALA B 1 289 ? 3.213 22.906 12.883 1 98.56 289 ALA B C 1
ATOM 6484 O O . ALA B 1 289 ? 2.904 22.312 13.914 1 98.56 289 ALA B O 1
ATOM 6485 N N . SER B 1 290 ? 2.51 22.781 11.742 1 98.69 290 SER B N 1
ATOM 6486 C CA . SER B 1 290 ? 1.333 21.922 11.711 1 98.69 290 SER B CA 1
ATOM 6487 C C . SER B 1 290 ? 1.725 20.453 11.789 1 98.69 290 SER B C 1
ATOM 6489 O O . SER B 1 290 ? 0.97 19.641 12.32 1 98.69 290 SER B O 1
ATOM 6491 N N . LEU B 1 291 ? 2.91 20.047 11.289 1 98.69 291 LEU B N 1
ATOM 6492 C CA . LEU B 1 291 ? 3.424 18.703 11.445 1 98.69 291 LEU B CA 1
ATOM 6493 C C . LEU B 1 291 ? 3.615 18.344 12.914 1 98.69 291 LEU B C 1
ATOM 6495 O O . LEU B 1 291 ? 3.16 17.297 13.367 1 98.69 291 LEU B O 1
ATOM 6499 N N . ALA B 1 292 ? 4.301 19.266 13.625 1 98.69 292 ALA B N 1
ATOM 6500 C CA . ALA B 1 292 ? 4.535 19.047 15.047 1 98.69 292 ALA B CA 1
ATOM 6501 C C . ALA B 1 292 ? 3.221 18.953 15.812 1 98.69 292 ALA B C 1
ATOM 6503 O O . ALA B 1 292 ? 3.084 18.156 16.734 1 98.69 292 ALA B O 1
ATOM 6504 N N . TRP B 1 293 ? 2.277 19.797 15.461 1 98.75 293 TRP B N 1
ATOM 6505 C CA . TRP B 1 293 ? 0.96 19.75 16.094 1 98.75 293 TRP B CA 1
ATOM 6506 C C . TRP B 1 293 ? 0.31 18.391 15.891 1 98.75 293 TRP B C 1
ATOM 6508 O O . TRP B 1 293 ? -0.224 17.797 16.828 1 98.75 293 TRP B O 1
ATOM 6518 N N . MET B 1 294 ? 0.32 17.859 14.688 1 98.88 294 MET B N 1
ATOM 6519 C CA . MET B 1 294 ? -0.286 16.578 14.383 1 98.88 294 MET B CA 1
ATOM 6520 C C . MET B 1 294 ? 0.418 15.453 15.141 1 98.88 294 MET B C 1
ATOM 6522 O O . MET B 1 294 ? -0.229 14.516 15.617 1 98.88 294 MET B O 1
ATOM 6526 N N . MET B 1 295 ? 1.762 15.539 15.242 1 98.56 295 MET B N 1
ATOM 6527 C CA . MET B 1 295 ? 2.506 14.562 16.031 1 98.56 295 MET B CA 1
ATOM 6528 C C . MET B 1 295 ? 2.018 14.539 17.469 1 98.56 295 MET B C 1
ATOM 6530 O O . MET B 1 295 ? 1.863 13.469 18.062 1 98.56 295 MET B O 1
ATOM 6534 N N . ASP B 1 296 ? 1.768 15.727 18.031 1 98.5 296 ASP B N 1
ATOM 6535 C CA . ASP B 1 296 ? 1.253 15.812 19.391 1 98.5 296 ASP B CA 1
ATOM 6536 C C . ASP B 1 296 ? -0.11 15.141 19.5 1 98.5 296 ASP B C 1
ATOM 6538 O O . ASP B 1 296 ? -0.358 14.391 20.453 1 98.5 296 ASP B O 1
ATOM 6542 N N . GLN B 1 297 ? -1.033 15.414 18.516 1 98.56 297 GLN B N 1
ATOM 6543 C CA . GLN B 1 297 ? -2.357 14.805 18.562 1 98.56 297 GLN B CA 1
ATOM 6544 C C . GLN B 1 297 ? -2.266 13.289 18.5 1 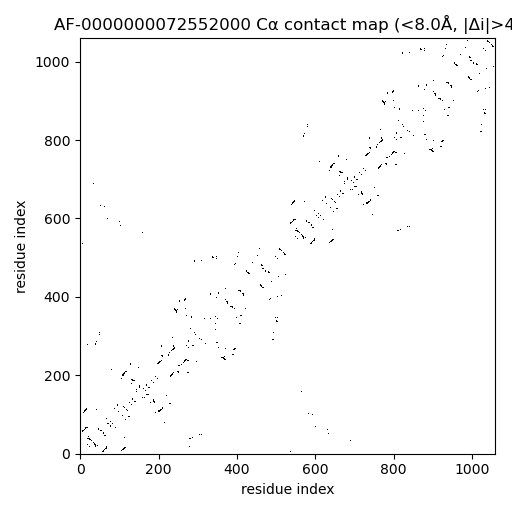98.56 297 GLN B C 1
ATOM 6546 O O . GLN B 1 297 ? -2.869 12.586 19.312 1 98.56 297 GLN B O 1
ATOM 6551 N N . MET B 1 298 ? -1.501 12.758 17.609 1 98.69 298 MET B N 1
ATOM 6552 C CA . MET B 1 298 ? -1.387 11.312 17.422 1 98.69 298 MET B CA 1
ATOM 6553 C C . MET B 1 298 ? -0.707 10.656 18.625 1 98.69 298 MET B C 1
ATOM 6555 O O . MET B 1 298 ? -1.118 9.578 19.062 1 98.69 298 MET B O 1
ATOM 6559 N N . ALA B 1 299 ? 0.294 11.344 19.156 1 98.19 299 ALA B N 1
ATOM 6560 C CA . ALA B 1 299 ? 0.983 10.805 20.328 1 98.19 299 ALA B CA 1
ATOM 6561 C C . ALA B 1 299 ? 0.044 10.719 21.516 1 98.19 299 ALA B C 1
ATOM 6563 O O . ALA B 1 299 ? 0.148 9.797 22.344 1 98.19 299 ALA B O 1
ATOM 6564 N N . SER B 1 300 ? -0.829 11.656 21.641 1 97.94 300 SER B N 1
ATOM 6565 C CA . SER B 1 300 ? -1.753 11.695 22.766 1 97.94 300 SER B CA 1
ATOM 6566 C C . SER B 1 300 ? -2.68 10.477 22.766 1 97.94 300 SER B C 1
ATOM 6568 O O . SER B 1 300 ? -3.328 10.18 23.766 1 97.94 300 SER B O 1
ATOM 6570 N N . VAL B 1 301 ? -2.727 9.789 21.625 1 97.69 301 VAL B N 1
ATOM 6571 C CA . VAL B 1 301 ? -3.609 8.633 21.562 1 97.69 301 VAL B CA 1
ATOM 6572 C C . VAL B 1 301 ? -2.793 7.375 21.281 1 97.69 301 VAL B C 1
ATOM 6574 O O . VAL B 1 301 ? -3.318 6.398 20.734 1 97.69 301 VAL B O 1
ATOM 6577 N N . GLY B 1 302 ? -1.484 7.453 21.5 1 96.69 302 GLY B N 1
ATOM 6578 C CA . GLY B 1 302 ? -0.72 6.223 21.641 1 96.69 302 GLY B CA 1
ATOM 6579 C C . GLY B 1 302 ? 0.37 6.082 20.594 1 96.69 302 GLY B C 1
ATOM 6580 O O . GLY B 1 302 ? 1.283 5.27 20.75 1 96.69 302 GLY B O 1
ATOM 6581 N N . VAL B 1 303 ? 0.364 6.859 19.438 1 98.25 303 VAL B N 1
ATOM 6582 C CA . VAL B 1 303 ? 1.363 6.738 18.391 1 98.25 303 VAL B CA 1
ATOM 6583 C C . VAL B 1 303 ? 2.719 7.223 18.906 1 98.25 303 VAL B C 1
ATOM 6585 O O . VAL B 1 303 ? 2.795 8.203 19.641 1 98.25 303 VAL B O 1
ATOM 6588 N N . GLU B 1 304 ? 3.762 6.551 18.531 1 97.75 304 GLU B N 1
ATOM 6589 C CA . GLU B 1 304 ? 5.105 6.965 18.922 1 97.75 304 GLU B CA 1
ATOM 6590 C C . GLU B 1 304 ? 5.93 7.375 17.703 1 97.75 304 GLU B C 1
ATOM 6592 O O . GLU B 1 304 ? 5.781 6.797 16.625 1 97.75 304 GLU B O 1
ATOM 6597 N N . PHE B 1 305 ? 6.781 8.359 17.891 1 97.69 305 PHE B N 1
ATOM 6598 C CA . PHE B 1 305 ? 7.578 8.938 16.812 1 97.69 305 PHE B CA 1
ATOM 6599 C C . PHE B 1 305 ? 9.062 8.883 17.141 1 97.69 305 PHE B C 1
ATOM 6601 O O . PHE B 1 305 ? 9.438 8.789 18.312 1 97.69 305 PHE B O 1
ATOM 6608 N N . ASP B 1 306 ? 9.852 8.844 16.062 1 95.06 306 ASP B N 1
ATOM 6609 C CA . ASP B 1 306 ? 11.289 9.109 16.156 1 95.06 306 ASP B CA 1
ATOM 6610 C C . ASP B 1 306 ? 11.57 10.609 16.219 1 95.06 306 ASP B C 1
ATOM 6612 O O . ASP B 1 306 ? 11.469 11.305 15.211 1 95.06 306 ASP B O 1
ATOM 6616 N N . LEU B 1 307 ? 12.008 11.078 17.312 1 94.56 307 LEU B N 1
ATOM 6617 C CA . LEU B 1 307 ? 12.172 12.5 17.562 1 94.56 307 LEU B CA 1
ATOM 6618 C C . LEU B 1 307 ? 13.219 13.109 16.641 1 94.56 307 LEU B C 1
ATOM 6620 O O . LEU B 1 307 ? 13.148 14.289 16.312 1 94.56 307 LEU B O 1
ATOM 6624 N N . SER B 1 308 ? 14.211 12.305 16.188 1 94.38 308 SER B N 1
ATOM 6625 C CA . SER B 1 308 ? 15.266 12.797 15.312 1 94.38 308 SER B CA 1
ATOM 6626 C C . SER B 1 308 ? 14.688 13.281 13.984 1 94.38 308 SER B C 1
ATOM 6628 O O . SER B 1 308 ? 15.297 14.109 13.305 1 94.38 308 SER B O 1
ATOM 6630 N N . CYS B 1 309 ? 13.57 12.742 13.688 1 94.44 309 CYS B N 1
ATOM 6631 C CA . CYS B 1 309 ? 12.914 13.188 12.461 1 94.44 309 CYS B CA 1
ATOM 6632 C C . CYS B 1 309 ? 12.531 14.656 12.555 1 94.44 309 CYS B C 1
ATOM 6634 O O . CYS B 1 309 ? 12.734 15.414 11.602 1 94.44 309 CYS B O 1
ATOM 6636 N N . LEU B 1 310 ? 11.961 15.039 13.688 1 95.31 310 LEU B N 1
ATOM 6637 C CA . LEU B 1 310 ? 11.578 16.438 13.883 1 95.31 310 LEU B CA 1
ATOM 6638 C C . LEU B 1 310 ? 12.797 17.344 13.852 1 95.31 310 LEU B C 1
ATOM 6640 O O . LEU B 1 310 ? 12.727 18.469 13.344 1 95.31 310 LEU B O 1
ATOM 6644 N N . GLU B 1 311 ? 13.898 16.875 14.344 1 96.38 311 GLU B N 1
ATOM 6645 C CA . GLU B 1 311 ? 15.148 17.625 14.297 1 96.38 311 GLU B CA 1
ATOM 6646 C C . GLU B 1 311 ? 15.617 17.828 12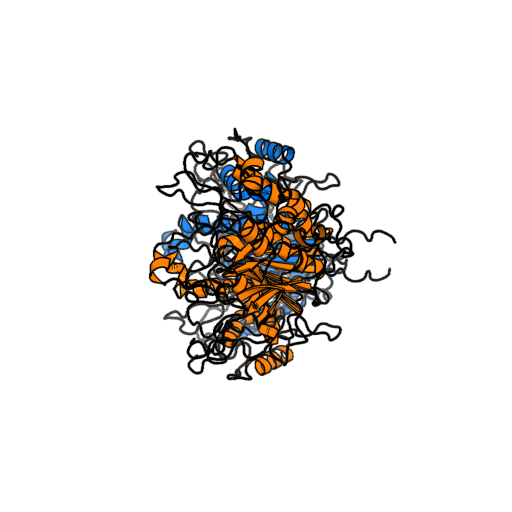.859 1 96.38 311 GLU B C 1
ATOM 6648 O O . GLU B 1 311 ? 16.031 18.922 12.484 1 96.38 311 GLU B O 1
ATOM 6653 N N . ARG B 1 312 ? 15.484 16.797 12.117 1 94.5 312 ARG B N 1
ATOM 6654 C CA . ARG B 1 312 ? 15.883 16.891 10.719 1 94.5 312 ARG B CA 1
ATOM 6655 C C . ARG B 1 312 ? 14.984 17.859 9.961 1 94.5 312 ARG B C 1
ATOM 6657 O O . ARG B 1 312 ? 15.453 18.609 9.109 1 94.5 312 ARG B O 1
ATOM 6664 N N . VAL B 1 313 ? 13.727 17.828 10.297 1 94.75 313 VAL B N 1
ATOM 6665 C CA . VAL B 1 313 ? 12.758 18.734 9.688 1 94.75 313 VAL B CA 1
ATOM 6666 C C . VAL B 1 313 ? 13.141 20.172 9.984 1 94.75 313 VAL B C 1
ATOM 6668 O O . VAL B 1 313 ? 13.172 21.016 9.086 1 94.75 313 VAL B O 1
ATOM 6671 N N . ALA B 1 314 ? 13.438 20.469 11.227 1 96.62 314 ALA B N 1
ATOM 6672 C CA . ALA B 1 314 ? 13.828 21.812 11.641 1 96.62 314 ALA B CA 1
ATOM 6673 C C . ALA B 1 314 ? 15.125 22.25 10.961 1 96.62 314 ALA B C 1
ATOM 6675 O O . ALA B 1 314 ? 15.227 23.375 10.469 1 96.62 314 ALA B O 1
ATOM 6676 N N . HIS B 1 315 ? 16.031 21.359 10.875 1 95.88 315 HIS B N 1
ATOM 6677 C CA . HIS B 1 315 ? 17.312 21.656 10.273 1 95.88 315 HIS B CA 1
ATOM 6678 C C . HIS B 1 315 ? 17.172 21.953 8.781 1 95.88 315 HIS B C 1
ATOM 6680 O O . HIS B 1 315 ? 17.859 22.828 8.25 1 95.88 315 HIS B O 1
ATOM 6686 N N . LYS B 1 316 ? 16.375 21.203 8.164 1 93.88 316 LYS B N 1
ATOM 6687 C CA . LYS B 1 316 ? 16.172 21.391 6.734 1 93.88 316 LYS B CA 1
ATOM 6688 C C . LYS B 1 316 ? 15.578 22.781 6.449 1 93.88 316 LYS B C 1
ATOM 6690 O O . LYS B 1 316 ? 15.961 23.422 5.477 1 93.88 316 LYS B O 1
ATOM 6695 N N . THR B 1 317 ? 14.656 23.203 7.262 1 96.12 317 THR B N 1
ATOM 6696 C CA . THR B 1 317 ? 14.055 24.516 7.094 1 96.12 317 THR B CA 1
ATOM 6697 C C . THR B 1 317 ? 15.086 25.625 7.328 1 96.12 317 THR B C 1
ATOM 6699 O O . THR B 1 317 ? 15.172 26.578 6.551 1 96.12 317 THR B O 1
ATOM 6702 N N . VAL B 1 318 ? 15.906 25.484 8.312 1 96.56 318 VAL B N 1
ATOM 6703 C CA . VAL B 1 318 ? 16.953 26.453 8.609 1 96.56 318 VAL B CA 1
ATOM 6704 C C . VAL B 1 318 ? 17.953 26.5 7.445 1 96.56 318 VAL B C 1
ATOM 6706 O O . VAL B 1 318 ? 18.344 27.594 7.012 1 96.56 318 VAL B O 1
ATOM 6709 N N . SER B 1 319 ? 18.297 25.312 6.98 1 94.69 319 SER B N 1
ATOM 6710 C CA . SER B 1 319 ? 19.234 25.219 5.863 1 94.69 319 SER B CA 1
ATOM 6711 C C . SER B 1 319 ? 18.656 25.891 4.613 1 94.69 319 SER B C 1
ATOM 6713 O O . SER B 1 319 ? 19.406 26.484 3.834 1 94.69 319 SER B O 1
ATOM 6715 N N . TYR B 1 320 ? 17.422 25.734 4.441 1 94.12 320 TYR B N 1
ATOM 6716 C CA . TYR B 1 320 ? 16.766 26.391 3.318 1 94.12 320 TYR B CA 1
ATOM 6717 C C . TYR B 1 320 ? 16.969 27.906 3.393 1 94.12 320 TYR B C 1
ATOM 6719 O O . TYR B 1 320 ? 17.375 28.531 2.416 1 94.12 320 TYR B O 1
ATOM 6727 N N . TYR B 1 321 ? 16.734 28.531 4.535 1 95.19 321 TYR B N 1
ATOM 6728 C CA . TYR B 1 321 ? 16.891 29.969 4.695 1 95.19 321 TYR B CA 1
ATOM 6729 C C . TYR B 1 321 ? 18.328 30.391 4.457 1 95.19 321 TYR B C 1
ATOM 6731 O O . TYR B 1 321 ? 18.578 31.422 3.818 1 95.19 321 TYR B O 1
ATOM 6739 N N . LYS B 1 322 ? 19.219 29.641 4.922 1 94.5 322 LYS B N 1
ATOM 6740 C CA . LYS B 1 322 ? 20.625 29.984 4.801 1 94.5 322 LYS B CA 1
ATOM 6741 C C . LYS B 1 322 ? 21.094 29.891 3.35 1 94.5 322 LYS B C 1
ATOM 6743 O O . LYS B 1 322 ? 22.078 30.516 2.969 1 94.5 322 LYS B O 1
ATOM 6748 N N . SER B 1 323 ? 20.375 29.047 2.623 1 91.75 323 SER B N 1
ATOM 6749 C CA . SER B 1 323 ? 20.75 28.859 1.226 1 91.75 323 SER B CA 1
ATOM 6750 C C . SER B 1 323 ? 20.219 29.984 0.354 1 91.75 323 SER B C 1
ATOM 6752 O O . SER B 1 323 ? 20.656 30.141 -0.792 1 91.75 323 SER B O 1
ATOM 6754 N N . LEU B 1 324 ? 19.344 30.734 0.926 1 89.06 324 LEU B N 1
ATOM 6755 C CA . LEU B 1 324 ? 18.75 31.812 0.153 1 89.06 324 LEU B CA 1
ATOM 6756 C C . LEU B 1 324 ? 19.75 32.969 -0.028 1 89.06 324 LEU B C 1
ATOM 6758 O O . LEU B 1 324 ? 20.547 33.25 0.874 1 89.06 324 LEU B O 1
ATOM 6762 N N . LYS B 1 325 ? 19.797 33.469 -1.308 1 78.44 325 LYS B N 1
ATOM 6763 C CA . LYS B 1 325 ? 20.609 34.656 -1.581 1 78.44 325 LYS B CA 1
ATOM 6764 C C . LYS B 1 325 ? 20.016 35.906 -0.911 1 78.44 325 LYS B C 1
ATOM 6766 O O . LYS B 1 325 ? 18.797 36.062 -0.868 1 78.44 325 LYS B O 1
ATOM 6771 N N . PRO B 1 326 ? 20.906 36.688 -0.296 1 70.81 326 PRO B N 1
ATOM 6772 C CA . PRO B 1 326 ? 20.422 37.906 0.352 1 70.81 326 PRO B CA 1
ATOM 6773 C C . PRO B 1 326 ? 19.562 38.75 -0.575 1 70.81 326 PRO B C 1
ATOM 6775 O O . PRO B 1 326 ? 19.922 39 -1.729 1 70.81 326 PRO B O 1
ATOM 6778 N N . ALA B 1 327 ? 18.328 38.875 -0.171 1 64.75 327 ALA B N 1
ATOM 6779 C CA . ALA B 1 327 ? 17.438 39.719 -0.971 1 64.75 327 ALA B CA 1
ATOM 6780 C C . ALA B 1 327 ? 17.875 41.156 -0.937 1 64.75 327 ALA B C 1
ATOM 6782 O O . ALA B 1 327 ? 18.234 41.688 0.122 1 64.75 327 ALA B O 1
ATOM 6783 N N . LYS B 1 328 ? 18.391 41.875 -2.139 1 60.12 328 LYS B N 1
ATOM 6784 C CA . LYS B 1 328 ? 18.859 43.25 -2.217 1 60.12 328 LYS B CA 1
ATOM 6785 C C . LYS B 1 328 ? 17.812 44.219 -1.673 1 60.12 328 LYS B C 1
ATOM 6787 O O . LYS B 1 328 ? 18.156 45.188 -1.014 1 60.12 328 LYS B O 1
ATOM 6792 N N . LYS B 1 329 ? 16.438 44.125 -2.082 1 67.38 329 LYS B N 1
ATOM 6793 C CA . LYS B 1 329 ? 15.375 45.094 -1.804 1 67.38 329 LYS B CA 1
ATOM 6794 C C . LYS B 1 329 ? 14.102 44.375 -1.346 1 67.38 329 LYS B C 1
ATOM 6796 O O . LYS B 1 329 ? 13.781 43.281 -1.827 1 67.38 329 LYS B O 1
ATOM 6801 N N . GLY B 1 330 ? 13.609 44.562 0.111 1 77.12 330 GLY B N 1
ATOM 6802 C CA . GLY B 1 330 ? 12.312 44.062 0.52 1 77.12 330 GLY B CA 1
ATOM 6803 C C . GLY B 1 330 ? 11.938 44.438 1.94 1 77.12 330 GLY B C 1
ATOM 6804 O O . GLY B 1 330 ? 12.742 45.031 2.662 1 77.12 330 GLY B O 1
ATOM 6805 N N . LEU B 1 331 ? 10.711 44.125 2.289 1 90.5 331 LEU B N 1
ATOM 6806 C CA . LEU B 1 331 ? 10.211 44.375 3.637 1 90.5 331 LEU B CA 1
ATOM 6807 C C . LEU B 1 331 ? 10.875 43.438 4.645 1 90.5 331 LEU B C 1
ATOM 6809 O O . LEU B 1 331 ? 11.172 42.281 4.328 1 90.5 331 LEU B O 1
ATOM 6813 N N . GLU B 1 332 ? 11.188 44.062 5.805 1 94.69 332 GLU B N 1
ATOM 6814 C CA . GLU B 1 332 ? 11.594 43.188 6.895 1 94.69 332 GLU B CA 1
ATOM 6815 C C . GLU B 1 332 ? 10.484 42.188 7.262 1 94.69 332 GLU B C 1
ATOM 6817 O O . GLU B 1 332 ? 9.328 42.594 7.43 1 94.69 332 GLU B O 1
ATOM 6822 N N . TRP B 1 333 ? 10.789 40.938 7.324 1 95.69 333 TRP B N 1
ATOM 6823 C CA . TRP B 1 333 ? 9.75 39.938 7.492 1 95.69 333 TRP B CA 1
ATOM 6824 C C . TRP B 1 333 ? 9.305 39.844 8.945 1 95.69 333 TRP B C 1
ATOM 6826 O O . TRP B 1 333 ? 8.453 39.031 9.297 1 95.69 333 TRP B O 1
ATOM 6836 N N . ALA B 1 334 ? 9.852 40.625 9.852 1 97.25 334 ALA B N 1
ATOM 6837 C CA . ALA B 1 334 ? 9.484 40.781 11.258 1 97.25 334 ALA B CA 1
ATOM 6838 C C . ALA B 1 334 ? 9.898 42.125 11.797 1 97.25 334 ALA B C 1
ATOM 6840 O O . ALA B 1 334 ? 10.578 42.906 11.109 1 97.25 334 ALA B O 1
ATOM 6841 N N . VAL B 1 335 ? 9.453 42.438 13 1 96.62 335 VAL B N 1
ATOM 6842 C CA . VAL B 1 335 ? 9.891 43.656 13.688 1 96.62 335 VAL B CA 1
ATOM 6843 C C . VAL B 1 335 ? 11.414 43.656 13.828 1 96.62 335 VAL B C 1
ATOM 6845 O O . VAL B 1 335 ? 12.031 42.562 13.836 1 96.62 335 VAL B O 1
ATOM 6848 N N . GLU B 1 336 ? 11.992 44.75 14.008 1 95.88 336 GLU B N 1
ATOM 6849 C CA . GLU B 1 336 ? 13.422 45 13.883 1 95.88 336 GLU B CA 1
ATOM 6850 C C . GLU B 1 336 ? 14.219 44.125 14.844 1 95.88 336 GLU B C 1
ATOM 6852 O O . GLU B 1 336 ? 15.203 43.5 14.445 1 95.88 336 GLU B O 1
ATOM 6857 N N . PRO B 1 337 ? 13.852 44 16.125 1 96.12 337 PRO B N 1
ATOM 6858 C CA . PRO B 1 337 ? 14.656 43.156 17.047 1 96.12 337 PRO B CA 1
ATOM 6859 C C . PRO B 1 337 ? 14.742 41.719 16.609 1 96.12 337 PRO B C 1
ATOM 6861 O O . PRO B 1 337 ? 15.766 41.062 16.828 1 96.12 337 PRO B O 1
ATOM 6864 N N . ILE B 1 338 ? 13.742 41.188 16.031 1 97.56 338 ILE B N 1
ATOM 6865 C CA . ILE B 1 338 ? 13.711 39.812 15.578 1 97.56 338 ILE B CA 1
ATOM 6866 C C . ILE B 1 338 ? 14.398 39.688 14.219 1 97.56 338 ILE B C 1
ATOM 6868 O O . ILE B 1 338 ? 15.219 38.781 14.008 1 97.56 338 ILE B O 1
ATOM 6872 N N . TYR B 1 339 ? 14.102 40.594 13.344 1 96.56 339 TYR B N 1
ATOM 6873 C CA . TYR B 1 339 ? 14.641 40.562 11.984 1 96.56 339 TYR B CA 1
ATOM 6874 C C . TYR B 1 339 ? 16.156 40.688 12 1 96.56 339 TYR B C 1
ATOM 6876 O O . TYR B 1 339 ? 16.859 39.875 11.391 1 96.56 339 TYR B O 1
ATOM 6884 N N . LYS B 1 340 ? 16.672 41.656 12.68 1 95.69 340 LYS B N 1
ATOM 6885 C CA . LYS B 1 340 ? 18.094 42 12.664 1 95.69 340 LYS B CA 1
ATOM 6886 C C . LYS B 1 340 ? 18.938 40.844 13.195 1 95.69 340 LYS B C 1
ATOM 6888 O O . LYS B 1 340 ? 20 40.531 12.641 1 95.69 340 LYS B O 1
ATOM 6893 N N . GLU B 1 341 ? 18.453 40.188 14.211 1 96.69 341 GLU B N 1
ATOM 6894 C CA . GLU B 1 341 ? 19.266 39.188 14.898 1 96.69 341 GLU B CA 1
ATOM 6895 C C . GLU B 1 341 ? 19.156 37.812 14.211 1 96.69 341 GLU B C 1
ATOM 6897 O O . GLU B 1 341 ? 19.969 36.938 14.469 1 96.69 341 GLU B O 1
ATOM 6902 N N . ASN B 1 342 ? 18.234 37.594 13.297 1 96.75 342 ASN B N 1
ATOM 6903 C CA . ASN B 1 342 ? 17.969 36.219 12.844 1 96.75 342 ASN B CA 1
ATOM 6904 C C . ASN B 1 342 ? 18.141 36.094 11.336 1 96.75 342 ASN B C 1
ATOM 6906 O O . ASN B 1 342 ? 18.344 34.969 10.82 1 96.75 342 ASN B O 1
ATOM 6910 N N . GLN B 1 343 ? 18.109 37.156 10.57 1 93.75 343 GLN B N 1
ATOM 6911 C CA . GLN B 1 343 ? 18.188 37.031 9.117 1 93.75 343 GLN B CA 1
ATOM 6912 C C . GLN B 1 343 ? 19.469 36.344 8.695 1 93.75 343 GLN B C 1
ATOM 6914 O O . GLN B 1 343 ? 20.516 36.469 9.336 1 93.75 343 GLN B O 1
ATOM 6919 N N . PRO B 1 344 ? 19.344 35.438 7.785 1 94.75 344 PRO B N 1
ATOM 6920 C CA . PRO B 1 344 ? 18.219 35.219 6.879 1 94.75 344 PRO B CA 1
ATOM 6921 C C . PRO B 1 344 ? 17.219 34.188 7.398 1 94.75 344 PRO B C 1
ATOM 6923 O O . PRO B 1 344 ? 16.219 33.906 6.742 1 94.75 344 PRO B O 1
ATOM 6926 N N . VAL B 1 345 ? 17.484 33.562 8.539 1 96.75 345 VAL B N 1
ATOM 6927 C CA . VAL B 1 345 ? 16.625 32.5 9.078 1 96.75 345 VAL B CA 1
ATOM 6928 C C . VAL B 1 345 ? 15.383 33.125 9.711 1 96.75 345 VAL B C 1
ATOM 6930 O O . VAL B 1 345 ? 15.492 33.969 10.609 1 96.75 345 VAL B O 1
ATOM 6933 N N . ARG B 1 346 ? 14.273 32.812 9.172 1 97.31 346 ARG B N 1
ATOM 6934 C CA . ARG B 1 346 ? 13.016 33.219 9.797 1 97.31 346 ARG B CA 1
ATOM 6935 C C . ARG B 1 346 ? 12.648 32.312 10.953 1 97.31 346 ARG B C 1
ATOM 6937 O O . ARG B 1 346 ? 12.461 31.094 10.758 1 97.31 346 ARG B O 1
ATOM 6944 N N . PRO B 1 347 ? 12.508 32.812 12.141 1 98.06 347 PRO B N 1
ATOM 6945 C CA . PRO B 1 347 ? 12.156 31.953 13.289 1 98.06 347 PRO B CA 1
ATOM 6946 C C . PRO B 1 347 ? 10.727 31.422 13.211 1 98.06 347 PRO B C 1
ATOM 6948 O O . PRO B 1 347 ? 9.984 31.766 12.289 1 98.06 347 PRO B O 1
ATOM 6951 N N . TRP B 1 348 ? 10.414 30.547 14.203 1 98.12 348 TRP B N 1
ATOM 6952 C CA . TRP B 1 348 ? 9.109 29.922 14.375 1 98.12 348 TRP B CA 1
ATOM 6953 C C . TRP B 1 348 ? 7.992 30.953 14.211 1 98.12 348 TRP B C 1
ATOM 6955 O O . TRP B 1 348 ? 8.078 32.062 14.758 1 98.12 348 TRP B O 1
ATOM 6965 N N . ALA B 1 349 ? 6.949 30.625 13.375 1 98.25 349 ALA B N 1
ATOM 6966 C CA . ALA B 1 349 ? 5.711 31.359 13.172 1 98.25 349 ALA B CA 1
ATOM 6967 C C . ALA B 1 349 ? 5.891 32.438 12.102 1 98.25 349 ALA B C 1
ATOM 6969 O O . ALA B 1 349 ? 4.926 33.094 11.711 1 98.25 349 ALA B O 1
ATOM 6970 N N . LEU B 1 350 ? 7.102 32.625 11.562 1 98.38 350 LEU B N 1
ATOM 6971 C CA . LEU B 1 350 ? 7.355 33.781 10.734 1 98.38 350 LEU B CA 1
ATOM 6972 C C . LEU B 1 350 ? 7.742 33.375 9.32 1 98.38 350 LEU B C 1
ATOM 6974 O O . LEU B 1 350 ? 8.25 34.188 8.547 1 98.38 350 LEU B O 1
ATOM 6978 N N . GLY B 1 351 ? 7.547 32.094 8.977 1 97.56 351 GLY B N 1
ATOM 6979 C CA . GLY B 1 351 ? 7.805 31.641 7.617 1 97.56 351 GLY B CA 1
ATOM 6980 C C . GLY B 1 351 ? 6.992 32.406 6.574 1 97.56 351 GLY B C 1
ATOM 6981 O O . GLY B 1 351 ? 6.02 33.062 6.906 1 97.56 351 GLY B O 1
ATOM 6982 N N . SER B 1 352 ? 7.395 32.312 5.359 1 95.81 352 SER B N 1
ATOM 6983 C CA . SER B 1 352 ? 6.699 33 4.277 1 95.81 352 SER B CA 1
ATOM 6984 C C . SER B 1 352 ? 5.363 32.312 3.965 1 95.81 352 SER B C 1
ATOM 6986 O O . SER B 1 352 ? 5.211 31.109 4.141 1 95.81 352 SER B O 1
ATOM 6988 N N . ILE B 1 353 ? 4.41 33.094 3.639 1 93.88 353 ILE B N 1
ATOM 6989 C CA . ILE B 1 353 ? 3.135 32.625 3.096 1 93.88 353 ILE B CA 1
ATOM 6990 C C . ILE B 1 353 ? 3.098 32.875 1.59 1 93.88 353 ILE B C 1
ATOM 6992 O O . ILE B 1 353 ? 3.166 34.031 1.139 1 93.88 353 ILE B O 1
ATOM 6996 N N . ASN B 1 354 ? 3.062 31.812 0.859 1 83.88 354 ASN B N 1
ATOM 6997 C CA . ASN B 1 354 ? 3.197 31.938 -0.588 1 83.88 354 ASN B CA 1
ATOM 6998 C C . ASN B 1 354 ? 1.85 31.812 -1.292 1 83.88 354 ASN B C 1
ATOM 7000 O O . ASN B 1 354 ? 0.898 31.281 -0.724 1 83.88 354 ASN B O 1
ATOM 7004 N N . LYS B 1 355 ? 1.758 32.438 -2.471 1 75.62 355 LYS B N 1
ATOM 7005 C CA . LYS B 1 355 ? 0.547 32.312 -3.277 1 75.62 355 LYS B CA 1
ATOM 7006 C C . LYS B 1 355 ? 0.721 31.266 -4.363 1 75.62 355 LYS B C 1
ATOM 7008 O O . LYS B 1 355 ? 1.796 31.141 -4.953 1 75.62 355 LYS B O 1
ATOM 7013 N N . ALA B 1 356 ? -0.305 30.375 -4.531 1 66.56 356 ALA B N 1
ATOM 7014 C CA . ALA B 1 356 ? -0.28 29.375 -5.59 1 66.56 356 ALA B CA 1
ATOM 7015 C C . ALA B 1 356 ? -0.547 30.016 -6.953 1 66.56 356 ALA B C 1
ATOM 7017 O O . ALA B 1 356 ? -1.442 30.844 -7.09 1 66.56 356 ALA B O 1
ATOM 7018 N N . GLY B 1 357 ? 0.375 30.094 -7.848 1 59.31 357 GLY B N 1
ATOM 7019 C CA . GLY B 1 357 ? 0.37 30.891 -9.062 1 59.31 357 GLY B CA 1
ATOM 7020 C C . GLY B 1 357 ? -0.504 30.312 -10.156 1 59.31 357 GLY B C 1
ATOM 7021 O O . GLY B 1 357 ? -0.54 30.828 -11.273 1 59.31 357 GLY B O 1
ATOM 7022 N N . ASP B 1 358 ? -1.198 29.234 -9.914 1 57.41 358 ASP B N 1
ATOM 7023 C CA . ASP B 1 358 ? -1.746 28.719 -11.172 1 57.41 358 ASP B CA 1
ATOM 7024 C C . ASP B 1 358 ? -2.939 29.562 -11.633 1 57.41 358 ASP B C 1
ATOM 7026 O O . ASP B 1 358 ? -3.842 29.844 -10.844 1 57.41 358 ASP B O 1
ATOM 7030 N N . PHE B 1 359 ? -2.777 30.219 -12.844 1 46.47 359 PHE B N 1
ATOM 7031 C CA . PHE B 1 359 ? -3.738 31.078 -13.523 1 46.47 359 PHE B CA 1
ATOM 7032 C C . PHE B 1 359 ? -5.129 30.469 -13.5 1 46.47 359 PHE B C 1
ATOM 7034 O O . PHE B 1 359 ? -6.133 31.172 -13.414 1 46.47 359 PHE B O 1
ATOM 7041 N N . ILE B 1 360 ? -5.152 29.125 -13.469 1 48.31 360 ILE B N 1
ATOM 7042 C CA . ILE B 1 360 ? -6.438 28.438 -13.57 1 48.31 360 ILE B CA 1
ATOM 7043 C C . ILE B 1 360 ? -7.277 28.734 -12.336 1 48.31 360 ILE B C 1
ATOM 7045 O O . ILE B 1 360 ? -8.5 28.859 -12.414 1 48.31 360 ILE B O 1
ATOM 7049 N N . TYR B 1 361 ? -6.598 29.047 -11.273 1 57.94 361 TYR B N 1
ATOM 7050 C CA . TYR B 1 361 ? -7.355 29.312 -10.055 1 57.94 361 TYR B CA 1
ATOM 7051 C C . TYR B 1 361 ? -7.867 30.75 -10.031 1 57.94 361 TYR B C 1
ATOM 7053 O O . TYR B 1 361 ? -8.797 31.062 -9.289 1 57.94 361 TYR B O 1
ATOM 7061 N N . LYS B 1 362 ? -7.305 31.516 -10.891 1 58.28 362 LYS B N 1
ATOM 7062 C CA . LYS B 1 362 ? -7.797 32.875 -10.977 1 58.28 362 LYS B CA 1
ATOM 7063 C C . LYS B 1 362 ? -9.227 32.906 -11.5 1 58.28 362 LYS B C 1
ATOM 7065 O O . LYS B 1 362 ? -10.023 33.781 -11.102 1 58.28 362 LYS B O 1
ATOM 7070 N N . LEU B 1 363 ? -9.477 31.953 -12.297 1 56.19 363 LEU B N 1
ATOM 7071 C CA . LEU B 1 363 ? -10.805 31.922 -12.906 1 56.19 363 LEU B CA 1
ATOM 7072 C C . LEU B 1 363 ? -11.844 31.406 -11.922 1 56.19 363 LEU B C 1
ATOM 7074 O O . LEU B 1 363 ? -13.031 31.703 -12.055 1 56.19 363 LEU B O 1
ATOM 7078 N N . SER B 1 364 ? -11.422 30.656 -10.961 1 64.5 364 SER B N 1
ATOM 7079 C CA . SER B 1 364 ? -12.375 30.062 -10.031 1 64.5 364 SER B CA 1
ATOM 7080 C C . SER B 1 364 ? -12.703 31.031 -8.891 1 64.5 364 SER B C 1
ATOM 7082 O O . SER B 1 364 ? -13.648 30.812 -8.141 1 64.5 364 SER B O 1
ATOM 7084 N N . GLY B 1 365 ? -12.07 32.188 -8.859 1 73.5 365 GLY B N 1
ATOM 7085 C CA . GLY B 1 365 ? -12.344 33.219 -7.855 1 73.5 365 GLY B CA 1
ATOM 7086 C C . GLY B 1 365 ? -11.617 32.969 -6.547 1 73.5 365 GLY B C 1
ATOM 7087 O O . GLY B 1 365 ? -10.969 31.938 -6.367 1 73.5 365 GLY B O 1
ATOM 7088 N N . PHE B 1 366 ? -11.578 34.031 -5.727 1 80.19 366 PHE B N 1
ATOM 7089 C CA . PHE B 1 366 ? -10.93 34 -4.422 1 80.19 366 PHE B CA 1
ATOM 7090 C C . PHE B 1 366 ? -11.922 34.344 -3.316 1 80.19 366 PHE B C 1
ATOM 7092 O O . PHE B 1 366 ? -12.789 35.188 -3.494 1 80.19 366 PHE B O 1
ATOM 7099 N N . GLU B 1 367 ? -11.883 33.5 -2.359 1 86.06 367 GLU B N 1
ATOM 7100 C CA . GLU B 1 367 ? -12.711 33.719 -1.179 1 86.06 367 GLU B CA 1
ATOM 7101 C C . GLU B 1 367 ? -11.93 33.469 0.104 1 86.06 367 GLU B C 1
ATOM 7103 O O . GLU B 1 367 ? -11.188 32.5 0.202 1 86.06 367 GLU B O 1
ATOM 7108 N N . ASN B 1 368 ? -12.109 34.375 1.097 1 91.69 368 ASN B N 1
ATOM 7109 C CA . ASN B 1 368 ? -11.469 34.156 2.391 1 91.69 368 ASN B CA 1
ATOM 7110 C C . ASN B 1 368 ? -12.141 33 3.16 1 91.69 368 ASN B C 1
ATOM 7112 O O . ASN B 1 368 ? -13.367 32.875 3.113 1 91.69 368 ASN B O 1
ATOM 7116 N N . ARG B 1 369 ? -11.344 32.281 3.793 1 94.12 369 ARG B N 1
ATOM 7117 C CA . ARG B 1 369 ? -11.906 31.281 4.703 1 94.12 369 ARG B CA 1
ATOM 7118 C C . ARG B 1 369 ? -12.547 31.953 5.914 1 94.12 369 ARG B C 1
ATOM 7120 O O . ARG B 1 369 ? -12.273 33.125 6.199 1 94.12 369 ARG B O 1
ATOM 7127 N N . THR B 1 370 ? -13.484 31.234 6.535 1 94.88 370 THR B N 1
ATOM 7128 C CA . THR B 1 370 ? -14.281 31.828 7.602 1 94.88 370 THR B CA 1
ATOM 7129 C C . THR B 1 370 ? -14.305 30.938 8.836 1 94.88 370 THR B C 1
ATOM 7131 O O . THR B 1 370 ? -15.352 30.375 9.18 1 94.88 370 THR B O 1
ATOM 7134 N N . PRO B 1 371 ? -13.133 30.859 9.594 1 97.38 371 PRO B N 1
ATOM 7135 C CA . PRO B 1 371 ? -13.094 30.047 10.812 1 97.38 371 PRO B CA 1
ATOM 7136 C C . PRO B 1 371 ? -14.297 30.266 11.719 1 97.38 371 PRO B C 1
ATOM 7138 O O . PRO B 1 371 ? -14.68 31.422 11.969 1 97.38 371 PRO B O 1
ATOM 7141 N N . GLY B 1 372 ? -14.875 29.172 12.156 1 96.31 372 GLY B N 1
ATOM 7142 C CA . GLY B 1 372 ? -15.969 29.203 13.109 1 96.31 372 GLY B CA 1
ATOM 7143 C C . GLY B 1 372 ? -17.297 29.625 12.5 1 96.31 372 GLY B C 1
ATOM 7144 O O . GLY B 1 372 ? -18.312 29.656 13.18 1 96.31 372 GLY B O 1
ATOM 7145 N N . LEU B 1 373 ? -17.359 29.922 11.227 1 95.62 373 LEU B N 1
ATOM 7146 C CA . LEU B 1 373 ? -18.547 30.531 10.648 1 95.62 373 LEU B CA 1
ATOM 7147 C C . LEU B 1 373 ? -19.047 29.734 9.453 1 95.62 373 LEU B C 1
ATOM 7149 O O . LEU B 1 373 ? -19.844 30.234 8.648 1 95.62 373 LEU B O 1
ATOM 7153 N N . TYR B 1 374 ? -18.562 28.531 9.32 1 92 374 TYR B N 1
ATOM 7154 C CA . TYR B 1 374 ? -19 27.703 8.203 1 92 374 TYR B CA 1
ATOM 7155 C C . TYR B 1 374 ? -20.422 27.188 8.43 1 92 374 TYR B C 1
ATOM 7157 O O . TYR B 1 374 ? -20.797 26.875 9.555 1 92 374 TYR B O 1
ATOM 7165 N N . LYS B 1 375 ? -21.109 27.125 7.355 1 90.5 375 LYS B N 1
ATOM 7166 C CA . LYS B 1 375 ? -22.5 26.688 7.383 1 90.5 375 LYS B CA 1
ATOM 7167 C C . LYS B 1 375 ? -22.688 25.391 6.594 1 90.5 375 LYS B C 1
ATOM 7169 O O . LYS B 1 375 ? -21.859 25.062 5.738 1 90.5 375 LYS B O 1
ATOM 7174 N N . ARG B 1 376 ? -23.719 24.703 6.957 1 85.56 376 ARG B N 1
ATOM 7175 C CA . ARG B 1 376 ? -24.016 23.438 6.297 1 85.56 376 ARG B CA 1
ATOM 7176 C C . ARG B 1 376 ? -24.391 23.656 4.832 1 85.56 376 ARG B C 1
ATOM 7178 O O . ARG B 1 376 ? -24.984 24.672 4.484 1 85.56 376 ARG B O 1
ATOM 7185 N N . THR B 1 377 ? -23.906 22.688 4.09 1 77.94 377 THR B N 1
ATOM 7186 C CA . THR B 1 377 ? -24.297 22.688 2.686 1 77.94 377 THR B CA 1
ATOM 7187 C C . THR B 1 377 ? -25.391 21.656 2.432 1 77.94 377 THR B C 1
ATOM 7189 O O . THR B 1 377 ? -25.359 20.547 2.977 1 77.94 377 THR B O 1
ATOM 7192 N N . ASP B 1 378 ? -26.359 22.016 1.642 1 72.88 378 ASP B N 1
ATOM 7193 C CA . ASP B 1 378 ? -27.406 21.078 1.241 1 72.88 378 ASP B CA 1
ATOM 7194 C C . ASP B 1 378 ? -26.828 19.969 0.351 1 72.88 378 ASP B C 1
ATOM 7196 O O . ASP B 1 378 ? -26.266 20.25 -0.703 1 72.88 378 ASP B O 1
ATOM 7200 N N . PRO B 1 379 ? -27 18.734 0.824 1 65.19 379 PRO B N 1
ATOM 7201 C CA . PRO B 1 379 ? -26.391 17.641 0.061 1 65.19 379 PRO B CA 1
ATOM 7202 C C . PRO B 1 379 ? -26.984 17.516 -1.341 1 65.19 379 PRO B C 1
ATOM 7204 O O . PRO B 1 379 ? -26.328 16.969 -2.24 1 65.19 379 PRO B O 1
ATOM 7207 N N . LYS B 1 380 ? -28.266 17.969 -1.56 1 64.56 380 LYS B N 1
ATOM 7208 C CA . LYS B 1 380 ? -28.938 17.812 -2.848 1 64.56 380 LYS B CA 1
ATOM 7209 C C . LYS B 1 380 ? -28.562 18.938 -3.801 1 64.56 380 LYS B C 1
ATOM 7211 O O . LYS B 1 380 ? -28.344 18.719 -4.992 1 64.56 380 LYS B O 1
ATOM 7216 N N . THR B 1 381 ? -28.406 20.141 -3.279 1 66.25 381 THR B N 1
ATOM 7217 C CA . THR B 1 381 ? -28.234 21.297 -4.145 1 66.25 381 THR B CA 1
ATOM 7218 C C . THR B 1 381 ? -26.797 21.828 -4.07 1 66.25 381 THR B C 1
ATOM 7220 O O . THR B 1 381 ? -26.391 22.641 -4.898 1 66.25 381 THR B O 1
ATOM 7223 N N . ASP B 1 382 ? -26.047 21.359 -3.139 1 65.69 382 ASP B N 1
ATOM 7224 C CA . ASP B 1 382 ? -24.672 21.812 -2.889 1 65.69 382 ASP B CA 1
ATOM 7225 C C . ASP B 1 382 ? -24.641 23.297 -2.561 1 65.69 382 ASP B C 1
ATOM 7227 O O . ASP B 1 382 ? -23.641 23.969 -2.82 1 65.69 382 ASP B O 1
ATOM 7231 N N . ARG B 1 383 ? -25.766 23.75 -2.174 1 73.69 383 ARG B N 1
ATOM 7232 C CA . ARG B 1 383 ? -25.844 25.141 -1.768 1 73.69 383 ARG B CA 1
ATOM 7233 C C . ARG B 1 383 ? -25.797 25.281 -0.25 1 73.69 383 ARG B C 1
ATOM 7235 O O . ARG B 1 383 ? -26.234 24.391 0.474 1 73.69 383 ARG B O 1
ATOM 7242 N N . GLU B 1 384 ? -25.078 26.375 0.139 1 78.25 384 GLU B N 1
ATOM 7243 C CA . GLU B 1 384 ? -24.984 26.656 1.57 1 78.25 384 GLU B CA 1
ATOM 7244 C C . GLU B 1 384 ? -26.375 26.906 2.17 1 78.25 384 GLU B C 1
ATOM 7246 O O . GLU B 1 384 ? -27.203 27.562 1.556 1 78.25 384 GLU B O 1
ATOM 7251 N N . THR B 1 385 ? -26.453 26.312 3.234 1 83.12 385 THR B N 1
ATOM 7252 C CA . THR B 1 385 ? -27.672 26.562 3.996 1 83.12 385 THR B CA 1
ATOM 7253 C C . THR B 1 385 ? -27.453 27.703 4.996 1 83.12 385 THR B C 1
ATOM 7255 O O . THR B 1 385 ? -26.344 28.25 5.086 1 83.12 385 THR B O 1
ATOM 7258 N N . GLY B 1 386 ? -28.391 28.203 5.621 1 85.19 386 GLY B N 1
ATOM 7259 C CA . GLY B 1 386 ? -28.281 29.219 6.66 1 85.19 386 GLY B CA 1
ATOM 7260 C C . GLY B 1 386 ? -27.969 28.641 8.031 1 85.19 386 GLY B C 1
ATOM 7261 O O . GLY B 1 386 ? -27.828 29.391 9 1 85.19 386 GLY B O 1
ATOM 7262 N N . ILE B 1 387 ? -27.656 27.375 8.055 1 89.56 387 ILE B N 1
ATOM 7263 C CA . ILE B 1 387 ? -27.438 26.719 9.336 1 89.56 387 ILE B CA 1
ATOM 7264 C C . ILE B 1 387 ? -25.938 26.516 9.578 1 89.56 387 ILE B C 1
ATOM 7266 O O . ILE B 1 387 ? -25.25 25.891 8.773 1 89.56 387 ILE B O 1
ATOM 7270 N N . PHE B 1 388 ? -25.469 27.031 10.727 1 92.69 388 PHE B N 1
ATOM 7271 C CA . PHE B 1 388 ? -24.062 26.891 11.078 1 92.69 388 PHE B CA 1
ATOM 7272 C C . PHE B 1 388 ? -23.719 25.438 11.414 1 92.69 388 PHE B C 1
ATOM 7274 O O . PHE B 1 388 ? -24.547 24.719 11.984 1 92.69 388 PHE B O 1
ATOM 7281 N N . LEU B 1 389 ? -22.469 25.031 11.078 1 91.31 389 LEU B N 1
ATOM 7282 C CA . LEU B 1 389 ? -21.953 23.766 11.602 1 91.31 389 LEU B CA 1
ATOM 7283 C C . LEU B 1 389 ? -21.969 23.781 13.125 1 91.31 389 LEU B C 1
ATOM 7285 O O . LEU B 1 389 ? -21.688 24.797 13.75 1 91.31 389 LEU B O 1
ATOM 7289 N N . GLN B 1 390 ? -22.203 22.609 13.695 1 91.06 390 GLN B N 1
ATOM 7290 C CA . GLN B 1 390 ? -22.375 22.547 15.141 1 91.06 390 GLN B CA 1
ATOM 7291 C C . GLN B 1 390 ? -21.156 21.922 15.812 1 91.06 390 GLN B C 1
ATOM 7293 O O . GLN B 1 390 ? -20.578 20.969 15.289 1 91.06 390 GLN B O 1
ATOM 7298 N N . ASP B 1 391 ? -20.797 22.484 16.984 1 92.56 391 ASP B N 1
ATOM 7299 C CA . ASP B 1 391 ? -19.75 21.922 17.844 1 92.56 391 ASP B CA 1
ATOM 7300 C C . ASP B 1 391 ? -18.516 21.562 17.031 1 92.56 391 ASP B C 1
ATOM 7302 O O . ASP B 1 391 ? -18.047 20.422 17.078 1 92.56 391 ASP B O 1
ATOM 7306 N N . THR B 1 392 ? -17.984 22.516 16.266 1 93.75 392 THR B N 1
ATOM 7307 C CA . THR B 1 392 ? -16.859 22.281 15.375 1 93.75 392 THR B CA 1
ATOM 7308 C C . THR B 1 392 ? -15.555 22.219 16.172 1 93.75 392 THR B C 1
ATOM 7310 O O . THR B 1 392 ? -14.523 21.766 15.656 1 93.75 392 THR B O 1
ATOM 7313 N N . ASN B 1 393 ? -15.547 22.719 17.406 1 94.81 393 ASN B N 1
ATOM 7314 C CA . ASN B 1 393 ? -14.391 22.734 18.281 1 94.81 393 ASN B CA 1
ATOM 7315 C C . ASN B 1 393 ? -13.156 23.297 17.578 1 94.81 393 ASN B C 1
ATOM 7317 O O . ASN B 1 393 ? -12.07 22.719 17.656 1 94.81 393 ASN B O 1
ATOM 7321 N N . GLU B 1 394 ? -13.336 24.344 16.797 1 97.31 394 GLU B N 1
ATOM 7322 C CA . GLU B 1 394 ? -12.25 25.031 16.109 1 97.31 394 GLU B CA 1
ATOM 7323 C C . GLU B 1 394 ? -11.43 25.891 17.078 1 97.31 394 GLU B C 1
ATOM 7325 O O . GLU B 1 394 ? -11.992 26.562 17.953 1 97.31 394 GLU B O 1
ATOM 7330 N N . ARG B 1 395 ? -10.156 25.844 16.984 1 98.31 395 ARG B N 1
ATOM 7331 C CA . ARG B 1 395 ? -9.203 26.641 17.75 1 98.31 395 ARG B CA 1
ATOM 7332 C C . ARG B 1 395 ? -8.211 27.344 16.828 1 98.31 395 ARG B C 1
ATOM 7334 O O . ARG B 1 395 ? -8.188 27.078 15.617 1 98.31 395 ARG B O 1
ATOM 7341 N N . ILE B 1 396 ? -7.465 28.344 17.344 1 98.44 396 ILE B N 1
ATOM 7342 C CA . ILE B 1 396 ? -6.453 29.062 16.578 1 98.44 396 ILE B CA 1
ATOM 7343 C C . ILE B 1 396 ? -5.062 28.734 17.125 1 98.44 396 ILE B C 1
ATOM 7345 O O . ILE B 1 396 ? -4.852 28.75 18.344 1 98.44 396 ILE B O 1
ATOM 7349 N N . HIS B 1 397 ? -4.184 28.406 16.297 1 98.62 397 HIS B N 1
ATOM 7350 C CA . HIS B 1 397 ? -2.818 28.109 16.719 1 98.62 397 HIS B CA 1
ATOM 7351 C C . HIS B 1 397 ? -2.105 29.375 17.203 1 98.62 397 HIS B C 1
ATOM 7353 O O . HIS B 1 397 ? -2.297 30.453 16.641 1 98.62 397 HIS B O 1
ATOM 7359 N N . SER B 1 398 ? -1.204 29.281 18.094 1 96.75 398 SER B N 1
ATOM 7360 C CA . SER B 1 398 ? -0.52 30.422 18.719 1 96.75 398 SER B CA 1
ATOM 7361 C C . SER B 1 398 ? 0.386 31.125 17.719 1 96.75 398 SER B C 1
ATOM 7363 O O . SER B 1 398 ? 0.741 32.281 17.922 1 96.75 398 SER B O 1
ATOM 7365 N N . SER B 1 399 ? 0.782 30.438 16.688 1 98.19 399 SER B N 1
ATOM 7366 C CA . SER B 1 399 ? 1.624 31.062 15.672 1 98.19 399 SER B CA 1
ATOM 7367 C C . SER B 1 399 ? 0.927 32.25 15.031 1 98.19 399 SER B C 1
ATOM 7369 O O . SER B 1 399 ? 1.584 33.156 14.508 1 98.19 399 SER B O 1
ATOM 7371 N N . ALA B 1 400 ? -0.416 32.281 15.031 1 97.88 400 ALA B N 1
ATOM 7372 C CA . ALA B 1 400 ? -1.151 33.438 14.516 1 97.88 400 ALA B CA 1
ATOM 7373 C C . ALA B 1 400 ? -0.88 34.688 15.352 1 97.88 400 ALA B C 1
ATOM 7375 O O . ALA B 1 400 ? -0.54 35.719 14.812 1 97.88 400 ALA B O 1
ATOM 7376 N N . ARG B 1 401 ? -1.004 34.5 16.625 1 96.38 401 ARG B N 1
ATOM 7377 C CA . ARG B 1 401 ? -0.767 35.625 17.531 1 96.38 401 ARG B CA 1
ATOM 7378 C C . ARG B 1 401 ? 0.686 36.094 17.453 1 96.38 401 ARG B C 1
ATOM 7380 O O . ARG B 1 401 ? 0.964 37.281 17.438 1 96.38 401 ARG B O 1
ATOM 7387 N N . VAL B 1 402 ? 1.589 35.156 17.453 1 96.81 402 VAL B N 1
ATOM 7388 C CA . VAL B 1 402 ? 3.012 35.469 17.422 1 96.81 402 VAL B CA 1
ATOM 7389 C C . VAL B 1 402 ? 3.336 36.219 16.125 1 96.81 402 VAL B C 1
ATOM 7391 O O . VAL B 1 402 ? 4.105 37.188 16.125 1 96.81 402 VAL B O 1
ATOM 7394 N N . ARG B 1 403 ? 2.779 35.781 15.031 1 97.94 403 ARG B N 1
ATOM 7395 C CA . ARG B 1 403 ? 2.973 36.438 13.75 1 97.94 403 ARG B CA 1
ATOM 7396 C C . ARG B 1 403 ? 2.469 37.875 13.805 1 97.94 403 ARG B C 1
ATOM 7398 O O . ARG B 1 403 ? 3.123 38.781 13.297 1 97.94 403 ARG B O 1
ATOM 7405 N N . LEU B 1 404 ? 1.35 38.156 14.422 1 96.88 404 LEU B N 1
ATOM 7406 C CA . LEU B 1 404 ? 0.798 39.5 14.578 1 96.88 404 LEU B CA 1
ATOM 7407 C C . LEU B 1 404 ? 1.713 40.344 15.438 1 96.88 404 LEU B C 1
ATOM 7409 O O . LEU B 1 404 ? 2.023 41.5 15.062 1 96.88 404 LEU B O 1
ATOM 7413 N N . ALA B 1 405 ? 2.119 39.781 16.516 1 96 405 ALA B N 1
ATOM 7414 C CA . ALA B 1 405 ? 2.941 40.531 17.469 1 96 405 ALA B CA 1
ATOM 7415 C C . ALA B 1 405 ? 4.27 40.938 16.844 1 96 405 ALA B C 1
ATOM 7417 O O . ALA B 1 405 ? 4.793 42.031 17.141 1 96 405 ALA B O 1
ATOM 7418 N N . CYS B 1 406 ? 4.762 40.094 16 1 97.38 406 CYS B N 1
ATOM 7419 C CA . CYS B 1 406 ? 6.066 40.344 15.391 1 97.38 406 CYS B CA 1
ATOM 7420 C C . CYS B 1 406 ? 5.922 41.031 14.039 1 97.38 406 CYS B C 1
ATOM 7422 O O . CYS B 1 406 ? 6.91 41.219 13.336 1 97.38 406 CYS B O 1
ATOM 7424 N N . LYS B 1 407 ? 4.746 41.375 13.672 1 96.56 407 LYS B N 1
ATOM 7425 C CA . LYS B 1 407 ? 4.457 42 12.375 1 96.56 407 LYS B CA 1
ATOM 7426 C C . LYS B 1 407 ? 5.012 41.156 11.227 1 96.56 407 LYS B C 1
ATOM 7428 O O . LYS B 1 407 ? 5.719 41.656 10.359 1 96.56 407 LYS B O 1
ATOM 7433 N N . GLY B 1 408 ? 4.75 39.812 11.367 1 97.12 408 GLY B N 1
ATOM 7434 C CA . GLY B 1 408 ? 5.102 38.938 10.258 1 97.12 408 GLY B CA 1
ATOM 7435 C C . GLY B 1 408 ? 4.414 39.312 8.953 1 97.12 408 GLY B C 1
ATOM 7436 O O . GLY B 1 408 ? 3.383 40 8.969 1 97.12 408 GLY B O 1
ATOM 7437 N N . LEU B 1 409 ? 4.98 38.875 7.848 1 96.25 409 LEU B N 1
ATOM 7438 C CA . LEU B 1 409 ? 4.453 39.25 6.547 1 96.25 409 LEU B CA 1
ATOM 7439 C C . LEU B 1 409 ? 3.404 38.281 6.059 1 96.25 409 LEU B C 1
ATOM 7441 O O . LEU B 1 409 ? 3.295 37.156 6.586 1 96.25 409 LEU B O 1
ATOM 7445 N N . GLY B 1 410 ? 2.559 38.781 5.141 1 93.56 410 GLY B N 1
ATOM 7446 C CA . GLY B 1 410 ? 1.489 38 4.559 1 93.56 410 GLY B CA 1
ATOM 7447 C C . GLY B 1 410 ? 1.871 37.344 3.236 1 93.56 410 GLY B C 1
ATOM 7448 O O . GLY B 1 410 ? 3.002 36.906 3.066 1 93.56 410 GLY B O 1
ATOM 7449 N N . LEU B 1 411 ? 0.925 37.219 2.385 1 89.31 411 LEU B N 1
ATOM 7450 C CA . LEU B 1 411 ? 1.081 36.531 1.111 1 89.31 411 LEU B CA 1
ATOM 7451 C C . LEU B 1 411 ? 2.211 37.156 0.293 1 89.31 411 LEU B C 1
ATOM 7453 O O . LEU B 1 411 ? 2.229 38.375 0.067 1 89.31 411 LEU B O 1
ATOM 7457 N N . ASP B 1 412 ? 3.166 36.406 -0.053 1 89.19 412 ASP B N 1
ATOM 7458 C CA . ASP B 1 412 ? 4.305 36.719 -0.908 1 89.19 412 ASP B CA 1
ATOM 7459 C C . ASP B 1 412 ? 5.133 37.844 -0.312 1 89.19 412 ASP B C 1
ATOM 7461 O O . ASP B 1 412 ? 5.762 38.625 -1.045 1 89.19 412 ASP B O 1
ATOM 7465 N N . ASP B 1 413 ? 4.988 38.094 0.892 1 91.5 413 ASP B N 1
ATOM 7466 C CA . ASP B 1 413 ? 5.773 39.062 1.646 1 91.5 413 ASP B CA 1
ATOM 7467 C C . ASP B 1 413 ? 5.531 40.5 1.127 1 91.5 413 ASP B C 1
ATOM 7469 O O . ASP B 1 413 ? 6.457 41.312 1.076 1 91.5 413 ASP B O 1
ATOM 7473 N N . LYS B 1 414 ? 4.34 40.719 0.717 1 91.31 414 LYS B N 1
ATOM 7474 C CA . LYS B 1 414 ? 4.035 42 0.097 1 91.31 414 LYS B CA 1
ATOM 7475 C C . LYS B 1 414 ? 3.682 43.031 1.149 1 91.31 414 LYS B C 1
ATOM 7477 O O . LYS B 1 414 ? 3.854 44.25 0.92 1 91.31 414 LYS B O 1
ATOM 7482 N N . ALA B 1 415 ? 3.133 42.594 2.191 1 94.38 415 ALA B N 1
ATOM 7483 C CA . ALA B 1 415 ? 2.713 43.469 3.273 1 94.38 415 ALA B CA 1
ATOM 7484 C C . ALA B 1 415 ? 2.639 42.719 4.602 1 94.38 415 ALA B C 1
ATOM 7486 O O . ALA B 1 415 ? 2.766 41.5 4.637 1 94.38 415 ALA B O 1
ATOM 7487 N N . VAL B 1 416 ? 2.506 43.469 5.629 1 95.62 416 VAL B N 1
ATOM 7488 C CA . VAL B 1 416 ? 2.326 42.875 6.953 1 95.62 416 VAL B CA 1
ATOM 7489 C C . VAL B 1 416 ? 1.062 42.031 6.969 1 95.62 416 VAL B C 1
ATOM 7491 O O . VAL B 1 416 ? 0.051 42.406 6.363 1 95.62 416 VAL B O 1
ATOM 7494 N N . TRP B 1 417 ? 1.137 40.938 7.598 1 96.44 417 TRP B N 1
ATOM 7495 C CA . TRP B 1 417 ? 0.055 39.969 7.672 1 96.44 417 TRP B CA 1
ATOM 7496 C C . TRP B 1 417 ? -1.16 40.531 8.383 1 96.44 417 TRP B C 1
ATOM 7498 O O . TRP B 1 417 ? -1.045 41.062 9.492 1 96.44 417 TRP B O 1
ATOM 7508 N N . THR B 1 418 ? -2.375 40.562 7.723 1 93.5 418 THR B N 1
ATOM 7509 C CA . THR B 1 418 ? -3.598 41.125 8.281 1 93.5 418 THR B CA 1
ATOM 7510 C C . THR B 1 418 ? -4.645 40.031 8.5 1 93.5 418 THR B C 1
ATOM 7512 O O . THR B 1 418 ? -5.703 40.281 9.078 1 93.5 418 THR B O 1
ATOM 7515 N N . CYS B 1 419 ? -4.484 38.812 8.008 1 94.88 419 CYS B N 1
ATOM 7516 C CA . CYS B 1 419 ? -5.332 37.625 8.148 1 94.88 419 CYS B CA 1
ATOM 7517 C C . CYS B 1 419 ? -6.801 37.969 7.949 1 94.88 419 CYS B C 1
ATOM 7519 O O . CYS B 1 419 ? -7.598 37.875 8.883 1 94.88 419 CYS B O 1
ATOM 7521 N N . PRO B 1 420 ? -7.254 38.219 6.77 1 94.94 420 PRO B N 1
ATOM 7522 C CA . PRO B 1 420 ? -8.648 38.562 6.5 1 94.94 420 PRO B CA 1
ATOM 7523 C C . PRO B 1 420 ? -9.625 37.469 6.996 1 94.94 420 PRO B C 1
ATOM 7525 O O . PRO B 1 420 ? -10.773 37.781 7.324 1 94.94 420 PRO B O 1
ATOM 7528 N N . SER B 1 421 ? -9.242 36.281 7.113 1 96.31 421 SER B N 1
ATOM 7529 C CA . SER B 1 421 ? -10.086 35.156 7.566 1 96.31 421 SER B CA 1
ATOM 7530 C C . SER B 1 421 ? -10.57 35.375 8.992 1 96.31 421 SER B C 1
ATOM 7532 O O . SER B 1 421 ? -11.609 34.875 9.398 1 96.31 421 SER B O 1
ATOM 7534 N N . LEU B 1 422 ? -9.844 36.188 9.766 1 97.25 422 LEU B N 1
ATOM 7535 C CA . LEU B 1 422 ? -10.188 36.406 11.164 1 97.25 422 LEU B CA 1
ATOM 7536 C C . LEU B 1 422 ? -10.727 37.812 11.367 1 97.25 422 LEU B C 1
ATOM 7538 O O . LEU B 1 422 ? -10.727 38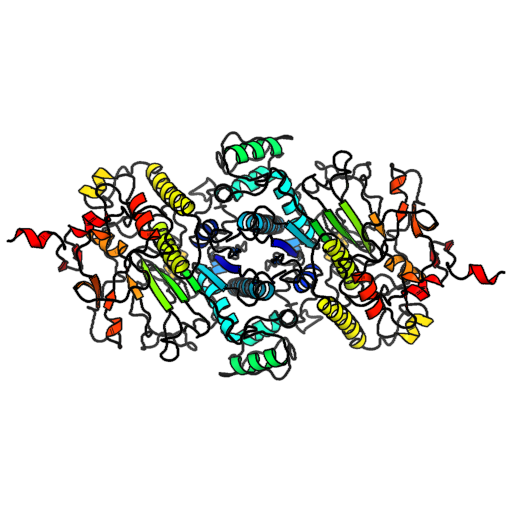.344 12.484 1 97.25 422 LEU B O 1
ATOM 7542 N N . ALA B 1 423 ? -11.227 38.406 10.258 1 95.31 423 ALA B N 1
ATOM 7543 C CA . ALA B 1 423 ? -11.664 39.812 10.289 1 95.31 423 ALA B CA 1
ATOM 7544 C C . ALA B 1 423 ? -12.844 39.969 11.242 1 95.31 423 ALA B C 1
ATOM 7546 O O . ALA B 1 423 ? -13.039 41.062 11.797 1 95.31 423 ALA B O 1
ATOM 7547 N N . ASN B 1 424 ? -13.625 38.906 11.445 1 96.38 424 ASN B N 1
ATOM 7548 C CA . ASN B 1 424 ? -14.805 39 12.297 1 96.38 424 ASN B CA 1
ATOM 7549 C C . ASN B 1 424 ? -14.492 38.594 13.727 1 96.38 424 ASN B C 1
ATOM 7551 O O . ASN B 1 424 ? -15.398 38.312 14.516 1 96.38 424 ASN B O 1
ATOM 7555 N N . TRP B 1 425 ? -13.289 38.5 14.07 1 97.62 425 TRP B N 1
ATOM 7556 C CA . TRP B 1 425 ? -12.883 38 15.391 1 97.62 425 TRP B CA 1
ATOM 7557 C C . TRP B 1 425 ? -11.945 39.031 16.062 1 97.62 425 TRP B C 1
ATOM 7559 O O . TRP B 1 425 ? -11.133 39.656 15.391 1 97.62 425 TRP B O 1
ATOM 7569 N N . GLN B 1 426 ? -12.039 39.156 17.344 1 96.38 426 GLN B N 1
ATOM 7570 C CA . GLN B 1 426 ? -11.18 40.031 18.125 1 96.38 426 GLN B CA 1
ATOM 7571 C C . GLN B 1 426 ? -10.297 39.219 19.078 1 96.38 426 GLN B C 1
ATOM 7573 O O . GLN B 1 426 ? -10.797 38.375 19.828 1 96.38 426 GLN B O 1
ATOM 7578 N N . LEU B 1 427 ? -9.031 39.406 18.984 1 96.38 427 LEU B N 1
ATOM 7579 C CA . LEU B 1 427 ? -8.086 38.781 19.891 1 96.38 427 LEU B CA 1
ATOM 7580 C C . LEU B 1 427 ? -8.188 39.375 21.297 1 96.38 427 LEU B C 1
ATOM 7582 O O . LEU B 1 427 ? -8.188 40.594 21.453 1 96.38 427 LEU B O 1
ATOM 7586 N N . LYS B 1 428 ? -8.344 38.5 22.297 1 93.94 428 LYS B N 1
ATOM 7587 C CA . LYS B 1 428 ? -8.469 38.906 23.688 1 93.94 428 LYS B CA 1
ATOM 7588 C C . LYS B 1 428 ? -7.73 37.969 24.625 1 93.94 428 LYS B C 1
ATOM 7590 O O . LYS B 1 428 ? -7.492 36.812 24.266 1 93.94 428 LYS B O 1
ATOM 7595 N N . HIS B 1 429 ? -7.285 38.531 25.703 1 93.56 429 HIS B N 1
ATOM 7596 C CA . HIS B 1 429 ? -6.73 37.719 26.781 1 93.56 429 HIS B CA 1
ATOM 7597 C C . HIS B 1 429 ? -7.723 37.594 27.922 1 93.56 429 HIS B C 1
ATOM 7599 O O . HIS B 1 429 ? -8.383 38.562 28.297 1 93.56 429 HIS B O 1
ATOM 7605 N N . THR B 1 430 ? -7.902 36.375 28.438 1 94 430 THR B N 1
ATOM 7606 C CA . THR B 1 430 ? -8.898 36.125 29.469 1 94 430 THR B CA 1
ATOM 7607 C C . THR B 1 430 ? -8.336 35.188 30.531 1 94 430 THR B C 1
ATOM 7609 O O . THR B 1 430 ? -7.328 34.531 30.312 1 94 430 THR B O 1
ATOM 7612 N N . ASN B 1 431 ? -8.93 35.188 31.734 1 92.75 431 ASN B N 1
ATOM 7613 C CA . ASN B 1 431 ? -8.555 34.281 32.812 1 92.75 431 ASN B CA 1
ATOM 7614 C C . ASN B 1 431 ? -9.469 33.062 32.875 1 92.75 431 ASN B C 1
ATOM 7616 O O . ASN B 1 431 ? -9.32 32.219 33.75 1 92.75 431 ASN B O 1
ATOM 7620 N N . GLU B 1 432 ? -10.32 32.969 31.906 1 92.94 432 GLU B N 1
ATOM 7621 C CA . GLU B 1 432 ? -11.18 31.812 31.844 1 92.94 432 GLU B CA 1
ATOM 7622 C C . GLU B 1 432 ? -10.375 30.531 31.578 1 92.94 432 GLU B C 1
ATOM 7624 O O . GLU B 1 432 ? -9.305 30.594 30.969 1 92.94 432 GLU B O 1
ATOM 7629 N N . THR B 1 433 ? -10.938 29.469 32.125 1 91.81 433 THR B N 1
ATOM 7630 C CA . THR B 1 433 ? -10.273 28.172 31.938 1 91.81 433 THR B CA 1
ATOM 7631 C C . THR B 1 433 ? -10.938 27.375 30.828 1 91.81 433 THR B C 1
ATOM 7633 O O . THR B 1 433 ? -12.156 27.422 30.672 1 91.81 433 THR B O 1
ATOM 7636 N N . PHE B 1 434 ? -10.148 26.75 30.047 1 92.62 434 PHE B N 1
ATOM 7637 C CA . PHE B 1 434 ? -10.609 25.891 28.969 1 92.62 434 PHE B CA 1
ATOM 7638 C C . PHE B 1 434 ? -9.969 24.516 29.047 1 92.62 434 PHE B C 1
ATOM 7640 O O . PHE B 1 434 ? -8.828 24.375 29.484 1 92.62 434 PHE B O 1
ATOM 7647 N N . LYS B 1 435 ? -10.727 23.516 28.719 1 90.62 435 LYS B N 1
ATOM 7648 C CA . LYS B 1 435 ? -10.188 22.156 28.688 1 90.62 435 LYS B CA 1
ATOM 7649 C C . LYS B 1 435 ? -9.266 21.969 27.5 1 90.62 435 LYS B C 1
ATOM 7651 O O . LYS B 1 435 ? -9.633 22.266 26.359 1 90.62 435 LYS B O 1
ATOM 7656 N N . ASP B 1 436 ? -8.039 21.516 27.781 1 93 436 ASP B N 1
ATOM 7657 C CA . ASP B 1 436 ? -7.066 21.219 26.734 1 93 436 ASP B CA 1
ATOM 7658 C C . ASP B 1 436 ? -6.848 19.719 26.594 1 93 436 ASP B C 1
ATOM 7660 O O . ASP B 1 436 ? -6.711 19.016 27.609 1 93 436 ASP B O 1
ATOM 7664 N N . PRO B 1 437 ? -6.855 19.25 25.422 1 90.5 437 PRO B N 1
ATOM 7665 C CA . PRO B 1 437 ? -6.766 17.812 25.219 1 90.5 437 PRO B CA 1
ATOM 7666 C C . PRO B 1 437 ? -5.395 17.25 25.578 1 90.5 437 PRO B C 1
ATOM 7668 O O . PRO B 1 437 ? -5.281 16.062 25.938 1 90.5 437 PRO B O 1
ATOM 7671 N N . ILE B 1 438 ? -4.34 18 25.438 1 94.5 438 ILE B N 1
ATOM 7672 C CA . ILE B 1 438 ? -2.99 17.531 25.734 1 94.5 438 ILE B CA 1
ATOM 7673 C C . ILE B 1 438 ? -2.475 18.234 26.984 1 94.5 438 ILE B C 1
ATOM 7675 O O . ILE B 1 438 ? -2.365 19.469 27.016 1 94.5 438 ILE B O 1
ATOM 7679 N N . PRO B 1 439 ? -2.156 17.453 27.969 1 91.19 439 PRO B N 1
ATOM 7680 C CA . PRO B 1 439 ? -1.618 18.078 29.188 1 91.19 439 PRO B CA 1
ATOM 7681 C C . PRO B 1 439 ? -0.253 18.719 28.969 1 91.19 439 PRO B C 1
ATOM 7683 O O . PRO B 1 439 ? 0.458 18.359 28.016 1 91.19 439 PRO B O 1
ATOM 7686 N N . HIS B 1 440 ? 0.056 19.609 29.812 1 88.69 440 HIS B N 1
ATOM 7687 C CA . HIS B 1 440 ? 1.314 20.328 29.703 1 88.69 440 HIS B CA 1
ATOM 7688 C C . HIS B 1 440 ? 2.508 19.391 29.828 1 88.69 440 HIS B C 1
ATOM 7690 O O . HIS B 1 440 ? 3.5 19.531 29.109 1 88.69 440 HIS B O 1
ATOM 7696 N N . ASP B 1 441 ? 2.4 18.453 30.75 1 89.62 441 ASP B N 1
ATOM 7697 C CA . ASP B 1 441 ? 3.467 17.484 30.984 1 89.62 441 ASP B CA 1
ATOM 7698 C C . ASP B 1 441 ? 2.963 16.047 30.797 1 89.62 441 ASP B C 1
ATOM 7700 O O . ASP B 1 441 ? 2.826 15.305 31.766 1 89.62 441 ASP B O 1
ATOM 7704 N N . PRO B 1 442 ? 2.818 15.711 29.547 1 94.12 442 PRO B N 1
ATOM 7705 C CA . PRO B 1 442 ? 2.277 14.359 29.344 1 94.12 442 PRO B CA 1
ATOM 7706 C C . PRO B 1 442 ? 3.295 13.266 29.656 1 94.12 442 PRO B C 1
ATOM 7708 O O . PRO B 1 442 ? 4.484 13.422 29.359 1 94.12 442 PRO B O 1
ATOM 7711 N N . SER B 1 443 ? 2.867 12.094 30.109 1 91.12 443 SER B N 1
ATOM 7712 C CA . SER B 1 443 ? 3.725 10.977 30.5 1 91.12 443 SER B CA 1
ATOM 7713 C C . SER B 1 443 ? 4.34 10.305 29.281 1 91.12 443 SER B C 1
ATOM 7715 O O . SER B 1 443 ? 5.371 9.633 29.391 1 91.12 443 SER B O 1
ATOM 7717 N N . TRP B 1 444 ? 3.723 10.508 28.141 1 90.88 444 TRP B N 1
ATOM 7718 C CA . TRP B 1 444 ? 4.191 9.797 26.953 1 90.88 444 TRP B CA 1
ATOM 7719 C C . TRP B 1 444 ? 5.34 10.547 26.281 1 90.88 444 TRP B C 1
ATOM 7721 O O . TRP B 1 444 ? 5.957 10.039 25.344 1 90.88 444 TRP B O 1
ATOM 7731 N N . TRP B 1 445 ? 5.602 11.789 26.688 1 94.25 445 TRP B N 1
ATOM 7732 C CA . TRP B 1 445 ? 6.727 12.531 26.125 1 94.25 445 TRP B CA 1
ATOM 7733 C C . TRP B 1 445 ? 8.055 11.922 26.562 1 94.25 445 TRP B C 1
ATOM 7735 O O . TRP B 1 445 ? 8.305 11.75 27.766 1 94.25 445 TRP B O 1
ATOM 7745 N N . GLN B 1 446 ? 8.914 11.594 25.562 1 87.94 446 GLN B N 1
ATOM 7746 C CA . GLN B 1 446 ? 10.203 10.961 25.844 1 87.94 446 GLN B CA 1
ATOM 7747 C C . GLN B 1 446 ? 11.359 11.844 25.391 1 87.94 446 GLN B C 1
ATOM 7749 O O . GLN B 1 446 ? 12.492 11.383 25.297 1 87.94 446 GLN B O 1
ATOM 7754 N N . GLY B 1 447 ? 11.07 13.07 25.047 1 91.94 447 GLY B N 1
ATOM 7755 C CA . GLY B 1 447 ? 12.109 13.977 24.578 1 91.94 447 GLY B CA 1
ATOM 7756 C C . GLY B 1 447 ? 12.789 14.734 25.703 1 91.94 447 GLY B C 1
ATOM 7757 O O . GLY B 1 447 ? 12.625 14.391 26.875 1 91.94 447 GLY B O 1
ATOM 7758 N N . PRO B 1 448 ? 13.656 15.664 25.391 1 93.31 448 PRO B N 1
ATOM 7759 C CA . PRO B 1 448 ? 14.359 16.469 26.406 1 93.31 448 PRO B CA 1
ATOM 7760 C C . PRO B 1 448 ? 13.422 17.375 27.203 1 93.31 448 PRO B C 1
ATOM 7762 O O . PRO B 1 448 ? 12.266 17.562 26.812 1 93.31 448 PRO B O 1
ATOM 7765 N N . PRO B 1 449 ? 13.93 17.828 28.281 1 91.5 449 PRO B N 1
ATOM 7766 C CA . PRO B 1 449 ? 13.125 18.781 29.047 1 91.5 449 PRO B CA 1
ATOM 7767 C C . PRO B 1 449 ? 12.734 20.016 28.219 1 91.5 449 PRO B C 1
ATOM 7769 O O . PRO B 1 449 ? 13.484 20.422 27.328 1 91.5 449 PRO B O 1
ATOM 7772 N N . ASP B 1 450 ? 11.57 20.547 28.578 1 91.25 450 ASP B N 1
ATOM 7773 C CA . ASP B 1 450 ? 11.047 21.688 27.859 1 91.25 450 ASP B CA 1
ATOM 7774 C C . ASP B 1 450 ? 11.867 22.953 28.141 1 91.25 450 ASP B C 1
ATOM 7776 O O . ASP B 1 450 ? 11.906 23.422 29.281 1 91.25 450 ASP B O 1
ATOM 7780 N N . GLU B 1 451 ? 12.523 23.5 27.203 1 88.94 451 GLU B N 1
ATOM 7781 C CA . GLU B 1 451 ? 13.297 24.734 27.312 1 88.94 451 GLU B CA 1
ATOM 7782 C C . GLU B 1 451 ? 12.789 25.797 26.328 1 88.94 451 GLU B C 1
ATOM 7784 O O . GLU B 1 451 ? 13.539 26.703 25.953 1 88.94 451 GLU B O 1
ATOM 7789 N N . SER B 1 452 ? 11.523 25.656 25.875 1 87.06 452 SER B N 1
ATOM 7790 C CA . SER B 1 452 ? 10.969 26.531 24.844 1 87.06 452 SER B CA 1
ATOM 7791 C C . SER B 1 452 ? 10.609 27.906 25.406 1 87.06 452 SER B C 1
ATOM 7793 O O . SER B 1 452 ? 10.438 28.859 24.656 1 87.06 452 SER B O 1
ATOM 7795 N N . GLY B 1 453 ? 10.375 27.984 26.766 1 85.62 453 GLY B N 1
ATOM 7796 C CA . GLY B 1 453 ? 9.953 29.203 27.422 1 85.62 453 GLY B CA 1
ATOM 7797 C C . GLY B 1 453 ? 8.445 29.359 27.5 1 85.62 453 GLY B C 1
ATOM 7798 O O . GLY B 1 453 ? 7.938 30.297 28.125 1 85.62 453 GLY B O 1
ATOM 7799 N N . VAL B 1 454 ? 7.668 28.438 26.953 1 86.75 454 VAL B N 1
ATOM 7800 C CA . VAL B 1 454 ? 6.211 28.5 26.922 1 86.75 454 VAL B CA 1
ATOM 7801 C C . VAL B 1 454 ? 5.66 28.547 28.344 1 86.75 454 VAL B C 1
ATOM 7803 O O . VAL B 1 454 ? 4.645 29.188 28.609 1 86.75 454 VAL B O 1
ATOM 7806 N N . ASP B 1 455 ? 6.363 27.891 29.25 1 79.38 455 ASP B N 1
ATOM 7807 C CA . ASP B 1 455 ? 5.926 27.812 30.641 1 79.38 455 ASP B CA 1
ATOM 7808 C C . ASP B 1 455 ? 6.086 29.172 31.328 1 79.38 455 ASP B C 1
ATOM 7810 O O . ASP B 1 455 ? 5.539 29.391 32.406 1 79.38 455 ASP B O 1
ATOM 7814 N N . LYS B 1 456 ? 6.793 30.031 30.703 1 74.44 456 LYS B N 1
ATOM 7815 C CA . LYS B 1 456 ? 7.016 31.344 31.281 1 74.44 456 LYS B CA 1
ATOM 7816 C C . LYS B 1 456 ? 5.898 32.312 30.875 1 74.44 456 LYS B C 1
ATOM 7818 O O . LYS B 1 456 ? 5.914 33.469 31.266 1 74.44 456 LYS B O 1
ATOM 7823 N N . GLN B 1 457 ? 5.016 31.781 30.125 1 70.44 457 GLN B N 1
ATOM 7824 C CA . GLN B 1 457 ? 3.877 32.594 29.719 1 70.44 457 GLN B CA 1
ATOM 7825 C C . GLN B 1 457 ? 3.023 32.969 30.938 1 70.44 457 GLN B C 1
ATOM 7827 O O . GLN B 1 457 ? 2.898 32.219 31.875 1 70.44 457 GLN B O 1
ATOM 7832 N N . GLU B 1 458 ? 2.521 34.188 30.797 1 70.5 458 GLU B N 1
ATOM 7833 C CA . GLU B 1 458 ? 1.63 34.688 31.844 1 70.5 458 GLU B CA 1
ATOM 7834 C C . GLU B 1 458 ? 0.377 33.812 31.953 1 70.5 458 GLU B C 1
ATOM 7836 O O . GLU B 1 458 ? -0.03 33.156 30.984 1 70.5 458 GLU B O 1
ATOM 7841 N N . SER B 1 459 ? -0.132 33.844 33.188 1 80 459 SER B N 1
ATOM 7842 C CA . SER B 1 459 ? -1.368 33.094 33.406 1 80 459 SER B CA 1
ATOM 7843 C C . SER B 1 459 ? -2.496 33.625 32.531 1 80 459 SER B C 1
ATOM 7845 O O . SER B 1 459 ? -2.438 34.75 32.031 1 80 459 SER B O 1
ATOM 7847 N N . GLY B 1 460 ? -3.438 32.75 32.219 1 88.94 460 GLY B N 1
ATOM 7848 C CA . GLY B 1 460 ? -4.57 33.094 31.375 1 88.94 460 GLY B CA 1
ATOM 7849 C C . GLY B 1 460 ? -4.539 32.438 30.016 1 88.94 460 GLY B C 1
ATOM 7850 O O . GLY B 1 460 ? -3.816 31.453 29.828 1 88.94 460 GLY B O 1
ATOM 7851 N N . ARG B 1 461 ? -5.539 32.906 29.188 1 93.25 461 ARG B N 1
ATOM 7852 C CA . ARG B 1 461 ? -5.684 32.281 27.891 1 93.25 461 ARG B CA 1
ATOM 7853 C C . ARG B 1 461 ? -5.98 33.312 26.812 1 93.25 461 ARG B C 1
ATOM 7855 O O . ARG B 1 461 ? -6.719 34.281 27.047 1 93.25 461 ARG B O 1
ATOM 7862 N N . TRP B 1 462 ? -5.273 33.219 25.703 1 95.12 462 TRP B N 1
ATOM 7863 C CA . TRP B 1 462 ? -5.648 34 24.531 1 95.12 462 TRP B CA 1
ATOM 7864 C C . TRP B 1 462 ? -6.852 33.375 23.828 1 95.12 462 TRP B C 1
ATOM 7866 O O . TRP B 1 462 ? -6.938 32.156 23.703 1 95.12 462 TRP B O 1
ATOM 7876 N N . ILE B 1 463 ? -7.836 34.219 23.469 1 97 463 ILE B N 1
ATOM 7877 C CA . ILE B 1 463 ? -9.023 33.75 22.766 1 97 463 ILE B CA 1
ATOM 7878 C C . ILE B 1 463 ? -9.32 34.688 21.594 1 97 463 ILE B C 1
ATOM 7880 O O . ILE B 1 463 ? -8.812 35.812 21.547 1 97 463 ILE B O 1
ATOM 7884 N N . TRP B 1 464 ? -10.008 34.219 20.656 1 97.94 464 TRP B N 1
ATOM 7885 C CA . TRP B 1 464 ? -10.617 35 19.578 1 97.94 464 TRP B CA 1
ATOM 7886 C C . TRP B 1 464 ? -12.133 35.031 19.75 1 97.94 464 TRP B C 1
ATOM 7888 O O . TRP B 1 464 ? -12.82 34.031 19.516 1 97.94 464 TRP B O 1
ATOM 7898 N N . GLU B 1 465 ? -12.641 36.188 20.125 1 97.06 465 GLU B N 1
ATOM 7899 C CA . GLU B 1 465 ? -14.07 36.344 20.359 1 97.06 465 GLU B CA 1
ATOM 7900 C C . GLU B 1 465 ? -14.758 36.969 19.141 1 97.06 465 GLU B C 1
ATOM 7902 O O . GLU B 1 465 ? -14.234 37.906 18.531 1 97.06 465 GLU B O 1
ATOM 7907 N N . TYR B 1 466 ? -15.906 36.406 18.812 1 97.75 466 TYR B N 1
ATOM 7908 C CA . TYR B 1 466 ? -16.641 36.906 17.641 1 97.75 466 TYR B CA 1
ATOM 7909 C C . TYR B 1 466 ? -16.984 38.375 17.828 1 97.75 466 TYR B C 1
ATOM 7911 O O . TYR B 1 466 ? -17.5 38.781 18.875 1 97.75 466 TYR B O 1
ATOM 7919 N N . ALA B 1 467 ? -16.688 39.188 16.766 1 96.19 467 ALA B N 1
ATOM 7920 C CA . ALA B 1 467 ? -16.938 40.625 16.797 1 96.19 467 ALA B CA 1
ATOM 7921 C C . ALA B 1 467 ? -17.562 41.094 15.5 1 96.19 467 ALA B C 1
ATOM 7923 O O . ALA B 1 467 ? -17.5 42.281 15.172 1 96.19 467 ALA B O 1
ATOM 7924 N N . GLY B 1 468 ? -18.062 40.188 14.727 1 95.19 468 GLY B N 1
ATOM 7925 C CA . GLY B 1 468 ? -18.75 40.562 13.492 1 95.19 468 GLY B CA 1
ATOM 7926 C C . GLY B 1 468 ? -20.172 41 13.711 1 95.19 468 GLY B C 1
ATOM 7927 O O . GLY B 1 468 ? -20.594 41.219 14.844 1 95.19 468 GLY B O 1
ATOM 7928 N N . PRO B 1 469 ? -20.922 41.156 12.586 1 95.31 469 PRO B N 1
ATOM 7929 C CA . PRO B 1 469 ? -22.328 41.531 12.695 1 95.31 469 PRO B CA 1
ATOM 7930 C C . PRO B 1 469 ? -23.156 40.5 13.469 1 95.31 469 PRO B C 1
ATOM 7932 O O . PRO B 1 469 ? -23 39.312 13.273 1 95.31 469 PRO B O 1
ATOM 7935 N N . GLN B 1 470 ? -24.047 41 14.242 1 93.94 470 GLN B N 1
ATOM 7936 C CA . GLN B 1 470 ? -24.859 40.125 15.094 1 93.94 470 GLN B CA 1
ATOM 7937 C C . GLN B 1 470 ? -25.719 39.188 14.266 1 93.94 470 GLN B C 1
ATOM 7939 O O . GLN B 1 470 ? -25.922 38.031 14.656 1 93.94 470 GLN B O 1
ATOM 7944 N N . GLY B 1 471 ? -26.141 39.625 13.141 1 91.94 471 GLY B N 1
ATOM 7945 C CA . GLY B 1 471 ? -26.969 38.781 12.273 1 91.94 471 GLY B CA 1
ATOM 7946 C C . GLY B 1 471 ? -26.219 37.625 11.648 1 91.94 471 GLY B C 1
ATOM 7947 O O . GLY B 1 471 ? -26.828 36.656 11.188 1 91.94 471 GLY B O 1
ATOM 7948 N N . ALA B 1 472 ? -24.922 37.719 11.742 1 93.81 472 ALA B N 1
ATOM 7949 C CA . ALA B 1 472 ? -24.094 36.719 11.102 1 93.81 472 ALA B CA 1
ATOM 7950 C C . ALA B 1 472 ? -23.344 35.875 12.141 1 93.81 472 ALA B C 1
ATOM 7952 O O . ALA B 1 472 ? -22.484 35.062 11.797 1 93.81 472 ALA B O 1
ATOM 7953 N N . ALA B 1 473 ? -23.703 36.062 13.414 1 95.75 473 ALA B N 1
ATOM 7954 C CA . ALA B 1 473 ? -23.031 35.375 14.5 1 95.75 473 ALA B CA 1
ATOM 7955 C C . ALA B 1 473 ? -23.484 33.906 14.586 1 95.75 473 ALA B C 1
ATOM 7957 O O . ALA B 1 473 ? -24.641 33.594 14.305 1 95.75 473 ALA B O 1
ATOM 7958 N N . PRO B 1 474 ? -22.531 33.031 14.961 1 95.19 474 PRO B N 1
ATOM 7959 C CA . PRO B 1 474 ? -22.953 31.656 15.211 1 95.19 474 PRO B CA 1
ATOM 7960 C C . PRO B 1 474 ? -24.125 31.578 16.188 1 95.19 474 PRO B C 1
ATOM 7962 O O . PRO B 1 474 ? -24.172 32.344 17.156 1 95.19 474 PRO B O 1
ATOM 7965 N N . THR B 1 475 ? -25.062 30.578 15.93 1 92.19 475 THR B N 1
ATOM 7966 C CA . THR B 1 475 ? -26.25 30.422 16.766 1 92.19 475 THR B CA 1
ATOM 7967 C C . THR B 1 475 ? -25.859 29.969 18.172 1 92.19 475 THR B C 1
ATOM 7969 O O . THR B 1 475 ? -26.453 30.438 19.156 1 92.19 475 THR B O 1
ATOM 7972 N N . ASP B 1 476 ? -25 29.125 18.328 1 92.88 476 ASP B N 1
ATOM 7973 C CA . ASP B 1 476 ? -24.484 28.672 19.625 1 92.88 476 ASP B CA 1
ATOM 7974 C C . ASP B 1 476 ? -23.469 29.641 20.188 1 92.88 476 ASP B C 1
ATOM 7976 O O . ASP B 1 476 ? -22.375 29.812 19.625 1 92.88 476 ASP B O 1
ATOM 7980 N N . PRO B 1 477 ? -23.656 30.219 21.266 1 93.19 477 PRO B N 1
ATOM 7981 C CA . PRO B 1 477 ? -22.719 31.172 21.859 1 93.19 477 PRO B CA 1
ATOM 7982 C C . PRO B 1 477 ? -21.344 30.562 22.141 1 93.19 477 PRO B C 1
ATOM 7984 O O . PRO B 1 477 ? -20.328 31.266 22.125 1 93.19 477 PRO B O 1
ATOM 7987 N N . LYS B 1 478 ? -21.328 29.297 22.406 1 91.62 478 LYS B N 1
ATOM 7988 C CA . LYS B 1 478 ? -20.062 28.641 22.672 1 91.62 478 LYS B CA 1
ATOM 7989 C C . LYS B 1 478 ? -19.141 28.688 21.453 1 91.62 478 LYS B C 1
ATOM 7991 O O . LYS B 1 478 ? -17.922 28.609 21.594 1 91.62 478 LYS B O 1
ATOM 7996 N N . GLN B 1 479 ? -19.75 28.859 20.312 1 94.88 479 GLN B N 1
ATOM 7997 C CA . GLN B 1 479 ? -18.969 28.875 19.078 1 94.88 479 GLN B CA 1
ATOM 7998 C C . GLN B 1 479 ? -18.531 30.297 18.719 1 94.88 479 GLN B C 1
ATOM 8000 O O . GLN B 1 479 ? -17.938 30.516 17.656 1 94.88 479 GLN B O 1
ATOM 8005 N N . ARG B 1 480 ? -18.859 31.234 19.625 1 97.38 480 ARG B N 1
ATOM 8006 C CA . ARG B 1 480 ? -18.438 32.625 19.406 1 97.38 480 ARG B CA 1
ATOM 8007 C C . ARG B 1 480 ? -17.094 32.906 20.047 1 97.38 480 ARG B C 1
ATOM 8009 O O . ARG B 1 480 ? -16.672 34.062 20.156 1 97.38 480 ARG B O 1
ATOM 8016 N N . ILE B 1 481 ? -16.484 31.844 20.547 1 97.38 481 ILE B N 1
ATOM 8017 C CA . ILE B 1 481 ? -15.133 31.922 21.109 1 97.38 481 ILE B CA 1
ATOM 8018 C C . ILE B 1 481 ? -14.266 30.828 20.5 1 97.38 481 ILE B C 1
ATOM 8020 O O . ILE B 1 481 ? -14.633 29.641 20.531 1 97.38 481 ILE B O 1
ATOM 8024 N N . MET B 1 482 ? -13.195 31.141 19.922 1 97.94 482 MET B N 1
ATOM 8025 C CA . MET B 1 482 ? -12.148 30.203 19.547 1 97.94 482 MET B CA 1
ATOM 8026 C C . MET B 1 482 ? -10.906 30.391 20.406 1 97.94 482 MET B C 1
ATOM 8028 O O . MET B 1 482 ? -10.281 31.453 20.375 1 97.94 482 MET B O 1
ATOM 8032 N N . VAL B 1 483 ? -10.539 29.438 21.109 1 97.25 483 VAL B N 1
ATOM 8033 C CA . VAL B 1 483 ? -9.438 29.516 22.062 1 97.25 483 VAL B CA 1
ATOM 8034 C C . VAL B 1 483 ? -8.109 29.312 21.328 1 97.25 483 VAL B C 1
ATOM 8036 O O . VAL B 1 483 ? -8.047 28.562 20.359 1 97.25 483 VAL B O 1
ATOM 8039 N N . GLU B 1 484 ? -7.059 30.016 21.703 1 96.25 484 GLU B N 1
ATOM 8040 C CA . GLU B 1 484 ? -5.711 29.703 21.219 1 96.25 484 GLU B CA 1
ATOM 8041 C C . GLU B 1 484 ? -5.234 28.359 21.766 1 96.25 484 GLU B C 1
ATOM 8043 O O . GLU B 1 484 ? -5.289 28.109 22.984 1 96.25 484 GLU B O 1
ATOM 8048 N N . GLU B 1 485 ? -4.84 27.547 20.844 1 94.25 485 GLU B N 1
ATOM 8049 C CA . GLU B 1 485 ? -4.406 26.203 21.203 1 94.25 485 GLU B CA 1
ATOM 8050 C C . GLU B 1 485 ? -3.057 26.234 21.922 1 94.25 485 GLU B C 1
ATOM 8052 O O . GLU B 1 485 ? -2.115 26.875 21.453 1 94.25 485 GLU B O 1
ATOM 8057 N N . PRO B 1 486 ? -2.947 25.594 23.125 1 92.94 486 PRO B N 1
ATOM 8058 C CA . PRO B 1 486 ? -1.617 25.484 23.719 1 92.94 486 PRO B CA 1
ATOM 8059 C C . PRO B 1 486 ? -0.684 24.562 22.922 1 92.94 486 PRO B C 1
ATOM 8061 O O . PRO B 1 486 ? -1.145 23.641 22.25 1 92.94 486 PRO B O 1
ATOM 8064 N N . LEU B 1 487 ? 0.573 24.766 23.062 1 96.56 487 LEU B N 1
ATOM 8065 C CA . LEU B 1 487 ? 1.556 23.953 22.359 1 96.56 487 LEU B CA 1
ATOM 8066 C C . LEU B 1 487 ? 1.801 22.641 23.094 1 96.56 487 LEU B C 1
ATOM 8068 O O . LEU B 1 487 ? 2.041 22.641 24.297 1 96.56 487 LEU B O 1
ATOM 8072 N N . GLY B 1 488 ? 1.723 21.531 22.359 1 96.88 488 GLY B N 1
ATOM 8073 C CA . GLY B 1 488 ? 2.115 20.25 22.922 1 96.88 488 GLY B CA 1
ATOM 8074 C C . GLY B 1 488 ? 3.619 20.062 22.969 1 96.88 488 GLY B C 1
ATOM 8075 O O . GLY B 1 488 ? 4.379 20.938 22.562 1 96.88 488 GLY B O 1
ATOM 8076 N N . PRO B 1 489 ? 4.098 18.938 23.5 1 96.88 489 PRO B N 1
ATOM 8077 C CA . PRO B 1 489 ? 5.531 18.719 23.688 1 96.88 489 PRO B CA 1
ATOM 8078 C C . PRO B 1 489 ? 6.316 18.719 22.375 1 96.88 489 PRO B C 1
ATOM 8080 O O . PRO B 1 489 ? 7.43 19.25 22.328 1 96.88 489 PRO B O 1
ATOM 8083 N N . PHE B 1 490 ? 5.805 18.062 21.297 1 97.94 490 PHE B N 1
ATOM 8084 C CA . PHE B 1 490 ? 6.508 18.094 20.016 1 97.94 490 PHE B CA 1
ATOM 8085 C C . PHE B 1 490 ? 6.566 19.516 19.469 1 97.94 490 PHE B C 1
ATOM 8087 O O . PHE B 1 490 ? 7.594 19.938 18.938 1 97.94 490 PHE B O 1
ATOM 8094 N N . GLU B 1 491 ? 5.469 20.281 19.609 1 97.81 491 GLU B N 1
ATOM 8095 C CA . GLU B 1 491 ? 5.438 21.688 19.188 1 97.81 491 GLU B CA 1
ATOM 8096 C C . GLU B 1 491 ? 6.453 22.516 19.969 1 97.81 491 GLU B C 1
ATOM 8098 O O . GLU B 1 491 ? 7.156 23.344 19.391 1 97.81 491 GLU B O 1
ATOM 8103 N N . ARG B 1 492 ? 6.52 22.312 21.266 1 97.44 492 ARG B N 1
ATOM 8104 C CA . ARG B 1 492 ? 7.469 23.047 22.094 1 97.44 492 ARG B CA 1
ATOM 8105 C C . ARG B 1 492 ? 8.906 22.703 21.719 1 97.44 492 ARG B C 1
ATOM 8107 O O . ARG B 1 492 ? 9.781 23.578 21.734 1 97.44 492 ARG B O 1
ATOM 8114 N N . TYR B 1 493 ? 9.109 21.438 21.422 1 97.44 493 TYR B N 1
ATOM 8115 C CA . TYR B 1 493 ? 10.445 21.047 21 1 97.44 493 TYR B CA 1
ATOM 8116 C C . TYR B 1 493 ? 10.812 21.703 19.672 1 97.44 493 TYR B C 1
ATOM 8118 O O . TYR B 1 493 ? 11.93 22.188 19.5 1 97.44 493 TYR B O 1
ATOM 8126 N N . LEU B 1 494 ? 9.875 21.703 18.719 1 98.12 494 LEU B N 1
ATOM 8127 C CA . LEU B 1 494 ? 10.117 22.391 17.453 1 98.12 494 LEU B CA 1
ATOM 8128 C C . LEU B 1 494 ? 10.422 23.875 17.688 1 98.12 494 LEU B C 1
ATOM 8130 O O . LEU B 1 494 ? 11.328 24.438 17.078 1 98.12 494 LEU B O 1
ATOM 8134 N N . LEU B 1 495 ? 9.609 24.531 18.578 1 97.88 495 LEU B N 1
ATOM 8135 C CA . LEU B 1 495 ? 9.836 25.922 18.938 1 97.88 495 LEU B CA 1
ATOM 8136 C C . LEU B 1 495 ? 11.25 26.141 19.469 1 97.88 495 LEU B C 1
ATOM 8138 O O . LEU B 1 495 ? 11.938 27.078 19.062 1 97.88 495 LEU B O 1
ATOM 8142 N N . GLN B 1 496 ? 11.703 25.281 20.297 1 96.69 496 GLN B N 1
ATOM 8143 C CA . GLN B 1 496 ? 13.047 25.375 20.859 1 96.69 496 GLN B CA 1
ATOM 8144 C C . GLN B 1 496 ? 14.109 25.328 19.766 1 96.69 496 GLN B C 1
ATOM 8146 O O . GLN B 1 496 ? 15.117 26.031 19.844 1 96.69 496 GLN B O 1
ATOM 8151 N N . LEU B 1 497 ? 13.875 24.484 18.766 1 97.06 497 LEU B N 1
ATOM 8152 C CA . LEU B 1 497 ? 14.844 24.297 17.688 1 97.06 497 LEU B CA 1
ATOM 8153 C C . LEU B 1 497 ? 14.852 25.484 16.734 1 97.06 497 LEU B C 1
ATOM 8155 O O . LEU B 1 497 ? 15.82 25.703 16.016 1 97.06 497 LEU B O 1
ATOM 8159 N N . THR B 1 498 ? 13.734 26.328 16.719 1 97.69 498 THR B N 1
ATOM 8160 C CA . THR B 1 498 ? 13.602 27.344 15.68 1 97.69 498 THR B CA 1
ATOM 8161 C C . THR B 1 498 ? 13.164 28.688 16.281 1 97.69 498 THR B C 1
ATOM 8163 O O . THR B 1 498 ? 12.602 29.531 15.586 1 97.69 498 THR B O 1
ATOM 8166 N N . GLU B 1 499 ? 13.344 28.938 17.547 1 96.56 499 GLU B N 1
ATOM 8167 C CA . GLU B 1 499 ? 12.82 30.094 18.281 1 96.56 499 GLU B CA 1
ATOM 8168 C C . GLU B 1 499 ? 13.531 31.375 17.875 1 96.56 499 GLU B C 1
ATOM 8170 O O . GLU B 1 499 ? 12.992 32.469 18.047 1 96.56 499 GLU B O 1
ATOM 8175 N N . GLY B 1 500 ? 14.758 31.281 17.391 1 96.56 500 GLY B N 1
ATOM 8176 C CA . GLY B 1 500 ? 15.547 32.469 17.062 1 96.56 500 GLY B CA 1
ATOM 8177 C C . GLY B 1 500 ? 16.031 33.219 18.281 1 96.56 500 GLY B C 1
ATOM 8178 O O . GLY B 1 500 ? 16 32.688 19.391 1 96.56 500 GLY B O 1
ATOM 8179 N N . THR B 1 501 ? 16.609 34.375 17.938 1 96.31 501 THR B N 1
ATOM 8180 C CA . THR B 1 501 ? 17.109 35.281 18.969 1 96.31 501 THR B CA 1
ATOM 8181 C C . THR B 1 501 ? 16.531 36.688 18.797 1 96.31 501 THR B C 1
ATOM 8183 O O . THR B 1 501 ? 16.719 37.312 17.734 1 96.31 501 THR B O 1
ATOM 8186 N N . PRO B 1 502 ? 15.984 37.312 19.859 1 96 502 PRO B N 1
ATOM 8187 C CA . PRO B 1 502 ? 15.531 36.594 21.047 1 96 502 PRO B CA 1
ATOM 8188 C C . PRO B 1 502 ? 14.477 35.531 20.734 1 96 502 PRO B C 1
ATOM 8190 O O . PRO B 1 502 ? 14.047 35.406 19.578 1 96 502 PRO B O 1
ATOM 8193 N N . ASN B 1 503 ? 14.117 34.781 21.719 1 96.19 503 ASN B N 1
ATOM 8194 C CA . ASN B 1 503 ? 13.039 33.812 21.578 1 96.19 503 ASN B CA 1
ATOM 8195 C C . ASN B 1 503 ? 11.75 34.469 21.094 1 96.19 503 ASN B C 1
ATOM 8197 O O . ASN B 1 503 ? 11.141 35.25 21.812 1 96.19 503 ASN B O 1
ATOM 8201 N N . VAL B 1 504 ? 11.32 34.062 19.922 1 97.12 504 VAL B N 1
ATOM 8202 C CA . VAL B 1 504 ? 10.258 34.781 19.219 1 97.12 504 VAL B CA 1
ATOM 8203 C C . VAL B 1 504 ? 8.945 34.656 19.984 1 97.12 504 VAL B C 1
ATOM 8205 O O . VAL B 1 504 ? 8.133 35.562 20.016 1 97.12 504 VAL B O 1
ATOM 8208 N N . TYR B 1 505 ? 8.664 33.469 20.562 1 95.75 505 TYR B N 1
ATOM 8209 C CA . TYR B 1 505 ? 7.441 33.25 21.312 1 95.75 505 TYR B CA 1
ATOM 8210 C C . TYR B 1 505 ? 7.375 34.156 22.547 1 95.75 505 TYR B C 1
ATOM 8212 O O . TYR B 1 505 ? 6.352 34.781 22.797 1 95.75 505 TYR B O 1
ATOM 8220 N N . LEU B 1 506 ? 8.445 34.219 23.312 1 93.44 506 LEU B N 1
ATOM 8221 C CA . LEU B 1 506 ? 8.523 35.062 24.5 1 93.44 506 LEU B CA 1
ATOM 8222 C C . LEU B 1 506 ? 8.516 36.531 24.141 1 93.44 506 LEU B C 1
ATOM 8224 O O . LEU B 1 506 ? 7.898 37.344 24.828 1 93.44 506 LEU B O 1
ATOM 8228 N N . PHE B 1 507 ? 9.227 36.812 23.078 1 94.94 507 PHE B N 1
ATOM 8229 C CA . PHE B 1 507 ? 9.234 38.188 22.594 1 94.94 507 PHE B CA 1
ATOM 8230 C C . PHE B 1 507 ? 7.82 38.656 22.281 1 94.94 507 PHE B C 1
ATOM 8232 O O . PHE B 1 507 ? 7.441 39.781 22.625 1 94.94 507 PHE B O 1
ATOM 8239 N N . ALA B 1 508 ? 7.016 37.812 21.641 1 94.56 508 ALA B N 1
ATOM 8240 C CA . ALA B 1 508 ? 5.648 38.156 21.266 1 94.56 508 ALA B CA 1
ATOM 8241 C C . ALA B 1 508 ? 4.805 38.5 22.484 1 94.56 508 ALA B C 1
ATOM 8243 O O . ALA B 1 508 ? 3.902 39.344 22.406 1 94.56 508 ALA B O 1
ATOM 8244 N N . GLU B 1 509 ? 5.086 37.906 23.609 1 91.25 509 GLU B N 1
ATOM 8245 C CA . GLU B 1 509 ? 4.34 38.156 24.844 1 91.25 509 GLU B CA 1
ATOM 8246 C C . GLU B 1 509 ? 4.598 39.562 25.391 1 91.25 509 GLU B C 1
ATOM 8248 O O . GLU B 1 509 ? 3.838 40.062 26.234 1 91.25 509 GLU B O 1
ATOM 8253 N N . THR B 1 510 ? 5.664 40.219 24.906 1 91.81 510 THR B N 1
ATOM 8254 C CA . THR B 1 510 ? 6.039 41.531 25.406 1 91.81 510 THR B CA 1
ATOM 8255 C C . THR B 1 510 ? 5.602 42.625 24.438 1 91.81 510 THR B C 1
ATOM 8257 O O . THR B 1 510 ? 5.887 43.812 24.656 1 91.81 510 THR B O 1
ATOM 8260 N N . GLN B 1 511 ? 4.934 42.25 23.422 1 93.44 511 GLN B N 1
ATOM 8261 C CA . GLN B 1 511 ? 4.59 43.219 22.375 1 93.44 511 GLN B CA 1
ATOM 8262 C C . GLN B 1 511 ? 3.102 43.531 22.406 1 93.44 511 GLN B C 1
ATOM 8264 O O . GLN B 1 511 ? 2.268 42.656 22.609 1 93.44 511 GLN B O 1
ATOM 8269 N N . ASP B 1 512 ? 2.844 44.844 22.266 1 94.12 512 ASP B N 1
ATOM 8270 C CA . ASP B 1 512 ? 1.475 45.219 21.938 1 94.12 512 ASP B CA 1
ATOM 8271 C C . ASP B 1 512 ? 1.111 44.75 20.516 1 94.12 512 ASP B C 1
ATOM 8273 O O . ASP B 1 512 ? 1.961 44.75 19.625 1 94.12 512 ASP B O 1
ATOM 8277 N N . ILE B 1 513 ? -0.112 44.344 20.422 1 94.81 513 ILE B N 1
ATOM 8278 C CA . ILE B 1 513 ? -0.569 43.875 19.109 1 94.81 513 ILE B CA 1
ATOM 8279 C C . ILE B 1 513 ? -1.628 44.844 18.578 1 94.81 513 ILE B C 1
ATOM 8281 O O . ILE B 1 513 ? -2.596 45.156 19.266 1 94.81 513 ILE B O 1
ATOM 8285 N N . ASP B 1 514 ? -1.384 45.438 17.391 1 90.69 514 ASP B N 1
ATOM 8286 C CA . ASP B 1 514 ? -2.404 46.188 16.688 1 90.69 514 ASP B CA 1
ATOM 8287 C C . ASP B 1 514 ? -3.287 45.312 15.836 1 90.69 514 ASP B C 1
ATOM 8289 O O . ASP B 1 514 ? -2.818 44.688 14.867 1 90.69 514 ASP B O 1
ATOM 8293 N N . TRP B 1 515 ? -4.531 45.156 16.266 1 92.25 515 TRP B N 1
ATOM 8294 C CA . TRP B 1 515 ? -5.453 44.312 15.531 1 92.25 515 TRP B CA 1
ATOM 8295 C C . TRP B 1 515 ? -6.727 45.062 15.164 1 92.25 515 TRP B C 1
ATOM 8297 O O . TRP B 1 515 ? -7.535 45.375 16.031 1 92.25 515 TRP B O 1
ATOM 8307 N N . GLN B 1 516 ? -6.816 45.344 13.828 1 87.38 516 GLN B N 1
ATOM 8308 C CA . GLN B 1 516 ? -7.996 46 13.266 1 87.38 516 GLN B CA 1
ATOM 8309 C C . GLN B 1 516 ? -8.297 47.312 13.977 1 87.38 516 GLN B C 1
ATOM 8311 O O . GLN B 1 516 ? -9.438 47.562 14.383 1 87.38 516 GLN B O 1
ATOM 8316 N N . GLY B 1 517 ? -7.316 48 14.188 1 83.31 517 GLY B N 1
ATOM 8317 C CA . GLY B 1 517 ? -7.469 49.344 14.758 1 83.31 517 GLY B CA 1
ATOM 8318 C C . GLY B 1 517 ? -7.477 49.344 16.281 1 83.31 517 GLY B C 1
ATOM 8319 O O . GLY B 1 517 ? -7.488 50.406 16.891 1 83.31 517 GLY B O 1
ATOM 8320 N N . ASN B 1 518 ? -7.48 48.188 16.875 1 88.88 518 ASN B N 1
ATOM 8321 C CA . ASN B 1 518 ? -7.434 48.094 18.328 1 88.88 518 ASN B CA 1
ATOM 8322 C C . ASN B 1 518 ? -6.051 47.656 18.812 1 88.88 518 ASN B C 1
ATOM 8324 O O . ASN B 1 518 ? -5.441 46.75 18.234 1 88.88 518 ASN B O 1
ATOM 8328 N N . LYS B 1 519 ? -5.613 48.375 19.766 1 91.94 519 LYS B N 1
ATOM 8329 C CA . LYS B 1 519 ? -4.352 48 20.406 1 91.94 519 LYS B CA 1
ATOM 8330 C C . LYS B 1 519 ? -4.582 47 21.531 1 91.94 519 LYS B C 1
ATOM 8332 O O . LYS B 1 519 ? -5.285 47.281 22.5 1 91.94 519 LYS B O 1
ATOM 8337 N N . ILE B 1 520 ? -4.035 45.875 21.391 1 92.94 520 ILE B N 1
ATOM 8338 C CA . ILE B 1 520 ? -4.098 44.844 22.422 1 92.94 520 ILE B CA 1
ATOM 8339 C C . ILE B 1 520 ? -2.811 44.844 23.234 1 92.94 520 ILE B C 1
ATOM 8341 O O . ILE B 1 520 ? -1.738 44.531 22.719 1 92.94 520 ILE B O 1
ATOM 8345 N N . PRO B 1 521 ? -2.912 45.156 24.469 1 89.19 521 PRO B N 1
ATOM 8346 C CA . PRO B 1 521 ? -1.696 45.312 25.281 1 89.19 521 PRO B CA 1
ATOM 8347 C C . PRO B 1 521 ? -0.953 44 25.484 1 89.19 521 PRO B C 1
ATOM 8349 O O . PRO B 1 521 ? -1.579 42.938 25.562 1 89.19 521 PRO B O 1
ATOM 8352 N N . ALA B 1 522 ? 0.356 44.188 25.672 1 88.38 522 ALA B N 1
ATOM 8353 C CA . ALA B 1 522 ? 1.199 43.062 26.016 1 88.38 522 ALA B CA 1
ATOM 8354 C C . ALA B 1 522 ? 0.855 42.5 27.406 1 88.38 522 ALA B C 1
ATOM 8356 O O . ALA B 1 522 ? 0.327 43.25 28.25 1 88.38 522 ALA B O 1
ATOM 8357 N N . LEU B 1 523 ? 1.005 41.281 27.594 1 77.06 523 LEU B N 1
ATOM 8358 C CA . LEU B 1 523 ? 0.731 40.688 28.906 1 77.06 523 LEU B CA 1
ATOM 8359 C C . LEU B 1 523 ? 1.764 41.156 29.922 1 77.06 523 LEU B C 1
ATOM 8361 O O . LEU B 1 523 ? 1.43 41.375 31.094 1 77.06 523 LEU B O 1
ATOM 8365 N N . ARG B 1 524 ? 3.152 41.219 29.797 1 65.19 524 ARG B N 1
ATOM 8366 C CA . ARG B 1 524 ? 4.188 41.562 30.766 1 65.19 524 ARG B CA 1
ATOM 8367 C C . ARG B 1 524 ? 4.23 43.062 31.016 1 65.19 524 ARG B C 1
ATOM 8369 O O . ARG B 1 524 ? 4.898 43.531 31.953 1 65.19 524 ARG B O 1
ATOM 8376 N N . SER B 1 525 ? 3.814 44.031 30.266 1 53 525 SER B N 1
ATOM 8377 C CA . SER B 1 525 ? 3.936 45.438 30.594 1 53 525 SER B CA 1
ATOM 8378 C C . SER B 1 525 ? 3.172 45.75 31.875 1 53 525 SER B C 1
ATOM 8380 O O . SER B 1 525 ? 3.299 46.875 32.406 1 53 525 SER B O 1
ATOM 8382 N N . ARG B 1 526 ? 2.168 45.156 32.406 1 48.41 526 ARG B N 1
ATOM 8383 C CA . ARG B 1 526 ? 1.31 45.656 33.469 1 48.41 526 ARG B CA 1
ATOM 8384 C C . ARG B 1 526 ? 2.078 45.75 34.781 1 48.41 526 ARG B C 1
ATOM 8386 O O . ARG B 1 526 ? 1.592 46.344 35.75 1 48.41 526 ARG B O 1
ATOM 8393 N N . LYS B 1 527 ? 3.137 45.031 35.156 1 44.69 527 LYS B N 1
ATOM 8394 C CA . LYS B 1 527 ? 3.547 45.094 36.562 1 44.69 527 LYS B CA 1
ATOM 8395 C C . LYS B 1 527 ? 4.367 46.344 36.844 1 44.69 527 LYS B C 1
ATOM 8397 O O . LYS B 1 527 ? 4.832 46.562 37.969 1 44.69 527 LYS B O 1
ATOM 8402 N N . ASN B 1 528 ? 5.004 46.969 35.812 1 35.38 528 ASN B N 1
ATOM 8403 C CA . ASN B 1 528 ? 5.805 48 36.469 1 35.38 528 ASN B CA 1
ATOM 8404 C C . ASN B 1 528 ? 4.938 49.156 36.938 1 35.38 528 ASN B C 1
ATOM 8406 O O . ASN B 1 528 ? 5.453 50.219 37.281 1 35.38 528 ASN B O 1
ATOM 8410 N N . GLY B 1 529 ? 3.617 49.281 36.594 1 29.09 529 GLY B N 1
ATOM 8411 C CA . GLY B 1 529 ? 3.08 50.469 37.25 1 29.09 529 GLY B CA 1
ATOM 8412 C C . GLY B 1 529 ? 3.023 50.344 38.75 1 29.09 529 GLY B C 1
ATOM 8413 O O . GLY B 1 529 ? 2.68 51.312 39.469 1 29.09 529 GLY B O 1
ATOM 8414 N N . VAL B 1 530 ? 3.145 49.344 39.531 1 25.72 530 VAL B N 1
ATOM 8415 C CA . VAL B 1 530 ? 3.205 49.688 40.969 1 25.72 530 VAL B CA 1
ATOM 8416 C C . VAL B 1 530 ? 4.633 50.062 41.344 1 25.72 530 VAL B C 1
ATOM 8418 O O . VAL B 1 530 ? 5.594 49.5 40.844 1 25.72 530 VAL B O 1
#

Solvent-accessible surface area (backbone atoms only — not comparable to full-atom values): 57000 Å² total; per-residue (Å²): 129,81,78,67,75,78,84,39,38,33,45,36,39,32,23,32,35,48,62,58,24,60,78,60,24,64,36,76,51,37,98,88,42,69,61,48,40,70,48,48,55,33,43,48,60,55,50,70,59,22,53,36,49,56,39,94,89,61,39,34,38,44,66,43,79,44,69,26,74,57,66,80,66,59,74,67,64,48,39,59,27,76,65,27,47,50,47,49,51,49,51,29,50,50,55,44,49,45,48,38,69,51,65,50,78,77,43,39,34,34,29,29,13,23,33,54,8,16,43,34,30,53,47,34,53,50,43,35,57,53,51,25,39,40,30,69,72,23,54,77,36,41,47,49,47,51,52,44,62,34,35,27,78,36,87,83,61,73,74,66,48,80,47,50,82,48,60,89,70,62,58,46,93,56,15,56,61,53,45,34,51,51,33,42,76,70,56,24,26,40,52,52,34,91,88,66,45,68,60,51,35,50,32,41,41,29,23,43,28,32,62,56,59,37,46,51,86,48,72,39,62,63,58,74,53,38,58,62,54,78,32,30,44,27,39,39,36,42,32,41,41,57,37,30,48,43,60,57,41,66,59,70,54,23,35,49,83,92,27,55,86,45,37,54,62,43,28,36,34,35,61,22,15,64,41,28,37,28,27,48,42,85,66,36,50,40,18,49,53,47,44,24,46,49,50,34,58,46,38,76,74,69,52,50,66,41,66,67,44,58,52,50,53,53,48,51,41,46,49,48,32,67,66,51,74,83,75,94,80,81,72,70,54,30,42,66,73,48,33,74,64,28,65,69,39,64,32,62,57,37,37,78,19,66,72,84,76,58,68,72,49,63,76,63,36,76,42,72,39,51,80,75,64,52,47,38,58,37,88,88,73,69,38,74,45,93,46,63,56,40,73,44,54,50,28,34,36,51,44,45,57,36,19,52,32,33,45,13,36,22,63,66,56,73,44,67,46,77,59,73,31,49,68,44,41,40,82,44,77,40,78,69,84,75,94,67,95,68,58,88,78,51,86,82,67,82,70,78,83,90,76,52,57,70,85,72,51,71,87,59,36,51,32,32,35,64,63,52,60,76,90,74,48,56,87,51,70,76,57,36,48,28,44,47,46,79,76,37,68,48,34,37,50,50,36,51,77,32,24,56,43,66,45,40,69,65,52,26,44,62,29,57,28,79,55,95,89,38,78,41,74,30,73,67,67,68,65,71,76,112,129,81,77,67,76,78,84,39,37,34,46,35,40,34,23,31,34,48,59,63,23,62,78,59,24,64,36,77,49,38,96,89,43,68,63,47,40,69,49,50,55,35,42,48,60,55,51,68,58,21,53,36,51,57,39,95,88,61,38,33,38,44,69,44,79,43,68,27,73,58,68,85,66,59,74,66,64,47,41,57,27,77,65,26,44,50,47,50,51,48,52,28,49,50,56,44,49,46,48,38,71,50,66,50,77,76,42,40,33,35,28,28,12,22,32,55,8,17,44,35,31,52,48,34,52,50,44,34,57,53,51,25,38,41,29,70,70,22,53,76,36,42,48,48,46,53,53,46,62,35,34,27,79,36,88,82,62,74,75,66,47,79,45,48,82,49,62,88,68,61,58,46,95,58,15,56,61,53,45,33,50,51,33,43,74,70,55,24,27,42,52,52,34,92,89,65,45,68,59,50,35,50,30,42,40,30,25,42,29,31,66,47,58,34,50,50,88,47,71,40,63,62,56,75,53,39,58,62,54,79,32,30,42,26,39,38,35,44,34,40,41,56,37,32,51,41,59,58,39,66,57,69,55,24,35,49,84,92,26,56,88,45,36,52,64,45,29,36,36,34,60,23,14,61,39,28,36,28,27,49,43,86,66,35,48,40,17,49,52,47,45,24,46,50,49,34,57,45,37,75,75,69,53,52,66,42,67,66,44,58,53,50,53,53,48,51,40,47,52,49,31,66,68,49,74,83,76,91,80,79,72,68,55,29,43,64,72,50,34,73,64,26,64,69,39,62,33,62,56,38,38,76,19,66,73,84,76,60,67,73,45,62,75,64,37,75,43,74,39,50,79,76,64,52,48,38,59,37,88,87,75,70,39,75,44,95,45,63,57,41,72,42,54,51,26,33,36,53,45,45,56,37,18,51,32,32,44,12,36,22,64,66,55,72,43,65,45,77,59,73,31,50,67,44,40,38,79,44,77,42,78,66,86,76,93,65,94,67,57,89,79,53,86,82,66,82,70,78,82,89,77,52,56,70,85,71,52,72,90,58,36,53,30,33,34,62,64,51,60,76,90,72,50,56,86,51,69,75,55,36,48,28,44,46,46,79,74,38,68,49,33,36,51,52,38,52,77,33,25,57,41,65,46,41,70,63,52,26,43,62,29,57,28,81,54,94,89,38,78,39,74,29,73,68,66,67,66,70,78,111

Organism: Hypocrea jecorina (strain QM6a) (NCBI:txid431241)

InterPro domains:
  IPR018712 T6SS, Phospholipase effector Tle1-like, catalytic domain [PF09994] (9-297)
  IPR029058 Alpha/Beta hydrolase fold [SSF53474] (78-294)

Nearest PDB structures (foldseek):
  6ba8-assembly1_A  TM=3.808E-01  e=8.779E-02  Escherichia coli
  6ba9-assembly1_A  TM=3.909E-01  e=9.863E-02  Escherichia coli
  6avy-assembly1_A  TM=4.064E-01  e=1.482E-01  Zea mays
  6kf1-assembly1_A  TM=3.534E-01  e=5.992E-01  Erythrobacter longus
  7cih-assembly4_D  TM=3.692E-01  e=2.721E+00  Erythrobacter longus